Protein 9T99 (pdb70)

B-factor: mean 93.84, std 39.92, range [32.78, 335.36]

Radius of gyration: 28.78 Å; Cα contacts (8 Å, |Δi|>4): 1088; chains: 1; bounding box: 72×71×67 Å

Structure (mmCIF, N/CA/C/O backbone):
data_9T99
#
_entry.id   9T99
#
_cell.length_a   134.354
_cell.length_b   134.354
_cell.length_c   221.301
_cell.angle_alpha   90.000
_cell.angle_beta   90.000
_cell.angle_gamma   90.000
#
_symmetry.space_group_name_H-M   'I 41 2 2'
#
loop_
_entity.id
_entity.type
_entity.pdbx_description
1 polymer 'Dicer-related helicase'
2 polymer "RNA (5'-R(P*GP*GP*UP*AP*GP*UP*CP*UP*AP*CP*C)-3')"
3 polymer "RNA (5'-R(P*GP*GP*UP*AP*GP*CP*GP*CP*UP*AP*CP*C)-3')"
4 non-polymer 'ZINC ION'
5 non-polymer "ADENOSINE-5'-DIPHOSPHATE"
6 water water
#
loop_
_atom_site.group_PDB
_atom_site.id
_atom_site.type_symbol
_atom_site.label_atom_id
_atom_site.label_alt_id
_atom_site.label_comp_id
_atom_site.label_asym_id
_atom_site.label_entity_id
_atom_site.label_seq_id
_atom_site.pdbx_PDB_ins_code
_atom_site.Cartn_x
_atom_site.Cartn_y
_atom_site.Cartn_z
_atom_site.occupancy
_atom_site.B_iso_or_equiv
_atom_site.auth_seq_id
_atom_site.auth_comp_id
_atom_site.auth_asym_id
_atom_site.auth_atom_id
_atom_site.pdbx_PDB_model_num
ATOM 1 N N . GLY A 1 1 ? -24.83668 -28.36986 -65.25257 1.000 170.51091 290 GLY A N 1
ATOM 2 C CA . GLY A 1 1 ? -26.21730 -28.45701 -64.81370 1.000 153.74359 290 GLY A CA 1
ATOM 3 C C . GLY A 1 1 ? -26.34468 -28.51359 -63.30560 1.000 133.07446 290 GLY A C 1
ATOM 4 O O . GLY A 1 1 ? -25.70858 -29.34012 -62.65303 1.000 122.00701 290 GLY A O 1
ATOM 7 N N . LEU A 1 2 ? -27.18043 -27.63667 -62.75190 1.000 147.62281 291 LEU A N 1
ATOM 8 C CA . LEU A 1 2 ? -27.33238 -27.47940 -61.30817 1.000 145.58072 291 LEU A CA 1
ATOM 9 C C . LEU A 1 2 ? -28.77214 -27.79621 -60.92648 1.000 142.46360 291 LEU A C 1
ATOM 10 O O . LEU A 1 2 ? -29.69052 -27.04696 -61.27646 1.000 141.62373 291 LEU A O 1
ATOM 26 N N . CYS A 1 3 ? -28.96647 -28.90409 -60.21207 1.000 130.62427 292 CYS A N 1
ATOM 27 C CA . CYS A 1 3 ? -30.28378 -29.27709 -59.69533 1.000 131.04700 292 CYS A CA 1
ATOM 28 C C . CYS A 1 3 ? -30.32942 -28.99468 -58.19327 1.000 122.34326 292 CYS A C 1
ATOM 29 O O . CYS A 1 3 ? -30.35027 -29.88862 -57.34837 1.000 119.69597 292 CYS A O 1
ATOM 37 N N . LEU A 1 4 ? -30.35590 -27.70349 -57.87836 1.000 114.22053 293 LEU A N 1
ATOM 38 C CA . LEU A 1 4 ? -30.20047 -27.25315 -56.50140 1.000 109.90620 293 LEU A CA 1
ATOM 39 C C . LEU A 1 4 ? -31.42209 -27.61674 -55.66719 1.000 106.54169 293 LEU A C 1
ATOM 40 O O . LEU A 1 4 ? -32.56014 -27.33205 -56.04967 1.000 114.60044 293 LEU A O 1
ATOM 56 N N . ARG A 1 5 ? -31.18097 -28.24492 -54.51660 1.000 104.24731 294 ARG A N 1
ATOM 57 C CA . ARG A 1 5 ? -32.25091 -28.56867 -53.58260 1.000 96.17236 294 ARG A CA 1
ATOM 58 C C . ARG A 1 5 ? -32.87239 -27.29170 -53.03034 1.000 92.78224 294 ARG A C 1
ATOM 59 O O . ARG A 1 5 ? -32.39446 -26.18782 -53.31388 1.000 92.70102 294 ARG A O 1
ATOM 80 N N . ASN A 1 6 ? -33.92804 -27.43229 -52.22710 1.000 89.04661 295 ASN A N 1
ATOM 81 C CA . ASN A 1 6 ? -34.65228 -26.25976 -51.75019 1.000 90.59871 295 ASN A CA 1
ATOM 82 C C . ASN A 1 6 ? -33.99058 -25.64243 -50.52225 1.000 89.59817 295 ASN A C 1
ATOM 83 O O . ASN A 1 6 ? -33.88675 -24.41407 -50.42721 1.000 88.59827 295 ASN A O 1
ATOM 94 N N . TYR A 1 7 ? -33.53978 -26.46467 -49.57104 1.000 91.36959 296 TYR A N 1
ATOM 95 C CA . TYR A 1 7 ? -32.81281 -25.91697 -48.43026 1.000 89.09094 296 TYR A CA 1
ATOM 96 C C . TYR A 1 7 ? -31.45953 -25.35296 -48.84494 1.000 85.54529 296 TYR A C 1
ATOM 97 O O . TYR A 1 7 ? -30.92151 -24.48245 -48.15231 1.000 82.87793 296 TYR A O 1
ATOM 115 N N . GLN A 1 8 ? -30.90084 -25.82762 -49.95966 1.000 80.14424 297 GLN A N 1
ATOM 116 C CA . GLN A 1 8 ? -29.65955 -25.25477 -50.46535 1.000 80.23643 297 GLN A CA 1
ATOM 117 C C . GLN A 1 8 ? -29.89181 -23.86279 -51.03990 1.000 78.16885 297 GLN A C 1
ATOM 118 O O . GLN A 1 8 ? -29.10303 -22.94493 -50.78995 1.000 71.20279 297 GLN A O 1
ATOM 132 N N . GLU A 1 9 ? -30.96452 -23.68414 -51.81720 1.000 86.65297 298 GLU A N 1
ATOM 133 C CA . GLU A 1 9 ? -31.30345 -22.34678 -52.29327 1.000 83.66035 298 GLU A CA 1
ATOM 134 C C . GLU A 1 9 ? -31.51323 -21.39600 -51.12346 1.000 81.04750 298 GLU A C 1
ATOM 135 O O . GLU A 1 9 ? -31.09091 -20.23450 -51.17151 1.000 76.03718 298 GLU A O 1
ATOM 147 N N . GLU A 1 10 ? -32.16301 -21.87388 -50.05872 1.000 74.37914 299 GLU A N 1
ATOM 148 C CA . GLU A 1 10 ? -32.35219 -21.03916 -48.87773 1.000 77.78391 299 GLU A CA 1
ATOM 149 C C . GLU A 1 10 ? -31.01385 -20.57297 -48.31968 1.000 71.55541 299 GLU A C 1
ATOM 150 O O . GLU A 1 10 ? -30.88051 -19.42503 -47.88171 1.000 70.67970 299 GLU A O 1
ATOM 162 N N . LEU A 1 11 ? -30.00578 -21.44678 -48.33978 1.000 73.89168 300 LEU A N 1
ATOM 163 C CA . LEU A 1 11 ? -28.69589 -21.10875 -47.79625 1.000 74.65310 300 LEU A CA 1
ATOM 164 C C . LEU A 1 11 ? -27.91152 -20.14442 -48.67764 1.000 71.42753 300 LEU A C 1
ATOM 165 O O . LEU A 1 11 ? -26.87716 -19.63566 -48.23237 1.000 67.47134 300 LEU A O 1
ATOM 181 N N . CYS A 1 12 ? -28.37043 -19.88102 -49.90182 1.000 69.66731 301 CYS A N 1
ATOM 182 C CA . CYS A 1 12 ? -27.69131 -18.95571 -50.79571 1.000 66.18676 301 CYS A CA 1
ATOM 183 C C . CYS A 1 12 ? -28.20156 -17.52379 -50.68301 1.000 69.23470 301 CYS A C 1
ATOM 184 O O . CYS A 1 12 ? -27.53992 -16.60745 -51.18491 1.000 71.78496 301 CYS A O 1
ATOM 192 N N . GLN A 1 13 ? -29.34043 -17.30377 -50.02264 1.000 64.23787 302 GLN A N 1
ATOM 193 C CA . GLN A 1 13 ? -30.02709 -16.01925 -50.13046 1.000 63.59954 302 GLN A CA 1
ATOM 194 C C . GLN A 1 13 ? -29.15070 -14.86553 -49.65407 1.000 61.38089 302 GLN A C 1
ATOM 195 O O . GLN A 1 13 ? -28.95515 -13.88296 -50.37908 1.000 66.67351 302 GLN A O 1
ATOM 209 N N . VAL A 1 14 ? -28.62736 -14.95377 -48.43042 1.000 61.39539 303 VAL A N 1
ATOM 210 C CA . VAL A 1 14 ? -27.79960 -13.86832 -47.90845 1.000 60.75627 303 VAL A CA 1
ATOM 211 C C . VAL A 1 14 ? -26.61886 -13.61164 -48.83699 1.000 59.32356 303 VAL A C 1
ATOM 212 O O . VAL A 1 14 ? -26.36258 -12.47291 -49.24319 1.000 60.49402 303 VAL A O 1
ATOM 225 N N . ALA A 1 15 ? -25.88945 -14.67063 -49.19656 1.000 57.29761 304 ALA A N 1
ATOM 226 C CA . ALA A 1 15 ? -24.73169 -14.50635 -50.06967 1.000 53.82239 304 ALA A CA 1
ATOM 227 C C . ALA A 1 15 ? -25.12263 -13.85921 -51.39217 1.000 57.05849 304 ALA A C 1
ATOM 228 O O . ALA A 1 15 ? -24.40885 -12.98502 -51.89776 1.000 60.88670 304 ALA A O 1
ATOM 235 N N . LEU A 1 16 ? -26.25328 -14.27273 -51.96747 1.000 57.84652 305 LEU A N 1
ATOM 236 C CA . LEU A 1 16 ? -26.67541 -13.72570 -53.25115 1.000 63.75060 305 LEU A CA 1
ATOM 237 C C . LEU A 1 16 ? -27.03076 -12.24787 -53.15847 1.000 59.54749 305 LEU A C 1
ATOM 238 O O . LEU A 1 16 ? -27.10384 -11.57450 -54.19345 1.000 64.32689 305 LEU A O 1
ATOM 254 N N . GLN A 1 17 ? -27.26438 -11.73133 -51.95277 1.000 64.10500 306 GLN A N 1
ATOM 255 C CA . GLN A 1 17 ? -27.39768 -10.29382 -51.75821 1.000 62.46673 306 GLN A CA 1
ATOM 256 C C . GLN A 1 17 ? -26.05167 -9.58124 -51.75378 1.000 60.96671 306 GLN A C 1
ATOM 257 O O . GLN A 1 17 ? -26.01540 -8.36013 -51.57660 1.000 64.44594 306 GLN A O 1
ATOM 271 N N . GLY A 1 18 ? -24.95055 -10.30870 -51.93524 1.000 57.69245 307 GLY A N 1
ATOM 272 C CA . GLY A 1 18 ? -23.62903 -9.72548 -51.85770 1.000 54.45280 307 GLY A CA 1
ATOM 273 C C . GLY A 1 18 ? -23.10310 -9.52027 -50.45683 1.000 54.54714 307 GLY A C 1
ATOM 274 O O . GLY A 1 18 ? -22.00149 -8.97513 -50.29956 1.000 58.53513 307 GLY A O 1
ATOM 278 N N . LYS A 1 19 ? -23.84720 -9.93160 -49.43933 1.000 51.48361 308 LYS A N 1
ATOM 279 C CA . LYS A 1 19 ? -23.42732 -9.73502 -48.06402 1.000 49.90082 308 LYS A CA 1
ATOM 280 C C . LYS A 1 19 ? -22.48229 -10.84241 -47.61632 1.000 51.96377 308 LYS A C 1
ATOM 281 O O . LYS A 1 19 ? -22.52918 -11.97228 -48.11501 1.000 47.99504 308 LYS A O 1
ATOM 300 N N . ASN A 1 20 ? -21.60940 -10.50221 -46.66939 1.000 51.65220 309 ASN A N 1
ATOM 301 C CA . ASN A 1 20 ? -20.79007 -11.50861 -46.01552 1.000 47.76252 309 ASN A CA 1
ATOM 302 C C . ASN A 1 20 ? -21.67321 -12.37558 -45.12714 1.000 50.36915 309 ASN A C 1
ATOM 303 O O . ASN A 1 20 ? -22.64660 -11.90562 -44.53527 1.000 50.43973 309 ASN A O 1
ATOM 314 N N . THR A 1 21 ? -21.33431 -13.65834 -45.04338 1.000 49.69487 310 THR A N 1
ATOM 315 C CA . THR A 1 21 ? -22.15864 -14.57454 -44.26785 1.000 45.22144 310 THR A CA 1
ATOM 316 C C . THR A 1 21 ? -21.37965 -15.84319 -43.97978 1.000 47.49254 310 THR A C 1
ATOM 317 O O . THR A 1 21 ? -20.36094 -16.13282 -44.61226 1.000 53.17034 310 THR A O 1
ATOM 328 N N . ILE A 1 22 ? -21.86695 -16.58655 -42.99413 1.000 46.95498 311 ILE A N 1
ATOM 329 C CA . ILE A 1 22 ? -21.37983 -17.92385 -42.68528 1.000 46.01439 311 ILE A CA 1
ATOM 330 C C . ILE A 1 22 ? -22.51841 -18.89253 -42.96013 1.000 46.99571 311 ILE A C 1
ATOM 331 O O . ILE A 1 22 ? -23.64076 -18.69023 -42.48160 1.000 52.67619 311 ILE A O 1
ATOM 347 N N . VAL A 1 23 ? -22.23739 -19.92137 -43.75216 1.000 50.34730 312 VAL A N 1
ATOM 348 C CA . VAL A 1 23 ? -23.20233 -20.96221 -44.07063 1.000 51.90128 312 VAL A CA 1
ATOM 349 C C . VAL A 1 23 ? -22.97455 -22.12287 -43.11629 1.000 53.51918 312 VAL A C 1
ATOM 350 O O . VAL A 1 23 ? -21.90090 -22.74239 -43.13313 1.000 55.00624 312 VAL A O 1
ATOM 363 N N . THR A 1 24 ? -23.96154 -22.39685 -42.27145 1.000 56.01084 313 THR A N 1
ATOM 364 C CA . THR A 1 24 ? -23.91740 -23.51419 -41.33549 1.000 61.00134 313 THR A CA 1
ATOM 365 C C . THR A 1 24 ? -24.85631 -24.60173 -41.83922 1.000 65.90246 313 THR A C 1
ATOM 366 O O . THR A 1 24 ? -26.05608 -24.36005 -41.99770 1.000 66.22154 313 THR A O 1
ATOM 377 N N . ALA A 1 25 ? -24.31008 -25.78977 -42.09880 1.000 66.08524 314 ALA A N 1
ATOM 378 C CA . ALA A 1 25 ? -25.10673 -26.91961 -42.55975 1.000 66.30837 314 ALA A CA 1
ATOM 379 C C . ALA A 1 25 ? -24.31931 -28.19569 -42.32635 1.000 69.85254 314 ALA A C 1
ATOM 380 O O . ALA A 1 25 ? -23.08554 -28.17537 -42.39835 1.000 65.81908 314 ALA A O 1
ATOM 387 N N . PRO A 1 26 ? -24.99298 -29.31704 -42.05832 1.000 70.67314 315 PRO A N 1
ATOM 388 C CA . PRO A 1 26 ? -24.26979 -30.54947 -41.71545 1.000 74.80539 315 PRO A CA 1
ATOM 389 C C . PRO A 1 26 ? -23.32138 -31.00393 -42.81302 1.000 70.95146 315 PRO A C 1
ATOM 390 O O . PRO A 1 26 ? -23.45733 -30.64695 -43.98391 1.000 74.42498 315 PRO A O 1
ATOM 401 N N . THR A 1 27 ? -22.34759 -31.81754 -42.41128 1.000 76.94975 316 THR A N 1
ATOM 402 C CA . THR A 1 27 ? -21.41492 -32.40250 -43.36562 1.000 82.01893 316 THR A CA 1
ATOM 403 C C . THR A 1 27 ? -22.16010 -33.34566 -44.30087 1.000 78.80167 316 THR A C 1
ATOM 404 O O . THR A 1 27 ? -22.94314 -34.18783 -43.85405 1.000 79.18992 316 THR A O 1
ATOM 415 N N . GLY A 1 28 ? -21.91591 -33.20119 -45.60131 1.000 82.85292 317 GLY A N 1
ATOM 416 C CA . GLY A 1 28 ? -22.62979 -33.95820 -46.60411 1.000 83.91838 317 GLY A CA 1
ATOM 417 C C . GLY A 1 28 ? -23.85749 -33.27674 -47.16369 1.000 83.37364 317 GLY A C 1
ATOM 418 O O . GLY A 1 28 ? -24.52538 -33.85468 -48.03116 1.000 85.55133 317 GLY A O 1
ATOM 422 N N . SER A 1 29 ? -24.17633 -32.06834 -46.69890 1.000 86.09275 318 SER A N 1
ATOM 423 C CA . SER A 1 29 ? -25.33570 -31.34217 -47.19734 1.000 79.88581 318 SER A CA 1
ATOM 424 C C . SER A 1 29 ? -25.10736 -30.74077 -48.57635 1.000 79.84017 318 SER A C 1
ATOM 425 O O . SER A 1 29 ? -26.07760 -30.36007 -49.23748 1.000 83.01580 318 SER A O 1
ATOM 433 N N . GLY A 1 30 ? -23.85728 -30.63755 -49.01875 1.000 80.52699 319 GLY A N 1
ATOM 434 C CA . GLY A 1 30 ? -23.55969 -30.08619 -50.32575 1.000 81.18518 319 GLY A CA 1
ATOM 435 C C . GLY A 1 30 ? -23.15244 -28.62754 -50.28943 1.000 76.61811 319 GLY A C 1
ATOM 436 O O . GLY A 1 30 ? -23.61701 -27.82861 -51.11000 1.000 70.25709 319 GLY A O 1
ATOM 440 N N . LYS A 1 31 ? -22.27787 -28.26691 -49.34390 1.000 76.88870 320 LYS A N 1
ATOM 441 C CA . LYS A 1 31 ? -21.83630 -26.88003 -49.24283 1.000 72.80549 320 LYS A CA 1
ATOM 442 C C . LYS A 1 31 ? -21.06226 -26.44338 -50.48025 1.000 67.99515 320 LYS A C 1
ATOM 443 O O . LYS A 1 31 ? -21.13379 -25.27564 -50.87236 1.000 67.80545 320 LYS A O 1
ATOM 462 N N . THR A 1 32 ? -20.30514 -27.35384 -51.09910 1.000 70.29054 321 THR A N 1
ATOM 463 C CA . THR A 1 32 ? -19.57733 -26.99458 -52.31054 1.000 71.19975 321 THR A CA 1
ATOM 464 C C . THR A 1 32 ? -20.51398 -26.79247 -53.49421 1.000 69.60340 321 THR A C 1
ATOM 465 O O . THR A 1 32 ? -20.15796 -26.07516 -54.43482 1.000 69.25748 321 THR A O 1
ATOM 476 N N . VAL A 1 33 ? -21.69734 -27.41156 -53.47304 1.000 69.26208 322 VAL A N 1
ATOM 477 C CA . VAL A 1 33 ? -22.71439 -27.09180 -54.46923 1.000 68.27541 322 VAL A CA 1
ATOM 478 C C . VAL A 1 33 ? -23.28090 -25.70286 -54.20761 1.000 62.52827 322 VAL A C 1
ATOM 479 O O . VAL A 1 33 ? -23.51821 -24.92481 -55.14034 1.000 62.41727 322 VAL A O 1
ATOM 492 N N . ILE A 1 34 ? -23.51624 -25.37744 -52.93298 1.000 62.34457 323 ILE A N 1
ATOM 493 C CA . ILE A 1 34 ? -23.96025 -24.03714 -52.56723 1.000 64.43713 323 ILE A CA 1
ATOM 494 C C . ILE A 1 34 ? -22.93035 -23.00647 -53.00653 1.000 61.09010 323 ILE A C 1
ATOM 495 O O . ILE A 1 34 ? -23.26661 -21.98243 -53.61254 1.000 63.50436 323 ILE A O 1
ATOM 511 N N . ALA A 1 35 ? -21.65771 -23.26065 -52.70243 1.000 62.27097 324 ALA A N 1
ATOM 512 C CA . ALA A 1 35 ? -20.60281 -22.33847 -53.11255 1.000 61.39172 324 ALA A CA 1
ATOM 513 C C . ALA A 1 35 ? -20.56515 -22.19929 -54.62707 1.000 60.42440 324 ALA A C 1
ATOM 514 O O . ALA A 1 35 ? -20.47941 -21.08596 -55.16089 1.000 66.58972 324 ALA A O 1
ATOM 521 N N . ALA A 1 36 ? -20.63205 -23.32692 -55.33749 1.000 59.02651 325 ALA A N 1
ATOM 522 C CA . ALA A 1 36 ? -20.58979 -23.28751 -56.79436 1.000 61.75125 325 ALA A CA 1
ATOM 523 C C . ALA A 1 36 ? -21.72064 -22.43725 -57.35608 1.000 60.29768 325 ALA A C 1
ATOM 524 O O . ALA A 1 36 ? -21.52644 -21.70197 -58.32985 1.000 63.77157 325 ALA A O 1
ATOM 531 N N . ASN A 1 37 ? -22.91256 -22.52756 -56.75957 1.000 61.58300 326 ASN A N 1
ATOM 532 C CA . ASN A 1 37 ? -24.02112 -21.69901 -57.21769 1.000 63.13639 326 ASN A CA 1
ATOM 533 C C . ASN A 1 37 ? -23.74546 -20.22503 -56.95557 1.000 61.55756 326 ASN A C 1
ATOM 534 O O . ASN A 1 37 ? -24.04265 -19.37148 -57.80021 1.000 64.57250 326 ASN A O 1
ATOM 545 N N . ILE A 1 38 ? -23.18272 -19.90805 -55.78608 1.000 60.59677 327 ILE A N 1
ATOM 546 C CA . ILE A 1 38 ? -22.87334 -18.51876 -55.46247 1.000 57.37505 327 ILE A CA 1
ATOM 547 C C . ILE A 1 38 ? -21.81700 -17.97839 -56.41458 1.000 55.78155 327 ILE A C 1
ATOM 548 O O . ILE A 1 38 ? -21.91208 -16.84239 -56.89075 1.000 59.50037 327 ILE A O 1
ATOM 564 N N . ILE A 1 39 ? -20.79667 -18.78397 -56.71181 1.000 57.92206 328 ILE A N 1
ATOM 565 C CA . ILE A 1 39 ? -19.75968 -18.35094 -57.64603 1.000 57.40060 328 ILE A CA 1
ATOM 566 C C . ILE A 1 39 ? -20.35504 -18.12289 -59.03040 1.000 60.65368 328 ILE A C 1
ATOM 567 O O . ILE A 1 39 ? -19.95962 -17.19571 -59.74730 1.000 57.77110 328 ILE A O 1
ATOM 583 N N . LYS A 1 40 ? -21.31042 -18.96745 -59.42962 1.000 59.69210 329 LYS A N 1
ATOM 584 C CA . LYS A 1 40 ? -21.93994 -18.82316 -60.73891 1.000 58.94676 329 LYS A CA 1
ATOM 585 C C . LYS A 1 40 ? -22.67274 -17.49353 -60.84644 1.000 59.15700 329 LYS A C 1
ATOM 586 O O . LYS A 1 40 ? -22.47096 -16.73589 -61.80135 1.000 62.64886 329 LYS A O 1
ATOM 605 N N . GLU A 1 41 ? -23.54154 -17.19824 -59.87560 1.000 64.79145 330 GLU A N 1
ATOM 606 C CA . GLU A 1 41 ? -24.25749 -15.92612 -59.88195 1.000 63.09001 330 GLU A CA 1
ATOM 607 C C . GLU A 1 41 ? -23.28716 -14.75496 -59.80148 1.000 64.03518 330 GLU A C 1
ATOM 608 O O . GLU A 1 41 ? -23.45278 -13.74540 -60.49666 1.000 66.21449 330 GLU A O 1
ATOM 620 N N . HIS A 1 42 ? -22.26497 -14.87391 -58.95478 1.000 57.99691 331 HIS A N 1
ATOM 621 C CA . HIS A 1 42 ? -21.27395 -13.81069 -58.83034 1.000 57.52851 331 HIS A CA 1
ATOM 622 C C . HIS A 1 42 ? -20.56146 -13.57321 -60.15570 1.000 58.88561 331 HIS A C 1
ATOM 623 O O . HIS A 1 42 ? -20.38050 -12.42375 -60.57451 1.000 57.57469 331 HIS A O 1
ATOM 637 N N . PHE A 1 43 ? -20.16345 -14.65178 -60.83964 1.000 58.58640 332 PHE A N 1
ATOM 638 C CA . PHE A 1 43 ? -19.41792 -14.50183 -62.08530 1.000 58.07283 332 PHE A CA 1
ATOM 639 C C . PHE A 1 43 ? -20.29463 -13.92889 -63.19362 1.000 66.89261 332 PHE A C 1
ATOM 640 O O . PHE A 1 43 ? -19.83613 -13.10426 -63.99372 1.000 69.16642 332 PHE A O 1
ATOM 657 N N . GLU A 1 44 ? -21.55765 -14.35996 -63.26621 1.000 66.26972 333 GLU A N 1
ATOM 658 C CA . GLU A 1 44 ? -22.39842 -13.99188 -64.40028 1.000 65.07159 333 GLU A CA 1
ATOM 659 C C . GLU A 1 44 ? -22.93573 -12.57196 -64.26729 1.000 67.46952 333 GLU A C 1
ATOM 660 O O . GLU A 1 44 ? -22.90297 -11.79924 -65.23143 1.000 71.92800 333 GLU A O 1
ATOM 672 N N . SER A 1 45 ? -23.42728 -12.20353 -63.08027 1.000 59.80409 334 SER A N 1
ATOM 673 C CA . SER A 1 45 ? -23.95635 -10.85369 -62.90613 1.000 62.76377 334 SER A CA 1
ATOM 674 C C . SER A 1 45 ? -22.86547 -9.80571 -63.10391 1.000 65.08558 334 SER A C 1
ATOM 675 O O . SER A 1 45 ? -23.09485 -8.76747 -63.73504 1.000 68.90575 334 SER A O 1
ATOM 683 N N . ARG A 1 46 ? -21.66432 -10.06643 -62.58380 1.000 62.07003 335 ARG A N 1
ATOM 684 C CA . ARG A 1 46 ? -20.59866 -9.07465 -62.66584 1.000 64.07158 335 ARG A CA 1
ATOM 685 C C . ARG A 1 46 ? -20.00225 -9.00498 -64.06565 1.000 65.58603 335 ARG A C 1
ATOM 686 O O . ARG A 1 46 ? -19.62822 -7.92081 -64.53039 1.000 66.76194 335 ARG A O 1
ATOM 707 N N . SER A 1 47 ? -19.90858 -10.14178 -64.75543 1.000 70.26323 336 SER A N 1
ATOM 708 C CA . SER A 1 47 ? -19.41306 -10.11388 -66.12664 1.000 71.55398 336 SER A CA 1
ATOM 709 C C . SER A 1 47 ? -20.37250 -9.35943 -67.03784 1.000 70.40590 336 SER A C 1
ATOM 710 O O . SER A 1 47 ? -19.93964 -8.58074 -67.89677 1.000 72.39136 336 SER A O 1
ATOM 718 N N . SER A 1 48 ? -21.68158 -9.57102 -66.86206 1.000 71.78900 337 SER A N 1
ATOM 719 C CA . SER A 1 48 ? -22.65668 -8.87029 -67.69219 1.000 74.15412 337 SER A CA 1
ATOM 720 C C . SER A 1 48 ? -22.74671 -7.39457 -67.32763 1.000 71.45899 337 SER A C 1
ATOM 721 O O . SER A 1 48 ? -23.11795 -6.57237 -68.17298 1.000 74.16592 337 SER A O 1
ATOM 729 N N . GLU A 1 49 ? -22.41553 -7.04071 -66.08576 1.000 70.31284 338 GLU A N 1
ATOM 730 C CA . GLU A 1 49 ? -22.43297 -5.65346 -65.63855 1.000 71.45767 338 GLU A CA 1
ATOM 731 C C . GLU A 1 49 ? -21.09452 -4.95013 -65.82656 1.000 65.35326 338 GLU A C 1
ATOM 732 O O . GLU A 1 49 ? -20.96273 -3.78493 -65.43528 1.000 73.09685 338 GLU A O 1
ATOM 744 N N . GLY A 1 50 ? -20.10515 -5.61877 -66.41235 1.000 70.50906 339 GLY A N 1
ATOM 745 C CA . GLY A 1 50 ? -18.82532 -4.99281 -66.68036 1.000 77.51170 339 GLY A CA 1
ATOM 746 C C . GLY A 1 50 ? -17.91487 -4.81944 -65.48518 1.000 77.18908 339 GLY A C 1
ATOM 747 O O . GLY A 1 50 ? -16.92859 -4.08018 -65.58199 1.000 75.04830 339 GLY A O 1
ATOM 751 N N . LYS A 1 51 ? -18.20274 -5.47534 -64.36709 1.000 68.79827 340 LYS A N 1
ATOM 752 C CA . LYS A 1 51 ? -17.39971 -5.35424 -63.16047 1.000 62.71922 340 LYS A CA 1
ATOM 753 C C . LYS A 1 51 ? -16.43534 -6.53010 -63.04786 1.000 62.29167 340 LYS A C 1
ATOM 754 O O . LYS A 1 51 ? -16.71651 -7.63729 -63.50990 1.000 60.62016 340 LYS A O 1
ATOM 773 N N . ARG A 1 52 ? -15.28674 -6.27693 -62.43008 1.000 64.79674 341 ARG A N 1
ATOM 774 C CA . ARG A 1 52 ? -14.27950 -7.31682 -62.28964 1.000 65.18216 341 ARG A CA 1
ATOM 775 C C . ARG A 1 52 ? -14.75694 -8.38936 -61.31802 1.000 58.38230 341 ARG A C 1
ATOM 776 O O . ARG A 1 52 ? -15.54312 -8.12967 -60.40352 1.000 59.53864 341 ARG A O 1
ATOM 797 N N . PHE A 1 53 ? -14.27678 -9.61109 -61.53306 1.000 57.77320 342 PHE A N 1
ATOM 798 C CA . PHE A 1 53 ? -14.67504 -10.74422 -60.71279 1.000 54.10198 342 PHE A CA 1
ATOM 799 C C . PHE A 1 53 ? -13.50543 -11.70697 -60.61564 1.000 49.76282 342 PHE A C 1
ATOM 800 O O . PHE A 1 53 ? -12.78584 -11.92518 -61.59394 1.000 54.87799 342 PHE A O 1
ATOM 817 N N . LYS A 1 54 ? -13.31850 -12.27235 -59.42597 1.000 49.45762 343 LYS A N 1
ATOM 818 C CA . LYS A 1 54 ? -12.29802 -13.29548 -59.21601 1.000 43.18200 343 LYS A CA 1
ATOM 819 C C . LYS A 1 54 ? -12.61663 -13.98663 -57.90493 1.000 48.54665 343 LYS A C 1
ATOM 820 O O . LYS A 1 54 ? -12.72428 -13.31946 -56.86953 1.000 52.00994 343 LYS A O 1
ATOM 839 N N . ALA A 1 55 ? -12.77587 -15.30208 -57.94460 1.000 47.56020 344 ALA A N 1
ATOM 840 C CA . ALA A 1 55 ? -13.17045 -16.06683 -56.77707 1.000 44.95891 344 ALA A CA 1
ATOM 841 C C . ALA A 1 55 ? -11.97644 -16.80946 -56.19383 1.000 46.86440 344 ALA A C 1
ATOM 842 O O . ALA A 1 55 ? -11.06909 -17.23533 -56.91652 1.000 49.04123 344 ALA A O 1
ATOM 849 N N . LEU A 1 56 ? -11.98824 -16.95522 -54.87158 1.000 46.74269 345 LEU A N 1
ATOM 850 C CA . LEU A 1 56 ? -11.02060 -17.76037 -54.14073 1.000 41.52287 345 LEU A CA 1
ATOM 851 C C . LEU A 1 56 ? -11.79379 -18.73736 -53.27214 1.000 41.98936 345 LEU A C 1
ATOM 852 O O . LEU A 1 56 ? -12.72067 -18.33598 -52.56058 1.000 46.14128 345 LEU A O 1
ATOM 868 N N . PHE A 1 57 ? -11.43974 -20.01772 -53.35317 1.000 45.92407 346 PHE A N 1
ATOM 869 C CA . PHE A 1 57 ? -12.03389 -21.05201 -52.51481 1.000 41.81477 346 PHE A CA 1
ATOM 870 C C . PHE A 1 57 ? -10.91349 -21.74769 -51.75390 1.000 47.00192 346 PHE A C 1
ATOM 871 O O . PHE A 1 57 ? -10.03901 -22.36682 -52.37059 1.000 48.42980 346 PHE A O 1
ATOM 888 N N . MET A 1 58 ? -10.93219 -21.63510 -50.42635 1.000 44.95231 347 MET A N 1
ATOM 889 C CA . MET A 1 58 ? -9.89486 -22.21563 -49.59218 1.000 44.75501 347 MET A CA 1
ATOM 890 C C . MET A 1 58 ? -10.45446 -23.33549 -48.72656 1.000 43.51683 347 MET A C 1
ATOM 891 O O . MET A 1 58 ? -11.62332 -23.32021 -48.33201 1.000 44.28613 347 MET A O 1
ATOM 905 N N . THR A 1 59 ? -9.59791 -24.30629 -48.43455 1.000 46.41949 348 THR A N 1
ATOM 906 C CA . THR A 1 59 ? -9.90410 -25.40505 -47.53133 1.000 47.59204 348 THR A CA 1
ATOM 907 C C . THR A 1 59 ? -8.60239 -25.77496 -46.84338 1.000 45.94502 348 THR A C 1
ATOM 908 O O . THR A 1 59 ? -7.53406 -25.67550 -47.46113 1.000 45.71826 348 THR A O 1
ATOM 919 N N . PRO A 1 60 ? -8.64735 -26.18933 -45.57039 1.000 48.35285 349 PRO A N 1
ATOM 920 C CA . PRO A 1 60 ? -7.38023 -26.42656 -44.85865 1.000 46.03078 349 PRO A CA 1
ATOM 921 C C . PRO A 1 60 ? -6.60088 -27.61339 -45.39107 1.000 44.66496 349 PRO A C 1
ATOM 922 O O . PRO A 1 60 ? -5.36362 -27.56670 -45.43204 1.000 49.34477 349 PRO A O 1
ATOM 933 N N . ASN A 1 61 ? -7.28318 -28.68281 -45.78887 1.000 50.48515 350 ASN A N 1
ATOM 934 C CA . ASN A 1 61 ? -6.64168 -29.94060 -46.15759 1.000 47.12060 350 ASN A CA 1
ATOM 935 C C . ASN A 1 61 ? -6.48088 -30.01309 -47.66903 1.000 46.83977 350 ASN A C 1
ATOM 936 O O . ASN A 1 61 ? -7.46210 -29.87541 -48.40952 1.000 58.18600 350 ASN A O 1
ATOM 947 N N . SER A 1 62 ? -5.25147 -30.25273 -48.12157 1.000 50.97441 351 SER A N 1
ATOM 948 C CA . SER A 1 62 ? -4.94921 -30.24028 -49.54725 1.000 50.64206 351 SER A CA 1
ATOM 949 C C . SER A 1 62 ? -5.35820 -31.51763 -50.26641 1.000 55.58018 351 SER A C 1
ATOM 950 O O . SER A 1 62 ? -5.21596 -31.58741 -51.49409 1.000 56.31873 351 SER A O 1
ATOM 958 N N . MET A 1 63 ? -5.85283 -32.52759 -49.55133 1.000 63.18785 352 MET A N 1
ATOM 959 C CA . MET A 1 63 ? -6.21860 -33.78324 -50.19785 1.000 63.41788 352 MET A CA 1
ATOM 960 C C . MET A 1 63 ? -7.60031 -33.73257 -50.83397 1.000 65.21485 352 MET A C 1
ATOM 961 O O . MET A 1 63 ? -7.86140 -34.50016 -51.76478 1.000 73.61788 352 MET A O 1
ATOM 975 N N . ILE A 1 64 ? -8.48453 -32.85065 -50.36162 1.000 70.57164 353 ILE A N 1
ATOM 976 C CA . ILE A 1 64 ? -9.80411 -32.69380 -50.96102 1.000 75.22401 353 ILE A CA 1
ATOM 977 C C . ILE A 1 64 ? -9.79047 -31.46858 -51.86923 1.000 73.54999 353 ILE A C 1
ATOM 978 O O . ILE A 1 64 ? -10.81823 -30.80758 -52.06124 1.000 74.25715 353 ILE A O 1
ATOM 994 N N . LEU A 1 65 ? -8.62063 -31.15298 -52.42630 1.000 73.78246 354 LEU A N 1
ATOM 995 C CA . LEU A 1 65 ? -8.48571 -29.96340 -53.25996 1.000 68.78746 354 LEU A CA 1
ATOM 996 C C . LEU A 1 65 ? -8.95432 -30.23792 -54.68453 1.000 69.53854 354 LEU A C 1
ATOM 997 O O . LEU A 1 65 ? -9.82149 -29.52547 -55.20481 1.000 74.19185 354 LEU A O 1
ATOM 1013 N N . ASN A 1 66 ? -8.40131 -31.26935 -55.32559 1.000 75.42551 355 ASN A N 1
ATOM 1014 C CA . ASN A 1 66 ? -8.88127 -31.65473 -56.64738 1.000 72.95288 355 ASN A CA 1
ATOM 1015 C C . ASN A 1 66 ? -10.35960 -32.02216 -56.60407 1.000 73.21755 355 ASN A C 1
ATOM 1016 O O . ASN A 1 66 ? -11.11512 -31.71090 -57.53388 1.000 77.96362 355 ASN A O 1
ATOM 1027 N N . GLN A 1 67 ? -10.78823 -32.69269 -55.53291 1.000 70.43684 356 GLN A N 1
ATOM 1028 C CA . GLN A 1 67 ? -12.19064 -33.07616 -55.40200 1.000 73.06903 356 GLN A CA 1
ATOM 1029 C C . GLN A 1 67 ? -13.09586 -31.85010 -55.43573 1.000 72.36076 356 GLN A C 1
ATOM 1030 O O . GLN A 1 67 ? -14.06163 -31.79686 -56.20510 1.000 74.45035 356 GLN A O 1
ATOM 1044 N N . GLN A 1 68 ? -12.79666 -30.85016 -54.60579 1.000 67.20818 357 GLN A N 1
ATOM 1045 C CA . GLN A 1 68 ? -13.64756 -29.67115 -54.52974 1.000 61.80980 357 GLN A CA 1
ATOM 1046 C C . GLN A 1 68 ? -13.42001 -28.72455 -55.69870 1.000 62.54006 357 GLN A C 1
ATOM 1047 O O . GLN A 1 68 ? -14.32680 -27.96962 -56.05829 1.000 63.17526 357 GLN A O 1
ATOM 1061 N N . ALA A 1 69 ? -12.23274 -28.74768 -56.30405 1.000 64.87408 358 ALA A N 1
ATOM 1062 C CA . ALA A 1 69 ? -12.00191 -27.94700 -57.50207 1.000 60.08826 358 ALA A CA 1
ATOM 1063 C C . ALA A 1 69 ? -12.79119 -28.50151 -58.68024 1.000 69.59685 358 ALA A C 1
ATOM 1064 O O . ALA A 1 69 ? -13.49753 -27.75904 -59.37516 1.000 68.25419 358 ALA A O 1
ATOM 1071 N N . ALA A 1 70 ? -12.68280 -29.81214 -58.91957 1.000 67.18250 359 ALA A N 1
ATOM 1072 C CA . ALA A 1 70 ? -13.43401 -30.42983 -60.00457 1.000 74.91479 359 ALA A CA 1
ATOM 1073 C C . ALA A 1 70 ? -14.93274 -30.26298 -59.79777 1.000 68.31179 359 ALA A C 1
ATOM 1074 O O . ALA A 1 70 ? -15.67104 -29.98115 -60.74723 1.000 76.59601 359 ALA A O 1
ATOM 1081 N N . SER A 1 71 ? -15.40108 -30.43015 -58.56170 1.000 66.80456 360 SER A N 1
ATOM 1082 C CA . SER A 1 71 ? -16.82357 -30.27340 -58.28290 1.000 66.42960 360 SER A CA 1
ATOM 1083 C C . SER A 1 71 ? -17.30831 -28.88059 -58.66710 1.000 77.06450 360 SER A C 1
ATOM 1084 O O . SER A 1 71 ? -18.27299 -28.73385 -59.42867 1.000 85.71476 360 SER A O 1
ATOM 1092 N N . ILE A 1 72 ? -16.64134 -27.84068 -58.15895 1.000 72.90213 361 ILE A N 1
ATOM 1093 C CA . ILE A 1 72 ? -17.08324 -26.47423 -58.43109 1.000 77.60342 361 ILE A CA 1
ATOM 1094 C C . ILE A 1 72 ? -16.95011 -26.14695 -59.91376 1.000 70.14246 361 ILE A C 1
ATOM 1095 O O . ILE A 1 72 ? -17.84688 -25.54278 -60.51628 1.000 68.72677 361 ILE A O 1
ATOM 1111 N N . SER A 1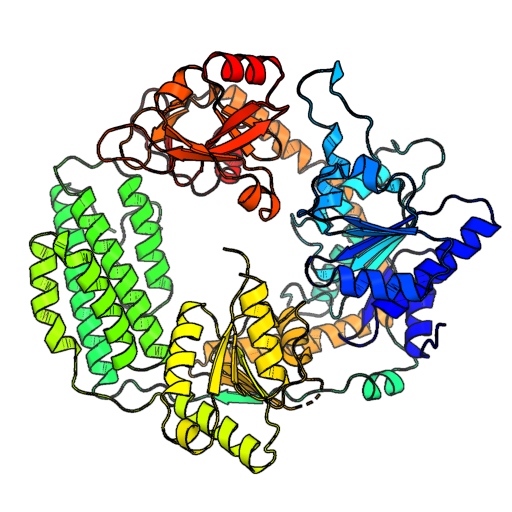 73 ? -15.82290 -26.51932 -60.52203 1.000 77.16411 362 SER A N 1
ATOM 1112 C CA . SER A 1 73 ? -15.60712 -26.18957 -61.92620 1.000 79.42233 362 SER A CA 1
ATOM 1113 C C . SER A 1 73 ? -16.66154 -26.82099 -62.82469 1.000 81.26855 362 SER A C 1
ATOM 1114 O O . SER A 1 73 ? -17.05991 -26.21398 -63.82827 1.000 76.97974 362 SER A O 1
ATOM 1122 N N . SER A 1 74 ? -17.13575 -28.01832 -62.47690 1.000 81.24528 363 SER A N 1
ATOM 1123 C CA . SER A 1 74 ? -18.08415 -28.71250 -63.33779 1.000 83.61810 363 SER A CA 1
ATOM 1124 C C . SER A 1 74 ? -19.39882 -27.95231 -63.45807 1.000 86.42324 363 SER A C 1
ATOM 1125 O O . SER A 1 74 ? -20.06189 -28.02324 -64.49897 1.000 95.62603 363 SER A O 1
ATOM 1133 N N . TYR A 1 75 ? -19.79195 -27.22332 -62.41502 1.000 77.31381 364 TYR A N 1
ATOM 1134 C CA . TYR A 1 75 ? -21.03522 -26.46605 -62.43447 1.000 76.77213 364 TYR A CA 1
ATOM 1135 C C . TYR A 1 75 ? -20.90352 -25.12457 -63.14144 1.000 76.75841 364 TYR A C 1
ATOM 1136 O O . TYR A 1 75 ? -21.91208 -24.42964 -63.30720 1.000 85.88072 364 TYR A O 1
ATOM 1154 N N . LEU A 1 76 ? -19.70222 -24.74702 -63.56643 1.000 80.98988 365 LEU A N 1
ATOM 1155 C CA . LEU A 1 76 ? -19.46485 -23.46271 -64.20557 1.000 83.06742 365 LEU A CA 1
ATOM 1156 C C . LEU A 1 76 ? -19.16626 -23.64988 -65.68745 1.000 78.64300 365 LEU A C 1
ATOM 1157 O O . LEU A 1 76 ? -18.66774 -24.69613 -66.11195 1.000 79.71961 365 LEU A O 1
ATOM 1173 N N . ASP A 1 77 ? -19.46886 -22.61484 -66.46605 1.000 76.98954 366 ASP A N 1
ATOM 1174 C CA . ASP A 1 77 ? -19.18489 -22.63373 -67.89099 1.000 79.14621 366 ASP A CA 1
ATOM 1175 C C . ASP A 1 77 ? -17.67998 -22.72040 -68.12641 1.000 78.60544 366 ASP A C 1
ATOM 1176 O O . ASP A 1 77 ? -16.86646 -22.33106 -67.28585 1.000 79.53032 366 ASP A O 1
ATOM 1185 N N . HIS A 1 78 ? -17.31285 -23.24349 -69.29692 1.000 82.83589 367 HIS A N 1
ATOM 1186 C CA . HIS A 1 78 ? -15.90665 -23.46404 -69.61075 1.000 84.03334 367 HIS A CA 1
ATOM 1187 C C . HIS A 1 78 ? -15.14143 -22.17378 -69.87557 1.000 81.65269 367 HIS A C 1
ATOM 1188 O O . HIS A 1 78 ? -13.90731 -22.21144 -69.92981 1.000 79.31473 367 HIS A O 1
ATOM 1202 N N . VAL A 1 79 ? -15.82835 -21.04138 -70.04493 1.000 80.84643 368 VAL A N 1
ATOM 1203 C CA . VAL A 1 79 ? -15.10613 -19.78696 -70.21933 1.000 81.84974 368 VAL A CA 1
ATOM 1204 C C . VAL A 1 79 ? -14.37861 -19.40764 -68.93587 1.000 77.95140 368 VAL A C 1
ATOM 1205 O O . VAL A 1 79 ? -13.35509 -18.71091 -68.97540 1.000 82.07246 368 VAL A O 1
ATOM 1218 N N . TYR A 1 80 ? -14.88938 -19.84393 -67.78568 1.000 74.58438 369 TYR A N 1
ATOM 1219 C CA . TYR A 1 80 ? -14.25402 -19.55855 -66.50500 1.000 73.77040 369 TYR A CA 1
ATOM 1220 C C . TYR A 1 80 ? -13.14300 -20.57204 -66.26377 1.000 73.23100 369 TYR A C 1
ATOM 1221 O O . TYR A 1 80 ? -13.39265 -21.78227 -66.24060 1.000 72.20728 369 TYR A O 1
ATOM 1239 N N . HIS A 1 81 ? -11.91916 -20.08053 -66.09239 1.000 69.29326 370 HIS A N 1
ATOM 1240 C CA . HIS A 1 81 ? -10.76396 -20.93941 -65.88056 1.000 64.71466 370 HIS A CA 1
ATOM 1241 C C . HIS A 1 81 ? -10.53973 -21.14419 -64.38693 1.000 62.75172 370 HIS A C 1
ATOM 1242 O O . HIS A 1 81 ? -10.50255 -20.17731 -63.61858 1.000 59.45784 370 HIS A O 1
ATOM 1256 N N . THR A 1 82 ? -10.39612 -22.40275 -63.98330 1.000 64.08172 371 THR A N 1
ATOM 1257 C CA . THR A 1 82 ? -10.12461 -22.76938 -62.60307 1.000 55.43512 371 THR A CA 1
ATOM 1258 C C . THR A 1 82 ? -8.68278 -23.24261 -62.47561 1.000 62.29320 371 THR A C 1
ATOM 1259 O O . THR A 1 82 ? -8.11358 -23.81480 -63.41023 1.000 65.41239 371 THR A O 1
ATOM 1270 N N . GLN A 1 83 ? -8.09746 -22.99990 -61.30425 1.000 57.76782 372 GLN A N 1
ATOM 1271 C CA . GLN A 1 83 ? -6.69393 -23.30558 -61.06680 1.000 56.14506 372 GLN A CA 1
ATOM 1272 C C . GLN A 1 83 ? -6.49598 -23.63670 -59.59646 1.000 55.62490 372 GLN A C 1
ATOM 1273 O O . GLN A 1 83 ? -6.92686 -22.87741 -58.72401 1.000 52.23318 372 GLN A O 1
ATOM 1287 N N . ILE A 1 84 ? -5.84510 -24.75539 -59.33121 1.000 54.04676 373 ILE A N 1
ATOM 1288 C CA . ILE A 1 84 ? -5.47741 -25.14236 -57.97558 1.000 54.04288 373 ILE A CA 1
ATOM 1289 C C . ILE A 1 84 ? -4.07023 -24.63598 -57.69253 1.000 55.24424 373 ILE A C 1
ATOM 1290 O O . ILE A 1 84 ? -3.19187 -24.68663 -58.56268 1.000 53.29236 373 ILE A O 1
ATOM 1306 N N . ILE A 1 85 ? -3.85004 -24.14512 -56.47263 1.000 49.47937 374 ILE A N 1
ATOM 1307 C CA . ILE A 1 85 ? -2.52013 -23.77926 -56.00187 1.000 49.53343 374 ILE A CA 1
ATOM 1308 C C . ILE A 1 85 ? -2.30517 -24.40845 -54.63111 1.000 48.83740 374 ILE A C 1
ATOM 1309 O O . ILE A 1 85 ? -3.19809 -24.37836 -53.77582 1.000 48.99689 374 ILE A O 1
ATOM 1325 N N . GLN A 1 86 ? -1.12523 -24.98481 -54.42465 1.000 55.61250 375 GLN A N 1
ATOM 1326 C CA . GLN A 1 86 ? -0.81613 -25.66875 -53.17453 1.000 57.46771 375 GLN A CA 1
ATOM 1327 C C . GLN A 1 86 ? 0.69766 -25.77006 -53.03453 1.000 52.18165 375 GLN A C 1
ATOM 1328 O O . GLN A 1 86 ? 1.45425 -25.35918 -53.91768 1.000 55.95233 375 GLN A O 1
ATOM 1342 N N . GLY A 1 87 ? 1.13387 -26.33503 -51.90856 1.000 53.85544 376 GLY A N 1
ATOM 1343 C CA . GLY A 1 87 ? 2.55236 -26.35524 -51.59750 1.000 51.02740 376 GLY A CA 1
ATOM 1344 C C . GLY A 1 87 ? 3.36790 -27.25089 -52.50216 1.000 56.06996 376 GLY A C 1
ATOM 1345 O O . GLY A 1 87 ? 4.56706 -27.01940 -52.68718 1.000 58.43454 376 GLY A O 1
ATOM 1349 N N . SER A 1 88 ? 2.74495 -28.28629 -53.06873 1.000 70.82536 377 SER A N 1
ATOM 1350 C CA . SER A 1 88 ? 3.46188 -29.14848 -54.00209 1.000 70.81593 377 SER A CA 1
ATOM 1351 C C . SER A 1 88 ? 3.87803 -28.40117 -55.26205 1.000 70.29090 377 SER A C 1
ATOM 1352 O O . SER A 1 88 ? 4.8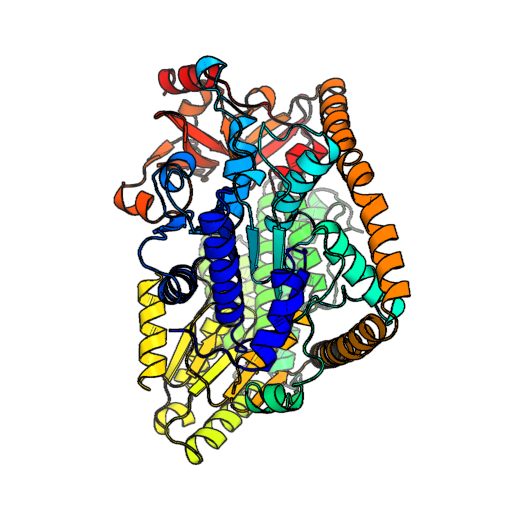1726 -28.82630 -55.94175 1.000 75.12480 377 SER A O 1
ATOM 1360 N N . ASP A 1 89 ? 3.20342 -27.30229 -55.58668 1.000 75.30564 378 ASP A N 1
ATOM 1361 C CA . ASP A 1 89 ? 3.55798 -26.53052 -56.76854 1.000 78.90780 378 ASP A CA 1
ATOM 1362 C C . ASP A 1 89 ? 4.99318 -26.02744 -56.67589 1.000 88.22994 378 ASP A C 1
ATOM 1363 O O . ASP A 1 89 ? 5.53460 -25.81086 -55.58827 1.000 96.14296 378 ASP A O 1
ATOM 1372 N N . ASN A 1 90 ? 5.60768 -25.83932 -57.84147 1.000 109.42161 379 ASN A N 1
ATOM 1373 C CA . ASN A 1 90 ? 6.95640 -25.30194 -57.94391 1.000 119.40292 379 ASN A CA 1
ATOM 1374 C C . ASN A 1 90 ? 6.99277 -23.88941 -58.50240 1.000 118.77756 379 ASN A C 1
ATOM 1375 O O . ASN A 1 90 ? 7.87410 -23.11247 -58.12919 1.000 119.39615 379 ASN A O 1
ATOM 1386 N N . VAL A 1 91 ? 6.05367 -23.54262 -59.37728 1.000 99.67710 380 VAL A N 1
ATOM 1387 C CA . VAL A 1 91 ? 5.97021 -22.21479 -59.98245 1.000 99.43806 380 VAL A CA 1
ATOM 1388 C C . VAL A 1 91 ? 5.43576 -21.23121 -58.94756 1.000 100.65079 380 VAL A C 1
ATOM 1389 O O . VAL A 1 91 ? 4.62760 -21.61737 -58.09105 1.000 95.77935 380 VAL A O 1
ATOM 1402 N N . PRO A 1 92 ? 5.85792 -19.96509 -58.97356 1.000 101.19625 381 PRO A N 1
ATOM 1403 C CA . PRO A 1 92 ? 5.30876 -18.99624 -58.01682 1.000 98.82087 381 PRO A CA 1
ATOM 1404 C C . PRO A 1 92 ? 3.80919 -18.81296 -58.19198 1.000 86.57288 381 PRO A C 1
ATOM 1405 O O . PRO A 1 92 ? 3.26988 -18.90847 -59.29633 1.000 81.84139 381 PRO A O 1
ATOM 1416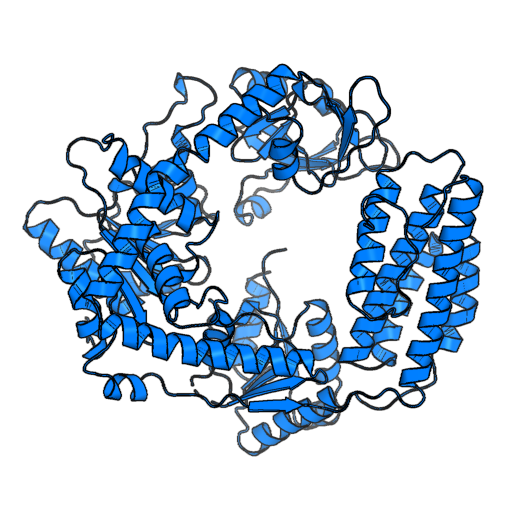 N N . THR A 1 93 ? 3.13847 -18.53383 -57.07145 1.000 85.25299 382 THR A N 1
ATOM 1417 C CA . THR A 1 93 ? 1.69342 -18.34155 -57.09285 1.000 82.18986 382 THR A CA 1
ATOM 1418 C C . THR A 1 93 ? 1.30914 -17.10993 -57.90033 1.000 72.50651 382 THR A C 1
ATOM 1419 O O . THR A 1 93 ? 0.29774 -17.11690 -58.61146 1.000 65.45812 382 THR A O 1
ATOM 1430 N N . ARG A 1 94 ? 2.10231 -16.04169 -57.79284 1.000 75.36836 383 ARG A N 1
ATOM 1431 C CA . ARG A 1 94 ? 1.76012 -14.77607 -58.43398 1.000 73.46153 383 ARG A CA 1
ATOM 1432 C C . ARG A 1 94 ? 1.45371 -14.95949 -59.91426 1.000 79.24170 383 ARG A C 1
ATOM 1433 O O . ARG A 1 94 ? 0.54149 -14.32161 -60.45316 1.000 76.00728 383 ARG A O 1
ATOM 1454 N N . ASN A 1 95 ? 2.20245 -15.83217 -60.58805 1.000 79.07988 384 ASN A N 1
ATOM 1455 C CA . ASN A 1 95 ? 2.00354 -16.03149 -62.01860 1.000 80.43757 384 ASN A CA 1
ATOM 1456 C C . ASN A 1 95 ? 0.82777 -16.95914 -62.29967 1.000 82.76086 384 ASN A C 1
ATOM 1457 O O . ASN A 1 95 ? 0.00273 -16.67465 -63.17518 1.000 82.81690 384 ASN A O 1
ATOM 1468 N N . VAL A 1 96 ? 0.73202 -18.06136 -61.55100 1.000 85.43742 385 VAL A N 1
ATOM 1469 C CA . VAL A 1 96 ? -0.24844 -19.10427 -61.84566 1.000 78.46027 385 VAL A CA 1
ATOM 1470 C C . VAL A 1 96 ? -1.66020 -18.53871 -61.90444 1.000 77.52658 385 VAL A C 1
ATOM 1471 O O . VAL A 1 96 ? -2.47755 -18.96008 -62.73234 1.000 79.53104 385 VAL A O 1
ATOM 1484 N N . ILE A 1 97 ? -1.96967 -17.57910 -61.03913 1.000 80.20712 386 ILE A N 1
ATOM 1485 C CA . ILE A 1 97 ? -3.32773 -17.07712 -60.89407 1.000 77.50977 386 ILE A CA 1
ATOM 1486 C C . ILE A 1 97 ? -3.54263 -15.78744 -61.68750 1.000 83.78014 386 ILE A C 1
ATOM 1487 O O . ILE A 1 97 ? -4.51482 -15.06663 -61.44793 1.000 79.72272 386 ILE A O 1
ATOM 1503 N N . GLN A 1 98 ? -2.65693 -15.48565 -62.63415 1.000 88.42169 387 GLN A N 1
ATOM 1504 C CA . GLN A 1 98 ? -2.71971 -14.19089 -63.30515 1.000 97.63068 387 GLN A CA 1
ATOM 1505 C C . GLN A 1 98 ? -3.99330 -14.05722 -64.13250 1.000 86.08449 387 GLN A C 1
ATOM 1506 O O . GLN A 1 98 ? -4.69651 -13.04257 -64.04804 1.000 83.87891 387 GLN A O 1
ATOM 1520 N N . SER A 1 99 ? -4.30470 -15.07014 -64.94043 1.000 74.42026 388 SER A N 1
ATOM 1521 C CA . SER A 1 99 ? -5.48643 -15.02402 -65.78761 1.000 84.21981 388 SER A CA 1
ATOM 1522 C C . SER A 1 99 ? -6.41338 -16.19125 -65.47925 1.000 74.05894 388 SER A C 1
ATOM 1523 O O . SER A 1 99 ? -6.87258 -16.88604 -66.38972 1.000 66.05992 388 SER A O 1
ATOM 1531 N N . LYS A 1 100 ? -6.68888 -16.41334 -64.19799 1.000 69.68460 389 LYS A N 1
ATOM 1532 C CA . LYS A 1 100 ? -7.63350 -17.42591 -63.75195 1.000 60.61260 389 LYS A CA 1
ATOM 1533 C C . LYS A 1 100 ? -8.77685 -16.74402 -63.01673 1.000 54.43067 389 LYS A C 1
ATOM 1534 O O . LYS A 1 100 ? -8.59190 -15.70566 -62.37662 1.000 56.05617 389 LYS A O 1
ATOM 1553 N N . ASP A 1 101 ? -9.96333 -17.33626 -63.11411 1.000 54.61033 390 ASP A N 1
ATOM 1554 C CA . ASP A 1 101 ? -11.16050 -16.76567 -62.50914 1.000 49.06173 390 ASP A CA 1
ATOM 1555 C C . ASP A 1 101 ? -11.51025 -17.39760 -61.17209 1.000 49.65587 390 ASP A C 1
ATOM 1556 O O . ASP A 1 101 ? -12.05320 -16.71273 -60.30015 1.000 50.92818 390 ASP A O 1
ATOM 1565 N N . LEU A 1 102 ? -11.22096 -18.68351 -60.99345 1.000 50.15103 391 LEU A N 1
ATOM 1566 C CA . LEU A 1 102 ? -11.46674 -19.38650 -59.74025 1.000 49.86515 391 LEU A CA 1
ATOM 1567 C C . LEU A 1 102 ? -10.15321 -19.98044 -59.26037 1.000 53.87055 391 LEU A C 1
ATOM 1568 O O . LEU A 1 102 ? -9.54634 -20.79459 -59.96488 1.000 50.70408 391 LEU A O 1
ATOM 1584 N N . ILE A 1 103 ? -9.71144 -19.56099 -58.07457 1.000 52.16166 392 ILE A N 1
ATOM 1585 C CA . ILE A 1 103 ? -8.51372 -20.09338 -57.43802 1.000 49.30231 392 ILE A CA 1
ATOM 1586 C C . ILE A 1 103 ? -8.95402 -20.99694 -56.29623 1.000 48.98537 392 ILE A C 1
ATOM 1587 O O . ILE A 1 103 ? -9.76463 -20.58965 -55.45434 1.000 51.41265 392 ILE A O 1
ATOM 1603 N N . VAL A 1 104 ? -8.43416 -22.22319 -56.27836 1.000 48.01973 393 VAL A N 1
ATOM 1604 C CA . VAL A 1 104 ? -8.69280 -23.19291 -55.22137 1.000 45.89862 393 VAL A CA 1
ATOM 1605 C C . VAL A 1 104 ? -7.36309 -23.46685 -54.53716 1.000 49.46363 393 VAL A C 1
ATOM 1606 O O . VAL A 1 104 ? -6.42313 -23.95930 -55.17272 1.000 52.34335 393 VAL A O 1
ATOM 1619 N N . ALA A 1 105 ? -7.28339 -23.15498 -53.24581 1.000 44.19003 394 ALA A N 1
ATOM 1620 C CA . ALA A 1 105 ? -5.99293 -23.03811 -52.59472 1.000 42.46392 394 ALA A CA 1
ATOM 1621 C C . ALA A 1 105 ? -6.08222 -23.46553 -51.14209 1.000 42.96418 394 ALA A C 1
ATOM 1622 O O . ALA A 1 105 ? -7.13780 -23.37282 -50.51488 1.000 48.45218 394 ALA A O 1
ATOM 1629 N N . THR A 1 106 ? -4.95044 -23.94264 -50.61081 1.000 41.32525 395 THR A N 1
ATOM 1630 C CA . THR A 1 106 ? -4.77012 -23.99655 -49.17162 1.000 40.30413 395 THR A CA 1
ATOM 1631 C C . THR A 1 106 ? -4.49964 -22.58144 -48.66281 1.000 41.58857 395 THR A C 1
ATOM 1632 O O . THR A 1 106 ? -3.86578 -21.77576 -49.34816 1.000 42.95838 395 THR A O 1
ATOM 1643 N N . PRO A 1 107 ? -4.97082 -22.24918 -47.45439 1.000 42.35721 396 PRO A N 1
ATOM 1644 C CA . PRO A 1 107 ? -4.91161 -20.83719 -47.02814 1.000 38.88386 396 PRO A CA 1
ATOM 1645 C C . PRO A 1 107 ? -3.50452 -20.28656 -46.87796 1.000 39.07014 396 PRO A C 1
ATOM 1646 O O . PRO A 1 107 ? -3.29923 -19.07382 -47.05044 1.000 37.81545 396 PRO A O 1
ATOM 1657 N N . GLN A 1 108 ? -2.51586 -21.12558 -46.55785 1.000 37.34274 397 GLN A N 1
ATOM 1658 C CA . GLN A 1 108 ? -1.16392 -20.60021 -46.40014 1.000 36.87719 397 GLN A CA 1
ATOM 1659 C C . GLN A 1 108 ? -0.61301 -20.06207 -47.71379 1.000 42.72668 397 GLN A C 1
ATOM 1660 O O . GLN A 1 108 ? 0.20724 -19.13545 -47.70675 1.000 45.56728 397 GLN A O 1
ATOM 1674 N N . MET A 1 109 ? -1.03495 -20.62211 -48.85348 1.000 41.50689 398 MET A N 1
ATOM 1675 C CA . MET A 1 109 ? -0.58734 -20.07236 -50.12967 1.000 39.12992 398 MET A CA 1
ATOM 1676 C C . MET A 1 109 ? -0.97553 -18.60560 -50.25181 1.000 37.54973 398 MET A C 1
ATOM 1677 O O . MET A 1 109 ? -0.21321 -17.79835 -50.80282 1.000 45.13227 398 MET A O 1
ATOM 1691 N N . ILE A 1 110 ? -2.15757 -18.24170 -49.74588 1.000 36.37012 399 ILE A N 1
ATOM 1692 C CA . ILE A 1 110 ? -2.61777 -16.85763 -49.84045 1.000 34.87944 399 ILE A CA 1
ATOM 1693 C C . ILE A 1 110 ? -1.97273 -15.99512 -48.76384 1.000 40.98638 399 ILE A C 1
ATOM 1694 O O . ILE A 1 110 ? -1.70592 -14.80492 -48.99533 1.000 43.18211 399 ILE A O 1
ATOM 1710 N N . VAL A 1 111 ? -1.70116 -16.55998 -47.58704 1.000 41.22728 400 VAL A N 1
ATOM 1711 C CA . VAL A 1 111 ? -0.98037 -15.81615 -46.56063 1.000 37.26923 400 VAL A CA 1
ATOM 1712 C C . VAL A 1 111 ? 0.37571 -15.38644 -47.08927 1.000 40.21171 400 VAL A C 1
ATOM 1713 O O . VAL A 1 111 ? 0.77357 -14.22343 -46.96956 1.000 40.29925 400 VAL A O 1
ATOM 1726 N N . ASN A 1 112 ? 1.10908 -16.32297 -47.68720 1.000 38.48234 401 ASN A N 1
ATOM 1727 C CA . ASN A 1 112 ? 2.42095 -15.99762 -48.23729 1.000 40.87642 401 ASN A CA 1
ATOM 1728 C C . ASN A 1 112 ? 2.30081 -15.05169 -49.41510 1.000 42.07328 401 ASN A C 1
ATOM 1729 O O . ASN A 1 112 ? 3.12115 -14.13927 -49.56667 1.000 40.15386 401 ASN A O 1
ATOM 1740 N N . LEU A 1 113 ? 1.27952 -15.23850 -50.25366 1.000 40.58914 402 LEU A N 1
ATOM 1741 C CA . LEU A 1 113 ? 1.07819 -14.33688 -51.38382 1.000 41.50183 402 LEU A CA 1
ATOM 1742 C C . LEU A 1 113 ? 0.89830 -12.89983 -50.90742 1.000 45.43499 402 LEU A C 1
ATOM 1743 O O . LEU A 1 113 ? 1.50171 -11.96872 -51.44945 1.000 45.98916 402 LEU A O 1
ATOM 1759 N N . CYS A 1 114 ? 0.07058 -12.69902 -49.87508 1.000 43.69594 403 CYS A N 1
ATOM 1760 C CA . CYS A 1 114 ? -0.21821 -11.35152 -49.39626 1.000 43.53514 403 CYS A CA 1
ATOM 1761 C C . CYS A 1 114 ? 0.91932 -10.73682 -48.59853 1.000 43.36588 403 CYS A C 1
ATOM 1762 O O . CYS A 1 114 ? 1.00783 -9.50545 -48.53172 1.000 47.05798 403 CYS A O 1
ATOM 1770 N N . ASN A 1 115 ? 1.78496 -11.55547 -47.99777 1.000 43.94275 404 ASN A N 1
ATOM 1771 C CA . ASN A 1 115 ? 2.91533 -11.07385 -47.21229 1.000 43.82146 404 ASN A CA 1
ATOM 1772 C C . ASN A 1 115 ? 4.22737 -11.12156 -47.97977 1.000 46.94043 404 ASN A C 1
ATOM 1773 O O . ASN A 1 115 ? 5.24147 -10.62258 -47.48359 1.000 50.96138 404 ASN A O 1
ATOM 1784 N N . GLU A 1 116 ? 4.21697 -11.68261 -49.18794 1.000 47.39926 405 GLU A N 1
ATOM 1785 C CA . GLU A 1 116 ? 5.44199 -11.89140 -49.95730 1.000 42.81379 405 GLU A CA 1
ATOM 1786 C C . GLU A 1 116 ? 6.19280 -10.59316 -50.20702 1.000 53.37701 405 GLU A C 1
ATOM 1787 O O . GLU A 1 116 ? 7.42654 -10.59510 -50.27497 1.000 49.85946 405 GLU A O 1
ATOM 1799 N N . HIS A 1 117 ? 5.47826 -9.47938 -50.33420 1.000 53.47709 406 HIS A N 1
ATOM 1800 C CA . HIS A 1 117 ? 6.09811 -8.21631 -50.71584 1.000 53.31228 406 HIS A CA 1
ATOM 1801 C C . HIS A 1 117 ? 6.81351 -7.52565 -49.56263 1.000 53.57316 406 HIS A C 1
ATOM 1802 O O . HIS A 1 117 ? 7.59335 -6.59789 -49.79928 1.000 53.01076 406 HIS A O 1
ATOM 1816 N N . ARG A 1 118 ? 6.56613 -7.94368 -48.32321 1.000 51.69400 407 ARG A N 1
ATOM 1817 C CA . ARG A 1 118 ? 7.06976 -7.19703 -47.17784 1.000 52.83574 407 ARG A CA 1
ATOM 1818 C C . ARG A 1 118 ? 8.56671 -7.38290 -46.95556 1.000 63.25290 407 ARG A C 1
ATOM 1819 O O . ARG A 1 118 ? 9.18585 -6.54838 -46.28280 1.000 62.40727 407 ARG A O 1
ATOM 1840 N N . ASN A 1 119 ? 9.16207 -8.44020 -47.50026 1.000 58.04714 408 ASN A N 1
ATOM 1841 C CA . ASN A 1 119 ? 10.57641 -8.72933 -47.30885 1.000 53.77462 408 ASN A CA 1
ATOM 1842 C C . ASN A 1 119 ? 11.23753 -8.94584 -48.65986 1.000 57.41746 408 ASN A C 1
ATOM 1843 O O . ASN A 1 119 ? 10.61606 -9.45016 -49.60019 1.000 59.66447 408 ASN A O 1
ATOM 1854 N N . SER A 1 120 ? 12.50706 -8.55370 -48.74954 1.000 60.83829 409 SER A N 1
ATOM 1855 C CA . SER A 1 120 ? 13.25217 -8.67694 -49.99364 1.000 62.56026 409 SER A CA 1
ATOM 1856 C C . SER A 1 120 ? 14.74073 -8.62539 -49.69143 1.000 66.75454 409 SER A C 1
ATOM 1857 O O . SER A 1 120 ? 15.16844 -8.09383 -48.66168 1.000 68.20325 409 SER A O 1
ATOM 1865 N N . LEU A 1 121 ? 15.52681 -9.18189 -50.61555 1.000 60.72115 410 LEU A N 1
ATOM 1866 C CA . LEU A 1 121 ? 16.97688 -9.16038 -50.46186 1.000 65.71998 410 LEU A CA 1
ATOM 1867 C C . LEU A 1 121 ? 17.54744 -7.76846 -50.70754 1.000 67.53832 410 LEU A C 1
ATOM 1868 O O . LEU A 1 121 ? 18.58328 -7.41118 -50.13281 1.000 67.80312 410 LEU A O 1
ATOM 1884 N N . ASP A 1 122 ? 16.90104 -6.98203 -51.56170 1.000 66.18582 411 ASP A N 1
ATOM 1885 C CA . ASP A 1 122 ? 17.33355 -5.62373 -51.85582 1.000 70.50599 411 ASP A CA 1
ATOM 1886 C C . ASP A 1 122 ? 16.17270 -4.89944 -52.52582 1.000 69.60074 411 ASP A C 1
ATOM 1887 O O . ASP A 1 122 ? 15.09774 -5.47087 -52.73812 1.000 70.56027 411 ASP A O 1
ATOM 1896 N N . ASP A 1 123 ? 16.39841 -3.62339 -52.85633 1.000 71.23078 412 ASP A N 1
ATOM 1897 C CA . ASP A 1 123 ? 15.32192 -2.80789 -53.41243 1.000 74.10914 412 ASP A CA 1
ATOM 1898 C C . ASP A 1 123 ? 14.97311 -3.22450 -54.83546 1.000 69.87151 412 ASP A C 1
ATOM 1899 O O . ASP A 1 123 ? 13.82085 -3.07571 -55.25664 1.000 63.72277 412 ASP A O 1
ATOM 1908 N N . GLU A 1 124 ? 15.94561 -3.74676 -55.58871 1.000 72.09399 413 GLU A N 1
ATOM 1909 C CA . GLU A 1 124 ? 15.67243 -4.17085 -56.95883 1.000 74.72493 413 GLU A CA 1
ATOM 1910 C C . GLU A 1 124 ? 14.89095 -5.47774 -57.00365 1.000 74.42898 413 GLU A C 1
ATOM 1911 O O . GLU A 1 124 ? 14.18393 -5.73609 -57.98521 1.000 67.38084 413 GLU A O 1
ATOM 1923 N N . SER A 1 125 ? 14.99870 -6.30281 -55.96336 1.000 74.80424 414 SER A N 1
ATOM 1924 C CA . SER A 1 125 ? 14.23945 -7.54354 -55.87421 1.000 69.32623 414 SER A CA 1
ATOM 1925 C C . SER A 1 125 ? 12.81701 -7.33131 -55.37416 1.000 69.73233 414 SER A C 1
ATOM 1926 O O . SER A 1 125 ? 12.04120 -8.29391 -55.33209 1.000 64.53849 414 SER A O 1
ATOM 1934 N N . ARG A 1 126 ? 12.46020 -6.10755 -54.99417 1.000 72.32392 415 ARG A N 1
ATOM 1935 C CA . ARG A 1 126 ? 11.14203 -5.85221 -54.43919 1.000 68.12505 415 ARG A CA 1
ATOM 1936 C C . ARG A 1 126 ? 10.04975 -6.30635 -55.39729 1.000 71.92517 415 ARG A C 1
ATOM 1937 O O . ARG A 1 126 ? 10.20750 -6.27913 -56.62115 1.000 77.74668 415 ARG A O 1
ATOM 1958 N N . LEU A 1 127 ? 8.92275 -6.71199 -54.82035 1.000 70.20340 416 LEU A N 1
ATOM 1959 C CA . LEU A 1 127 ? 7.74855 -7.12119 -55.56961 1.000 64.02439 416 LEU A CA 1
ATOM 1960 C C . LEU A 1 127 ? 6.60755 -6.15204 -55.29574 1.000 66.23707 416 LEU A C 1
ATOM 1961 O O . LEU A 1 127 ? 6.51674 -5.56007 -54.21497 1.000 61.74507 416 LEU A O 1
ATOM 1977 N N . ASP A 1 128 ? 5.74147 -5.98709 -56.29110 1.000 60.51624 417 ASP A N 1
ATOM 1978 C CA . ASP A 1 128 ? 4.50910 -5.24461 -56.08046 1.000 56.48536 417 ASP A CA 1
ATOM 1979 C C . ASP A 1 128 ? 3.63866 -5.97322 -55.06405 1.000 57.45127 417 ASP A C 1
ATOM 1980 O O . ASP A 1 128 ? 3.61713 -7.20814 -55.01409 1.000 57.35466 417 ASP A O 1
ATOM 1989 N N . GLN A 1 129 ? 2.92519 -5.20852 -54.24695 1.000 59.23503 418 GLN A N 1
ATOM 1990 C CA . GLN A 1 129 ? 2.05406 -5.80985 -53.24973 1.000 53.06298 418 GLN A CA 1
ATOM 1991 C C . GLN A 1 129 ? 0.86117 -6.46999 -53.92842 1.000 50.19838 418 GLN A C 1
ATOM 1992 O O . GLN A 1 129 ? 0.17612 -5.84643 -54.74480 1.000 52.07223 418 GLN A O 1
ATOM 2006 N N . PHE A 1 130 ? 0.61638 -7.73678 -53.59690 1.000 45.36233 419 PHE A N 1
ATOM 2007 C CA . PHE A 1 130 ? -0.59432 -8.42089 -54.03624 1.000 46.86675 419 PHE A CA 1
ATOM 2008 C C . PHE A 1 130 ? -1.66942 -8.15730 -52.98909 1.000 44.50530 419 PHE A C 1
ATOM 2009 O O . PHE A 1 130 ? -1.54831 -8.59699 -51.84036 1.000 47.61340 419 PHE A O 1
ATOM 2026 N N . PHE A 1 131 ? -2.71195 -7.43057 -53.38029 1.000 40.93564 420 PHE A N 1
ATOM 2027 C CA . PHE A 1 131 ? -3.78465 -7.06900 -52.47327 1.000 40.75626 420 PHE A CA 1
ATOM 2028 C C . PHE A 1 131 ? -4.81328 -8.18432 -52.42625 1.000 42.71545 420 PHE A C 1
ATOM 2029 O O . PHE A 1 131 ? -5.20073 -8.72903 -53.46680 1.000 46.61936 420 PHE A O 1
ATOM 2046 N N . LEU A 1 132 ? -5.24487 -8.53092 -51.21238 1.000 41.26706 421 LEU A N 1
ATOM 2047 C CA . LEU A 1 132 ? -6.26271 -9.56455 -51.06308 1.000 37.47405 421 LEU A CA 1
ATOM 2048 C C . LEU A 1 132 ? -7.52464 -9.20381 -51.82032 1.000 41.63010 421 LEU A C 1
ATOM 2049 O O . LEU A 1 132 ? -8.24629 -10.09311 -52.28618 1.000 40.15767 421 LEU A O 1
ATOM 2065 N N . SER A 1 133 ? -7.81492 -7.90753 -51.94201 1.000 42.52936 422 SER A N 1
ATOM 2066 C CA . SER A 1 133 ? -8.98761 -7.43535 -52.66645 1.000 40.33631 422 SER A CA 1
ATOM 2067 C C . SER A 1 133 ? -8.90585 -7.69386 -54.16176 1.000 45.83674 422 SER A C 1
ATOM 2068 O O . SER A 1 133 ? -9.84452 -7.32426 -54.88248 1.000 46.55277 422 SER A O 1
ATOM 2076 N N . THR A 1 134 ? -7.82020 -8.29766 -54.65538 1.000 45.51448 423 THR A N 1
ATOM 2077 C CA . THR A 1 134 ? -7.81111 -8.77020 -56.03917 1.000 43.86658 423 THR A CA 1
ATOM 2078 C C . THR A 1 134 ? -8.93721 -9.76768 -56.26520 1.000 46.60754 423 THR A C 1
ATOM 2079 O O . THR A 1 134 ? -9.53612 -9.80871 -57.34420 1.000 45.91644 423 THR A O 1
ATOM 2090 N N . PHE A 1 135 ? -9.23641 -10.58306 -55.25655 1.000 43.50718 424 PHE A N 1
ATOM 2091 C CA . PHE A 1 135 ? -10.40758 -11.44430 -55.29666 1.000 44.99024 424 PHE A CA 1
ATOM 2092 C C . PHE A 1 135 ? -11.62865 -10.63726 -54.87700 1.000 45.90907 424 PHE A C 1
ATOM 2093 O O . PHE A 1 135 ? -11.56314 -9.82718 -53.94745 1.000 47.76725 424 PHE A O 1
ATOM 2110 N N . THR A 1 136 ? -12.74579 -10.85660 -55.56541 1.000 45.86617 425 THR A N 1
ATOM 2111 C CA . THR A 1 136 ? -13.98977 -10.18488 -55.21402 1.000 43.31188 425 THR A CA 1
ATOM 2112 C C . THR A 1 136 ? -14.85913 -11.00933 -54.27233 1.000 42.64968 425 THR A C 1
ATOM 2113 O O . THR A 1 136 ? -15.75615 -10.44979 -53.63396 1.000 45.27712 425 THR A O 1
ATOM 2124 N N . ILE A 1 137 ? -14.61325 -12.31251 -54.16836 1.000 44.58488 426 ILE A N 1
ATOM 2125 C CA . ILE A 1 137 ? -15.35746 -13.17883 -53.26590 1.000 43.14888 426 ILE A CA 1
ATOM 2126 C C . ILE A 1 137 ? -14.41888 -14.28269 -52.79811 1.000 42.75240 426 ILE A C 1
ATOM 2127 O O . ILE A 1 137 ? -13.64925 -14.83581 -53.58758 1.000 42.79663 426 ILE A O 1
ATOM 2143 N N . ILE A 1 138 ? -14.47935 -14.59474 -51.50362 1.000 45.25869 427 ILE A N 1
ATOM 2144 C CA . ILE A 1 138 ? -13.54692 -15.51703 -50.86945 1.000 42.68851 427 ILE A CA 1
ATOM 2145 C C . ILE A 1 138 ? -14.33761 -16.48544 -50.00503 1.000 43.81013 427 ILE A C 1
ATOM 2146 O O . ILE A 1 138 ? -15.15847 -16.05941 -49.18421 1.000 42.09129 427 ILE A O 1
ATOM 2162 N N . PHE A 1 139 ? -14.08292 -17.78020 -50.17840 1.000 41.32442 428 PHE A N 1
ATOM 2163 C CA . PHE A 1 139 ? -14.76637 -18.82713 -49.43424 1.000 39.15304 428 PHE A CA 1
ATOM 2164 C C . PHE A 1 139 ? -13.81554 -19.44717 -48.42483 1.000 39.85995 428 PHE A C 1
ATOM 2165 O O . PHE A 1 139 ? -12.68937 -19.82249 -48.77334 1.000 40.69388 428 PHE A O 1
ATOM 2182 N N . PHE A 1 140 ? -14.26997 -19.55106 -47.17882 1.000 40.76080 429 PHE A N 1
ATOM 2183 C CA . PHE A 1 140 ? -13.53020 -20.19926 -46.09926 1.000 39.34232 429 PHE A CA 1
ATOM 2184 C C . PHE A 1 140 ? -14.22728 -21.52614 -45.80472 1.000 42.99899 429 PHE A C 1
ATOM 2185 O O . PHE A 1 140 ? -15.15036 -21.58660 -44.99035 1.000 46.42827 429 PHE A O 1
ATOM 2202 N N . ASP A 1 141 ? -13.79772 -22.58809 -46.47855 1.000 42.66248 430 ASP A N 1
ATOM 2203 C CA . ASP A 1 141 ? -14.30831 -23.90963 -46.15125 1.000 46.08252 430 ASP A CA 1
ATOM 2204 C C . ASP A 1 141 ? -13.78335 -24.33230 -44.78221 1.000 45.17003 430 ASP A C 1
ATOM 2205 O O . ASP A 1 141 ? -12.60405 -24.15142 -44.46370 1.000 45.98094 430 ASP A O 1
ATOM 2214 N N . GLN A 1 142 ? -14.67319 -24.88669 -43.95886 1.000 46.82200 431 GLN A N 1
ATOM 2215 C CA . GLN A 1 142 ? -14.34832 -25.23620 -42.57320 1.000 49.49250 431 GLN A CA 1
ATOM 2216 C C . GLN A 1 142 ? -13.91473 -23.98863 -41.80562 1.000 48.92795 431 GLN A C 1
ATOM 2217 O O . GLN A 1 142 ? -12.88619 -23.97075 -41.12084 1.000 43.84004 431 GLN A O 1
ATOM 2231 N N . CYS A 1 143 ? -14.72279 -22.93007 -41.92091 1.000 48.26113 432 CYS A N 1
ATOM 2232 C CA . CYS A 1 143 ? -14.33039 -21.62829 -41.39818 1.000 47.30627 432 CYS A CA 1
ATOM 2233 C C . CYS A 1 143 ? -14.27938 -21.57569 -39.87857 1.000 41.88789 432 CYS A C 1
ATOM 2234 O O . CYS A 1 143 ? -13.85664 -20.54918 -39.33196 1.000 47.21527 432 CYS A O 1
ATOM 2242 N N . HIS A 1 144 ? -14.71294 -22.62815 -39.18110 1.000 45.69746 433 HIS A N 1
ATOM 2243 C CA . HIS A 1 144 ? -14.53428 -22.65738 -37.73114 1.000 45.51856 433 HIS A CA 1
ATOM 2244 C C . HIS A 1 144 ? -13.06056 -22.70105 -37.33815 1.000 48.29150 433 HIS A C 1
ATOM 2245 O O . HIS A 1 144 ? -12.74512 -22.55302 -36.15279 1.000 51.29300 433 HIS A O 1
ATOM 2259 N N . ASN A 1 145 ? -12.15797 -22.89644 -38.30066 1.000 43.88406 434 ASN A N 1
ATOM 2260 C CA . ASN A 1 145 ? -10.72079 -22.85669 -38.06668 1.000 41.08238 434 ASN A CA 1
ATOM 2261 C C . ASN A 1 145 ? -10.16065 -21.44270 -38.08282 1.000 43.02405 434 ASN A C 1
ATOM 2262 O O . ASN A 1 145 ? -8.94209 -21.27017 -38.02133 1.000 44.27034 434 ASN A O 1
ATOM 2273 N N . THR A 1 146 ? -11.01559 -20.42909 -38.18343 1.000 45.82351 435 THR A N 1
ATOM 2274 C CA . THR A 1 146 ? -10.57859 -19.03489 -38.14733 1.000 40.62061 435 THR A CA 1
ATOM 2275 C C . THR A 1 146 ? -10.48809 -18.61801 -36.68461 1.000 36.33374 435 THR A C 1
ATOM 2276 O O . THR A 1 146 ? -11.36016 -17.93967 -36.14164 1.000 42.88348 435 THR A O 1
ATOM 2287 N N . VAL A 1 147 ? -9.39653 -19.04463 -36.03688 1.000 39.93533 436 VAL A N 1
ATOM 2288 C CA . VAL A 1 147 ? -9.16195 -18.74858 -34.63033 1.000 42.72071 436 VAL A CA 1
ATOM 2289 C C . VAL A 1 147 ? -7.68008 -18.48983 -34.39045 1.000 42.83117 436 VAL A C 1
ATOM 2290 O O . VAL A 1 147 ? -6.80818 -19.05910 -35.05585 1.000 42.25118 436 VAL A O 1
ATOM 2303 N N . LYS A 1 148 ? -7.40208 -17.61004 -33.43319 1.000 42.11476 437 LYS A N 1
ATOM 2304 C CA . LYS A 1 148 ? -6.06908 -17.39717 -32.87487 1.000 41.53345 437 LYS A CA 1
ATOM 2305 C C . LYS A 1 148 ? -5.09616 -17.01870 -33.98137 1.000 39.36318 437 LYS A C 1
ATOM 2306 O O . LYS A 1 148 ? -5.34728 -16.01928 -34.67095 1.000 45.07283 437 LYS A O 1
ATOM 2325 N N A ASN A 1 149 ? -3.99052 -17.73965 -34.17587 0.700 41.86232 438 ASN A N 1
ATOM 2326 N N B ASN A 1 149 ? -3.99152 -17.74282 -34.17173 0.300 41.32262 438 ASN A N 1
ATOM 2327 C CA A ASN A 1 149 ? -2.96318 -17.37908 -35.14295 0.700 41.75464 438 ASN A CA 1
ATOM 2328 C CA B ASN A 1 149 ? -2.96225 -17.39195 -35.13794 0.300 41.44277 438 ASN A CA 1
ATOM 2329 C C A ASN A 1 149 ? -3.01652 -18.25302 -36.39113 0.700 42.91209 438 ASN A C 1
ATOM 2330 C C B ASN A 1 149 ? -3.02003 -18.26056 -36.38751 0.300 44.82499 438 ASN A C 1
ATOM 2331 O O A ASN A 1 149 ? -2.00501 -18.41573 -37.08715 0.700 41.77899 438 ASN A O 1
ATOM 2332 O O B ASN A 1 149 ? -2.00232 -18.42792 -37.07245 0.300 43.11663 438 ASN A O 1
ATOM 2353 N N . SER A 1 150 ? -4.18940 -18.80794 -36.70484 1.000 43.89339 439 SER A N 1
ATOM 2354 C CA . SER A 1 150 ? -4.30515 -19.73496 -37.82103 1.000 43.37743 439 SER A CA 1
ATOM 2355 C C . SER A 1 150 ? -4.11490 -19.02221 -39.15896 1.000 40.05502 439 SER A C 1
ATOM 2356 O O . SER A 1 150 ? -4.14455 -17.79037 -39.23448 1.000 41.35096 439 SER A O 1
ATOM 2365 N N . PRO A 1 151 ? -3.89294 -19.78464 -40.23352 1.000 41.75604 440 PRO A N 1
ATOM 2366 C CA . PRO A 1 151 ? -3.83834 -19.15759 -41.56889 1.000 35.80366 440 PRO A CA 1
ATOM 2367 C C . PRO A 1 151 ? -5.06872 -18.34076 -41.88796 1.000 35.78690 440 PRO A C 1
ATOM 2368 O O . PRO A 1 151 ? -4.94756 -17.19387 -42.33527 1.000 42.48500 440 PRO A O 1
ATOM 2379 N N . TYR A 1 152 ? -6.26455 -18.89482 -41.66497 1.000 41.05761 441 TYR A N 1
ATOM 2380 C CA . TYR A 1 152 ? -7.48959 -18.14348 -41.91239 1.000 36.09778 441 TYR A CA 1
ATOM 2381 C C . TYR A 1 152 ? -7.50986 -16.84217 -41.11846 1.000 34.47965 441 TYR A C 1
ATOM 2382 O O . TYR A 1 152 ? -7.94605 -15.80345 -41.62703 1.000 36.00576 441 TYR A O 1
ATOM 2400 N N . SER A 1 153 ? -7.06392 -16.87727 -39.85281 1.000 35.37279 442 SER A N 1
ATOM 2401 C CA . SER A 1 153 ? -7.03373 -15.64857 -39.06362 1.000 41.17502 442 SER A CA 1
ATOM 2402 C C . SER A 1 153 ? -6.06571 -14.63914 -39.65907 1.000 35.28095 442 SER A C 1
ATOM 2403 O O . SER A 1 153 ? -6.31425 -13.42944 -39.60252 1.000 40.16533 442 SER A O 1
ATOM 2411 N N . ASN A 1 154 ? -4.95848 -15.11320 -40.23339 1.000 38.62733 443 ASN A N 1
ATOM 2412 C CA . ASN A 1 154 ? -3.98831 -14.20312 -40.84230 1.000 39.45237 443 ASN A CA 1
ATOM 2413 C C . ASN A 1 154 ? -4.48864 -13.65217 -42.16994 1.000 39.80730 443 ASN A C 1
ATOM 2414 O O . ASN A 1 154 ? -4.07612 -12.56259 -42.58194 1.000 40.39368 443 ASN A O 1
ATOM 2425 N N . ILE A 1 155 ? -5.36505 -14.38261 -42.85781 1.000 40.27168 444 ILE A N 1
ATOM 2426 C CA . ILE A 1 155 ? -5.97128 -13.84026 -44.06898 1.000 40.57563 444 ILE A CA 1
ATOM 2427 C C . ILE A 1 155 ? -6.95579 -12.73921 -43.71327 1.000 37.68483 444 ILE A C 1
ATOM 2428 O O . ILE A 1 155 ? -7.01026 -11.70034 -44.38211 1.000 44.08254 444 ILE A O 1
ATOM 2444 N N . MET A 1 156 ? -7.75428 -12.93906 -42.65777 1.000 38.34932 445 MET A N 1
ATOM 2445 C CA . MET A 1 156 ? -8.64029 -11.86718 -42.21246 1.000 40.15317 445 MET A CA 1
ATOM 2446 C C . MET A 1 156 ? -7.84295 -10.68691 -41.66406 1.000 40.01936 445 MET A C 1
ATOM 2447 O O . MET A 1 156 ? -8.30645 -9.53854 -41.71662 1.000 40.08750 445 MET A O 1
ATOM 2461 N N . ARG A 1 157 ? -6.64317 -10.93138 -41.14404 1.000 33.65318 446 ARG A N 1
ATOM 2462 C CA . ARG A 1 157 ? -5.82121 -9.81317 -40.68661 1.000 33.16587 446 ARG A CA 1
ATOM 2463 C C . ARG A 1 157 ? -5.45822 -8.90077 -41.84759 1.000 40.20977 446 ARG A C 1
ATOM 2464 O O . ARG A 1 157 ? -5.46550 -7.67010 -41.70943 1.000 39.51315 446 ARG A O 1
ATOM 2485 N N . GLU A 1 158 ? -5.12126 -9.48512 -43.00394 1.000 37.55912 447 GLU A N 1
ATOM 2486 C CA . GLU A 1 158 ? -4.88423 -8.68088 -44.19491 1.000 36.52066 447 GLU A CA 1
ATOM 2487 C C . GLU A 1 158 ? -6.13293 -7.91047 -44.57990 1.000 38.99322 447 GLU A C 1
ATOM 2488 O O . GLU A 1 158 ? -6.05607 -6.73655 -44.95905 1.000 39.42176 447 GLU A O 1
ATOM 2500 N N . TYR A 1 159 ? -7.29234 -8.56480 -44.51242 1.000 40.05499 448 TYR A N 1
ATOM 2501 C CA . TYR A 1 159 ? -8.56273 -7.89879 -44.79764 1.000 35.02865 448 TYR A CA 1
ATOM 2502 C C . TYR A 1 159 ? -8.74334 -6.66769 -43.92614 1.000 38.75881 448 TYR A C 1
ATOM 2503 O O . TYR A 1 159 ? -9.06848 -5.57932 -44.41894 1.000 38.83659 448 TYR A O 1
ATOM 2521 N N . HIS A 1 160 ? -8.51949 -6.81071 -42.62012 1.000 40.74920 449 HIS A N 1
ATOM 2522 C CA . HIS A 1 160 ? -8.75248 -5.68875 -41.71980 1.000 35.96436 449 HIS A CA 1
ATOM 2523 C C . HIS A 1 160 ? -7.71889 -4.58917 -41.91140 1.000 38.54331 449 HIS A C 1
ATOM 2524 O O . HIS A 1 160 ? -8.02481 -3.41485 -41.68611 1.000 39.08870 449 HIS A O 1
ATOM 2538 N N . TYR A 1 161 ? -6.50277 -4.93181 -42.33588 1.000 38.65663 450 TYR A N 1
ATOM 2539 C CA . TYR A 1 161 ? -5.54522 -3.89311 -42.70947 1.000 40.96653 450 TYR A CA 1
ATOM 2540 C C . TYR A 1 161 ? -6.09649 -3.04839 -43.85112 1.000 41.36544 450 TYR A C 1
ATOM 2541 O O . TYR A 1 161 ? -6.05480 -1.81343 -43.80125 1.000 41.97652 450 TYR A O 1
ATOM 2559 N N . LEU A 1 162 ? -6.63408 -3.70102 -44.88661 1.000 38.82531 451 LEU A N 1
ATOM 2560 C CA . LEU A 1 162 ? -7.18675 -2.96214 -46.02047 1.000 42.25733 451 LEU A CA 1
ATOM 2561 C C . LEU A 1 162 ? -8.42221 -2.17135 -45.61347 1.000 42.03415 451 LEU A C 1
ATOM 2562 O O . LEU A 1 162 ? -8.64701 -1.05993 -46.10516 1.000 46.98649 451 LEU A O 1
ATOM 2578 N N . LYS A 1 163 ? -9.24286 -2.73708 -44.72152 1.000 41.09789 452 LYS A N 1
ATOM 2579 C CA . LYS A 1 163 ? -10.47739 -2.07709 -44.31234 1.000 36.40418 452 LYS A CA 1
ATOM 2580 C C . LYS A 1 163 ? -10.21860 -0.80147 -43.52988 1.000 37.58181 452 LYS A C 1
ATOM 2581 O O . LYS A 1 163 ? -11.01239 0.13921 -43.61530 1.000 43.65939 452 LYS A O 1
ATOM 2600 N N . ASN A 1 164 ? -9.12140 -0.73591 -42.76874 1.000 42.81862 453 ASN A N 1
ATOM 2601 C CA . ASN A 1 164 ? -8.88916 0.38836 -41.86799 1.000 40.30029 453 ASN A CA 1
ATOM 2602 C C . ASN A 1 164 ? -7.79946 1.35217 -42.31880 1.000 45.83259 453 ASN A C 1
ATOM 2603 O O . ASN A 1 164 ? -7.76759 2.48731 -41.83535 1.000 43.34420 453 ASN A O 1
ATOM 2614 N N . MET A 1 165 ? -6.90360 0.94084 -43.20904 1.000 42.62575 454 MET A N 1
ATOM 2615 C CA . MET A 1 165 ? -5.82603 1.81511 -43.64665 1.000 47.58230 454 MET A CA 1
ATOM 2616 C C . MET A 1 165 ? -6.12742 2.51982 -44.96402 1.000 45.25543 454 MET A C 1
ATOM 2617 O O . MET A 1 165 ? -5.42596 3.47405 -45.31000 1.000 53.12188 454 MET A O 1
ATOM 2631 N N . GLY A 1 166 ? -7.14557 2.08589 -45.69301 1.000 43.97921 455 GLY A N 1
ATOM 2632 C CA . GLY A 1 166 ? -7.51692 2.76251 -46.92655 1.000 54.84696 455 GLY A CA 1
ATOM 2633 C C . GLY A 1 166 ? -6.44367 2.73708 -47.99177 1.000 53.10251 455 GLY A C 1
ATOM 2634 O O . GLY A 1 166 ? -6.29722 3.70622 -48.74304 1.000 51.98406 455 GLY A O 1
ATOM 2638 N N . ASN A 1 167 ? -5.69580 1.64007 -48.08211 1.000 50.14570 456 ASN A N 1
ATOM 2639 C CA . ASN A 1 167 ? -4.60652 1.50807 -49.04142 1.000 44.96831 456 ASN A CA 1
ATOM 2640 C C . ASN A 1 167 ? -4.96862 0.65329 -50.25157 1.000 46.50227 456 ASN A C 1
ATOM 2641 O O . ASN A 1 167 ? -4.10045 0.39758 -51.09078 1.000 46.17847 456 ASN A O 1
ATOM 2652 N N . MET A 1 168 ? -6.21330 0.20346 -50.36686 1.000 47.75200 457 MET A N 1
ATOM 2653 C CA . MET A 1 168 ? -6.59639 -0.59791 -51.51603 1.000 46.54467 457 MET A CA 1
ATOM 2654 C C . MET A 1 168 ? -6.37138 0.19732 -52.79887 1.000 43.81375 457 MET A C 1
ATOM 2655 O O . MET A 1 168 ? -6.59685 1.41698 -52.82800 1.000 41.61436 457 MET A O 1
ATOM 2669 N N . PRO A 1 169 ? -5.93030 -0.44718 -53.87243 1.000 45.78101 458 PRO A N 1
ATOM 2670 C CA . PRO A 1 169 ? -5.65642 0.28812 -55.11247 1.000 53.52506 458 PRO A CA 1
ATOM 2671 C C . PRO A 1 169 ? -6.93602 0.75982 -55.78658 1.000 53.61601 458 PRO A C 1
ATOM 2672 O O . PRO A 1 169 ? -8.05605 0.44603 -55.37853 1.000 46.34489 458 PRO A O 1
ATOM 2683 N N . GLU A 1 170 ? -6.74039 1.54476 -56.84615 1.000 58.24297 459 GLU A N 1
ATOM 2684 C CA . GLU A 1 170 ? -7.85496 2.10746 -57.59536 1.000 59.14243 459 GLU A CA 1
ATOM 2685 C C . GLU A 1 170 ? -8.73646 1.00663 -58.16996 1.000 52.96607 459 GLU A C 1
ATOM 2686 O O . GLU A 1 170 ? -8.24819 0.06144 -58.79162 1.000 50.17703 459 GLU A O 1
ATOM 2698 N N . GLY A 1 171 ? -10.04555 1.13764 -57.96540 1.000 49.69785 460 GLY A N 1
ATOM 2699 C CA . GLY A 1 171 ? -11.00446 0.19058 -58.47657 1.000 45.53909 460 GLY A CA 1
ATOM 2700 C C . GLY A 1 171 ? -11.32875 -0.96013 -57.55035 1.000 54.19563 460 GLY A C 1
ATOM 2701 O O . GLY A 1 171 ? -12.35274 -1.62591 -57.74739 1.000 56.74758 460 GLY A O 1
ATOM 2705 N N . HIS A 1 172 ? -10.49608 -1.21414 -56.54433 1.000 50.75305 461 HIS A N 1
ATOM 2706 C CA . HIS A 1 172 ? -10.72541 -2.35827 -55.67898 1.000 50.90179 461 HIS A CA 1
ATOM 2707 C C . HIS A 1 172 ? -11.74252 -2.03020 -54.58806 1.000 47.46859 461 HIS A C 1
ATOM 2708 O O . HIS A 1 172 ? -11.98305 -0.87367 -54.24025 1.000 48.31456 461 HIS A O 1
ATOM 2722 N N . SER A 1 173 ? -12.32902 -3.08554 -54.03370 1.000 54.60676 462 SER A N 1
ATOM 2723 C CA . SER A 1 173 ? -13.25757 -2.98868 -52.91949 1.000 51.66000 462 SER A CA 1
ATOM 2724 C C . SER A 1 173 ? -13.01424 -4.18918 -52.01655 1.000 46.87553 462 SER A C 1
ATOM 2725 O O . SER A 1 173 ? -12.36317 -5.15624 -52.41024 1.000 47.71185 462 SER A O 1
ATOM 2733 N N . LEU A 1 174 ? -13.51183 -4.11599 -50.78898 1.000 45.67016 463 LEU A N 1
ATOM 2734 C CA . LEU A 1 174 ? -13.33135 -5.23156 -49.86753 1.000 45.62383 463 LEU A CA 1
ATOM 2735 C C . LEU A 1 174 ? -14.03559 -6.45854 -50.43990 1.000 42.34644 463 LEU A C 1
ATOM 2736 O O . LEU A 1 174 ? -15.18747 -6.35613 -50.88368 1.000 43.57576 463 LEU A O 1
ATOM 2752 N N . PRO A 1 175 ? -13.39243 -7.61944 -50.45708 1.000 40.90110 464 PRO A N 1
ATOM 2753 C CA . PRO A 1 175 ? -14.04238 -8.80867 -51.01380 1.000 43.18949 464 PRO A CA 1
ATOM 2754 C C . PRO A 1 175 ? -15.21703 -9.25599 -50.16520 1.000 44.81132 464 PRO A C 1
ATOM 2755 O O . PRO A 1 175 ? -15.32081 -8.94684 -48.97540 1.000 45.01265 464 PRO A O 1
ATOM 2766 N N . GLN A 1 176 ? -16.11718 -9.99937 -50.80406 1.000 46.03918 465 GLN A N 1
ATOM 2767 C CA . GLN A 1 176 ? -17.19030 -10.66758 -50.08116 1.000 46.32570 465 GLN A CA 1
ATOM 2768 C C . GLN A 1 176 ? -16.63157 -11.92349 -49.42959 1.000 44.42021 465 GLN A C 1
ATOM 2769 O O . GLN A 1 176 ? -15.97830 -12.73563 -50.09305 1.000 44.87869 465 GLN A O 1
ATOM 2783 N N . ILE A 1 177 ? -16.86913 -12.07355 -48.12820 1.000 46.64401 466 ILE A N 1
ATOM 2784 C CA . ILE A 1 177 ? -16.38822 -13.21790 -47.36012 1.000 43.84336 466 ILE A CA 1
ATOM 2785 C C . ILE A 1 177 ? -17.54882 -14.17690 -47.12597 1.000 45.61363 466 ILE A C 1
ATOM 2786 O O . ILE A 1 177 ? -18.62997 -13.76607 -46.68448 1.000 48.52661 466 ILE A O 1
ATOM 2802 N N . ILE A 1 178 ? -17.33001 -15.45308 -47.43678 1.000 43.69390 467 ILE A N 1
ATOM 2803 C CA . ILE A 1 178 ? -18.31022 -16.50570 -47.21000 1.000 49.54180 467 ILE A CA 1
ATOM 2804 C C . ILE A 1 178 ? -17.62331 -17.62284 -46.43518 1.000 46.80799 467 ILE A C 1
ATOM 2805 O O . ILE A 1 178 ? -16.56348 -18.10725 -46.84766 1.000 48.70619 467 ILE A O 1
ATOM 2821 N N . GLY A 1 179 ? -18.22902 -18.03674 -45.32417 1.000 47.98742 468 GLY A N 1
ATOM 2822 C CA . GLY A 1 179 ? -17.73006 -19.13242 -44.53123 1.000 45.58837 468 GLY A CA 1
ATOM 2823 C C . GLY A 1 179 ? -18.64903 -20.32829 -44.64572 1.000 44.67896 468 GLY A C 1
ATOM 2824 O O . GLY A 1 179 ? -19.86341 -20.18774 -44.77418 1.000 47.91530 468 GLY A O 1
ATOM 2828 N N . LEU A 1 180 ? -18.05761 -21.52397 -4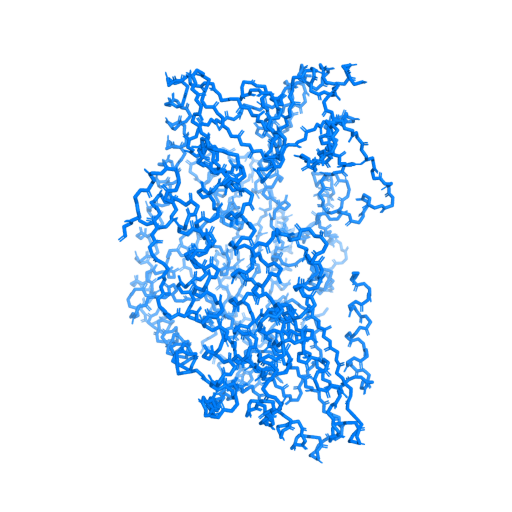4.60378 1.000 48.01591 469 LEU A N 1
ATOM 2829 C CA . LEU A 1 180 ? -18.78656 -22.78395 -44.68087 1.000 45.20502 469 LEU A CA 1
ATOM 2830 C C . LEU A 1 180 ? -18.34283 -23.64495 -43.51256 1.000 49.13043 469 LEU A C 1
ATOM 2831 O O . LEU A 1 180 ? -17.14042 -23.76302 -43.25344 1.000 54.88896 469 LEU A O 1
ATOM 2847 N N . THR A 1 181 ? -19.30016 -24.23981 -42.81141 1.000 48.15000 470 THR A N 1
ATOM 2848 C CA . THR A 1 181 ? -18.97019 -25.08081 -41.66810 1.000 50.11580 470 THR A CA 1
ATOM 2849 C C . THR A 1 181 ? -20.20474 -25.86169 -41.25186 1.000 51.25627 470 THR A C 1
ATOM 2850 O O . THR A 1 181 ? -21.33856 -25.46871 -41.54471 1.000 59.27614 470 THR A O 1
ATOM 2861 N N . ALA A 1 182 ? -19.95936 -26.97788 -40.55410 1.000 59.32675 471 ALA A N 1
ATOM 2862 C CA . ALA A 1 182 ? -21.04674 -27.72830 -39.93067 1.000 63.33620 471 ALA A CA 1
ATOM 2863 C C . ALA A 1 182 ? -21.39573 -27.16955 -38.55482 1.000 62.75522 471 ALA A C 1
ATOM 2864 O O . ALA A 1 182 ? -22.54993 -27.26435 -38.12811 1.000 73.65269 471 ALA A O 1
ATOM 2871 N N . SER A 1 183 ? -20.42181 -26.59515 -37.85005 1.000 61.84787 472 SER A N 1
ATOM 2872 C CA . SER A 1 183 ? -20.67161 -26.00565 -36.54286 1.000 65.32253 472 SER A CA 1
ATOM 2873 C C . SER A 1 183 ? -19.52987 -25.06236 -36.19551 1.000 62.57901 472 SER A C 1
ATOM 2874 O O . SER A 1 183 ? -18.36105 -25.38382 -36.41786 1.000 63.69201 472 SER A O 1
ATOM 2882 N N . LEU A 1 184 ? -19.87697 -23.90608 -35.63799 1.000 62.57695 473 LEU A N 1
ATOM 2883 C CA . LEU A 1 184 ? -18.87923 -22.92079 -35.24812 1.000 60.99303 473 LEU A CA 1
ATOM 2884 C C . LEU A 1 184 ? -18.24990 -23.21479 -33.89388 1.000 64.34752 473 LEU A C 1
ATOM 2885 O O . LEU A 1 184 ? -17.28466 -22.53666 -33.52215 1.000 68.08373 473 LEU A O 1
ATOM 2901 N N . GLY A 1 185 ? -18.76004 -24.19183 -33.15599 1.000 58.50168 474 GLY A N 1
ATOM 2902 C CA . GLY A 1 185 ? -18.22014 -24.52485 -31.85679 1.000 71.62890 474 GLY A CA 1
ATOM 2903 C C . GLY A 1 185 ? -18.67563 -23.56786 -30.76829 1.000 63.27974 474 GLY A C 1
ATOM 2904 O O . GLY A 1 185 ? -19.13584 -22.45676 -31.01864 1.000 63.04357 474 GLY A O 1
ATOM 2908 N N . THR A 1 186 ? -18.52751 -24.02365 -29.52357 1.000 61.51781 475 THR A N 1
ATOM 2909 C CA . THR A 1 186 ? -18.97196 -23.27042 -28.36345 1.000 58.67900 475 THR A CA 1
ATOM 2910 C C . THR A 1 186 ? -17.85619 -22.49100 -27.68267 1.000 57.60941 475 THR A C 1
ATOM 2911 O O . THR A 1 186 ? -18.13628 -21.73609 -26.74208 1.000 57.14899 475 THR A O 1
ATOM 2922 N N . GLY A 1 187 ? -16.61276 -22.64286 -28.12711 1.000 57.25543 476 GLY A N 1
ATOM 2923 C CA . GLY A 1 187 ? -15.51097 -22.07873 -27.37767 1.000 54.44941 476 GLY A CA 1
ATOM 2924 C C . GLY A 1 187 ? -15.44016 -22.58042 -25.95618 1.000 54.95679 476 GLY A C 1
ATOM 2925 O O . GLY A 1 187 ? -14.84883 -21.91962 -25.09766 1.000 59.39731 476 GLY A O 1
ATOM 2929 N N . ASP A 1 188 ? -16.04865 -23.73397 -25.68370 1.000 66.77721 477 ASP A N 1
ATOM 2930 C CA . ASP A 1 188 ? -16.09190 -24.31906 -24.34506 1.000 73.58591 477 ASP A CA 1
ATOM 2931 C C . ASP A 1 188 ? -16.63796 -23.32497 -23.32175 1.000 71.50594 477 ASP A C 1
ATOM 2932 O O . ASP A 1 188 ? -16.19255 -23.27023 -22.17239 1.000 73.17217 477 ASP A O 1
ATOM 2941 N N . LYS A 1 189 ? -17.61462 -22.52724 -23.74506 1.000 70.11037 478 LYS A N 1
ATOM 2942 C CA . LYS A 1 189 ? -18.37162 -21.68427 -22.83213 1.000 65.23284 478 LYS A CA 1
ATOM 2943 C C . LYS A 1 189 ? -19.56144 -22.47157 -22.28951 1.000 64.46438 478 LYS A C 1
ATOM 2944 O O . LYS A 1 189 ? -19.95343 -23.50738 -22.83600 1.000 67.49912 478 LYS A O 1
ATOM 2963 N N . ASN A 1 190 ? -20.14360 -21.96246 -21.20343 1.000 74.53250 479 ASN A N 1
ATOM 2964 C CA . ASN A 1 190 ? -21.05422 -22.75431 -20.39141 1.000 71.58365 479 ASN A CA 1
ATOM 2965 C C . ASN A 1 190 ? -22.52352 -22.38918 -20.53288 1.000 66.91945 479 ASN A C 1
ATOM 2966 O O . ASN A 1 190 ? -23.37485 -23.17828 -20.10286 1.000 70.04826 479 ASN A O 1
ATOM 2977 N N . ASP A 1 191 ? -22.85584 -21.24066 -21.11936 1.000 67.42576 480 ASP A N 1
ATOM 2978 C CA . ASP A 1 191 ? -24.25245 -20.85725 -21.28935 1.000 56.88264 480 ASP A CA 1
ATOM 2979 C C . ASP A 1 191 ? -24.44640 -20.16993 -22.63563 1.000 62.07890 480 ASP A C 1
ATOM 2980 O O . ASP A 1 191 ? -23.48606 -19.81274 -23.32474 1.000 64.70474 480 ASP A O 1
ATOM 2989 N N . CYS A 1 192 ? -25.71889 -19.97462 -22.99637 1.000 56.91603 481 CYS A N 1
ATOM 2990 C CA . CYS A 1 192 ? -26.05465 -19.45238 -24.31648 1.000 56.21074 481 CYS A CA 1
ATOM 2991 C C . CYS A 1 192 ? -25.49522 -18.05181 -24.53559 1.000 54.00478 481 CYS A C 1
ATOM 2992 O O . CYS A 1 192 ? -24.98121 -17.74493 -25.61731 1.000 53.00196 481 CYS A O 1
ATOM 3000 N N . LEU A 1 193 ? -25.61001 -17.17833 -23.53363 1.000 51.94139 482 LEU A N 1
ATOM 3001 C CA . LEU A 1 193 ? -25.14043 -15.80909 -23.70397 1.000 53.45779 482 LEU A CA 1
ATOM 3002 C C . LEU A 1 193 ? -23.65568 -15.77545 -24.04394 1.000 53.51133 482 LEU A C 1
ATOM 3003 O O . LEU A 1 193 ? -23.22961 -15.01709 -24.92455 1.000 53.53555 482 LEU A O 1
ATOM 3019 N N . GLN A 1 194 ? -22.85174 -16.59575 -23.36358 1.000 54.08219 483 GLN A N 1
ATOM 3020 C CA . GLN A 1 194 ? -21.41874 -16.62021 -23.64573 1.000 56.73811 483 GLN A CA 1
ATOM 3021 C C . GLN A 1 194 ? -21.13252 -17.23476 -25.00798 1.000 52.76829 483 GLN A C 1
ATOM 3022 O O . GLN A 1 194 ? -20.27809 -16.73540 -25.75181 1.000 53.00710 483 GLN A O 1
ATOM 3036 N N . VAL A 1 195 ? -21.82853 -18.32125 -25.35434 1.000 55.14556 484 VAL A N 1
ATOM 3037 C CA . VAL A 1 195 ? -21.62488 -18.93059 -26.66637 1.000 51.47987 484 VAL A CA 1
ATOM 3038 C C . VAL A 1 195 ? -22.01319 -17.95112 -27.76397 1.000 47.69354 484 VAL A C 1
ATOM 3039 O O . VAL A 1 195 ? -21.39356 -17.91890 -28.83166 1.000 47.82321 484 VAL A O 1
ATOM 3052 N N . ARG A 1 196 ? -23.05153 -17.14200 -27.52596 1.000 52.77898 485 ARG A N 1
ATOM 3053 C CA . ARG A 1 196 ? -23.43343 -16.13695 -28.51125 1.000 51.35343 485 ARG A CA 1
ATOM 3054 C C . ARG A 1 196 ? -22.32897 -15.10526 -28.69094 1.000 43.74077 485 ARG A C 1
ATOM 3055 O O . ARG A 1 196 ? -22.01410 -14.71268 -29.82175 1.000 44.45822 485 ARG A O 1
ATOM 3076 N N . ASN A 1 197 ? -21.72723 -14.64924 -27.58711 1.000 43.12504 486 ASN A N 1
ATOM 3077 C CA . ASN A 1 197 ? -20.59750 -13.72655 -27.69635 1.000 49.73926 486 ASN A CA 1
ATOM 3078 C C . ASN A 1 197 ? -19.43445 -14.36925 -28.44325 1.000 44.49148 486 ASN A C 1
ATOM 3079 O O . ASN A 1 197 ? -18.79948 -13.72748 -29.28900 1.000 50.56521 486 ASN A O 1
ATOM 3090 N N . TYR A 1 198 ? -19.14405 -15.64024 -28.15058 1.000 47.10267 487 TYR A N 1
ATOM 3091 C CA . TYR A 1 198 ? -18.07331 -16.33855 -28.85612 1.000 46.41774 487 TYR A CA 1
ATOM 3092 C C . TYR A 1 198 ? -18.34044 -16.37545 -30.35371 1.000 46.66505 487 TYR A C 1
ATOM 3093 O O . TYR A 1 198 ? -17.44032 -16.12743 -31.16392 1.000 47.41153 487 TYR A O 1
ATOM 3111 N N . ILE A 1 199 ? -19.57399 -16.70250 -30.74325 1.000 47.99267 488 ILE A N 1
ATOM 3112 C CA . ILE A 1 199 ? -19.91127 -16.74458 -32.16063 1.000 43.17877 488 ILE A CA 1
ATOM 3113 C C . ILE A 1 199 ? -19.85008 -15.34809 -32.75787 1.000 45.34250 488 ILE A C 1
ATOM 3114 O O . ILE A 1 199 ? -19.44768 -15.16892 -33.91225 1.000 47.49725 488 ILE A O 1
ATOM 3130 N N . ALA A 1 200 ? -20.26628 -14.33476 -31.99085 1.000 46.50794 489 ALA A N 1
ATOM 3131 C CA . ALA A 1 200 ? -20.16446 -12.96249 -32.47037 1.000 44.29899 489 ALA A CA 1
ATOM 3132 C C . ALA A 1 200 ? -18.71193 -12.58069 -32.72816 1.000 47.83689 489 ALA A C 1
ATOM 3133 O O . ALA A 1 200 ? -18.40909 -11.84855 -33.68046 1.000 47.56912 489 ALA A O 1
ATOM 3140 N N . GLY A 1 201 ? -17.79433 -13.07089 -31.89467 1.000 46.45622 490 GLY A N 1
ATOM 3141 C CA . GLY A 1 201 ? -16.38085 -12.79445 -32.12520 1.000 45.66351 490 GLY A CA 1
ATOM 3142 C C . GLY A 1 201 ? -15.88084 -13.40732 -33.41721 1.000 44.62090 490 GLY A C 1
ATOM 3143 O O . GLY A 1 201 ? -15.20745 -12.75316 -34.21419 1.000 44.12055 490 GLY A O 1
ATOM 3147 N N . LEU A 1 202 ? -16.21731 -14.67557 -33.64958 1.000 45.24757 491 LEU A N 1
ATOM 3148 C CA . LEU A 1 202 ? -15.82874 -15.32721 -34.89678 1.000 42.43821 491 LEU A CA 1
ATOM 3149 C C . LEU A 1 202 ? -16.39687 -14.58339 -36.09768 1.000 47.57135 491 LEU A C 1
ATOM 3150 O O . LEU A 1 202 ? -15.68970 -14.32861 -37.07672 1.000 46.63150 491 LEU A O 1
ATOM 3166 N N . CYS A 1 203 ? -17.68109 -14.22172 -36.03924 1.000 51.00143 492 CYS A N 1
ATOM 3167 C CA . CYS A 1 203 ? -18.27144 -13.41626 -37.10323 1.000 44.18108 492 CYS A CA 1
ATOM 3168 C C . CYS A 1 203 ? -17.52291 -12.09748 -37.26138 1.000 47.09087 492 CYS A C 1
ATOM 3169 O O . CYS A 1 203 ? -17.17599 -11.69005 -38.37924 1.000 47.08290 492 CYS A O 1
ATOM 3177 N N . ALA A 1 204 ? -17.26517 -11.41308 -36.14672 1.000 45.81661 493 ALA A N 1
ATOM 3178 C CA . ALA A 1 204 ? -16.56275 -10.13577 -36.20709 1.000 45.82135 493 ALA A CA 1
ATOM 3179 C C . ALA A 1 204 ? -15.23259 -10.27794 -36.93402 1.000 42.80354 493 ALA A C 1
ATOM 3180 O O . ALA A 1 204 ? -14.90012 -9.46893 -37.80764 1.000 45.34815 493 ALA A O 1
ATOM 3187 N N . SER A 1 205 ? -14.45595 -11.30548 -36.59347 1.000 44.71211 494 SER A N 1
ATOM 3188 C CA . SER A 1 205 ? -13.14343 -11.45234 -37.20361 1.000 43.65363 494 SER A CA 1
ATOM 3189 C C . SER A 1 205 ? -13.25617 -11.72796 -38.69537 1.000 44.05582 494 SER A C 1
ATOM 3190 O O . SER A 1 205 ? -12.35299 -11.36474 -39.46214 1.000 42.46527 494 SER A O 1
ATOM 3198 N N . MET A 1 206 ? -14.34814 -12.35764 -39.12837 1.000 44.48910 495 MET A N 1
ATOM 3199 C CA . MET A 1 206 ? -14.61799 -12.55086 -40.54701 1.000 42.24856 495 MET A CA 1
ATOM 3200 C C . MET A 1 206 ? -15.42989 -11.40624 -41.14432 1.000 41.75584 495 MET A C 1
ATOM 3201 O O . MET A 1 206 ? -15.74277 -11.43662 -42.34014 1.000 42.70835 495 MET A O 1
ATOM 3215 N N . ASP A 1 207 ? -15.76063 -10.38997 -40.35234 1.000 44.27411 496 ASP A N 1
ATOM 3216 C CA . ASP A 1 207 ? -16.53054 -9.24497 -40.83014 1.000 45.42994 496 ASP A CA 1
ATOM 3217 C C . ASP A 1 207 ? -17.89422 -9.69573 -41.34480 1.000 44.05365 496 ASP A C 1
ATOM 3218 O O . ASP A 1 207 ? -18.34952 -9.28700 -42.41854 1.000 45.43100 496 ASP A O 1
ATOM 3227 N N . VAL A 1 208 ? -18.54826 -10.55687 -40.56490 1.000 47.73545 497 VAL A N 1
ATOM 3228 C CA . VAL A 1 208 ? -19.84478 -11.12490 -40.91101 1.000 42.39427 497 VAL A CA 1
ATOM 3229 C C . VAL A 1 208 ? -20.86771 -10.63678 -39.89704 1.000 46.65309 497 VAL A C 1
ATOM 3230 O O . VAL A 1 208 ? -20.57957 -10.55233 -38.69709 1.000 52.25152 497 VAL A O 1
ATOM 3243 N N . LYS A 1 209 ? -22.05967 -10.30678 -40.38605 1.000 55.65248 498 LYS A N 1
ATOM 3244 C CA . LYS A 1 209 ? -23.16881 -9.90182 -39.53757 1.000 58.25654 498 LYS A CA 1
ATOM 3245 C C . LYS A 1 209 ? -24.33909 -10.87023 -39.57832 1.000 59.36584 498 LYS A C 1
ATOM 3246 O O . LYS A 1 209 ? -25.08455 -10.96087 -38.59900 1.000 63.87556 498 LYS A O 1
ATOM 3265 N N . ASP A 1 210 ? -24.50889 -11.60129 -40.67892 1.000 64.13751 499 ASP A N 1
ATOM 3266 C CA . ASP A 1 210 ? -25.69669 -12.40467 -40.92727 1.000 58.47517 499 ASP A CA 1
ATOM 3267 C C . ASP A 1 210 ? -25.30009 -13.85849 -41.11234 1.000 61.56298 499 ASP A C 1
ATOM 3268 O O . ASP A 1 210 ? -24.52307 -14.18227 -42.01709 1.000 59.31977 499 ASP A O 1
ATOM 3277 N N . LEU A 1 211 ? -25.83445 -14.72865 -40.25871 1.000 61.71406 500 LEU A N 1
ATOM 3278 C CA . LEU A 1 211 ? -25.65381 -16.16174 -40.41956 1.000 53.27549 500 LEU A CA 1
ATOM 3279 C C . LEU A 1 211 ? -26.68974 -16.71280 -41.39293 1.000 54.89052 500 LEU A C 1
ATOM 3280 O O . LEU A 1 211 ? -27.82905 -16.24362 -41.45277 1.000 67.10429 500 LEU A O 1
ATOM 3296 N N . SER A 1 212 ? -26.27998 -17.71278 -42.16656 1.000 52.66584 501 SER A N 1
ATOM 3297 C CA . SER A 1 212 ? -27.15673 -18.39429 -43.11128 1.000 54.54715 501 SER A CA 1
ATOM 3298 C C . SER A 1 212 ? -27.51623 -19.74954 -42.51432 1.000 58.64619 501 SER A C 1
ATOM 3299 O O . SER A 1 212 ? -26.66186 -20.63558 -42.41644 1.000 60.03333 501 SER A O 1
ATOM 3307 N N . ILE A 1 213 ? -28.77591 -19.90622 -42.11161 1.000 63.04852 502 ILE A N 1
ATOM 3308 C CA . ILE A 1 213 ? -29.23021 -21.07457 -41.36868 1.000 69.70324 502 ILE A CA 1
ATOM 3309 C C . ILE A 1 213 ? -30.53145 -21.56626 -41.98510 1.000 71.78308 502 ILE A C 1
ATOM 3310 O O . ILE A 1 213 ? -31.43516 -20.76726 -42.25866 1.000 77.54271 502 ILE A O 1
ATOM 3326 N N . VAL A 1 214 ? -30.62945 -22.87939 -42.19431 1.000 71.77207 503 VAL A N 1
ATOM 3327 C CA . VAL A 1 214 ? -31.86281 -23.46070 -42.71236 1.000 81.18052 503 VAL A CA 1
ATOM 3328 C C . VAL A 1 214 ? -32.96865 -23.26430 -41.68696 1.000 85.82702 503 VAL A C 1
ATOM 3329 O O . VAL A 1 214 ? -32.86929 -23.73737 -40.54859 1.000 77.30783 503 VAL A O 1
ATOM 3342 N N . LYS A 1 215 ? -34.02850 -22.56819 -42.08779 1.000 92.79077 504 LYS A N 1
ATOM 3343 C CA . LYS A 1 215 ? -35.15490 -22.27109 -41.21229 1.000 93.59177 504 LYS A CA 1
ATOM 3344 C C . LYS A 1 215 ? -36.46412 -22.87375 -41.69220 1.000 98.56875 504 LYS A C 1
ATOM 3345 O O . LYS A 1 215 ? -37.22768 -23.40257 -40.87931 1.000 102.81959 504 LYS A O 1
ATOM 3364 N N . ASP A 1 216 ? -36.74552 -22.81438 -42.99338 1.000 100.40645 505 ASP A N 1
ATOM 3365 C CA . ASP A 1 216 ? -38.00094 -23.32188 -43.52973 1.000 102.32383 505 ASP A CA 1
ATOM 3366 C C . ASP A 1 216 ? -37.93527 -24.81397 -43.83505 1.000 103.21049 505 ASP A C 1
ATOM 3367 O O . ASP A 1 216 ? -38.79010 -25.58281 -43.38142 1.000 104.89763 505 ASP A O 1
ATOM 3376 N N . ASN A 1 217 ? -36.93103 -25.23401 -44.59920 1.000 100.70709 506 ASN A N 1
ATOM 3377 C CA . ASN A 1 217 ? -36.84353 -26.60950 -45.08692 1.000 103.03156 506 ASN A CA 1
ATOM 3378 C C . ASN A 1 217 ? -36.10394 -27.51543 -44.11076 1.000 99.86230 506 ASN A C 1
ATOM 3379 O O . ASN A 1 217 ? -35.20317 -28.26513 -44.48617 1.000 100.20446 506 ASN A O 1
ATOM 3390 N N . LEU A 1 218 ? -36.49448 -27.46056 -42.83661 1.000 99.09086 507 LEU A N 1
ATOM 3391 C CA . LEU A 1 218 ? -35.83886 -28.29695 -41.83762 1.000 103.41554 507 LEU A CA 1
ATOM 3392 C C . LEU A 1 218 ? -36.15223 -29.77157 -42.05771 1.000 104.98135 507 LEU A C 1
ATOM 3393 O O . LEU A 1 218 ? -35.28581 -30.62922 -41.85269 1.000 101.24959 507 LEU A O 1
ATOM 3409 N N . GLU A 1 219 ? -37.38086 -30.08852 -42.47908 1.000 94.33468 508 GLU A N 1
ATOM 3410 C CA . GLU A 1 219 ? -37.74312 -31.48743 -42.67922 1.000 99.57730 508 GLU A CA 1
ATOM 3411 C C . GLU A 1 219 ? -37.02215 -32.07537 -43.88678 1.000 95.76746 508 GLU A C 1
ATOM 3412 O O . GLU A 1 219 ? -36.55549 -33.21994 -43.84181 1.000 90.95160 508 GLU A O 1
ATOM 3424 N N . GLU A 1 220 ? -36.92195 -31.31141 -44.97705 1.000 88.17461 509 GLU A N 1
ATOM 3425 C CA . GLU A 1 220 ? -36.14459 -31.77381 -46.12064 1.000 90.48170 509 GLU A CA 1
ATOM 3426 C C . GLU A 1 220 ? -34.69687 -32.04048 -45.72896 1.000 99.59872 509 GLU A C 1
ATOM 3427 O O . GLU A 1 220 ? -34.05581 -32.93736 -46.28749 1.000 99.53358 509 GLU A O 1
ATOM 3439 N N . LEU A 1 221 ? -34.16711 -31.27563 -44.77131 1.000 97.72512 510 LEU A N 1
ATOM 3440 C CA . LEU A 1 221 ? -32.78936 -31.47908 -44.33536 1.000 102.89706 510 LEU A CA 1
ATOM 3441 C C . LEU A 1 221 ? -32.64179 -32.78154 -43.55764 1.000 100.70035 510 LEU A C 1
ATOM 3442 O O . LEU A 1 221 ? -31.65327 -33.50435 -43.73098 1.000 95.33959 510 LEU A O 1
ATOM 3458 N N . ARG A 1 222 ? -33.61431 -33.09602 -42.69435 1.000 95.69826 511 ARG A N 1
ATOM 3459 C CA . ARG A 1 222 ? -33.55300 -34.33458 -41.92483 1.000 102.04486 511 ARG A CA 1
ATOM 3460 C C . ARG A 1 222 ? -33.39243 -35.54598 -42.83314 1.000 102.12596 511 ARG A C 1
ATOM 3461 O O . ARG A 1 222 ? -32.58127 -36.43946 -42.55413 1.000 102.32977 511 ARG A O 1
ATOM 3482 N N . GLY A 1 223 ? -34.15521 -35.59429 -43.92349 1.000 99.14522 512 GLY A N 1
ATOM 3483 C CA . GLY A 1 223 ? -34.08028 -36.73916 -44.81160 1.000 103.44799 512 GLY A CA 1
ATOM 3484 C C . GLY A 1 223 ? -32.73074 -36.87111 -45.48916 1.000 107.39747 512 GLY A C 1
ATOM 3485 O O . GLY A 1 223 ? -32.22570 -37.98120 -45.67852 1.000 110.94892 512 GLY A O 1
ATOM 3489 N N . TYR A 1 224 ? -32.12602 -35.74191 -45.86243 1.000 108.96810 513 TYR A N 1
ATOM 3490 C CA . TYR A 1 224 ? -30.85531 -35.77597 -46.57586 1.000 109.18430 513 TYR A CA 1
ATOM 3491 C C . TYR A 1 224 ? -29.65867 -35.96751 -45.65153 1.000 107.95473 513 TYR A C 1
ATOM 3492 O O . TYR A 1 224 ? -28.57044 -36.29585 -46.13519 1.000 104.89734 513 TYR A O 1
ATOM 3510 N N . SER A 1 225 ? -29.82923 -35.77303 -44.34467 1.000 104.48801 514 SER A N 1
ATOM 3511 C CA . SER A 1 225 ? -28.75518 -36.00707 -43.37729 1.000 109.53650 514 SER A CA 1
ATOM 3512 C C . SER A 1 225 ? -29.38345 -36.44417 -42.06429 1.000 113.72797 514 SER A C 1
ATOM 3513 O O . SER A 1 225 ? -29.74614 -35.61195 -41.22121 1.000 113.84513 514 SER A O 1
ATOM 3521 N N . PRO A 1 226 ? -29.52859 -37.76105 -41.84980 1.000 118.49501 515 PRO A N 1
ATOM 3522 C CA . PRO A 1 226 ? -30.24190 -38.23358 -40.65357 1.000 123.39114 515 PRO A CA 1
ATOM 3523 C C . PRO A 1 226 ? -29.52855 -37.93282 -39.34487 1.000 131.38289 515 PRO A C 1
ATOM 3524 O O . PRO A 1 226 ? -28.43872 -37.35267 -39.33158 1.000 137.07825 515 PRO A O 1
ATOM 3535 N N . ILE A 1 227 ? -30.14838 -38.33604 -38.23762 1.000 144.60880 516 ILE A N 1
ATOM 3536 C CA . ILE A 1 227 ? -29.58348 -38.18930 -36.90105 1.000 146.19790 516 ILE A CA 1
ATOM 3537 C C . ILE A 1 227 ? -29.08908 -39.55732 -36.45064 1.000 149.10992 516 ILE A C 1
ATOM 3538 O O . ILE A 1 227 ? -29.88453 -40.49204 -36.29339 1.000 148.99858 516 ILE A O 1
ATOM 3554 N N . VAL A 1 228 ? -27.78185 -39.67710 -36.23825 1.000 167.30954 517 VAL A N 1
ATOM 3555 C CA . VAL A 1 228 ? -27.17264 -40.94520 -35.84041 1.000 175.46269 517 VAL A CA 1
ATOM 3556 C C . VAL A 1 228 ? -27.16054 -41.04779 -34.32006 1.000 168.50574 517 VAL A C 1
ATOM 3557 O O . VAL A 1 228 ? -26.82057 -40.06991 -33.63900 1.000 160.95646 517 VAL A O 1
ATOM 3570 N N . PRO A 1 229 ? -27.52241 -42.19702 -33.74343 1.000 180.78674 518 PRO A N 1
ATOM 3571 C CA . PRO A 1 229 ? -27.41411 -42.35462 -32.28409 1.000 174.81584 518 PRO A CA 1
ATOM 3572 C C . PRO A 1 229 ? -25.98534 -42.68986 -31.87901 1.000 164.69729 518 PRO A C 1
ATOM 3573 O O . PRO A 1 229 ? -25.34367 -43.55669 -32.47720 1.000 165.46055 518 PRO A O 1
ATOM 3584 N N . ASP A 1 230 ? -25.49007 -41.99545 -30.85595 1.000 156.29849 519 ASP A N 1
ATOM 3585 C CA . ASP A 1 230 ? -24.13423 -42.18239 -30.34826 1.000 140.96217 519 ASP A CA 1
ATOM 3586 C C . ASP A 1 230 ? -24.21769 -42.82899 -28.97004 1.000 137.33544 519 ASP A C 1
ATOM 3587 O O . ASP A 1 230 ? -24.61319 -42.18007 -27.99513 1.000 127.99996 519 ASP A O 1
ATOM 3596 N N . LYS A 1 231 ? -23.84024 -44.10169 -28.89171 1.000 129.99579 520 LYS A N 1
ATOM 3597 C CA . LYS A 1 231 ? -23.91598 -44.87131 -27.65869 1.000 123.49294 520 LYS A CA 1
ATOM 3598 C C . LYS A 1 231 ? -22.53900 -44.97851 -27.01706 1.000 113.47086 520 LYS A C 1
ATOM 3599 O O . LYS A 1 231 ? -21.52354 -45.06869 -27.71308 1.000 112.54588 520 LYS A O 1
ATOM 3618 N N . VAL A 1 232 ? -22.51261 -44.96731 -25.68588 1.000 102.44388 521 VAL A N 1
ATOM 3619 C CA . VAL A 1 232 ? -21.28555 -45.10494 -24.90906 1.000 97.46704 521 VAL A CA 1
ATOM 3620 C C . VAL A 1 232 ? -21.35630 -46.41818 -24.14216 1.000 94.28581 521 VAL A C 1
ATOM 3621 O O . VAL A 1 232 ? -22.38198 -46.72958 -23.52334 1.000 96.35704 521 VAL A O 1
ATOM 3634 N N . LEU A 1 233 ? -20.26827 -47.18488 -24.18089 1.000 87.39039 522 LEU A N 1
ATOM 3635 C CA . LEU A 1 233 ? -20.21638 -48.51929 -23.58685 1.000 84.07332 522 LEU A CA 1
ATOM 3636 C C . LEU A 1 233 ? -19.00385 -48.59627 -22.66407 1.000 84.30046 522 LEU A C 1
ATOM 3637 O O . LEU A 1 233 ? -17.87094 -48.76858 -23.12542 1.000 82.43333 522 LEU A O 1
ATOM 3653 N N . LEU A 1 234 ? -19.24446 -48.47223 -21.36197 1.000 78.66027 523 LEU A N 1
ATOM 3654 C CA . LEU A 1 234 ? -18.17279 -48.53813 -20.37816 1.000 73.48390 523 LEU A CA 1
ATOM 3655 C C . LEU A 1 234 ? -17.80457 -49.98997 -20.10530 1.000 66.71100 523 LEU A C 1
ATOM 3656 O O . LEU A 1 234 ? -18.67527 -50.85213 -19.97352 1.000 80.38735 523 LEU A O 1
ATOM 3672 N N . CYS A 1 235 ? -16.50622 -50.25498 -20.02092 1.000 68.19463 524 CYS A N 1
ATOM 3673 C CA . CYS A 1 235 ? -15.98570 -51.59515 -19.81023 1.000 68.06279 524 CYS A CA 1
ATOM 3674 C C . CYS A 1 235 ? -15.18266 -51.65277 -18.51731 1.000 71.67646 524 CYS A C 1
ATOM 3675 O O . CYS A 1 235 ? -14.65119 -50.64566 -18.04124 1.000 71.99131 524 CYS A O 1
ATOM 3683 N N . GLU A 1 236 ? -15.09750 -52.85427 -17.95541 1.000 78.67390 525 GLU A N 1
ATOM 3684 C CA . GLU A 1 236 ? -14.35204 -53.05162 -16.72314 1.000 79.81795 525 GLU A CA 1
ATOM 3685 C C . GLU A 1 236 ? -12.86114 -52.89402 -16.97954 1.000 79.33969 525 GLU A C 1
ATOM 3686 O O . GLU A 1 236 ? -12.34890 -53.29948 -18.02539 1.000 78.35614 525 GLU A O 1
ATOM 3698 N N . ARG A 1 237 ? -12.16563 -52.28847 -16.02160 1.000 79.31554 526 ARG A N 1
ATOM 3699 C CA . ARG A 1 237 ? -10.71170 -52.21501 -16.03208 1.000 73.40256 526 ARG A CA 1
ATOM 3700 C C . ARG A 1 237 ? -10.18498 -53.16269 -14.96136 1.000 82.59183 526 ARG A C 1
ATOM 3701 O O . ARG A 1 237 ? -10.45175 -52.97024 -13.76895 1.000 71.99912 526 ARG A O 1
ATOM 3722 N N . SER A 1 238 ? -9.43982 -54.17681 -15.38638 1.000 89.23256 527 SER A N 1
ATOM 3723 C CA . SER A 1 238 ? -8.92964 -55.18333 -14.46811 1.000 85.51124 527 SER A CA 1
ATOM 3724 C C . SER A 1 238 ? -7.69514 -54.66451 -13.74234 1.000 83.16208 527 SER A C 1
ATOM 3725 O O . SER A 1 238 ? -6.75959 -54.15765 -14.36955 1.000 84.58294 527 SER A O 1
ATOM 3733 N N . THR A 1 239 ? -7.70516 -54.78051 -12.41297 1.000 85.28280 528 THR A N 1
ATOM 3734 C CA . THR A 1 239 ? -6.53102 -54.51119 -11.59231 1.000 86.55099 528 THR A CA 1
ATOM 3735 C C . THR A 1 239 ? -6.25566 -55.66659 -10.63451 1.000 86.45230 528 THR A C 1
ATOM 3736 O O . THR A 1 239 ? -5.48932 -55.50382 -9.68138 1.000 82.86780 528 THR A O 1
ATOM 3747 N N . ASP A 1 240 ? -6.86633 -56.82558 -10.87376 1.000 108.90954 529 ASP A N 1
ATOM 3748 C CA . ASP A 1 240 ? -6.72128 -57.99307 -10.02085 1.000 107.35234 529 ASP A CA 1
ATOM 3749 C C . ASP A 1 240 ? -5.63590 -58.92130 -10.55351 1.000 107.52664 529 ASP A C 1
ATOM 3750 O O . ASP A 1 240 ? -5.43130 -59.04221 -11.76405 1.000 106.97347 529 ASP A O 1
ATOM 3759 N N . GLY A 1 241 ? -4.94016 -59.57815 -9.63032 1.000 99.32904 530 GLY A N 1
ATOM 3760 C CA . GLY A 1 241 ? -4.03283 -60.64677 -9.97332 1.000 100.29905 530 GLY A CA 1
ATOM 3761 C C . GLY A 1 241 ? -2.89910 -60.22111 -10.87955 1.000 95.43470 530 GLY A C 1
ATOM 3762 O O . GLY A 1 241 ? -2.27818 -59.17252 -10.68233 1.000 89.77496 530 GLY A O 1
ATOM 3766 N N . PRO A 1 242 ? -2.60589 -61.03929 -11.90008 1.000 92.46054 531 PRO A N 1
ATOM 3767 C CA . PRO A 1 242 ? -1.42094 -60.76835 -12.73384 1.000 99.19217 531 PRO A CA 1
ATOM 3768 C C . PRO A 1 242 ? -1.31611 -59.33904 -13.23601 1.000 88.06403 531 PRO A C 1
ATOM 3769 O O . PRO A 1 242 ? -0.20929 -58.79145 -13.30722 1.000 79.59490 531 PRO A O 1
ATOM 3780 N N . ILE A 1 243 ? -2.43844 -58.71727 -13.58850 1.000 93.71499 532 ILE A N 1
ATOM 3781 C CA . ILE A 1 243 ? -2.39150 -57.37518 -14.16207 1.000 92.46396 532 ILE A CA 1
ATOM 3782 C C . ILE A 1 243 ? -1.93882 -56.36767 -13.11255 1.000 85.48713 532 ILE A C 1
ATOM 3783 O O . ILE A 1 243 ? -1.08156 -55.51479 -13.37426 1.000 85.23855 532 ILE A O 1
ATOM 3799 N N . GLY A 1 244 ? -2.50516 -56.45208 -11.90752 1.000 83.03718 533 GLY A N 1
ATOM 3800 C CA . GLY A 1 244 ? -2.06474 -55.58183 -10.83427 1.000 82.54367 533 GLY A CA 1
ATOM 3801 C C . GLY A 1 244 ? -0.64652 -55.86472 -10.38204 1.000 79.72170 533 GLY A C 1
ATOM 3802 O O . GLY A 1 244 ? 0.06940 -54.94768 -9.96724 1.000 76.12028 533 GLY A O 1
ATOM 3806 N N . MET A 1 245 ? -0.21845 -57.12847 -10.45258 1.000 76.15450 534 MET A N 1
ATOM 3807 C CA . MET A 1 245 ? 1.14970 -57.45888 -10.07087 1.000 79.90876 534 MET A CA 1
ATOM 3808 C C . MET A 1 245 ? 2.14980 -56.89049 -11.07444 1.000 75.69278 534 MET A C 1
ATOM 3809 O O . MET A 1 245 ? 3.19531 -56.35467 -10.68420 1.000 71.81660 534 MET A O 1
ATOM 3823 N N . PHE A 1 246 ? 1.85462 -57.00642 -12.37092 1.000 73.26409 535 PHE A N 1
ATOM 3824 C CA . PHE A 1 246 ? 2.69263 -56.35983 -13.37453 1.000 79.67388 535 PHE A CA 1
ATOM 3825 C C . PHE A 1 246 ? 2.80372 -54.86593 -13.09569 1.000 78.01996 535 PHE A C 1
ATOM 3826 O O . PHE A 1 246 ? 3.90057 -54.29298 -13.11828 1.000 79.29914 535 PHE A O 1
ATOM 3843 N N . THR A 1 247 ? 1.66881 -54.21850 -12.82797 1.000 69.82945 536 THR A N 1
ATOM 3844 C CA . THR A 1 247 ? 1.68526 -52.79604 -12.50633 1.000 77.39267 536 THR A CA 1
ATOM 3845 C C . THR A 1 247 ? 2.50368 -52.53172 -11.24841 1.000 72.88289 536 THR A C 1
ATOM 3846 O O . THR A 1 247 ? 3.36098 -51.64124 -11.22762 1.000 72.06676 536 THR A O 1
ATOM 3857 N N . ASN A 1 248 ? 2.25372 -53.30293 -10.18580 1.000 75.17617 537 ASN A N 1
ATOM 3858 C CA . ASN A 1 248 ? 2.94632 -53.06187 -8.92394 1.000 75.81092 537 ASN A CA 1
ATOM 3859 C C . ASN A 1 248 ? 4.44471 -53.30882 -9.05720 1.000 77.80991 537 ASN A C 1
ATOM 3860 O O . ASN A 1 248 ? 5.25753 -52.57471 -8.48338 1.000 77.83198 537 ASN A O 1
ATOM 3871 N N . ARG A 1 249 ? 4.83546 -54.33358 -9.81756 1.000 73.18043 538 ARG A N 1
ATOM 3872 C CA . ARG A 1 249 ? 6.25505 -54.65507 -9.93983 1.000 72.26462 538 ARG A CA 1
ATOM 3873 C C . ARG A 1 249 ? 6.97484 -53.67364 -10.85814 1.000 76.04533 538 ARG A C 1
ATOM 3874 O O . ARG A 1 249 ? 8.13853 -53.33522 -10.61672 1.000 74.76811 538 ARG A O 1
ATOM 3895 N N . LEU A 1 250 ? 6.30540 -53.20454 -11.91297 1.000 76.79674 539 LEU A N 1
ATOM 3896 C CA . LEU A 1 250 ? 6.89615 -52.15971 -12.74122 1.000 74.45976 539 LEU A CA 1
ATOM 3897 C C . LEU A 1 250 ? 6.98357 -50.83992 -11.98170 1.000 75.04379 539 LEU A C 1
ATOM 3898 O O . LEU A 1 250 ? 7.89235 -50.03650 -12.23330 1.000 70.14155 539 LEU A O 1
ATOM 3914 N N . THR A 1 251 ? 6.05750 -50.60109 -11.04868 1.000 72.85908 540 THR A N 1
ATOM 3915 C CA . THR A 1 251 ? 6.13640 -49.40349 -10.21790 1.000 73.12681 540 THR A CA 1
ATOM 3916 C C . THR A 1 251 ? 7.34710 -49.45554 -9.29403 1.000 72.14325 540 THR A C 1
ATOM 3917 O O . THR A 1 251 ? 7.98998 -48.42891 -9.04462 1.000 75.48576 540 THR A O 1
ATOM 3928 N N . LEU A 1 252 ? 7.67714 -50.64258 -8.78090 1.000 69.59417 541 LEU A N 1
ATOM 3929 C CA . LEU A 1 252 ? 8.85204 -50.77162 -7.92659 1.000 70.85391 541 LEU A CA 1
ATOM 3930 C C . LEU A 1 252 ? 10.13555 -50.60366 -8.73259 1.000 76.23880 541 LEU A C 1
ATOM 3931 O O . LEU A 1 252 ? 11.10247 -49.99755 -8.25469 1.000 70.17814 541 LEU A O 1
ATOM 3947 N N . MET A 1 253 ? 10.16284 -51.13297 -9.95818 1.000 78.79774 542 MET A N 1
ATOM 3948 C CA . MET A 1 253 ? 11.32564 -50.93815 -10.81535 1.000 84.54523 542 MET A CA 1
ATOM 3949 C C . MET A 1 253 ? 11.56381 -49.45644 -11.08575 1.000 78.43092 542 MET A C 1
ATOM 3950 O O . MET A 1 253 ? 12.71171 -48.99693 -11.10813 1.000 82.56866 542 MET A O 1
ATOM 3964 N N . MET A 1 254 ? 10.49213 -48.69398 -11.30121 1.000 70.17156 543 MET A N 1
ATOM 3965 C CA . MET A 1 254 ? 10.65101 -47.26744 -11.56721 1.000 73.68749 543 MET A CA 1
ATOM 3966 C C . MET A 1 254 ? 11.15996 -46.53252 -10.33519 1.000 73.43737 543 MET A C 1
ATOM 3967 O O . MET A 1 254 ? 11.97666 -45.61294 -10.45130 1.000 79.55590 543 MET A O 1
ATOM 3981 N N . GLN A 1 255 ? 10.69994 -46.92896 -9.14527 1.000 79.43475 544 GLN A N 1
ATOM 3982 C CA . GLN A 1 255 ? 11.20085 -46.31008 -7.92265 1.000 78.30197 544 GLN A CA 1
ATOM 3983 C C . GLN A 1 255 ? 12.70043 -46.52566 -7.76151 1.000 82.02674 544 GLN A C 1
ATOM 3984 O O . GLN A 1 255 ? 13.39999 -45.65280 -7.23237 1.000 81.74103 544 GLN A O 1
ATOM 3998 N N . GLU A 1 256 ? 13.21346 -47.67658 -8.20672 1.000 77.24311 545 GLU A N 1
ATOM 3999 C CA . GLU A 1 256 ? 14.65221 -47.90923 -8.14513 1.000 75.25133 545 GLU A CA 1
ATOM 4000 C C . GLU A 1 256 ? 15.39379 -47.02265 -9.13702 1.000 80.72628 545 GLU A C 1
ATOM 4001 O O . GLU A 1 256 ? 16.42293 -46.42775 -8.79706 1.000 89.57787 545 GLU A O 1
ATOM 4013 N N . VAL A 1 257 ? 14.88891 -46.92383 -10.37008 1.000 84.55769 546 VAL A N 1
ATOM 4014 C CA . VAL A 1 257 ? 15.49193 -46.01981 -11.34472 1.000 85.26473 546 VAL A CA 1
ATOM 4015 C C . VAL A 1 257 ? 15.42032 -44.58299 -10.84300 1.000 86.10229 546 VAL A C 1
ATOM 4016 O O . VAL A 1 257 ? 16.35734 -43.79576 -11.02863 1.000 86.25211 546 VAL A O 1
ATOM 4029 N N . GLU A 1 258 ? 14.31006 -44.21814 -10.19770 1.000 81.26382 547 GLU A N 1
ATOM 4030 C CA . GLU A 1 258 ? 14.21442 -42.90196 -9.57912 1.000 85.50944 547 GLU A CA 1
ATOM 4031 C C . GLU A 1 258 ? 15.26661 -42.71325 -8.49574 1.000 90.98456 547 GLU A C 1
ATOM 4032 O O . GLU A 1 258 ? 15.63771 -41.57041 -8.20135 1.000 89.57268 547 GLU A O 1
ATOM 4044 N N . GLY A 1 259 ? 15.75783 -43.80282 -7.90471 1.000 89.20430 548 GLY A N 1
ATOM 4045 C CA . GLY A 1 259 ? 16.82069 -43.72404 -6.92393 1.000 89.53889 548 GLY A CA 1
ATOM 4046 C C . GLY A 1 259 ? 18.17241 -43.47267 -7.55658 1.000 93.62300 548 GLY A C 1
ATOM 4047 O O . GLY A 1 259 ? 19.01177 -42.76884 -6.98706 1.000 99.66022 548 GLY A O 1
ATOM 4051 N N . LEU A 1 260 ? 18.39962 -44.05434 -8.73727 1.000 95.04006 549 LEU A N 1
ATOM 4052 C CA . LEU A 1 260 ? 19.61485 -43.75121 -9.48311 1.000 96.17498 549 LEU A CA 1
ATOM 4053 C C . LEU A 1 260 ? 19.74955 -42.24980 -9.71171 1.000 95.38622 549 LEU A C 1
ATOM 4054 O O . LEU A 1 260 ? 20.84494 -41.68761 -9.58921 1.000 100.92581 549 LEU A O 1
ATOM 4070 N N . ILE A 1 261 ? 18.64165 -41.58319 -10.04344 1.000 92.60620 550 ILE A N 1
ATOM 4071 C CA . ILE A 1 261 ? 18.67308 -40.13646 -10.22554 1.000 102.90380 550 ILE A CA 1
ATOM 4072 C C . ILE A 1 261 ? 19.00994 -39.44467 -8.91247 1.000 102.65591 550 ILE A C 1
ATOM 4073 O O . ILE A 1 261 ? 19.83031 -38.52032 -8.87258 1.000 109.55364 550 ILE A O 1
ATOM 4089 N N . ARG A 1 262 ? 18.39067 -39.88450 -7.81549 1.000 107.26345 551 ARG A N 1
ATOM 4090 C CA . ARG A 1 262 ? 18.57485 -39.19171 -6.54592 1.000 105.64177 551 ARG A CA 1
ATOM 4091 C C . ARG A 1 262 ? 19.98346 -39.39359 -6.00108 1.000 107.27221 551 ARG A C 1
ATOM 4092 O O . ARG A 1 262 ? 20.57047 -38.46630 -5.43244 1.000 108.03444 551 ARG A O 1
ATOM 4113 N N . THR A 1 263 ? 20.54067 -40.59844 -6.15389 1.000 108.07536 552 THR A N 1
ATOM 4114 C CA . THR A 1 263 ? 21.91983 -40.81960 -5.73328 1.000 107.49264 552 THR A CA 1
ATOM 4115 C C . THR A 1 263 ? 22.87963 -39.94673 -6.53147 1.000 109.94013 552 THR A C 1
ATOM 4116 O O . THR A 1 263 ? 23.89789 -39.49088 -5.99872 1.000 112.42979 552 THR A O 1
ATOM 4127 N N . ALA A 1 264 ? 22.56810 -39.70082 -7.80675 1.000 110.73156 553 ALA A N 1
ATOM 4128 C CA . ALA A 1 264 ? 23.41593 -38.84163 -8.62438 1.000 115.84377 553 ALA A CA 1
ATOM 4129 C C . ALA A 1 264 ? 23.28555 -37.38205 -8.20821 1.000 117.33928 553 ALA A C 1
ATOM 4130 O O . ALA A 1 264 ? 24.28632 -36.65945 -8.13597 1.000 119.00691 553 ALA A O 1
ATOM 4137 N N . LEU A 1 265 ? 22.06071 -36.92783 -7.93278 1.000 115.18355 554 LEU A N 1
ATOM 4138 C CA . LEU A 1 265 ? 21.86111 -35.54510 -7.51674 1.000 119.14677 554 LEU A CA 1
ATOM 4139 C C . LEU A 1 265 ? 22.43631 -35.27297 -6.13200 1.000 119.51290 554 LEU A C 1
ATOM 4140 O O . LEU A 1 265 ? 22.76238 -34.12059 -5.82792 1.000 124.30620 554 LEU A O 1
ATOM 4156 N N . ARG A 1 266 ? 22.56543 -36.30091 -5.28760 1.000 114.11286 555 ARG A N 1
ATOM 4157 C CA . ARG A 1 266 ? 23.20110 -36.10515 -3.98922 1.000 119.14429 555 ARG A CA 1
ATOM 4158 C C . ARG A 1 266 ? 24.68832 -35.81047 -4.14961 1.000 121.47104 555 ARG A C 1
ATOM 4159 O O . ARG A 1 266 ? 25.22902 -34.92627 -3.47510 1.000 124.23763 555 ARG A O 1
ATOM 4180 N N . ASN A 1 267 ? 25.36517 -36.54171 -5.04020 1.000 123.68665 556 ASN A N 1
ATOM 4181 C CA . ASN A 1 267 ? 26.79087 -36.31759 -5.25098 1.000 122.67065 556 ASN A CA 1
ATOM 4182 C C . ASN A 1 267 ? 27.06897 -34.90403 -5.74422 1.000 129.89028 556 ASN A C 1
ATOM 4183 O O . ASN A 1 267 ? 28.15096 -34.36101 -5.49187 1.000 133.11851 556 ASN A O 1
ATOM 4194 N N . GLU A 1 268 ? 26.11651 -34.29583 -6.44857 1.000 130.04694 557 GLU A N 1
ATOM 4195 C CA . GLU A 1 268 ? 26.23357 -32.90174 -6.85429 1.000 127.11713 557 GLU A CA 1
ATOM 4196 C C . GLU A 1 268 ? 25.79554 -31.93644 -5.75985 1.000 129.02476 557 GLU A C 1
ATOM 4197 O O . GLU A 1 268 ? 25.87504 -30.71954 -5.96198 1.000 129.22246 557 GLU A O 1
ATOM 4209 N N . HIS A 1 269 ? 25.33461 -32.44783 -4.61591 1.000 128.20795 558 HIS A N 1
ATOM 4210 C CA . HIS A 1 269 ? 24.84155 -31.61153 -3.52150 1.000 130.31553 558 HIS A CA 1
ATOM 4211 C C . HIS A 1 269 ? 23.71760 -30.69509 -4.00036 1.000 130.59218 558 HIS A C 1
ATOM 4212 O O . HIS A 1 269 ? 23.68011 -29.50374 -3.68466 1.000 128.49559 558 HIS A O 1
ATOM 4226 N N . ILE A 1 270 ? 22.79180 -31.26376 -4.76851 1.000 133.76648 559 ILE A N 1
ATOM 4227 C CA . ILE A 1 270 ? 21.63222 -30.55318 -5.29543 1.000 131.47697 559 ILE A CA 1
ATOM 4228 C C . ILE A 1 270 ? 20.41600 -31.00878 -4.50245 1.000 127.48652 559 ILE A C 1
ATOM 4229 O O . ILE A 1 270 ? 20.10705 -32.20604 -4.45982 1.000 135.27197 559 ILE A O 1
ATOM 4245 N N . GLY A 1 271 ? 19.72663 -30.05694 -3.87785 1.000 131.19876 560 GLY A N 1
ATOM 4246 C CA . GLY A 1 271 ? 18.61332 -30.37613 -3.00630 1.000 131.21352 560 GLY A CA 1
ATOM 4247 C C . GLY A 1 271 ? 17.27958 -30.47774 -3.71447 1.000 128.84366 560 GLY A C 1
ATOM 4248 O O . GLY A 1 271 ? 16.85460 -29.54001 -4.39538 1.000 126.86790 560 GLY A O 1
ATOM 4252 N N . ILE A 1 272 ? 16.60625 -31.61168 -3.55009 1.000 129.58776 561 ILE A N 1
ATOM 4253 C CA . ILE A 1 272 ? 15.30373 -31.85257 -4.15878 1.000 126.10661 561 ILE A CA 1
ATOM 4254 C C . ILE A 1 272 ? 14.21803 -31.34258 -3.22200 1.000 131.34574 561 ILE A C 1
ATOM 4255 O O . ILE A 1 272 ? 14.36039 -31.37185 -1.99471 1.000 130.26613 561 ILE A O 1
ATOM 4271 N N . GLU A 1 273 ? 13.12036 -30.86839 -3.80544 1.000 143.82596 562 GLU A N 1
ATOM 4272 C CA . GLU A 1 273 ? 11.98611 -30.38556 -3.02622 1.000 134.96180 562 GLU A CA 1
ATOM 4273 C C . GLU A 1 273 ? 10.81155 -31.35393 -3.12479 1.000 131.37911 562 GLU A C 1
ATOM 4274 O O . GLU A 1 273 ? 9.97299 -31.42016 -2.22686 1.000 135.07961 562 GLU A O 1
ATOM 4286 N N . ARG A 1 286 ? 7.90009 -25.87723 -9.91696 1.000 114.60943 575 ARG A N 1
ATOM 4287 C CA . ARG A 1 286 ? 7.47780 -26.61694 -11.10418 1.000 121.47274 575 ARG A CA 1
ATOM 4288 C C . ARG A 1 286 ? 8.63233 -27.46365 -11.63747 1.000 122.06756 575 ARG A C 1
ATOM 4289 O O . ARG A 1 286 ? 9.79681 -27.16787 -11.37217 1.000 119.19986 575 ARG A O 1
ATOM 4309 N N . PRO A 1 287 ? 8.30892 -28.52289 -12.38760 1.000 123.10778 576 PRO A N 1
ATOM 4310 C CA . PRO A 1 287 ? 9.34128 -29.50060 -12.76648 1.000 123.09319 576 PRO A CA 1
ATOM 4311 C C . PRO A 1 287 ? 10.25737 -29.05170 -13.89181 1.000 117.50672 576 PRO A C 1
ATOM 4312 O O . PRO A 1 287 ? 11.23165 -29.75895 -14.18361 1.000 112.57954 576 PRO A O 1
ATOM 4323 N N . ASP A 1 288 ? 9.98404 -27.91792 -14.53573 1.000 118.09761 577 ASP A N 1
ATOM 4324 C CA . ASP A 1 288 ? 10.88649 -27.38100 -15.54526 1.000 115.13109 577 ASP A CA 1
ATOM 4325 C C . ASP A 1 288 ? 11.90888 -26.41254 -14.96478 1.000 116.77822 577 ASP A C 1
ATOM 4326 O O . ASP A 1 288 ? 12.84233 -26.02495 -15.67436 1.000 117.12867 577 ASP A O 1
ATOM 4335 N N . SER A 1 289 ? 11.75921 -26.01854 -13.70009 1.000 114.86860 578 SER A N 1
ATOM 4336 C CA . SER A 1 289 ? 12.72344 -25.16134 -13.02335 1.000 118.60693 578 SER A CA 1
ATOM 4337 C C . SER A 1 289 ? 13.43707 -25.89839 -11.89688 1.000 120.11306 578 SER A C 1
ATOM 4338 O O . SER A 1 289 ? 14.66607 -26.01176 -11.90917 1.000 117.83522 578 SER A O 1
ATOM 4346 N N . SER A 1 290 ? 12.69298 -26.41489 -10.92362 1.000 118.65320 579 SER A N 1
ATOM 4347 C CA . SER A 1 290 ? 13.26519 -27.09423 -9.77249 1.000 115.80145 579 SER A CA 1
ATOM 4348 C C . SER A 1 290 ? 13.26655 -28.60459 -9.97638 1.000 106.55225 579 SER A C 1
ATOM 4349 O O . SER A 1 290 ? 12.42592 -29.15563 -10.69170 1.000 106.16438 579 SER A O 1
ATOM 4357 N N . PHE A 1 291 ? 14.22654 -29.27045 -9.33850 1.000 100.42950 580 PHE A N 1
ATOM 4358 C CA . PHE A 1 291 ? 14.17155 -30.72088 -9.21432 1.000 101.50397 580 PHE A CA 1
ATOM 4359 C C . PHE A 1 291 ? 13.11531 -31.09328 -8.17982 1.000 104.03352 580 PHE A C 1
ATOM 4360 O O . PHE A 1 291 ? 13.09123 -30.53858 -7.07621 1.000 110.49500 580 PHE A O 1
ATOM 4377 N N . LEU A 1 292 ? 12.24198 -32.03164 -8.53392 1.000 101.37976 581 LEU A N 1
ATOM 4378 C CA . LEU A 1 292 ? 11.10170 -32.37810 -7.70302 1.000 102.98094 581 LEU A CA 1
ATOM 4379 C C . LEU A 1 292 ? 11.03701 -33.88482 -7.49855 1.000 98.41165 581 LEU A C 1
ATOM 4380 O O . LEU A 1 292 ? 11.59451 -34.66639 -8.27335 1.000 95.12870 581 LEU A O 1
ATOM 4396 N N . ASP A 1 293 ? 10.35139 -34.28040 -6.42911 1.000 98.58210 582 ASP A N 1
ATOM 4397 C CA . ASP A 1 293 ? 10.07958 -35.69112 -6.19881 1.000 90.49707 582 ASP A CA 1
ATOM 4398 C C . ASP A 1 293 ? 9.06102 -36.19086 -7.21909 1.000 85.61443 582 ASP A C 1
ATOM 4399 O O . ASP A 1 293 ? 8.07711 -35.49666 -7.50537 1.000 84.76033 582 ASP A O 1
ATOM 4408 N N . PRO A 1 294 ? 9.25967 -37.37446 -7.78810 1.000 82.90417 583 PRO A N 1
ATOM 4409 C CA . PRO A 1 294 ? 8.30240 -37.88274 -8.76797 1.000 80.53021 583 PRO A CA 1
ATOM 4410 C C . PRO A 1 294 ? 6.95585 -38.12866 -8.12440 1.000 81.99560 583 PRO A C 1
ATOM 4411 O O . PRO A 1 294 ? 6.86779 -38.43337 -6.91694 1.000 84.06512 583 PRO A O 1
ATOM 4422 N N . PRO A 1 295 ? 5.86642 -38.00399 -8.88163 1.000 77.24549 584 PRO A N 1
ATOM 4423 C CA . PRO A 1 295 ? 4.55552 -38.37217 -8.33983 1.000 82.45882 584 PRO A CA 1
ATOM 4424 C C . PRO A 1 295 ? 4.49967 -39.85948 -8.02720 1.000 74.88393 584 PRO A C 1
ATOM 4425 O O . PRO A 1 295 ? 5.13139 -40.68251 -8.69525 1.000 70.76796 584 PRO A O 1
ATOM 4436 N N . ALA A 1 296 ? 3.72698 -40.20022 -6.99351 1.000 76.13667 585 ALA A N 1
ATOM 4437 C CA . ALA A 1 296 ? 3.62254 -41.59596 -6.58242 1.000 69.79041 585 ALA A CA 1
ATOM 4438 C C . ALA A 1 296 ? 2.82065 -42.41290 -7.58862 1.000 68.48031 585 ALA A C 1
ATOM 4439 O O . ALA A 1 296 ? 3.16031 -43.56895 -7.87059 1.000 66.36915 585 ALA A O 1
ATOM 4446 N N . ASP A 1 297 ? 1.75554 -41.83517 -8.13712 1.000 71.80501 586 ASP A N 1
ATOM 4447 C CA . ASP A 1 297 ? 0.94989 -42.51596 -9.14990 1.000 76.64796 586 ASP A CA 1
ATOM 4448 C C . ASP A 1 297 ? 1.71260 -42.51181 -10.47084 1.000 76.75803 586 ASP A C 1
ATOM 4449 O O . ASP A 1 297 ? 1.79666 -41.48039 -11.14670 1.000 79.65227 586 ASP A O 1
ATOM 4458 N N . LYS A 1 298 ? 2.26620 -43.66695 -10.84575 1.000 74.92880 587 LYS A N 1
ATOM 4459 C CA . LYS A 1 298 ? 3.17515 -43.71750 -11.98415 1.000 72.79040 587 LYS A CA 1
ATOM 4460 C C . LYS A 1 298 ? 2.44319 -43.65766 -13.31902 1.000 74.60945 587 LYS A C 1
ATOM 4461 O O . LYS A 1 298 ? 2.98061 -43.10634 -14.28650 1.000 79.46823 587 LYS A O 1
ATOM 4480 N N . GLU A 1 299 ? 1.23759 -44.21451 -13.40391 1.000 70.18045 588 GLU A N 1
ATOM 4481 C CA . GLU A 1 299 ? 0.49828 -44.22930 -14.65890 1.000 76.95370 588 GLU A CA 1
ATOM 4482 C C . GLU A 1 299 ? -0.35989 -42.98609 -14.86030 1.000 73.93304 588 GLU A C 1
ATOM 4483 O O . GLU A 1 299 ? -0.98811 -42.84861 -15.91442 1.000 67.46222 588 GLU A O 1
ATOM 4495 N N . HIS A 1 300 ? -0.39686 -42.07965 -13.89017 1.000 76.55128 589 HIS A N 1
ATOM 4496 C CA . HIS A 1 300 ? -1.08502 -40.81090 -14.08386 1.000 79.58637 589 HIS A CA 1
ATOM 4497 C C . HIS A 1 300 ? -0.33121 -39.95970 -15.10061 1.000 79.97792 589 HIS A C 1
ATOM 4498 O O . HIS A 1 300 ? 0.90324 -39.95327 -15.13831 1.000 74.48631 589 HIS A O 1
ATOM 4512 N N . ALA A 1 301 ? -1.08416 -39.23705 -15.93433 1.000 75.55179 590 ALA A N 1
ATOM 4513 C CA . ALA A 1 301 ? -0.45578 -38.39903 -16.94888 1.000 72.25391 590 ALA A CA 1
ATOM 4514 C C . ALA A 1 301 ? 0.46381 -37.35933 -16.32449 1.000 64.53784 590 ALA A C 1
ATOM 4515 O O . ALA A 1 301 ? 1.44729 -36.94467 -16.94854 1.000 62.49290 590 ALA A O 1
ATOM 4522 N N . GLY A 1 302 ? 0.16924 -36.92949 -15.09813 1.000 68.90240 591 GLY A N 1
ATOM 4523 C CA . GLY A 1 302 ? 1.04840 -36.00422 -14.40933 1.000 72.50037 591 GLY A CA 1
ATOM 4524 C C . GLY A 1 302 ? 2.44815 -36.53599 -14.20230 1.000 68.93312 591 GLY A C 1
ATOM 4525 O O . GLY A 1 302 ? 3.36460 -35.75605 -13.91602 1.000 69.71524 591 GLY A O 1
ATOM 4529 N N . TYR A 1 303 ? 2.63809 -37.84986 -14.33851 1.000 70.67830 592 TYR A N 1
ATOM 4530 C CA . TYR A 1 303 ? 3.97705 -38.41494 -14.20709 1.000 70.61664 592 TYR A CA 1
ATOM 4531 C C . TYR A 1 303 ? 4.83436 -38.07096 -15.41599 1.000 73.52721 592 TYR A C 1
ATOM 4532 O O . TYR A 1 303 ? 6.00680 -37.70602 -15.26979 1.000 75.20853 592 TYR A O 1
ATOM 4550 N N . GLN A 1 304 ? 4.26950 -38.18446 -16.62194 1.000 74.10646 593 GLN A N 1
ATOM 4551 C CA . GLN A 1 304 ? 5.01429 -37.80205 -17.81628 1.000 70.32705 593 GLN A CA 1
ATOM 4552 C C . GLN A 1 304 ? 5.36487 -36.32168 -17.79423 1.000 68.15091 593 GLN A C 1
ATOM 4553 O O . GLN A 1 304 ? 6.43134 -35.92818 -18.27867 1.000 67.23984 593 GLN A O 1
ATOM 4567 N N . ASN A 1 305 ? 4.48191 -35.48685 -17.23969 1.000 71.37712 594 ASN A N 1
ATOM 4568 C CA . ASN A 1 305 ? 4.82081 -34.08300 -17.04318 1.000 74.27526 594 ASN A CA 1
ATOM 4569 C C . ASN A 1 305 ? 6.09014 -33.94424 -16.21211 1.000 78.66866 594 ASN A C 1
ATOM 4570 O O . ASN A 1 305 ? 6.89334 -33.03083 -16.43569 1.000 79.94804 594 ASN A O 1
ATOM 4581 N N . TRP A 1 306 ? 6.29058 -34.84576 -15.24799 1.000 75.58026 595 TRP A N 1
ATOM 4582 C CA . TRP A 1 306 ? 7.47964 -34.78330 -14.40557 1.000 78.12789 595 TRP A CA 1
ATOM 4583 C C . TRP A 1 306 ? 8.71014 -35.28923 -15.14864 1.000 74.77281 595 TRP A C 1
ATOM 4584 O O . TRP A 1 306 ? 9.74565 -34.61552 -15.17703 1.000 77.32430 595 TRP A O 1
ATOM 4605 N N . VAL A 1 307 ? 8.61532 -36.47458 -15.75939 1.000 80.19849 596 VAL A N 1
ATOM 4606 C CA . VAL A 1 307 ? 9.78193 -37.05956 -16.41818 1.000 82.99196 596 VAL A CA 1
ATOM 4607 C C . VAL A 1 307 ? 10.29536 -36.12683 -17.51163 1.000 79.14847 596 VAL A C 1
ATOM 4608 O O . VAL A 1 307 ? 11.49790 -35.85945 -17.61583 1.000 81.63054 596 VAL A O 1
ATOM 4621 N N . CYS A 1 308 ? 9.38570 -35.61542 -18.34229 1.000 79.30747 597 CYS A N 1
ATOM 4622 C CA . CYS A 1 308 ? 9.79865 -34.87155 -19.52733 1.000 79.45597 597 CYS A CA 1
ATOM 4623 C C . CYS A 1 308 ? 10.34421 -33.49771 -19.16055 1.000 84.28598 597 CYS A C 1
ATOM 4624 O O . CYS A 1 308 ? 11.42353 -33.10715 -19.62044 1.000 92.75617 597 CYS A O 1
ATOM 4632 N N . ASN A 1 309 ? 9.61143 -32.74293 -18.33910 1.000 81.74394 598 ASN A N 1
ATOM 4633 C CA . ASN A 1 309 ? 10.11091 -31.43883 -17.91698 1.000 93.83971 598 ASN A CA 1
ATOM 4634 C C . ASN A 1 309 ? 11.41853 -31.56649 -17.14549 1.000 98.38696 598 ASN A C 1
ATOM 4635 O O . ASN A 1 309 ? 12.27396 -30.67815 -17.22713 1.000 103.00269 598 ASN A O 1
ATOM 4646 N N . GLN A 1 310 ? 11.59371 -32.65812 -16.39480 1.000 91.01114 599 GLN A N 1
ATOM 4647 C CA . GLN A 1 310 ? 12.84224 -32.85459 -15.66528 1.000 104.15234 599 GLN A CA 1
ATOM 4648 C C . GLN A 1 310 ? 14.00939 -33.08744 -16.61821 1.000 98.83266 599 GLN A C 1
ATOM 4649 O O . GLN A 1 310 ? 15.13138 -32.63525 -16.35670 1.000 89.14742 599 GLN A O 1
ATOM 4663 N N . MET A 1 311 ? 13.76705 -33.79358 -17.72624 1.000 86.63219 600 MET A N 1
ATOM 4664 C CA . MET A 1 311 ? 14.84579 -34.07926 -18.66539 1.000 99.97112 600 MET A CA 1
ATOM 4665 C C . MET A 1 311 ? 15.35247 -32.80898 -19.33780 1.000 99.79576 600 MET A C 1
ATOM 4666 O O . MET A 1 311 ? 16.51815 -32.75093 -19.74770 1.000 96.79311 600 MET A O 1
ATOM 4680 N N . ASN A 1 312 ? 14.50300 -31.78491 -19.45476 1.000 95.73853 601 ASN A N 1
ATOM 4681 C CA . ASN A 1 312 ? 14.96717 -30.50717 -19.98504 1.000 99.15050 601 ASN A CA 1
ATOM 4682 C C . ASN A 1 312 ? 15.96633 -29.85338 -19.03857 1.000 99.87001 601 ASN A C 1
ATOM 4683 O O . ASN A 1 312 ? 16.93028 -29.21850 -19.48501 1.000 104.89159 601 ASN A O 1
ATOM 4694 N N . LEU A 1 313 ? 15.75305 -29.99610 -17.72701 1.000 102.21975 602 LEU A N 1
ATOM 4695 C CA . LEU A 1 313 ? 16.69718 -29.44037 -16.76308 1.000 110.36530 602 LEU A CA 1
ATOM 4696 C C . LEU A 1 313 ? 18.04323 -30.15253 -16.81835 1.000 110.48481 602 LEU A C 1
ATOM 4697 O O . LEU A 1 313 ? 19.07909 -29.53993 -16.53657 1.000 114.01753 602 LEU A O 1
ATOM 4713 N N . VAL A 1 314 ? 18.05002 -31.43712 -17.17985 1.000 110.62932 603 VAL A N 1
ATOM 4714 C CA . VAL A 1 314 ? 19.28928 -32.20727 -17.15756 1.000 112.28632 603 VAL A CA 1
ATOM 4715 C C . VAL A 1 314 ? 20.24779 -31.71630 -18.23555 1.000 116.03868 603 VAL A C 1
ATOM 4716 O O . VAL A 1 314 ? 21.46758 -31.67670 -18.02894 1.000 119.58744 603 VAL A O 1
ATOM 4729 N N . SER A 1 315 ? 19.72171 -31.34037 -19.39967 1.000 112.45487 604 SER A N 1
ATOM 4730 C CA . SER A 1 315 ? 20.53897 -30.74382 -20.44691 1.000 115.84101 604 SER A CA 1
ATOM 4731 C C . SER A 1 315 ? 20.67440 -29.23381 -20.29613 1.000 120.60207 604 SER A C 1
ATOM 4732 O O . SER A 1 315 ? 21.51975 -28.63235 -20.96848 1.000 123.57079 604 SER A O 1
ATOM 4740 N N . GLY A 1 316 ? 19.86498 -28.61233 -19.44012 1.000 116.37882 605 GLY A N 1
ATOM 4741 C CA . GLY A 1 316 ? 19.94883 -27.19779 -19.16077 1.000 116.83715 605 GLY A CA 1
ATOM 4742 C C . GLY A 1 316 ? 20.62086 -26.84359 -17.85503 1.000 118.42237 605 GLY A C 1
ATOM 4743 O O . GLY A 1 316 ? 20.66489 -25.66212 -17.49527 1.000 113.05380 605 GLY A O 1
ATOM 4747 N N . THR A 1 317 ? 21.14284 -27.82921 -17.13057 1.000 122.91592 606 THR A N 1
ATOM 4748 C CA . THR A 1 317 ? 21.84510 -27.60839 -15.87559 1.000 126.75551 606 THR A CA 1
ATOM 4749 C C . THR A 1 317 ? 23.31701 -27.95343 -16.05201 1.000 134.18840 606 THR A C 1
ATOM 4750 O O . THR A 1 317 ? 23.65926 -28.92846 -16.72866 1.000 131.05829 606 THR A O 1
ATOM 4761 N N . SER A 1 318 ? 24.18315 -27.14897 -15.44291 1.000 133.61792 607 SER A N 1
ATOM 4762 C CA . SER A 1 318 ? 25.62048 -27.39454 -15.46346 1.000 144.10194 607 SER A CA 1
ATOM 4763 C C . SER A 1 318 ? 25.97464 -28.25638 -14.25641 1.000 148.02372 607 SER A C 1
ATOM 4764 O O . SER A 1 318 ? 25.84961 -27.81297 -13.11007 1.000 151.17136 607 SER A O 1
ATOM 4772 N N . PHE A 1 319 ? 26.40822 -29.48699 -14.51174 1.000 148.34998 608 PHE A N 1
ATOM 4773 C CA . PHE A 1 319 ? 26.80483 -30.39149 -13.44292 1.000 149.68098 608 PHE A CA 1
ATOM 4774 C C . PHE A 1 319 ? 28.23083 -30.05401 -13.00582 1.000 152.44376 608 PHE A C 1
ATOM 4775 O O . PHE A 1 319 ? 28.79437 -29.02166 -13.38047 1.000 152.12351 608 PHE A O 1
ATOM 4792 N N . ARG A 1 320 ? 28.83080 -30.93007 -12.19800 1.000 153.47715 609 ARG A N 1
ATOM 4793 C CA . ARG A 1 320 ? 30.18678 -30.71206 -11.69901 1.000 154.19862 609 ARG A CA 1
ATOM 4794 C C . ARG A 1 320 ? 31.03132 -31.96908 -11.62269 1.000 147.78250 609 ARG A C 1
ATOM 4795 O O . ARG A 1 320 ? 32.26164 -31.85534 -11.64137 1.000 153.17874 609 ARG A O 1
ATOM 4816 N N . GLU A 1 321 ? 30.44776 -33.15480 -11.51545 1.000 139.29835 610 GLU A N 1
ATOM 4817 C CA . GLU A 1 321 ? 31.20503 -34.39217 -11.46948 1.000 140.02058 610 GLU A CA 1
ATOM 4818 C C . GLU A 1 321 ? 31.18233 -35.03472 -12.85685 1.000 137.49121 610 GLU A C 1
ATOM 4819 O O . GLU A 1 321 ? 30.68794 -34.45267 -13.82921 1.000 132.96683 610 GLU A O 1
ATOM 4831 N N . THR A 1 322 ? 31.72687 -36.24345 -12.95895 1.000 140.91789 611 THR A N 1
ATOM 4832 C CA . THR A 1 322 ? 31.80094 -36.96300 -14.22251 1.000 138.92740 611 THR A CA 1
ATOM 4833 C C . THR A 1 322 ? 30.67609 -37.98544 -14.30045 1.000 130.50307 611 THR A C 1
ATOM 4834 O O . THR A 1 322 ? 30.51427 -38.80993 -13.39434 1.000 131.99610 611 THR A O 1
ATOM 4845 N N . GLY A 1 323 ? 29.90086 -37.92313 -15.38069 1.000 139.14179 612 GLY A N 1
ATOM 4846 C CA . GLY A 1 323 ? 28.88624 -38.91350 -15.65739 1.000 143.39771 612 GLY A CA 1
ATOM 4847 C C . GLY A 1 323 ? 27.53612 -38.66933 -15.02473 1.000 129.51726 612 GLY A C 1
ATOM 4848 O O . GLY A 1 323 ? 26.62226 -39.47903 -15.23069 1.000 126.17640 612 GLY A O 1
ATOM 4852 N N . THR A 1 324 ? 27.37380 -37.58833 -14.26035 1.000 149.13726 613 THR A N 1
ATOM 4853 C CA . THR A 1 324 ? 26.07453 -37.31458 -13.65683 1.000 130.07664 613 THR A CA 1
ATOM 4854 C C . THR A 1 324 ? 25.01524 -37.08370 -14.72765 1.000 136.42275 613 THR A C 1
ATOM 4855 O O . THR A 1 324 ? 23.89688 -37.60121 -14.62829 1.000 135.22557 613 THR A O 1
ATOM 4866 N N . ARG A 1 325 ? 25.34995 -36.30793 -15.76227 1.000 145.07788 614 ARG A N 1
ATOM 4867 C CA . ARG A 1 325 ? 24.39849 -36.06866 -16.84132 1.000 128.85256 614 ARG A CA 1
ATOM 4868 C C . ARG A 1 325 ? 24.09367 -37.34429 -17.61510 1.000 122.85555 614 ARG A C 1
ATOM 4869 O O . ARG A 1 325 ? 22.98493 -37.49792 -18.14158 1.000 115.88414 614 ARG A O 1
ATOM 4890 N N . THR A 1 326 ? 25.05727 -38.26741 -17.68935 1.000 121.45008 615 THR A N 1
ATOM 4891 C CA . THR A 1 326 ? 24.85360 -39.48373 -18.47089 1.000 117.65552 615 THR A CA 1
ATOM 4892 C C . THR A 1 326 ? 23.93231 -40.45978 -17.74858 1.000 115.27385 615 THR A C 1
ATOM 4893 O O . THR A 1 326 ? 23.07995 -41.09957 -18.37590 1.000 106.87374 615 THR A O 1
ATOM 4904 N N . ILE A 1 327 ? 24.09057 -40.59785 -16.43315 1.000 113.25168 616 ILE A N 1
ATOM 4905 C CA . ILE A 1 327 ? 23.28858 -41.56663 -15.69307 1.000 112.78924 616 ILE A CA 1
ATOM 4906 C C . ILE A 1 327 ? 21.85698 -41.06639 -15.51226 1.000 112.99105 616 ILE A C 1
ATOM 4907 O O . ILE A 1 327 ? 20.91845 -41.87111 -15.46596 1.000 103.88974 616 ILE A O 1
ATOM 4923 N N . ILE A 1 328 ? 21.66237 -39.75139 -15.41674 1.000 115.79944 617 ILE A N 1
ATOM 4924 C CA . ILE A 1 328 ? 20.31760 -39.21282 -15.24430 1.000 116.62686 617 ILE A CA 1
ATOM 4925 C C . ILE A 1 328 ? 19.53612 -39.30590 -16.55017 1.000 111.73076 617 ILE A C 1
ATOM 4926 O O . ILE A 1 328 ? 18.40477 -39.80333 -16.57791 1.000 104.28953 617 ILE A O 1
ATOM 4942 N N . ASN A 1 329 ? 20.12246 -38.82227 -17.65108 1.000 117.44970 618 ASN A N 1
ATOM 4943 C CA . ASN A 1 329 ? 19.45515 -38.93384 -18.94474 1.000 107.31055 618 ASN A CA 1
ATOM 4944 C C . ASN A 1 329 ? 19.18223 -40.38919 -19.30402 1.000 102.12416 618 ASN A C 1
ATOM 4945 O O . ASN A 1 329 ? 18.20976 -40.68318 -20.00913 1.000 104.00977 618 ASN A O 1
ATOM 4956 N N . GLU A 1 330 ? 20.02690 -41.31029 -18.83460 1.000 100.23857 619 GLU A N 1
ATOM 4957 C CA . GLU A 1 330 ? 19.75600 -42.72983 -19.02858 1.000 97.05010 619 GLU A CA 1
ATOM 4958 C C . GLU A 1 330 ? 18.56459 -43.17276 -18.19177 1.000 99.12574 619 GLU A C 1
ATOM 4959 O O . GLU A 1 330 ? 17.73437 -43.96655 -18.65160 1.000 95.26352 619 GLU A O 1
ATOM 4971 N N . ALA A 1 331 ? 18.46400 -42.66883 -16.95934 1.000 94.67168 620 ALA A N 1
ATOM 4972 C CA . ALA A 1 331 ? 17.35818 -43.05105 -16.08766 1.000 97.21954 620 ALA A CA 1
ATOM 4973 C C . ALA A 1 331 ? 16.04269 -42.46000 -16.57914 1.000 90.40207 620 ALA A C 1
ATOM 4974 O O . ALA A 1 331 ? 15.03946 -43.17352 -16.70689 1.000 86.34758 620 ALA A O 1
ATOM 4981 N N . LEU A 1 332 ? 16.02765 -41.15341 -16.85968 1.000 86.59391 621 LEU A N 1
ATOM 4982 C CA . LEU A 1 332 ? 14.79791 -40.51346 -17.31475 1.000 89.65660 621 LEU A CA 1
ATOM 4983 C C . LEU A 1 332 ? 14.28812 -41.15091 -18.60146 1.000 85.16196 621 LEU A C 1
ATOM 4984 O O . LEU A 1 332 ? 13.07319 -41.26485 -18.80803 1.000 88.94864 621 LEU A O 1
ATOM 5000 N N . ASP A 1 333 ? 15.19849 -41.57264 -19.47983 1.000 82.08366 622 ASP A N 1
ATOM 5001 C CA . ASP A 1 333 ? 14.77464 -42.18819 -20.73282 1.000 88.07973 622 ASP A CA 1
ATOM 5002 C C . ASP A 1 333 ? 14.09678 -43.52871 -20.48111 1.000 83.21483 622 ASP A C 1
ATOM 5003 O O . ASP A 1 333 ? 13.12487 -43.87758 -21.16283 1.000 87.48917 622 ASP A O 1
ATOM 5012 N N . VAL A 1 334 ? 14.59082 -44.29036 -19.50541 1.000 78.15382 623 VAL A N 1
ATOM 5013 C CA . VAL A 1 334 ? 13.95523 -45.55880 -19.16420 1.000 83.02302 623 VAL A CA 1
ATOM 5014 C C . VAL A 1 334 ? 12.58451 -45.31922 -18.54078 1.000 78.98607 623 VAL A C 1
ATOM 5015 O O . VAL A 1 334 ? 11.62360 -46.04787 -18.81857 1.000 75.80470 623 VAL A O 1
ATOM 5028 N N . LEU A 1 335 ? 12.46868 -44.29946 -17.68610 1.000 74.57397 624 LEU A N 1
ATOM 5029 C CA . LEU A 1 335 ? 11.18870 -44.03022 -17.03830 1.000 79.24616 624 LEU A CA 1
ATOM 5030 C C . LEU A 1 335 ? 10.12979 -43.63331 -18.05935 1.000 78.90448 624 LEU A C 1
ATOM 5031 O O . LEU A 1 335 ? 8.95476 -43.99181 -17.91252 1.000 72.90231 624 LEU A O 1
ATOM 5047 N N . LYS A 1 336 ? 10.52614 -42.89513 -19.10284 1.000 77.91734 625 LYS A N 1
ATOM 5048 C CA . LYS A 1 336 ? 9.60103 -42.60231 -20.19190 1.000 72.19541 625 LYS A CA 1
ATOM 5049 C C . LYS A 1 336 ? 9.05086 -43.88882 -20.79534 1.000 76.96026 625 LYS A C 1
ATOM 5050 O O . LYS A 1 336 ? 7.83628 -44.03263 -20.98727 1.000 76.87237 625 LYS A O 1
ATOM 5069 N N . GLU A 1 337 ? 9.93826 -44.84003 -21.10628 1.000 74.53201 626 GLU A N 1
ATOM 5070 C CA . GLU A 1 337 ? 9.49416 -46.10552 -21.67866 1.000 75.65487 626 GLU A CA 1
ATOM 5071 C C . GLU A 1 337 ? 8.64201 -46.89536 -20.69623 1.000 77.73569 626 GLU A C 1
ATOM 5072 O O . GLU A 1 337 ? 7.73068 -47.62223 -21.10876 1.000 78.55966 626 GLU A O 1
ATOM 5084 N N . CYS A 1 338 ? 8.91770 -46.77407 -19.39428 1.000 72.33882 627 CYS A N 1
ATOM 5085 C CA . CYS A 1 338 ? 8.07732 -47.44548 -18.40720 1.000 72.37751 627 CYS A CA 1
ATOM 5086 C C . CYS A 1 338 ? 6.69208 -46.81207 -18.34481 1.000 71.89953 627 CYS A C 1
ATOM 5087 O O . CYS A 1 338 ? 5.68207 -47.51978 -18.25343 1.000 69.98545 627 CYS A O 1
ATOM 5095 N N . PHE A 1 339 ? 6.62320 -45.47932 -18.39531 1.000 69.79848 628 PHE A N 1
ATOM 5096 C CA . PHE A 1 339 ? 5.32800 -44.80951 -18.41386 1.000 73.24191 628 PHE A CA 1
ATOM 5097 C C . PHE A 1 339 ? 4.51370 -45.24047 -19.62834 1.000 66.38361 628 PHE A C 1
ATOM 5098 O O . PHE A 1 339 ? 3.33629 -45.59730 -19.50772 1.000 66.14633 628 PHE A O 1
ATOM 5115 N N . CYS A 1 340 ? 5.12544 -45.20844 -20.81490 1.000 70.47741 629 CYS A N 1
ATOM 5116 C CA . CYS A 1 340 ? 4.43136 -45.69209 -22.00307 1.000 72.42680 629 CYS A CA 1
ATOM 5117 C C . CYS A 1 340 ? 4.05148 -47.15966 -21.85945 1.000 73.85284 629 CYS A C 1
ATOM 5118 O O . CYS A 1 340 ? 2.99783 -47.57935 -22.34897 1.000 75.97467 629 CYS A O 1
ATOM 5126 N N . THR A 1 341 ? 4.89060 -47.95203 -21.19141 1.000 71.85902 630 THR A N 1
ATOM 5127 C CA . THR A 1 341 ? 4.56162 -49.35406 -20.95839 1.000 75.38607 630 THR A CA 1
ATOM 5128 C C . THR A 1 341 ? 3.30602 -49.48017 -20.10384 1.000 71.42480 630 THR A C 1
ATOM 5129 O O . THR A 1 341 ? 2.40930 -50.27709 -20.40578 1.000 66.56112 630 THR A O 1
ATOM 5140 N N . LEU A 1 342 ? 3.22903 -48.70187 -19.02149 1.000 67.01462 631 LEU A N 1
ATOM 5141 C CA . LEU A 1 342 ? 2.00795 -48.66900 -18.22385 1.000 70.68995 631 LEU A CA 1
ATOM 5142 C C . LEU A 1 342 ? 0.81965 -48.20276 -19.05928 1.000 67.38681 631 LEU A C 1
ATOM 5143 O O . LEU A 1 342 ? -0.29189 -48.73094 -18.92800 1.000 67.43217 631 LEU A O 1
ATOM 5159 N N . SER A 1 343 ? 1.03673 -47.21696 -19.93088 1.000 72.09999 632 SER A N 1
ATOM 5160 C CA . SER A 1 343 ? -0.04848 -46.72757 -20.77684 1.000 77.95221 632 SER A CA 1
ATOM 5161 C C . SER A 1 343 ? -0.56623 -47.82125 -21.70394 1.000 76.06260 632 SER A C 1
ATOM 5162 O O . SER A 1 343 ? -1.77748 -47.93609 -21.92436 1.000 74.10558 632 SER A O 1
ATOM 5170 N N . TYR A 1 344 ? 0.33557 -48.63566 -22.25723 1.000 76.23925 633 TYR A N 1
ATOM 5171 C CA . TYR A 1 344 ? -0.08050 -49.71345 -23.14773 1.000 82.82379 633 TYR A CA 1
ATOM 5172 C C . TYR A 1 344 ? -0.74864 -50.85602 -22.39363 1.000 85.46830 633 TYR A C 1
ATOM 5173 O O . TYR A 1 344 ? -1.48422 -51.63904 -23.00571 1.000 87.17104 633 TYR A O 1
ATOM 5191 N N . ASN A 1 345 ? -0.51591 -50.96548 -21.08360 1.000 75.34686 634 ASN A N 1
ATOM 5192 C CA . ASN A 1 345 ? -1.20660 -51.97597 -20.29249 1.000 82.85206 634 ASN A CA 1
ATOM 5193 C C . ASN A 1 345 ? -2.66219 -51.59764 -20.04922 1.000 80.93211 634 ASN A C 1
ATOM 5194 O O . ASN A 1 345 ? -3.52151 -52.48086 -19.93397 1.000 81.50805 634 ASN A O 1
ATOM 5205 N N . ILE A 1 346 ? -2.95821 -50.29785 -19.97157 1.000 81.10003 635 ILE A N 1
ATOM 5206 C CA . ILE A 1 346 ? -4.33759 -49.85986 -19.77602 1.000 85.01742 635 ILE A CA 1
ATOM 5207 C C . ILE A 1 346 ? -5.19837 -50.25504 -20.96848 1.000 83.90247 635 ILE A C 1
ATOM 5208 O O . ILE A 1 346 ? -6.32154 -50.74925 -20.80786 1.000 88.43704 635 ILE A O 1
ATOM 5224 N N . ASN A 1 347 ? -4.69027 -50.04046 -22.18071 1.000 83.76784 636 ASN A N 1
ATOM 5225 C CA . ASN A 1 347 ? -5.46940 -50.29960 -23.38220 1.000 86.18128 636 ASN A CA 1
ATOM 5226 C C . ASN A 1 347 ? -5.42492 -51.75693 -23.81365 1.000 87.45028 636 ASN A C 1
ATOM 5227 O O . ASN A 1 347 ? -6.31943 -52.20109 -24.54197 1.000 81.64054 636 ASN A O 1
ATOM 5238 N N . PHE A 1 348 ? -4.41332 -52.50874 -23.38662 1.000 91.38621 637 PHE A N 1
ATOM 5239 C CA . PHE A 1 348 ? -4.27653 -53.90735 -23.78313 1.000 95.35414 637 PHE A CA 1
ATOM 5240 C C . PHE A 1 348 ? -4.04028 -54.77153 -22.54977 1.000 99.72080 637 PHE A C 1
ATOM 5241 O O . PHE A 1 348 ? -4.88458 -54.79866 -21.64937 1.000 101.61066 637 PHE A O 1
ATOM 5258 N N . HIS A 1 349 ? -2.92180 -55.48078 -22.48602 1.000 105.77372 638 HIS A N 1
ATOM 5259 C CA . HIS A 1 349 ? -2.66454 -56.38217 -21.37074 1.000 107.99669 638 HIS A CA 1
ATOM 5260 C C . HIS A 1 349 ? -1.16179 -56.51240 -21.18634 1.000 106.15485 638 HIS A C 1
ATOM 5261 O O . HIS A 1 349 ? -0.39253 -56.21331 -22.10669 1.000 107.49333 638 HIS A O 1
ATOM 5275 N N . PRO A 1 350 ? -0.70962 -56.94712 -20.00541 1.000 100.96799 639 PRO A N 1
ATOM 5276 C CA . PRO A 1 350 ? 0.73308 -56.88485 -19.70680 1.000 100.91858 639 PRO A CA 1
ATOM 5277 C C . PRO A 1 350 ? 1.62067 -57.60674 -20.70719 1.000 98.00399 639 PRO A C 1
ATOM 5278 O O . PRO A 1 350 ? 2.80818 -57.27420 -20.79688 1.000 86.61719 639 PRO A O 1
ATOM 5289 N N . GLU A 1 351 ? 1.10275 -58.58103 -21.45655 1.000 104.55310 640 GLU A N 1
ATOM 5290 C CA . GLU A 1 351 ? 1.93014 -59.24174 -22.46126 1.000 109.20292 640 GLU A CA 1
ATOM 5291 C C . GLU A 1 351 ? 2.38245 -58.24671 -23.52345 1.000 104.40884 640 GLU A C 1
ATOM 5292 O O . GLU A 1 351 ? 3.57982 -58.11424 -23.80433 1.000 90.05371 640 GLU A O 1
ATOM 5304 N N . VAL A 1 352 ? 1.42924 -57.53070 -24.12126 1.000 102.16239 641 VAL A N 1
ATOM 5305 C CA . VAL A 1 352 ? 1.76575 -56.53871 -25.13558 1.000 100.68401 641 VAL A CA 1
ATOM 5306 C C . VAL A 1 352 ? 2.65333 -55.45265 -24.53983 1.000 95.62022 641 VAL A C 1
ATOM 5307 O O . VAL A 1 352 ? 3.65867 -55.04886 -25.13634 1.000 96.90753 641 VAL A O 1
ATOM 5320 N N . ALA A 1 353 ? 2.29389 -54.96254 -23.35174 1.000 96.34148 642 ALA A N 1
ATOM 5321 C CA . ALA A 1 353 ? 3.05565 -53.87751 -22.74301 1.000 90.54075 642 ALA A CA 1
ATOM 5322 C C . ALA A 1 353 ? 4.48945 -54.30458 -22.45457 1.000 86.15104 642 ALA A C 1
ATOM 5323 O O . ALA A 1 353 ? 5.42686 -53.51963 -22.63925 1.000 80.62197 642 ALA A O 1
ATOM 5330 N N . LEU A 1 354 ? 4.68200 -55.54645 -22.00199 1.000 90.38721 643 LEU A N 1
ATOM 5331 C CA . LEU A 1 354 ? 6.03408 -56.03103 -21.73397 1.000 87.94464 643 LEU A CA 1
ATOM 5332 C C . LEU A 1 354 ? 6.79349 -56.28585 -23.03105 1.000 93.19264 643 LEU A C 1
ATOM 5333 O O . LEU A 1 354 ? 8.00537 -56.04693 -23.10381 1.000 92.04070 643 LEU A O 1
ATOM 5349 N N . ASN A 1 355 ? 6.10128 -56.77491 -24.06438 1.000 90.08240 644 ASN A N 1
ATOM 5350 C CA . ASN A 1 355 ? 6.74039 -56.94720 -25.36377 1.000 91.69626 644 ASN A CA 1
ATOM 5351 C C . ASN A 1 355 ? 7.37093 -55.64028 -25.82870 1.000 96.29305 644 ASN A C 1
ATOM 5352 O O . ASN A 1 355 ? 8.51995 -55.61463 -26.28546 1.000 91.09602 644 ASN A O 1
ATOM 5363 N N . TYR A 1 356 ? 6.62765 -54.53850 -25.71208 1.000 87.16273 645 TYR A N 1
ATOM 5364 C CA . TYR A 1 356 ? 7.18662 -53.23271 -26.03767 1.000 94.38858 645 TYR A CA 1
ATOM 5365 C C . TYR A 1 356 ? 8.37582 -52.91091 -25.13954 1.000 85.54701 645 TYR A C 1
ATOM 5366 O O . TYR A 1 356 ? 9.42368 -52.45465 -25.61168 1.000 87.37067 645 TYR A O 1
ATOM 5384 N N . LEU A 1 357 ? 8.22914 -53.14067 -23.83442 1.000 93.16204 646 LEU A N 1
ATOM 5385 C CA . LEU A 1 357 ? 9.27844 -52.75495 -22.89696 1.000 92.83969 646 LEU A CA 1
ATOM 5386 C C . LEU A 1 357 ? 10.53254 -53.60062 -23.08616 1.000 96.95928 646 LEU A C 1
ATOM 5387 O O . LEU A 1 357 ? 11.65197 -53.08712 -22.97801 1.000 93.80120 646 LEU A O 1
ATOM 5403 N N . LYS A 1 358 ? 10.37299 -54.89678 -23.36768 1.000 93.23336 647 LYS A N 1
ATOM 5404 C CA . LYS A 1 358 ? 11.54470 -55.74199 -23.58345 1.000 94.63978 647 LYS A CA 1
ATOM 5405 C C . LYS A 1 358 ? 12.32110 -55.29772 -24.81769 1.000 100.43829 647 LYS A C 1
ATOM 5406 O O . LYS A 1 358 ? 13.55361 -55.20109 -24.78278 1.000 98.16586 647 LYS A O 1
ATOM 5425 N N . ASP A 1 359 ? 11.61710 -55.01441 -25.91646 1.000 90.07890 648 ASP A N 1
ATOM 5426 C CA . ASP A 1 359 ? 12.28722 -54.53710 -27.11960 1.000 93.61225 648 ASP A CA 1
ATOM 5427 C C . ASP A 1 359 ? 13.03166 -53.23522 -26.84658 1.000 94.68540 648 ASP A C 1
ATOM 5428 O O . ASP A 1 359 ? 14.19178 -53.07283 -27.24276 1.000 105.31053 648 ASP A O 1
ATOM 5437 N N . GLU A 1 360 ? 12.37824 -52.29203 -26.16455 1.000 97.80577 649 GLU A N 1
ATOM 5438 C CA . GLU A 1 360 ? 13.01891 -51.01058 -25.88551 1.000 93.80470 649 GLU A CA 1
ATOM 5439 C C . GLU A 1 360 ? 14.21617 -51.18181 -24.95666 1.000 97.08314 649 GLU A C 1
ATOM 5440 O O . GLU A 1 360 ? 15.23981 -50.50896 -25.12502 1.000 98.95762 649 GLU A O 1
ATOM 5452 N N . MET A 1 361 ? 14.10893 -52.07167 -23.96778 1.000 94.29007 650 MET A N 1
ATOM 5453 C CA . MET A 1 361 ? 15.20440 -52.27353 -23.02909 1.000 97.10646 650 MET A CA 1
ATOM 5454 C C . MET A 1 361 ? 16.35131 -53.06267 -23.64818 1.000 103.74295 650 MET A C 1
ATOM 5455 O O . MET A 1 361 ? 17.51491 -52.82237 -23.30668 1.000 102.42207 650 MET A O 1
ATOM 5469 N N . GLU A 1 362 ? 16.04761 -53.99711 -24.55215 1.000 101.18758 651 GLU A N 1
ATOM 5470 C CA . GLU A 1 362 ? 17.10451 -54.75094 -25.21540 1.000 102.80889 651 GLU A CA 1
ATOM 5471 C C . GLU A 1 362 ? 17.87133 -53.88365 -26.20527 1.000 107.18588 651 GLU A C 1
ATOM 5472 O O . GLU A 1 362 ? 19.07954 -54.07419 -26.39115 1.000 108.99316 651 GLU A O 1
ATOM 5484 N N . TYR A 1 363 ? 17.19017 -52.93033 -26.84383 1.000 111.33008 652 TYR A N 1
ATOM 5485 C CA . TYR A 1 363 ? 17.86040 -52.03551 -27.78117 1.000 109.74148 652 TYR A CA 1
ATOM 5486 C C . TYR A 1 363 ? 18.97639 -51.25505 -27.09975 1.000 112.83072 652 TYR A C 1
ATOM 5487 O O . TYR A 1 363 ? 20.06769 -51.09802 -27.66135 1.000 117.45435 652 TYR A O 1
ATOM 5505 N N . ARG A 1 364 ? 18.72584 -50.76727 -25.88771 1.000 120.16502 653 ARG A N 1
ATOM 5506 C CA . ARG A 1 364 ? 19.67799 -49.93737 -25.16612 1.000 131.84679 653 ARG A CA 1
ATOM 5507 C C . ARG A 1 364 ? 20.68199 -50.74137 -24.34802 1.000 128.47418 653 ARG A C 1
ATOM 5508 O O . ARG A 1 364 ? 21.58153 -50.14662 -23.74527 1.000 133.25772 653 ARG A O 1
ATOM 5529 N N . THR A 1 365 ? 20.55406 -52.06584 -24.30434 1.000 126.27236 654 THR A N 1
ATOM 5530 C CA . THR A 1 365 ? 21.42555 -52.85061 -23.43644 1.000 131.81777 654 THR A CA 1
ATOM 5531 C C . THR A 1 365 ? 22.90431 -52.67092 -23.75655 1.000 129.86774 654 THR A C 1
ATOM 5532 O O . THR A 1 365 ? 23.70121 -52.55775 -22.80858 1.000 126.15454 654 THR A O 1
ATOM 5543 N N . PRO A 1 366 ? 23.33959 -52.64247 -25.01908 1.000 127.19882 655 PRO A N 1
ATOM 5544 C CA . PRO A 1 366 ? 24.77529 -52.44310 -25.28070 1.000 124.30961 655 PRO A CA 1
ATOM 5545 C C . PRO A 1 366 ? 25.33697 -51.16834 -24.67551 1.000 134.10013 655 PRO A C 1
ATOM 5546 O O . PRO A 1 366 ? 26.53341 -51.12098 -24.36180 1.000 128.39320 655 PRO A O 1
ATOM 5557 N N . ASN A 1 367 ? 24.51442 -50.13378 -24.49560 1.000 134.12539 656 ASN A N 1
ATOM 5558 C CA . ASN A 1 367 ? 24.99011 -48.84889 -24.00432 1.000 132.68170 656 ASN A CA 1
ATOM 5559 C C . ASN A 1 367 ? 24.67297 -48.59622 -22.53456 1.000 137.32754 656 ASN A C 1
ATOM 5560 O O . ASN A 1 367 ? 25.19150 -47.62775 -21.96860 1.000 134.36392 656 ASN A O 1
ATOM 5571 N N . PHE A 1 368 ? 23.84520 -49.42812 -21.90496 1.000 133.10669 657 PHE A N 1
ATOM 5572 C CA . PHE A 1 368 ? 23.43741 -49.16988 -20.52873 1.000 131.04446 657 PHE A CA 1
ATOM 5573 C C . PHE A 1 368 ? 24.65078 -49.13950 -19.59997 1.000 128.14943 657 PHE A C 1
ATOM 5574 O O . PHE A 1 368 ? 25.67534 -49.78452 -19.84923 1.000 132.85719 657 PHE A O 1
ATOM 5591 N N . THR A 1 369 ? 24.51733 -48.38641 -18.50976 1.000 121.80611 658 THR A N 1
ATOM 5592 C CA . THR A 1 369 ? 25.56059 -48.29589 -17.50277 1.000 122.16447 658 THR A CA 1
ATOM 5593 C C . THR A 1 369 ? 25.57808 -49.55976 -16.64169 1.000 120.54697 658 THR A C 1
ATOM 5594 O O . THR A 1 369 ? 24.83606 -50.51849 -16.87564 1.000 119.41183 658 THR A O 1
ATOM 5605 N N . VAL A 1 370 ? 26.43861 -49.55408 -15.61929 1.000 119.51617 659 VAL A N 1
ATOM 5606 C CA . VAL A 1 370 ? 26.53671 -50.70239 -14.72635 1.000 115.67742 659 VAL A CA 1
ATOM 5607 C C . VAL A 1 370 ? 25.25449 -50.86303 -13.92127 1.000 116.77722 659 VAL A C 1
ATOM 5608 O O . VAL A 1 370 ? 24.62910 -51.93132 -13.92361 1.000 118.16113 659 VAL A O 1
ATOM 5621 N N . ASN A 1 371 ? 24.84182 -49.80343 -13.22340 1.000 114.65552 660 ASN A N 1
ATOM 5622 C CA . ASN A 1 371 ? 23.68118 -49.89737 -12.34616 1.000 121.48290 660 ASN A CA 1
ATOM 5623 C C . ASN A 1 371 ? 22.42609 -50.29627 -13.11415 1.000 115.70356 660 ASN A C 1
ATOM 5624 O O . ASN A 1 371 ? 21.57871 -51.03039 -12.59257 1.000 115.70252 660 ASN A O 1
ATOM 5635 N N . MET A 1 372 ? 22.28686 -49.82676 -14.35451 1.000 112.25841 661 MET A N 1
ATOM 5636 C CA . MET A 1 372 ? 21.04365 -50.05162 -15.08518 1.000 110.14256 661 MET A CA 1
ATOM 5637 C C . MET A 1 372 ? 20.94295 -51.48192 -15.60770 1.000 120.47240 661 MET A C 1
ATOM 5638 O O . MET A 1 372 ? 19.84509 -52.04968 -15.64731 1.000 113.54147 661 MET A O 1
ATOM 5652 N N . ILE A 1 373 ? 22.06518 -52.08227 -16.01545 1.000 117.48928 662 ILE A N 1
ATOM 5653 C CA . ILE A 1 373 ? 22.01433 -53.46499 -16.47961 1.000 118.72636 662 ILE A CA 1
ATOM 5654 C C . ILE A 1 373 ? 21.65543 -54.39905 -15.33059 1.000 118.36627 662 ILE A C 1
ATOM 5655 O O . ILE A 1 373 ? 21.01125 -55.43549 -15.53911 1.000 120.35471 662 ILE A O 1
ATOM 5671 N N . ARG A 1 374 ? 22.05974 -54.05524 -14.10601 1.000 116.96392 663 ARG A N 1
ATOM 5672 C CA . ARG A 1 374 ? 21.73904 -54.89915 -12.95980 1.000 124.26526 663 ARG A CA 1
ATOM 5673 C C . ARG A 1 374 ? 20.24635 -54.87444 -12.65382 1.000 129.39841 663 ARG A C 1
ATOM 5674 O O . ARG A 1 374 ? 19.65960 -55.90736 -12.30854 1.000 125.20916 663 ARG A O 1
ATOM 5695 N N . ILE A 1 375 ? 19.61431 -53.70636 -12.78043 1.000 122.51898 664 ILE A N 1
ATOM 5696 C CA . ILE A 1 375 ? 18.20098 -53.59022 -12.43613 1.000 121.10809 664 ILE A CA 1
ATOM 5697 C C . ILE A 1 375 ? 17.33770 -54.37178 -13.42063 1.000 117.42578 664 ILE A C 1
ATOM 5698 O O . ILE A 1 375 ? 16.35351 -55.01156 -13.02962 1.000 108.66283 664 ILE A O 1
ATOM 5714 N N . TRP A 1 376 ? 17.68779 -54.33858 -14.70896 1.000 117.69512 665 TRP A N 1
ATOM 5715 C CA . TRP A 1 376 ? 16.82442 -54.95057 -15.71383 1.000 119.31791 665 TRP A CA 1
ATOM 5716 C C . TRP A 1 376 ? 16.81306 -56.46938 -15.59431 1.000 117.87352 665 TRP A C 1
ATOM 5717 O O . TRP A 1 376 ? 15.76221 -57.10035 -15.76210 1.000 116.41528 665 TRP A O 1
ATOM 5738 N N . GLU A 1 377 ? 17.96838 -57.07833 -15.31409 1.000 115.68922 666 GLU A N 1
ATOM 5739 C CA . GLU A 1 377 ? 18.00104 -58.52776 -15.15483 1.000 117.83666 666 GLU A CA 1
ATOM 5740 C C . GLU A 1 377 ? 17.18266 -58.97540 -13.94962 1.000 113.30633 666 GLU A C 1
ATOM 5741 O O . GLU A 1 377 ? 16.62101 -60.07628 -13.95435 1.000 113.54824 666 GLU A O 1
ATOM 5753 N N . ARG A 1 378 ? 17.09808 -58.14416 -12.91561 1.000 112.00124 667 ARG A N 1
ATOM 5754 C CA . ARG A 1 378 ? 16.34720 -58.48422 -11.71548 1.000 115.53746 667 ARG A CA 1
ATOM 5755 C C . ARG A 1 378 ? 14.84117 -58.38841 -11.90821 1.000 118.22367 667 ARG A C 1
ATOM 5756 O O . ARG A 1 378 ? 14.09439 -58.91054 -11.07182 1.000 119.83724 667 ARG A O 1
ATOM 5777 N N . TYR A 1 379 ? 14.37852 -57.75904 -12.99362 1.000 116.49057 668 TYR A N 1
ATOM 5778 C CA . TYR A 1 379 ? 12.95473 -57.60624 -13.24796 1.000 112.45772 668 TYR A CA 1
ATOM 5779 C C . TYR A 1 379 ? 12.46940 -58.24578 -14.54271 1.000 121.46046 668 TYR A C 1
ATOM 5780 O O . TYR A 1 379 ? 11.25997 -58.45408 -14.68050 1.000 124.64237 668 TYR A O 1
ATOM 5798 N N . HIS A 1 380 ? 13.35967 -58.57212 -15.48505 1.000 120.05757 669 HIS A N 1
ATOM 5799 C CA . HIS A 1 380 ? 12.89935 -59.01090 -16.80097 1.000 124.52357 669 HIS A CA 1
ATOM 5800 C C . HIS A 1 380 ? 12.06530 -60.28456 -16.70172 1.000 125.81347 669 HIS A C 1
ATOM 5801 O O . HIS A 1 380 ? 11.03464 -60.41032 -17.37349 1.000 124.47724 669 HIS A O 1
ATOM 5815 N N . ASN A 1 381 ? 12.48498 -61.23611 -15.86161 1.000 127.36348 670 ASN A N 1
ATOM 5816 C CA . ASN A 1 381 ? 11.69470 -62.44599 -15.66583 1.000 128.04952 670 ASN A CA 1
ATOM 5817 C C . ASN A 1 381 ? 10.59883 -62.23474 -14.62852 1.000 134.28198 670 ASN A C 1
ATOM 5818 O O . ASN A 1 381 ? 9.54677 -62.87875 -14.70264 1.000 138.96025 670 ASN A O 1
ATOM 5829 N N . GLN A 1 382 ? 10.82396 -61.33956 -13.66335 1.000 132.56954 671 GLN A N 1
ATOM 5830 C CA . GLN A 1 382 ? 9.80606 -61.06501 -12.65518 1.000 131.02331 671 GLN A CA 1
ATOM 5831 C C . GLN A 1 382 ? 8.57751 -60.41078 -13.27674 1.000 133.59805 671 GLN A C 1
ATOM 5832 O O . GLN A 1 382 ? 7.44256 -60.83459 -13.02626 1.000 133.33250 671 GLN A O 1
ATOM 5846 N N . LEU A 1 383 ? 8.78422 -59.37276 -14.09208 1.000 139.24187 672 LEU A N 1
ATOM 5847 C CA . LEU A 1 383 ? 7.66046 -58.66721 -14.69734 1.000 143.52669 672 LEU A CA 1
ATOM 5848 C C . LEU A 1 383 ? 6.82422 -59.57013 -15.59374 1.000 145.47263 672 LEU A C 1
ATOM 5849 O O . LEU A 1 383 ? 5.65086 -59.26555 -15.83574 1.000 129.81254 672 LEU A O 1
ATOM 5865 N N . VAL A 1 384 ? 7.40124 -60.66679 -16.08961 1.000 152.53141 673 VAL A N 1
ATOM 5866 C CA . VAL A 1 384 ? 6.70236 -61.60941 -16.95732 1.000 155.46337 673 VAL A CA 1
ATOM 5867 C C . VAL A 1 384 ? 5.30615 -61.87093 -16.41092 1.000 163.65059 673 VAL A C 1
ATOM 5868 O O . VAL A 1 384 ? 4.30481 -61.60902 -17.08581 1.000 170.50704 673 VAL A O 1
ATOM 5881 N N . GLY A 1 385 ? 5.23075 -62.37824 -15.18600 1.000 169.49830 674 GLY A N 1
ATOM 5882 C CA . GLY A 1 385 ? 3.93729 -62.64029 -14.57127 1.000 179.52488 674 GLY A CA 1
ATOM 5883 C C . GLY A 1 385 ? 3.07367 -63.59995 -15.35835 1.000 248.18830 674 GLY A C 1
ATOM 5884 O O . GLY A 1 385 ? 1.86820 -63.36406 -15.51025 1.000 285.42109 674 GLY A O 1
ATOM 5888 N N . THR A 1 386 ? 3.66764 -64.68473 -15.86166 1.000 196.54656 675 THR A N 1
ATOM 5889 C CA . THR A 1 386 ? 2.95023 -65.68740 -16.64206 1.000 211.02321 675 THR A CA 1
ATOM 5890 C C . THR A 1 386 ? 2.09132 -65.03089 -17.71846 1.000 201.96985 675 THR A C 1
ATOM 5891 O O . THR A 1 386 ? 2.62402 -64.43107 -18.65759 1.000 212.73139 675 THR A O 1
ATOM 5902 N N . GLY A 1 387 ? 0.77666 -65.13678 -17.59715 1.000 229.78824 676 GLY A N 1
ATOM 5903 C CA . GLY A 1 387 ? -0.12032 -64.56620 -18.58892 1.000 279.12326 676 GLY A CA 1
ATOM 5904 C C . GLY A 1 387 ? -1.45215 -64.21714 -17.97093 1.000 179.93978 676 GLY A C 1
ATOM 5905 O O . GLY A 1 387 ? -1.91744 -64.88169 -17.04033 1.000 180.05922 676 GLY A O 1
ATOM 5909 N N . SER A 1 388 ? -2.06652 -63.15980 -18.49053 1.000 167.37648 677 SER A N 1
ATOM 5910 C CA . SER A 1 388 ? -3.35777 -62.67961 -18.02640 1.000 147.61186 677 SER A CA 1
ATOM 5911 C C . SER A 1 388 ? -4.39939 -62.85066 -19.12910 1.000 155.76230 677 SER A C 1
ATOM 5912 O O . SER A 1 388 ? -4.09670 -63.28521 -20.24432 1.000 147.49786 677 SER A O 1
ATOM 5920 N N . ALA A 1 389 ? -5.63965 -62.49226 -18.80475 1.000 158.15384 678 ALA A N 1
ATOM 5921 C CA . ALA A 1 389 ? -6.74716 -62.64741 -19.73198 1.000 147.18623 678 ALA A CA 1
ATOM 5922 C C . ALA A 1 389 ? -6.76122 -61.51165 -20.75420 1.000 134.63162 678 ALA A C 1
ATOM 5923 O O . ALA A 1 389 ? -6.04592 -60.51329 -20.63537 1.000 131.19521 678 ALA A O 1
ATOM 5930 N N . GLU A 1 390 ? -7.59250 -61.68382 -21.77640 1.000 110.20087 679 GLU A N 1
ATOM 5931 C CA . GLU A 1 390 ? -7.74897 -60.67292 -22.81148 1.000 106.01011 679 GLU A CA 1
ATOM 5932 C C . GLU A 1 390 ? -8.40820 -59.42293 -22.23561 1.000 95.21961 679 GLU A C 1
ATOM 5933 O O . GLU A 1 390 ? -9.24744 -59.49569 -21.33554 1.000 97.78650 679 GLU A O 1
ATOM 5945 N N . ASN A 1 391 ? -8.02115 -58.26705 -22.76255 1.000 97.93858 680 ASN A N 1
ATOM 5946 C CA . ASN A 1 391 ? -8.56445 -57.01173 -22.26120 1.000 94.09530 680 ASN A CA 1
ATOM 5947 C C . ASN A 1 391 ? -10.06528 -56.94890 -22.53487 1.000 86.07832 680 ASN A C 1
ATOM 5948 O O . ASN A 1 391 ? -10.50689 -57.27982 -23.64018 1.000 85.26278 680 ASN A O 1
ATOM 5959 N N . PRO A 1 392 ? -10.87810 -56.52893 -21.55875 1.000 76.80111 681 PRO A N 1
ATOM 5960 C CA . PRO A 1 392 ? -12.33189 -56.49192 -21.79793 1.000 80.02290 681 PRO A CA 1
ATOM 5961 C C . PRO A 1 392 ? -12.73872 -55.63953 -22.98868 1.000 76.61024 681 PRO A C 1
ATOM 5962 O O . PRO A 1 392 ? -13.76625 -55.92300 -23.61607 1.000 72.83398 681 PRO A O 1
ATOM 5973 N N . MET A 1 393 ? -11.97243 -54.59658 -23.31870 1.000 84.03018 682 MET A N 1
ATOM 5974 C CA . MET A 1 393 ? -12.33056 -53.75785 -24.45894 1.000 89.30101 682 MET A CA 1
ATOM 5975 C C . MET A 1 393 ? -12.08146 -54.48066 -25.77712 1.000 84.39599 682 MET A C 1
ATOM 5976 O O . MET A 1 393 ? -12.83952 -54.30693 -26.73973 1.000 74.38146 682 MET A O 1
ATOM 5990 N N . ILE A 1 394 ? -11.02043 -55.28740 -25.84274 1.000 85.24928 683 ILE A N 1
ATOM 5991 C CA . ILE A 1 394 ? -10.76873 -56.09066 -27.03671 1.000 86.72875 683 ILE A CA 1
ATOM 5992 C C . ILE A 1 394 ? -11.91871 -57.06471 -27.26231 1.000 86.28305 683 ILE A C 1
ATOM 5993 O O . ILE A 1 394 ? -12.55676 -57.07132 -28.32176 1.000 92.09308 683 ILE A O 1
ATOM 6009 N N . SER A 1 395 ? -12.19762 -57.90399 -26.26110 1.000 89.72041 684 SER A N 1
ATOM 6010 C CA . SER A 1 395 ? -13.26442 -58.89046 -26.39840 1.000 95.57380 684 SER A CA 1
ATOM 6011 C C . SER A 1 395 ? -14.59266 -58.22507 -26.73734 1.000 90.55471 684 SER A C 1
ATOM 6012 O O . SER A 1 395 ? -15.36118 -58.73911 -27.55781 1.000 94.27280 684 SER A O 1
ATOM 6020 N N . LYS A 1 396 ? -14.88259 -57.08142 -26.11456 1.000 84.19479 685 LYS A N 1
ATOM 6021 C CA . LYS A 1 396 ? -16.11244 -56.36505 -26.43269 1.000 91.07226 685 LYS A CA 1
ATOM 6022 C C . LYS A 1 396 ? -16.06953 -55.81873 -27.85471 1.000 98.61744 685 LYS A C 1
ATOM 6023 O O . LYS A 1 396 ? -17.09614 -55.77841 -28.54211 1.000 97.83400 685 LYS A O 1
ATOM 6042 N N . THR A 1 397 ? -14.88876 -55.39477 -28.31322 1.000 94.14620 686 THR A N 1
ATOM 6043 C CA . THR A 1 397 ? -14.74970 -54.92106 -29.68581 1.000 90.99912 686 THR A CA 1
ATOM 6044 C C . THR A 1 397 ? -14.95635 -56.05990 -30.67744 1.000 95.14161 686 THR A C 1
ATOM 6045 O O . THR A 1 397 ? -15.67882 -55.90934 -31.67030 1.000 103.60346 686 THR A O 1
ATOM 6056 N N . VAL A 1 398 ? -14.32284 -57.20922 -30.42738 1.000 98.86948 687 VAL A N 1
ATOM 6057 C CA . VAL A 1 398 ? -14.53903 -58.37559 -31.27965 1.000 102.44041 687 VAL A CA 1
ATOM 6058 C C . VAL A 1 398 ? -16.02074 -58.72492 -31.32834 1.000 105.14975 687 VAL A C 1
ATOM 6059 O O . VAL A 1 398 ? -16.57222 -59.01326 -32.39673 1.000 107.04713 687 VAL A O 1
ATOM 6072 N N . GLN A 1 399 ? -16.68742 -58.70457 -30.17082 1.000 104.81975 688 GLN A N 1
ATOM 6073 C CA . GLN A 1 399 ? -18.10833 -59.03429 -30.12402 1.000 110.26601 688 GLN A CA 1
ATOM 6074 C C . GLN A 1 399 ? -18.90931 -58.15941 -31.07882 1.000 117.66202 688 GLN A C 1
ATOM 6075 O O . GLN A 1 399 ? -19.78200 -58.65427 -31.80159 1.000 120.87412 688 GLN A O 1
ATOM 6089 N N . TYR A 1 400 ? -18.62648 -56.85568 -31.09828 1.000 118.45466 689 TYR A N 1
ATOM 6090 C CA . TYR A 1 400 ? -19.34276 -55.96130 -31.99961 1.000 131.76016 689 TYR A CA 1
ATOM 6091 C C . TYR A 1 400 ? -19.06604 -56.29485 -33.45915 1.000 136.59363 689 TYR A C 1
ATOM 6092 O O . TYR A 1 400 ? -19.94446 -56.12303 -34.31273 1.000 154.94248 689 TYR A O 1
ATOM 6110 N N . ILE A 1 401 ? -17.85836 -56.76960 -33.76629 1.000 116.56917 690 ILE A N 1
ATOM 6111 C CA . ILE A 1 401 ? -17.52804 -57.12180 -35.14356 1.000 130.04821 690 ILE A CA 1
ATOM 6112 C C . ILE A 1 401 ? -18.30271 -58.36193 -35.57436 1.000 132.48596 690 ILE A C 1
ATOM 6113 O O . ILE A 1 401 ? -18.88363 -58.40362 -36.66533 1.000 141.84736 690 ILE A O 1
ATOM 6129 N N . VAL A 1 402 ? -18.32236 -59.39131 -34.72373 1.000 142.05463 691 VAL A N 1
ATOM 6130 C CA . VAL A 1 402 ? -19.01578 -60.62550 -35.07045 1.000 136.84660 691 VAL A CA 1
ATOM 6131 C C . VAL A 1 402 ? -20.51421 -60.38148 -35.19251 1.000 135.97445 691 VAL A C 1
ATOM 6132 O O . VAL A 1 402 ? -21.18581 -60.97828 -36.04180 1.000 152.95215 691 VAL A O 1
ATOM 6145 N N . GLU A 1 403 ? -21.06321 -59.50254 -34.35275 1.000 148.24389 692 GLU A N 1
ATOM 6146 C CA . GLU A 1 403 ? -22.49710 -59.24041 -34.39425 1.000 164.71827 692 GLU A CA 1
ATOM 6147 C C . GLU A 1 403 ? -22.90502 -58.55874 -35.69353 1.000 151.64586 692 GLU A C 1
ATOM 6148 O O . GLU A 1 403 ? -24.03187 -58.74998 -36.16370 1.000 155.50903 692 GLU A O 1
ATOM 6160 N N . GLN A 1 404 ? -22.00952 -57.76754 -36.28760 1.000 181.64895 693 GLN A N 1
ATOM 6161 C CA . GLN A 1 404 ? -22.30771 -57.13149 -37.56478 1.000 187.68247 693 GLN A CA 1
ATOM 6162 C C . GLN A 1 404 ? -22.01485 -58.05439 -38.74177 1.000 192.06902 693 GLN A C 1
ATOM 6163 O O . GLN A 1 404 ? -22.69489 -57.97564 -39.77079 1.000 193.28840 693 GLN A O 1
ATOM 6177 N N . ASN A 1 405 ? -21.01488 -58.92985 -38.61210 1.000 166.91094 694 ASN A N 1
ATOM 6178 C CA . ASN A 1 405 ? -20.65443 -59.80757 -39.71991 1.000 160.42737 694 ASN A CA 1
ATOM 6179 C C . ASN A 1 405 ? -21.70896 -60.88151 -39.95141 1.000 162.00433 694 ASN A C 1
ATOM 6180 O O . ASN A 1 405 ? -21.91511 -61.30741 -41.09336 1.000 158.53038 694 ASN A O 1
ATOM 6191 N N . LEU A 1 406 ? -22.38225 -61.33160 -38.89012 1.000 166.82757 695 LEU A N 1
ATOM 6192 C CA . LEU A 1 406 ? -23.46971 -62.28859 -39.06226 1.000 172.36210 695 LEU A CA 1
ATOM 6193 C C . LEU A 1 406 ? -24.65666 -61.64544 -39.76870 1.000 174.98342 695 LEU A C 1
ATOM 6194 O O . LEU A 1 406 ? -25.27790 -62.26350 -40.64167 1.000 183.86010 695 LEU A O 1
ATOM 6210 N N . GLN A 1 407 ? -24.98599 -60.40352 -39.40457 1.000 157.35230 696 GLN A N 1
ATOM 6211 C CA . GLN A 1 407 ? -26.09024 -59.71092 -40.05657 1.000 157.64924 696 GLN A CA 1
ATOM 6212 C C . GLN A 1 407 ? -25.75741 -59.35924 -41.49947 1.000 163.03290 696 GLN A C 1
ATOM 6213 O O . GLN A 1 407 ? -26.64519 -59.37378 -42.35927 1.000 162.85871 696 GLN A O 1
ATOM 6227 N N . ARG A 1 408 ? -24.49538 -59.04563 -41.78435 1.000 164.58784 697 ARG A N 1
ATOM 6228 C CA . ARG A 1 408 ? -24.09152 -58.61868 -43.11938 1.000 159.84296 697 ARG A CA 1
ATOM 6229 C C . ARG A 1 408 ? -22.68414 -59.11721 -43.40026 1.000 161.30093 697 ARG A C 1
ATOM 6230 O O . ARG A 1 408 ? -21.75460 -58.80809 -42.64894 1.000 161.26689 697 ARG A O 1
ATOM 6251 N N . ALA A 1 409 ? -22.52958 -59.88685 -44.47924 1.000 155.69507 698 ALA A N 1
ATOM 6252 C CA . ALA A 1 409 ? -21.19890 -60.27807 -44.92308 1.000 162.88878 698 ALA A CA 1
ATOM 6253 C C . ALA A 1 409 ? -20.43410 -59.10214 -45.51619 1.000 156.73096 698 ALA A C 1
ATOM 6254 O O . ALA A 1 409 ? -19.20124 -59.15165 -45.58491 1.000 178.38157 698 ALA A O 1
ATOM 6261 N N . ASP A 1 410 ? -21.13610 -58.05151 -45.94666 1.000 155.29279 699 ASP A N 1
ATOM 6262 C CA . ASP A 1 410 ? -20.49479 -56.82392 -46.42221 1.000 154.53715 699 ASP A CA 1
ATOM 6263 C C . ASP A 1 410 ? -20.39409 -55.83667 -45.25700 1.000 162.12398 699 ASP A C 1
ATOM 6264 O O . ASP A 1 410 ? -21.10116 -54.82981 -45.17297 1.000 156.60973 699 ASP A O 1
ATOM 6273 N N . SER A 1 411 ? -19.48583 -56.15686 -44.33853 1.000 169.02226 700 SER A N 1
ATOM 6274 C CA . SER A 1 411 ? -19.30901 -55.41156 -43.09871 1.000 165.36644 700 SER A CA 1
ATOM 6275 C C . SER A 1 411 ? -18.02787 -54.59374 -43.18083 1.000 155.85095 700 SER A C 1
ATOM 6276 O O . SER A 1 411 ? -16.94401 -55.14887 -43.39191 1.000 156.40239 700 SER A O 1
ATOM 6284 N N . ARG A 1 412 ? -18.15701 -53.28069 -43.01278 1.000 142.05596 701 ARG A N 1
ATOM 6285 C CA . ARG A 1 412 ? -17.02762 -52.35886 -43.00977 1.000 137.80778 701 ARG A CA 1
ATOM 6286 C C . ARG A 1 412 ? -16.87066 -51.78947 -41.60626 1.000 128.39133 701 ARG A C 1
ATOM 6287 O O . ARG A 1 412 ? -17.76190 -51.08702 -41.11515 1.000 126.49178 701 ARG A O 1
ATOM 6308 N N . THR A 1 413 ? -15.74337 -52.09190 -40.96711 1.000 144.75603 702 THR A N 1
ATOM 6309 C CA . THR A 1 413 ? -15.46630 -51.65476 -39.60731 1.000 143.17571 702 THR A CA 1
ATOM 6310 C C . THR A 1 413 ? -14.26313 -50.72247 -39.60282 1.000 128.83383 702 THR A C 1
ATOM 6311 O O . THR A 1 413 ? -13.25006 -50.99506 -40.25432 1.000 125.02556 702 THR A O 1
ATOM 6322 N N . ILE A 1 414 ? -14.38173 -49.62135 -38.86689 1.000 114.31870 703 ILE A N 1
ATOM 6323 C CA . ILE A 1 414 ? -13.30049 -48.65730 -38.69815 1.000 107.20273 703 ILE A CA 1
ATOM 6324 C C . ILE A 1 414 ? -13.19108 -48.32671 -37.21578 1.000 102.93210 703 ILE A C 1
ATOM 6325 O O . ILE A 1 414 ? -14.19604 -48.00226 -36.57194 1.000 106.32944 703 ILE A O 1
ATOM 6341 N N . ILE A 1 415 ? -11.97749 -48.41078 -36.67717 1.000 95.84015 704 ILE A N 1
ATOM 6342 C CA . ILE A 1 415 ? -11.72731 -48.21214 -35.25459 1.000 93.86839 704 ILE A CA 1
ATOM 6343 C C . ILE A 1 415 ? -10.77345 -47.03466 -35.10084 1.000 82.34991 704 ILE A C 1
ATOM 6344 O O . ILE A 1 415 ? -9.65049 -47.06357 -35.62191 1.000 73.72736 704 ILE A O 1
ATOM 6360 N N . PHE A 1 416 ? -11.21915 -46.00353 -34.38687 1.000 81.53852 705 PHE A N 1
ATOM 6361 C CA . PHE A 1 416 ? -10.38913 -44.84465 -34.09165 1.000 81.64632 705 PHE A CA 1
ATOM 6362 C C . PHE A 1 416 ? -9.61605 -45.07750 -32.79847 1.000 77.82470 705 PHE A C 1
ATOM 6363 O O . PHE A 1 416 ? -10.19354 -45.48983 -31.78743 1.000 75.45536 705 PHE A O 1
ATOM 6380 N N . VAL A 1 417 ? -8.31166 -44.81289 -32.83479 1.000 79.19311 706 VAL A N 1
ATOM 6381 C CA . VAL A 1 417 ? -7.46837 -44.89303 -31.64662 1.000 72.94059 706 VAL A CA 1
ATOM 6382 C C . VAL A 1 417 ? -6.77133 -43.55194 -31.45800 1.000 71.99013 706 VAL A C 1
ATOM 6383 O O . VAL A 1 417 ? -6.91907 -42.64303 -32.28483 1.000 75.95460 706 VAL A O 1
ATOM 6396 N N . ARG A 1 418 ? -6.00230 -43.41887 -30.37728 1.000 70.56788 707 ARG A N 1
ATOM 6397 C CA . ARG A 1 418 ? -5.37336 -42.14566 -30.05091 1.000 69.43804 707 ARG A CA 1
ATOM 6398 C C . ARG A 1 418 ? -3.98983 -42.00220 -30.68030 1.000 65.04919 707 ARG A C 1
ATOM 6399 O O . ARG A 1 418 ? -3.70476 -40.98993 -31.32994 1.000 59.36062 707 ARG A O 1
ATOM 6420 N N . THR A 1 419 ? -3.12195 -42.99637 -30.50287 1.000 61.39998 708 THR A N 1
ATOM 6421 C CA . THR A 1 419 ? -1.73776 -42.90219 -30.94038 1.000 60.77604 708 THR A CA 1
ATOM 6422 C C . THR A 1 419 ? -1.48390 -43.79260 -32.15210 1.000 63.75875 708 THR A C 1
ATOM 6423 O O . THR A 1 419 ? -2.21117 -44.75632 -32.41559 1.000 61.28920 708 THR A O 1
ATOM 6434 N N . ARG A 1 420 ? -0.42770 -43.44663 -32.89270 1.000 64.47227 709 ARG A N 1
ATOM 6435 C CA . ARG A 1 420 ? -0.01452 -44.26579 -34.02613 1.000 69.43975 709 ARG A CA 1
ATOM 6436 C C . ARG A 1 420 ? 0.39214 -45.66346 -33.57163 1.000 70.93306 709 ARG A C 1
ATOM 6437 O O . ARG A 1 420 ? -0.03107 -46.66778 -34.15539 1.000 71.79468 709 ARG A O 1
ATOM 6458 N N . TYR A 1 421 ? 1.22413 -45.74601 -32.52948 1.000 67.57551 710 TYR A N 1
ATOM 6459 C CA . TYR A 1 421 ? 1.67833 -47.04729 -32.05483 1.000 75.24555 710 TYR A CA 1
ATOM 6460 C C . TYR A 1 421 ? 0.51627 -47.89804 -31.56225 1.000 70.77954 710 TYR A C 1
ATOM 6461 O O . TYR A 1 421 ? 0.54917 -49.12461 -31.69556 1.000 79.40327 710 TYR A O 1
ATOM 6479 N N . GLU A 1 422 ? -0.51623 -47.27441 -30.99129 1.000 73.68739 711 GLU A N 1
ATOM 6480 C CA . GLU A 1 422 ? -1.67585 -48.04146 -30.54639 1.000 74.00995 711 GLU A CA 1
ATOM 6481 C C . GLU A 1 422 ? -2.42154 -48.65496 -31.72266 1.000 70.12101 711 GLU A C 1
ATOM 6482 O O . GLU A 1 422 ? -2.98495 -49.74581 -31.59459 1.000 78.48710 711 GLU A O 1
ATOM 6494 N N . ALA A 1 423 ? -2.43585 -47.97988 -32.87216 1.000 72.59574 712 ALA A N 1
ATOM 6495 C CA . ALA A 1 423 ? -3.00319 -48.59080 -34.06959 1.000 77.28255 712 ALA A CA 1
ATOM 6496 C C . ALA A 1 423 ? -2.16397 -49.78104 -34.51941 1.000 76.56394 712 ALA A C 1
ATOM 6497 O O . ALA A 1 423 ? -2.70640 -50.80355 -34.95009 1.000 78.39929 712 ALA A O 1
ATOM 6504 N N . THR A 1 424 ? -0.83746 -49.66485 -34.42292 1.000 83.57067 713 THR A N 1
ATOM 6505 C CA . THR A 1 424 ? 0.03670 -50.79243 -34.72915 1.000 77.92156 713 THR A CA 1
ATOM 6506 C C . THR A 1 424 ? -0.30968 -51.99551 -33.86176 1.000 83.65491 713 THR A C 1
ATOM 6507 O O . THR A 1 424 ? -0.43914 -53.12049 -34.35807 1.000 92.17469 713 THR A O 1
ATOM 6518 N N . ILE A 1 425 ? -0.46864 -51.77152 -32.55679 1.000 83.92115 714 ILE A N 1
ATOM 6519 C CA . ILE A 1 425 ? -0.76778 -52.86256 -31.63679 1.000 84.51826 714 ILE A CA 1
ATOM 6520 C C . ILE A 1 425 ? -2.14168 -53.44997 -31.93828 1.000 92.44502 714 ILE A C 1
ATOM 6521 O O . ILE A 1 425 ? -2.27769 -54.64736 -32.21370 1.000 99.32385 714 ILE A O 1
ATOM 6537 N N . LEU A 1 426 ? -3.18356 -52.61561 -31.87858 1.000 80.34343 715 LEU A N 1
ATOM 6538 C CA . LEU A 1 426 ? -4.54115 -53.11989 -32.05864 1.000 91.81554 715 LEU A CA 1
ATOM 6539 C C . LEU A 1 426 ? -4.69185 -53.86997 -33.37381 1.000 97.55542 715 LEU A C 1
ATOM 6540 O O . LEU A 1 426 ? -5.44512 -54.84677 -33.44596 1.000 97.75007 715 LEU A O 1
ATOM 6556 N N . ASN A 1 427 ? -3.99448 -53.42950 -34.42264 1.000 101.40017 716 ASN A N 1
ATOM 6557 C CA . ASN A 1 427 ? -4.06296 -54.12804 -35.70180 1.000 104.96116 716 ASN A CA 1
ATOM 6558 C C . ASN A 1 427 ? -3.46879 -55.52630 -35.58759 1.000 101.33042 716 ASN A C 1
ATOM 6559 O O . ASN A 1 427 ? -4.08464 -56.51250 -36.00873 1.000 98.68844 716 ASN A O 1
ATOM 6570 N N . LYS A 1 428 ? -2.26723 -55.62951 -35.01345 1.000 94.52538 717 LYS A N 1
ATOM 6571 C CA . LYS A 1 428 ? -1.64006 -56.93295 -34.82399 1.000 97.18089 717 LYS A CA 1
ATOM 6572 C C . LYS A 1 428 ? -2.49660 -57.84161 -33.95753 1.000 100.19370 717 LYS A C 1
ATOM 6573 O O . LYS A 1 428 ? -2.53471 -59.05806 -34.18680 1.000 103.41508 717 LYS A O 1
ATOM 6592 N N . VAL A 1 429 ? -3.19771 -57.27410 -32.97836 1.000 105.30173 718 VAL A N 1
ATOM 6593 C CA . VAL A 1 429 ? -4.05232 -58.07548 -32.11181 1.000 101.68912 718 VAL A CA 1
ATOM 6594 C C . VAL A 1 429 ? -5.24687 -58.61313 -32.89001 1.000 105.08107 718 VAL A C 1
ATOM 6595 O O . VAL A 1 429 ? -5.55551 -59.80890 -32.83631 1.000 103.50612 718 VAL A O 1
ATOM 6608 N N . LEU A 1 430 ? -5.93828 -57.73850 -33.62376 1.000 98.60394 719 LEU A N 1
ATOM 6609 C CA . LEU A 1 430 ? -7.14856 -58.15567 -34.32183 1.000 104.00710 719 LEU A CA 1
ATOM 6610 C C . LEU A 1 430 ? -6.85180 -59.16963 -35.41994 1.000 111.56010 719 LEU A C 1
ATOM 6611 O O . LEU A 1 430 ? -7.68194 -60.04528 -35.69155 1.000 116.63469 719 LEU A O 1
ATOM 6627 N N . ASN A 1 431 ? -5.68465 -59.07506 -36.05989 1.000 107.71012 720 ASN A N 1
ATOM 6628 C CA . ASN A 1 431 ? -5.34419 -60.03797 -37.10182 1.000 106.36292 720 ASN A CA 1
ATOM 6629 C C . ASN A 1 431 ? -5.01146 -61.40114 -36.50712 1.000 112.46751 720 ASN A C 1
ATOM 6630 O O . ASN A 1 431 ? -5.36948 -62.43698 -37.08062 1.000 110.76642 720 ASN A O 1
ATOM 6641 N N . SER A 1 432 ? -4.33697 -61.42280 -35.35784 1.000 116.21857 721 SER A N 1
ATOM 6642 C CA . SER A 1 432 ? -4.00786 -62.66784 -34.67586 1.000 115.12594 721 SER A CA 1
ATOM 6643 C C . SER A 1 432 ? -5.15802 -63.20170 -33.82859 1.000 115.60537 721 SER A C 1
ATOM 6644 O O . SER A 1 432 ? -4.95943 -64.15854 -33.06932 1.000 115.43144 721 SER A O 1
ATOM 6652 N N . ASN A 1 433 ? -6.34596 -62.61171 -33.93553 1.000 119.69369 722 ASN A N 1
ATOM 6653 C CA . ASN A 1 433 ? -7.51978 -63.09356 -33.21283 1.000 124.84868 722 ASN A CA 1
ATOM 6654 C C . ASN A 1 433 ? -8.03797 -64.36248 -33.88244 1.000 124.77606 722 ASN A C 1
ATOM 6655 O O . ASN A 1 433 ? -8.33292 -64.35913 -35.08471 1.000 122.73512 722 ASN A O 1
ATOM 6666 N N . GLU A 1 434 ? -8.16338 -65.43834 -33.10403 1.000 125.27571 723 GLU A N 1
ATOM 6667 C CA . GLU A 1 434 ? -8.59853 -66.71353 -33.66200 1.000 127.18472 723 GLU A CA 1
ATOM 6668 C C . GLU A 1 434 ? -9.98553 -66.60214 -34.28364 1.000 127.87662 723 GLU A C 1
ATOM 6669 O O . GLU A 1 434 ? -10.22224 -67.09081 -35.39450 1.000 127.86257 723 GLU A O 1
ATOM 6681 N N . GLU A 1 435 ? -10.92051 -65.96307 -33.57769 1.000 127.89262 724 GLU A N 1
ATOM 6682 C CA . GLU A 1 435 ? -12.29164 -65.89716 -34.07080 1.000 123.91613 724 GLU A CA 1
ATOM 6683 C C . GLU A 1 435 ? -12.39456 -65.08124 -35.35273 1.000 124.31498 724 GLU A C 1
ATOM 6684 O O . GLU A 1 435 ? -13.27780 -65.33917 -36.17888 1.000 122.62263 724 GLU A O 1
ATOM 6696 N N . LEU A 1 436 ? -11.51269 -64.09743 -35.53708 1.000 130.60323 725 LEU A N 1
ATOM 6697 C CA . LEU A 1 436 ? -11.52390 -63.32032 -36.77137 1.000 134.72099 725 LEU A CA 1
ATOM 6698 C C . LEU A 1 436 ? -10.81370 -64.06159 -37.89840 1.000 131.33171 725 LEU A C 1
ATOM 6699 O O . LEU A 1 436 ? -11.22541 -63.96986 -39.05981 1.000 133.86014 725 LEU A O 1
ATOM 6715 N N . LEU A 1 437 ? -9.74886 -64.79864 -37.57548 1.000 124.65375 726 LEU A N 1
ATOM 6716 C CA . LEU A 1 437 ? -9.07675 -65.61744 -38.57865 1.000 135.55540 726 LEU A CA 1
ATOM 6717 C C . LEU A 1 437 ? -10.05436 -66.59252 -39.22564 1.000 136.71337 726 LEU A C 1
ATOM 6718 O O . LEU A 1 437 ? -10.20268 -66.62603 -40.45321 1.000 140.66814 726 LEU A O 1
ATOM 6734 N N . MET A 1 438 ? -10.73405 -67.39885 -38.40663 1.000 134.42638 727 MET A N 1
ATOM 6735 C CA . MET A 1 438 ? -11.73843 -68.31499 -38.93529 1.000 137.82280 727 MET A CA 1
ATOM 6736 C C . MET A 1 438 ? -12.81125 -67.56073 -39.71050 1.000 136.13581 727 MET A C 1
ATOM 6737 O O . MET A 1 438 ? -13.13185 -67.90823 -40.85288 1.000 136.77160 727 MET A O 1
ATOM 6751 N N . LEU A 1 439 ? -13.37581 -66.51756 -39.10217 1.000 141.26102 728 LEU A N 1
ATOM 6752 C CA . LEU A 1 439 ? -14.48800 -65.78128 -39.69432 1.000 145.15470 728 LEU A CA 1
ATOM 6753 C C . LEU A 1 439 ? -14.09284 -65.00286 -40.94093 1.000 136.77989 728 LEU A C 1
ATOM 6754 O O . LEU A 1 439 ? -14.96147 -64.36132 -41.54149 1.000 141.31690 728 LEU A O 1
ATOM 6770 N N . GLY A 1 440 ? -12.82705 -65.04702 -41.34850 1.000 141.09295 729 GLY A N 1
ATOM 6771 C CA . GLY A 1 440 ? -12.39707 -64.38744 -42.56504 1.000 133.29210 729 GLY A CA 1
ATOM 6772 C C . GLY A 1 440 ? -12.48256 -62.87860 -42.48875 1.000 151.76431 729 GLY A C 1
ATOM 6773 O O . GLY A 1 440 ? -13.24623 -62.25422 -43.23267 1.000 139.03958 729 GLY A O 1
ATOM 6777 N N . ILE A 1 441 ? -11.70134 -62.27980 -41.59025 1.000 157.77207 730 ILE A N 1
ATOM 6778 C CA . ILE A 1 441 ? -11.72664 -60.83983 -41.35596 1.000 153.09176 730 ILE A CA 1
ATOM 6779 C C . ILE A 1 441 ? -10.29297 -60.38217 -41.12291 1.000 131.45162 730 ILE A C 1
ATOM 6780 O O . ILE A 1 441 ? -9.68931 -60.72303 -40.09943 1.000 159.77987 730 ILE A O 1
ATOM 6796 N N . LYS A 1 442 ? -9.75075 -59.61352 -42.06113 1.000 141.10416 731 LYS A N 1
ATOM 6797 C CA . LYS A 1 442 ? -8.42950 -59.02026 -41.92876 1.000 134.02827 731 LYS A CA 1
ATOM 6798 C C . LYS A 1 442 ? -8.55063 -57.55131 -41.53665 1.000 129.77469 731 LYS A C 1
ATOM 6799 O O . LYS A 1 442 ? -9.56323 -56.89341 -41.79292 1.000 130.61272 731 LYS A O 1
ATOM 6818 N N . SER A 1 443 ? -7.49326 -57.04228 -40.90901 1.000 123.97413 732 SER A N 1
ATOM 6819 C CA . SER A 1 443 ? -7.45390 -55.67259 -40.42221 1.000 126.36722 732 SER A CA 1
ATOM 6820 C C . SER A 1 443 ? -6.17624 -54.99376 -40.89253 1.000 122.62761 732 SER A C 1
ATOM 6821 O O . SER A 1 443 ? -5.12823 -55.63030 -41.02885 1.000 122.84546 732 SER A O 1
ATOM 6829 N N . GLU A 1 444 ? -6.27746 -53.68931 -41.14253 1.000 115.71207 733 GLU A N 1
ATOM 6830 C CA . GLU A 1 444 ? -5.13694 -52.86448 -41.51415 1.000 115.83568 733 GLU A CA 1
ATOM 6831 C C . GLU A 1 444 ? -5.15073 -51.58415 -40.69115 1.000 106.40725 733 GLU A C 1
ATOM 6832 O O . GLU A 1 444 ? -6.20741 -51.11909 -40.25332 1.000 101.08315 733 GLU A O 1
ATOM 6844 N N . TRP A 1 445 ? -3.96586 -51.01614 -40.48565 1.000 100.73953 734 TRP A N 1
ATOM 6845 C CA . TRP A 1 445 ? -3.80527 -49.80141 -39.69946 1.000 94.91958 734 TRP A CA 1
ATOM 6846 C C . TRP A 1 445 ? -3.44130 -48.63596 -40.60865 1.000 94.76689 734 TRP A C 1
ATOM 6847 O O . TRP A 1 445 ? -2.71881 -48.80325 -41.59624 1.000 96.71156 734 TRP A O 1
ATOM 6868 N N . MET A 1 446 ? -3.94721 -47.45467 -40.26342 1.000 90.41979 735 MET A N 1
ATOM 6869 C CA . MET A 1 446 ? -3.77614 -46.24988 -41.06267 1.000 95.62239 735 MET A CA 1
ATOM 6870 C C . MET A 1 446 ? -3.52308 -45.07682 -40.12910 1.000 94.70497 735 MET A C 1
ATOM 6871 O O . MET A 1 446 ? -4.13358 -44.98831 -39.05823 1.000 91.99173 735 MET A O 1
ATOM 6885 N N . SER A 1 447 ? -2.61886 -44.18702 -40.53212 1.000 86.09598 736 SER A N 1
ATOM 6886 C CA . SER A 1 447 ? -2.26269 -43.03729 -39.70600 1.000 88.01448 736 SER A CA 1
ATOM 6887 C C . SER A 1 447 ? -2.04399 -41.82675 -40.61304 1.000 84.05738 736 SER A C 1
ATOM 6888 O O . SER A 1 447 ? -2.25598 -41.88179 -41.82776 1.000 87.71174 736 SER A O 1
ATOM 6896 N N . GLY A 1 448 ? -1.59653 -40.72797 -40.01076 1.000 65.93889 737 GLY A N 1
ATOM 6897 C CA . GLY A 1 448 ? -1.42132 -39.50192 -40.75596 1.000 69.98637 737 GLY A CA 1
ATOM 6898 C C . GLY A 1 448 ? -0.24892 -39.57175 -41.71437 1.000 77.89874 737 GLY A C 1
ATOM 6899 O O . GLY A 1 448 ? 0.72292 -40.29575 -41.50217 1.000 74.89697 737 GLY A O 1
ATOM 6903 N N . LEU A 1 449 ? -0.34941 -38.78807 -42.79068 1.000 85.31432 738 LEU A N 1
ATOM 6904 C CA . LEU A 1 449 ? 0.70584 -38.75408 -43.79548 1.000 84.28343 738 LEU A CA 1
ATOM 6905 C C . LEU A 1 449 ? 1.87016 -37.86444 -43.38203 1.000 76.32418 738 LEU A C 1
ATOM 6906 O O . LEU A 1 449 ? 3.02094 -38.15698 -43.72829 1.000 80.15586 738 LEU A O 1
ATOM 6922 N N . ASN A 1 450 ? 1.60084 -36.78461 -42.65401 1.000 77.32334 739 ASN A N 1
ATOM 6923 C CA . ASN A 1 450 ? 2.66716 -35.89181 -42.22399 1.000 78.85275 739 ASN A CA 1
ATOM 6924 C C . ASN A 1 450 ? 3.48904 -36.53120 -41.11160 1.000 81.00155 739 ASN A C 1
ATOM 6925 O O . ASN A 1 450 ? 2.97247 -37.26836 -40.26787 1.000 93.87710 739 ASN A O 1
ATOM 6936 N N . LYS A 1 451 ? 4.78469 -36.23960 -41.11956 1.000 102.28702 740 LYS A N 1
ATOM 6937 C CA . LYS A 1 451 ? 5.71797 -36.83969 -40.17427 1.000 115.58784 740 LYS A CA 1
ATOM 6938 C C . LYS A 1 451 ? 5.86307 -35.98713 -38.92015 1.000 106.38895 740 LYS A C 1
ATOM 6939 O O . LYS A 1 451 ? 6.34952 -34.85899 -38.97698 1.000 107.51705 740 LYS A O 1
ATOM 6958 N N . SER A 1 462 ? 4.24939 -43.28926 -47.47690 1.000 172.75685 751 SER A N 1
ATOM 6959 C CA . SER A 1 462 ? 3.85050 -43.16132 -48.87236 1.000 136.85137 751 SER A CA 1
ATOM 6960 C C . SER A 1 462 ? 2.34208 -42.98291 -48.99245 1.000 135.77720 751 SER A C 1
ATOM 6961 O O . SER A 1 462 ? 1.56857 -43.75462 -48.42700 1.000 132.41881 751 SER A O 1
ATOM 6968 N N . LYS A 1 463 ? 1.93106 -41.95444 -49.73612 1.000 138.89890 752 LYS A N 1
ATOM 6969 C CA . LYS A 1 463 ? 0.50720 -41.72086 -49.95083 1.000 138.47511 752 LYS A CA 1
ATOM 6970 C C . LYS A 1 463 ? -0.10437 -42.78735 -50.85102 1.000 136.42539 752 LYS A C 1
ATOM 6971 O O . LYS A 1 463 ? -1.29794 -43.08834 -50.73135 1.000 135.16576 752 LYS A O 1
ATOM 6990 N N . GLN A 1 464 ? 0.68992 -43.36765 -51.75353 1.000 140.88889 753 GLN A N 1
ATOM 6991 C CA . GLN A 1 464 ? 0.17310 -44.42473 -52.61629 1.000 143.93420 753 G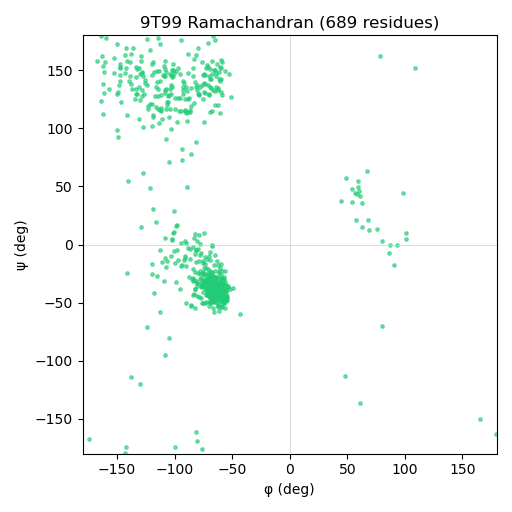LN A CA 1
ATOM 6992 C C . GLN A 1 464 ? -0.04533 -45.71404 -51.83571 1.000 146.87989 753 GLN A C 1
ATOM 6993 O O . GLN A 1 464 ? -1.01811 -46.43716 -52.08128 1.000 156.11963 753 GLN A O 1
ATOM 7007 N N . LYS A 1 465 ? 0.84716 -46.02088 -50.89110 1.000 140.93957 754 LYS A N 1
ATOM 7008 C CA . LYS A 1 465 ? 0.64260 -47.19251 -50.04724 1.000 137.55534 754 LYS A CA 1
ATOM 7009 C C . LYS A 1 465 ? -0.59423 -47.03432 -49.17332 1.000 136.68160 754 LYS A C 1
ATOM 7010 O O . LYS A 1 465 ? -1.22673 -48.03095 -48.80526 1.000 139.03722 754 LYS A O 1
ATOM 7029 N N . GLN A 1 466 ? -0.95606 -45.79496 -48.83488 1.000 139.60759 755 GLN A N 1
ATOM 7030 C CA . GLN A 1 466 ? -2.17220 -45.55693 -48.06628 1.000 146.67375 755 GLN A CA 1
ATOM 7031 C C . GLN A 1 466 ? -3.40991 -45.67633 -48.94781 1.000 151.04660 755 GLN A C 1
ATOM 7032 O O . GLN A 1 466 ? -4.39465 -46.31910 -48.56500 1.000 153.75380 755 GLN A O 1
ATOM 7046 N N . MET A 1 467 ? -3.37721 -45.05913 -50.13277 1.000 140.78960 756 MET A N 1
ATOM 7047 C CA . MET A 1 467 ? -4.47134 -45.22352 -51.08445 1.000 143.86084 756 MET A CA 1
ATOM 7048 C C . MET A 1 467 ? -4.74754 -46.69812 -51.34887 1.000 139.97910 756 MET A C 1
ATOM 7049 O O . MET A 1 467 ? -5.90324 -47.10481 -51.51671 1.000 139.06175 756 MET A O 1
ATOM 7063 N N . GLU A 1 468 ? -3.69206 -47.51473 -51.39194 1.000 144.28375 757 GLU A N 1
ATOM 7064 C CA . GLU A 1 468 ? -3.87057 -48.94484 -51.61357 1.000 140.99447 757 GLU A CA 1
ATOM 7065 C C . GLU A 1 468 ? -4.73709 -49.56373 -50.52580 1.000 133.07032 757 GLU A C 1
ATOM 7066 O O . GLU A 1 468 ? -5.54429 -50.45954 -50.79855 1.000 136.50507 757 GLU A O 1
ATOM 7078 N N . LYS A 1 469 ? -4.58883 -49.09502 -49.28509 1.000 142.36607 758 LYS A N 1
ATOM 7079 C CA . LYS A 1 469 ? -5.37474 -49.65026 -48.19011 1.000 152.41581 758 LYS A CA 1
ATOM 7080 C C . LYS A 1 469 ? -6.83343 -49.21966 -48.27031 1.000 151.85963 758 LYS A C 1
ATOM 7081 O O . LYS A 1 469 ? -7.72401 -49.98424 -47.88256 1.000 154.05133 758 LYS A O 1
ATOM 7100 N N . LEU A 1 470 ? -7.10064 -48.01206 -48.77190 1.000 135.57389 759 LEU A N 1
ATOM 7101 C CA . LEU A 1 470 ? -8.48272 -47.56254 -48.90093 1.000 134.51853 759 LEU A CA 1
ATOM 7102 C C . LEU A 1 470 ? -9.23200 -48.37503 -49.95054 1.000 147.29956 759 LEU A C 1
ATOM 7103 O O . LEU A 1 470 ? -10.42428 -48.65940 -49.78665 1.000 146.79949 759 LEU A O 1
ATOM 7119 N N . LYS A 1 471 ? -8.55432 -48.75955 -51.03468 1.000 145.76113 760 LYS A N 1
ATOM 7120 C CA . LYS A 1 471 ? -9.19699 -49.60269 -52.03715 1.000 137.84085 760 LYS A CA 1
ATOM 7121 C C . LYS A 1 471 ? -9.46386 -50.99622 -51.48077 1.000 140.01247 760 LYS A C 1
ATOM 7122 O O . LYS A 1 471 ? -10.58408 -51.51107 -51.57872 1.000 142.52407 760 LYS A O 1
ATOM 7141 N N . MET A 1 472 ? -8.43953 -51.62577 -50.89645 1.000 134.61071 761 MET A N 1
ATOM 7142 C CA . MET A 1 472 ? -8.63067 -52.93297 -50.27662 1.000 137.80044 761 MET A CA 1
ATOM 7143 C C . MET A 1 472 ? -9.76573 -52.89301 -49.26266 1.000 135.94952 761 MET A C 1
ATOM 7144 O O . MET A 1 472 ? -10.51888 -53.86340 -49.11652 1.000 135.82250 761 MET A O 1
ATOM 7158 N N . PHE A 1 473 ? -9.90305 -51.77199 -48.55263 1.000 139.31695 762 PHE A N 1
ATOM 7159 C CA . PHE A 1 473 ? -11.00594 -51.61728 -47.61177 1.000 135.43221 762 PHE A CA 1
ATOM 7160 C C . PHE A 1 473 ? -12.33822 -51.47415 -48.33559 1.000 155.84020 762 PHE A C 1
ATOM 7161 O O . PHE A 1 473 ? -13.38135 -51.85681 -47.79195 1.000 152.58735 762 PHE A O 1
ATOM 7178 N N . ALA A 1 474 ? -12.32368 -50.93843 -49.55796 1.000 174.83127 763 ALA A N 1
ATOM 7179 C CA . ALA A 1 474 ? -13.55565 -50.79503 -50.32406 1.000 198.79260 763 ALA A CA 1
ATOM 7180 C C . ALA A 1 474 ? -13.92543 -52.09013 -51.03760 1.000 189.41339 763 ALA A C 1
ATOM 7181 O O . ALA A 1 474 ? -15.10823 -52.43780 -51.12383 1.000 199.66936 763 ALA A O 1
ATOM 7188 N N . ASP A 1 475 ? -12.93070 -52.81606 -51.55383 1.000 146.72492 764 ASP A N 1
ATOM 7189 C CA . ASP A 1 475 ? -13.21558 -54.06441 -52.25155 1.000 145.04013 764 ASP A CA 1
ATOM 7190 C C . ASP A 1 475 ? -13.74454 -55.13304 -51.30435 1.000 143.27302 764 ASP A C 1
ATOM 7191 O O . ASP A 1 475 ? -14.48340 -56.02849 -51.73159 1.000 147.05347 764 ASP A O 1
ATOM 7200 N N . GLY A 1 476 ? -13.38118 -55.05890 -50.02840 1.000 167.21211 765 GLY A N 1
ATOM 7201 C CA . GLY A 1 476 ? -13.71830 -56.08927 -49.07436 1.000 161.12656 765 GLY A CA 1
ATOM 7202 C C . GLY A 1 476 ? -12.59901 -57.05106 -48.75421 1.000 161.25629 765 GLY A C 1
ATOM 7203 O O . GLY A 1 476 ? -12.83306 -58.02670 -48.03203 1.000 157.24485 765 GLY A O 1
ATOM 7207 N N . GLU A 1 477 ? -11.39463 -56.81662 -49.27811 1.000 146.33756 766 GLU A N 1
ATOM 7208 C CA . GLU A 1 477 ? -10.25582 -57.66062 -48.93056 1.000 139.17467 766 GLU A CA 1
ATOM 7209 C C . GLU A 1 477 ? -9.91998 -57.52481 -47.45074 1.000 141.86793 766 GLU A C 1
ATOM 7210 O O . GLU A 1 477 ? -9.75707 -58.52325 -46.74147 1.000 139.72535 766 GLU A O 1
ATOM 7222 N N . ILE A 1 478 ? -9.80502 -56.28808 -46.96950 1.000 153.97286 767 ILE A N 1
ATOM 7223 C CA . ILE A 1 478 ? -9.68537 -55.98349 -45.54744 1.000 138.44026 767 ILE A CA 1
ATOM 7224 C C . ILE A 1 478 ? -11.00757 -55.37839 -45.09657 1.000 135.28218 767 ILE A C 1
ATOM 7225 O O . ILE A 1 478 ? -11.55644 -54.49837 -45.77260 1.000 133.55552 767 ILE A O 1
ATOM 7241 N N . ARG A 1 479 ? -11.51754 -55.84795 -43.95772 1.000 139.69205 768 ARG A N 1
ATOM 7242 C CA . ARG A 1 479 ? -12.81296 -55.41654 -43.45631 1.000 127.80140 768 ARG A CA 1
ATOM 7243 C C . ARG A 1 479 ? -12.73531 -54.61059 -42.16902 1.000 130.40491 768 ARG A C 1
ATOM 7244 O O . ARG A 1 479 ? -13.76899 -54.10954 -41.71322 1.000 114.83654 768 ARG A O 1
ATOM 7265 N N . ILE A 1 480 ? -11.55296 -54.46448 -41.57859 1.000 132.01205 769 ILE A N 1
ATOM 7266 C CA . ILE A 1 480 ? -11.36173 -53.65592 -40.38158 1.000 139.55053 769 ILE A CA 1
ATOM 7267 C C . ILE A 1 480 ? -10.26737 -52.63710 -40.65987 1.000 128.23293 769 ILE A C 1
ATOM 7268 O O . ILE A 1 480 ? -9.25442 -52.95678 -41.29176 1.000 123.96962 769 ILE A O 1
ATOM 7284 N N . LEU A 1 481 ? -10.47116 -51.40985 -40.18590 1.000 123.95992 770 LEU A N 1
ATOM 7285 C CA . LEU A 1 481 ? -9.52199 -50.31791 -40.38688 1.000 121.59778 770 LEU A CA 1
ATOM 7286 C C . LEU A 1 481 ? -9.26378 -49.64323 -39.04561 1.000 105.34435 770 LEU A C 1
ATOM 7287 O O . LEU A 1 481 ? -10.13641 -48.94534 -38.51809 1.000 96.93948 770 LEU A O 1
ATOM 7303 N N . VAL A 1 482 ? -8.07302 -49.85693 -38.49563 1.000 103.84837 771 VAL A N 1
ATOM 7304 C CA . VAL A 1 482 ? -7.64943 -49.20973 -37.25790 1.000 96.21843 771 VAL A CA 1
ATOM 7305 C C . VAL A 1 482 ? -6.94131 -47.91539 -37.64490 1.000 95.65923 771 VAL A C 1
ATOM 7306 O O . VAL A 1 482 ? -5.87731 -47.94219 -38.27087 1.000 91.49580 771 VAL A O 1
ATOM 7319 N N . SER A 1 483 ? -7.52501 -46.77925 -37.27076 1.000 90.78004 772 SER A N 1
ATOM 7320 C CA . SER A 1 483 ? -7.06213 -45.48462 -37.74740 1.000 94.10528 772 SER A CA 1
ATOM 7321 C C . SER A 1 483 ? -6.92054 -44.49764 -36.59973 1.000 83.30979 772 SER A C 1
ATOM 7322 O O . SER A 1 483 ? -7.62018 -44.58886 -35.59187 1.000 72.56316 772 SER A O 1
ATOM 7330 N N . THR A 1 484 ? -5.99403 -43.55256 -36.76705 1.000 82.18368 773 THR A N 1
ATOM 7331 C CA . THR A 1 484 ? -5.90579 -42.39643 -35.88184 1.000 82.12350 773 THR A CA 1
ATOM 7332 C C . THR A 1 484 ? -6.93245 -41.36572 -36.34265 1.000 81.16101 773 THR A C 1
ATOM 7333 O O . THR A 1 484 ? -7.86127 -41.70335 -37.08189 1.000 87.36819 773 THR A O 1
ATOM 7344 N N . SER A 1 485 ? -6.77303 -40.11088 -35.93510 1.000 80.70464 774 SER A N 1
ATOM 7345 C CA . SER A 1 485 ? -7.75582 -39.08030 -36.24344 1.000 90.02312 774 SER A CA 1
ATOM 7346 C C . SER A 1 485 ? -7.64392 -38.54928 -37.66898 1.000 87.17706 774 SER A C 1
ATOM 7347 O O . SER A 1 485 ? -8.32035 -37.57005 -37.99955 1.000 84.43310 774 SER A O 1
ATOM 7355 N N . VAL A 1 486 ? -6.82012 -39.16449 -38.51831 1.000 89.93417 775 VAL A N 1
ATOM 7356 C CA . VAL A 1 486 ? -6.70801 -38.69459 -39.89593 1.000 99.77186 775 VAL A CA 1
ATOM 7357 C C . VAL A 1 486 ? -8.02565 -38.89435 -40.63682 1.000 112.70787 775 VAL A C 1
ATOM 7358 O O . VAL A 1 486 ? -8.47558 -38.01428 -41.38028 1.000 120.65975 775 VAL A O 1
ATOM 7371 N N . ALA A 1 487 ? -8.67123 -40.04139 -40.43721 1.000 102.53832 776 ALA A N 1
ATOM 7372 C CA . ALA A 1 487 ? -9.92237 -40.35898 -41.11823 1.000 117.21968 776 ALA A CA 1
ATOM 7373 C C . ALA A 1 487 ? -11.11458 -39.59270 -40.57092 1.000 127.22295 776 ALA A C 1
ATOM 7374 O O . ALA A 1 487 ? -12.24561 -39.92522 -40.94453 1.000 149.08864 776 ALA A O 1
ATOM 7381 N N . GLU A 1 488 ? -10.92063 -38.58976 -39.71253 1.000 125.17762 777 GLU A N 1
ATOM 7382 C CA . GLU A 1 488 ? -12.04961 -37.81863 -39.20662 1.000 135.59572 777 GLU A CA 1
ATOM 7383 C C . GLU A 1 488 ? -12.46783 -36.71635 -40.17257 1.000 130.89628 777 GLU A C 1
ATOM 7384 O O . GLU A 1 488 ? -13.64958 -36.35595 -40.21850 1.000 151.69856 777 GLU A O 1
ATOM 7396 N N . GLU A 1 489 ? -11.52658 -36.17430 -40.94387 1.000 150.01870 778 GLU A N 1
ATOM 7397 C CA . GLU A 1 489 ? -11.82187 -35.12419 -41.90589 1.000 156.07511 778 GLU A CA 1
ATOM 7398 C C . GLU A 1 489 ? -11.05659 -35.38572 -43.19510 1.000 162.08503 778 GLU A C 1
ATOM 7399 O O . GLU A 1 489 ? -10.04001 -36.08438 -43.21049 1.000 150.77304 778 GLU A O 1
ATOM 7411 N N . GLY A 1 490 ? -11.56686 -34.81708 -44.28428 1.000 160.65860 779 GLY A N 1
ATOM 7412 C CA . GLY A 1 490 ? -10.87722 -34.85597 -45.55698 1.000 157.43582 779 GLY A CA 1
ATOM 7413 C C . GLY A 1 490 ? -11.02353 -36.14998 -46.32882 1.000 155.15562 779 GLY A C 1
ATOM 7414 O O . GLY A 1 490 ? -11.69144 -36.18588 -47.36664 1.000 151.01385 779 GLY A O 1
ATOM 7418 N N . LEU A 1 491 ? -10.40439 -37.21841 -45.82938 1.000 157.31884 780 LEU A N 1
ATOM 7419 C CA . LEU A 1 491 ? -10.29766 -38.45511 -46.59134 1.000 174.90499 780 LEU A CA 1
ATOM 7420 C C . LEU A 1 491 ? -11.66196 -38.92673 -47.07980 1.000 179.60388 780 LEU A C 1
ATOM 7421 O O . LEU A 1 491 ? -12.68861 -38.73164 -46.42225 1.000 169.78743 780 LEU A O 1
ATOM 7437 N N . ASP A 1 492 ? -11.65871 -39.55770 -48.25599 1.000 174.82789 781 ASP A N 1
ATOM 7438 C CA . ASP A 1 492 ? -12.85807 -40.16765 -48.82814 1.000 171.53115 781 ASP A CA 1
ATOM 7439 C C . ASP A 1 492 ? -12.87694 -41.63922 -48.41988 1.000 175.39091 781 ASP A C 1
ATOM 7440 O O . ASP A 1 492 ? -12.47060 -42.53578 -49.16213 1.000 178.65573 781 ASP A O 1
ATOM 7449 N N . VAL A 1 493 ? -13.35302 -41.88387 -47.20373 1.000 171.71058 782 VAL A N 1
ATOM 7450 C CA . VAL A 1 493 ? -13.42341 -43.23478 -46.64908 1.000 179.00249 782 VAL A CA 1
ATOM 7451 C C . VAL A 1 493 ? -14.80133 -43.80338 -46.96535 1.000 166.44013 782 VAL A C 1
ATOM 7452 O O . VAL A 1 493 ? -15.81207 -43.11506 -46.76390 1.000 172.07531 782 VAL A O 1
ATOM 7465 N N . PRO A 1 494 ? -14.89845 -45.03697 -47.45925 1.000 158.15954 783 PRO A N 1
ATOM 7466 C CA . PRO A 1 494 ? -16.21595 -45.57298 -47.82234 1.000 170.39531 783 PRO A CA 1
ATOM 7467 C C . PRO A 1 494 ? -17.10788 -45.73862 -46.60400 1.000 154.18698 783 PRO A C 1
ATOM 7468 O O . PRO A 1 494 ? -16.63970 -45.97721 -45.48887 1.000 151.82012 783 PRO A O 1
ATOM 7479 N N . GLU A 1 495 ? -18.41301 -45.60017 -46.83257 1.000 145.97673 784 GLU A N 1
ATOM 7480 C CA . GLU A 1 495 ? -19.38634 -45.74031 -45.75740 1.000 145.09970 784 GLU A CA 1
ATOM 7481 C C . GLU A 1 495 ? -19.14904 -47.03395 -44.98999 1.000 141.71333 784 GLU A C 1
ATOM 7482 O O . GLU A 1 495 ? -19.07971 -48.11744 -45.57709 1.000 141.57026 784 GLU A O 1
ATOM 7494 N N . CYS A 1 496 ? -19.02187 -46.91214 -43.67284 1.000 138.89183 785 CYS A N 1
ATOM 7495 C CA . CYS A 1 496 ? -18.72487 -48.04144 -42.80682 1.000 139.65595 785 CYS A CA 1
ATOM 7496 C C . CYS A 1 496 ? -19.98378 -48.52951 -42.10232 1.000 135.67349 785 CYS A C 1
ATOM 7497 O O . CYS A 1 496 ? -20.90667 -47.75820 -41.82677 1.000 129.24557 785 CYS A O 1
ATOM 7505 N N . SER A 1 497 ? -20.00618 -49.83089 -41.80915 1.000 134.06475 786 SER A N 1
ATOM 7506 C CA . SER A 1 497 ? -21.12567 -50.41256 -41.08069 1.000 131.63825 786 SER A CA 1
ATOM 7507 C C . SER A 1 497 ? -21.05988 -50.10091 -39.59110 1.000 135.26991 786 SER A C 1
ATOM 7508 O O . SER A 1 497 ? -22.10237 -50.02358 -38.93060 1.000 131.49202 786 SER A O 1
ATOM 7516 N N . LEU A 1 498 ? -19.85743 -49.91324 -39.05096 1.000 145.62168 787 LEU A N 1
ATOM 7517 C CA . LEU A 1 498 ? -19.67363 -49.74555 -37.61608 1.000 139.62748 787 LEU A CA 1
ATOM 7518 C C . LEU A 1 498 ? -18.47117 -48.85219 -37.36714 1.000 131.14936 787 LEU A C 1
ATOM 7519 O O . LEU A 1 498 ? -17.40239 -49.07330 -37.94268 1.000 129.47871 787 LEU A O 1
ATOM 7535 N N . VAL A 1 499 ? -18.65274 -47.85048 -36.51149 1.000 122.00855 788 VAL A N 1
ATOM 7536 C CA . VAL A 1 499 ? -17.58585 -46.94167 -36.10531 1.000 115.57865 788 VAL A CA 1
ATOM 7537 C C . VAL A 1 499 ? -17.33287 -47.15610 -34.61907 1.000 105.28930 788 VAL A C 1
ATOM 7538 O O . VAL A 1 499 ? -18.22060 -46.91690 -33.79007 1.000 106.88261 788 VAL A O 1
ATOM 7551 N N . ILE A 1 500 ? -16.12786 -47.60748 -34.28059 1.000 99.38925 789 ILE A N 1
ATOM 7552 C CA . ILE A 1 500 ? -15.73308 -47.85043 -32.89800 1.000 93.47570 789 ILE A CA 1
ATOM 7553 C C . ILE A 1 500 ? -14.67792 -46.82541 -32.50843 1.000 83.90576 789 ILE A C 1
ATOM 7554 O O . ILE A 1 500 ? -13.68030 -46.64917 -33.21798 1.000 86.73873 789 ILE A O 1
ATOM 7570 N N . LYS A 1 501 ? -14.90139 -46.14868 -31.38661 1.000 85.55877 790 LYS A N 1
ATOM 7571 C CA . LYS A 1 501 ? -13.92771 -45.22835 -30.80503 1.000 80.87770 790 LYS A CA 1
ATOM 7572 C C . LYS A 1 501 ? -13.29273 -45.96318 -29.62830 1.000 71.68567 790 LYS A C 1
ATOM 7573 O O . LYS A 1 501 ? -13.87138 -46.03858 -28.54314 1.000 68.32461 790 LYS A O 1
ATOM 7592 N N . TYR A 1 502 ? -12.10964 -46.52550 -29.85349 1.000 78.47300 791 TYR A N 1
ATOM 7593 C CA . TYR A 1 502 ? -11.44419 -47.36175 -28.85868 1.000 77.81540 791 TYR A CA 1
ATOM 7594 C C . TYR A 1 502 ? -10.74056 -46.46128 -27.85307 1.000 68.53366 791 TYR A C 1
ATOM 7595 O O . TYR A 1 502 ? -9.57151 -46.11062 -28.00679 1.000 66.59951 791 TYR A O 1
ATOM 7613 N N . ASN A 1 503 ? -11.47315 -46.06982 -26.81073 1.000 73.49067 792 ASN A N 1
ATOM 7614 C CA . ASN A 1 503 ? -10.89798 -45.33868 -25.68327 1.000 70.53519 792 ASN A CA 1
ATOM 7615 C C . ASN A 1 503 ? -10.26059 -44.03294 -26.15441 1.000 71.37470 792 ASN A C 1
ATOM 7616 O O . ASN A 1 503 ? -9.09215 -43.75475 -25.88921 1.000 73.13691 792 ASN A O 1
ATOM 7627 N N . TYR A 1 504 ? -11.04804 -43.21631 -26.85549 1.000 75.52110 793 TYR A N 1
ATOM 7628 C CA . TYR A 1 504 ? -10.51145 -42.02947 -27.51172 1.000 71.59254 793 TYR A CA 1
ATOM 7629 C C . TYR A 1 504 ? -11.62123 -41.01518 -27.73601 1.000 75.22313 793 TYR A C 1
ATOM 7630 O O . TYR A 1 504 ? -12.70180 -41.37090 -28.20756 1.000 71.09062 793 TYR A O 1
ATOM 7648 N N . ALA A 1 505 ? -11.34339 -39.75563 -27.40320 1.000 89.05648 794 ALA A N 1
ATOM 7649 C CA . ALA A 1 505 ? -12.29192 -38.66507 -27.58509 1.000 103.29357 794 ALA A CA 1
ATOM 7650 C C . ALA A 1 505 ? -11.52701 -37.34981 -27.53639 1.000 112.60138 794 ALA A C 1
ATOM 7651 O O . ALA A 1 505 ? -10.46443 -37.26333 -26.91402 1.000 112.36211 794 ALA A O 1
ATOM 7658 N N . THR A 1 506 ? -12.07577 -36.32661 -28.19761 1.000 128.48023 795 THR A N 1
ATOM 7659 C CA . THR A 1 506 ? -11.43126 -35.01607 -28.20779 1.000 125.67704 795 THR A CA 1
ATOM 7660 C C . THR A 1 506 ? -12.43836 -33.88205 -28.02579 1.000 129.17946 795 THR A C 1
ATOM 7661 O O . THR A 1 506 ? -13.04243 -33.75469 -26.95615 1.000 120.79411 795 THR A O 1
ATOM 7672 N N . ASN A 1 507 ? -12.62280 -33.05133 -29.05141 1.000 123.90108 796 ASN A N 1
ATOM 7673 C CA . ASN A 1 507 ? -13.39677 -31.82454 -28.91649 1.000 120.39602 796 ASN A CA 1
ATOM 7674 C C . ASN A 1 507 ? -14.85022 -32.04491 -29.33929 1.000 124.64434 796 ASN A C 1
ATOM 7675 O O . ASN A 1 507 ? -15.23443 -33.12180 -29.80368 1.000 128.39732 796 ASN A O 1
ATOM 7686 N N . GLU A 1 508 ? -15.67648 -31.00491 -29.17682 1.000 111.07597 797 GLU A N 1
ATOM 7687 C CA . GLU A 1 508 ? -17.07525 -31.10181 -29.57824 1.000 117.29415 797 GLU A CA 1
ATOM 7688 C C . GLU A 1 508 ? -17.26208 -30.90741 -31.07966 1.000 117.48671 797 GLU A C 1
ATOM 7689 O O . GLU A 1 508 ? -18.26050 -31.38178 -31.63221 1.000 124.00780 797 GLU A O 1
ATOM 7701 N N . ILE A 1 509 ? -16.33349 -30.21784 -31.74773 1.000 144.01678 798 ILE A N 1
ATOM 7702 C CA . ILE A 1 509 ? -16.44363 -30.04420 -33.19197 1.000 155.51497 798 ILE A CA 1
ATOM 7703 C C . ILE A 1 509 ? -16.18829 -31.36662 -33.90410 1.000 154.89080 798 ILE A C 1
ATOM 7704 O O . ILE A 1 509 ? -16.87825 -31.70819 -34.87168 1.000 163.14778 798 ILE A O 1
ATOM 7720 N N . ALA A 1 510 ? -15.19672 -32.13297 -33.44171 1.000 147.31533 799 ALA A N 1
ATOM 7721 C CA . ALA A 1 510 ? -14.97590 -33.45673 -34.01244 1.000 147.09778 799 ALA A CA 1
ATOM 7722 C C . ALA A 1 510 ? -16.06613 -34.43052 -33.58312 1.000 149.64934 799 ALA A C 1
ATOM 7723 O O . ALA A 1 510 ? -16.37327 -35.37535 -34.31603 1.000 157.39816 799 ALA A O 1
ATOM 7730 N N . HIS A 1 511 ? -16.65728 -34.22283 -32.40326 1.000 124.23806 800 HIS A N 1
ATOM 7731 C CA . HIS A 1 511 ? -17.79890 -35.03760 -32.00039 1.000 121.30763 800 HIS A CA 1
ATOM 7732 C C . HIS A 1 511 ? -18.93272 -34.92186 -33.01230 1.000 128.91975 800 HIS A C 1
ATOM 7733 O O . HIS A 1 511 ? -19.63928 -35.90074 -33.28191 1.000 135.30100 800 HIS A O 1
ATOM 7747 N N . VAL A 1 512 ? -19.11856 -33.73025 -33.58581 1.000 169.80409 801 VAL A N 1
ATOM 7748 C CA . VAL A 1 512 ? -20.13375 -33.54536 -34.61537 1.000 161.22290 801 VAL A CA 1
ATOM 7749 C C . VAL A 1 512 ? -19.67409 -34.07094 -35.96847 1.000 166.66078 801 VAL A C 1
ATOM 7750 O O . VAL A 1 512 ? -20.51444 -34.38083 -36.82165 1.000 181.31444 801 VAL A O 1
ATOM 7763 N N . GLN A 1 513 ? -18.36364 -34.18214 -36.18922 1.000 146.87105 802 GLN A N 1
ATOM 7764 C CA . GLN A 1 513 ? -17.82643 -34.68714 -37.44385 1.000 147.35628 802 GLN A CA 1
ATOM 7765 C C . GLN A 1 513 ? -17.21863 -36.07781 -37.32239 1.000 150.56108 802 GLN A C 1
ATOM 7766 O O . GLN A 1 513 ? -16.91826 -36.69317 -38.35174 1.000 146.64668 802 GLN A O 1
ATOM 7780 N N . ARG A 1 514 ? -17.02400 -36.58637 -36.10148 1.000 151.15320 803 ARG A N 1
ATOM 7781 C CA . ARG A 1 514 ? -16.61111 -37.97660 -35.92926 1.000 145.63272 803 ARG A CA 1
ATOM 7782 C C . ARG A 1 514 ? -17.81506 -38.90762 -36.00546 1.000 146.49134 803 ARG A C 1
ATOM 7783 O O . ARG A 1 514 ? -17.72412 -40.00496 -36.56708 1.000 151.42189 803 ARG A O 1
ATOM 7804 N N . ARG A 1 515 ? -18.94732 -38.48259 -35.43916 1.000 144.09728 804 ARG A N 1
ATOM 7805 C CA . ARG A 1 515 ? -20.21470 -39.16834 -35.64938 1.000 147.00219 804 ARG A CA 1
ATOM 7806 C C . ARG A 1 515 ? -20.79036 -38.88838 -37.03164 1.000 161.35944 804 ARG A C 1
ATOM 7807 O O . ARG A 1 515 ? -21.58187 -39.69304 -37.53544 1.000 166.27758 804 ARG A O 1
ATOM 7828 N N . GLY A 1 516 ? -20.40763 -37.77171 -37.65266 1.000 155.78205 805 GLY A N 1
ATOM 7829 C CA . GLY A 1 516 ? -20.89630 -37.42437 -38.97281 1.000 160.18226 805 GLY A CA 1
ATOM 7830 C C . GLY A 1 516 ? -20.39230 -38.31298 -40.08796 1.000 169.17727 805 GLY A C 1
ATOM 7831 O O . GLY A 1 516 ? -20.93139 -38.24625 -41.19824 1.000 192.16091 805 GLY A O 1
ATOM 7835 N N . ARG A 1 517 ? -19.37139 -39.13137 -39.82768 1.000 162.59129 806 ARG A N 1
ATOM 7836 C CA . ARG A 1 517 ? -18.90781 -40.08187 -40.83193 1.000 166.41689 806 ARG A CA 1
ATOM 7837 C C . ARG A 1 517 ? -19.87175 -41.24950 -40.99860 1.000 160.54716 806 ARG A C 1
ATOM 7838 O O . ARG A 1 517 ? -19.78798 -41.96854 -42.00003 1.000 162.64243 806 ARG A O 1
ATOM 7859 N N . GLY A 1 518 ? -20.77706 -41.45315 -40.04398 1.000 160.83865 807 GLY A N 1
ATOM 7860 C CA . GLY A 1 518 ? -21.81053 -42.45749 -40.18103 1.000 158.37950 807 GLY A CA 1
ATOM 7861 C C . GLY A 1 518 ? -23.04655 -41.89532 -40.85004 1.000 160.36906 807 GLY A C 1
ATOM 7862 O O . GLY A 1 518 ? -23.79096 -41.12106 -40.24218 1.000 156.50826 807 GLY A O 1
ATOM 7866 N N . ARG A 1 519 ? -23.26925 -42.26831 -42.10581 1.000 153.24427 808 ARG A N 1
ATOM 7867 C CA . ARG A 1 519 ? -24.40433 -41.76361 -42.86735 1.000 157.66617 808 ARG A CA 1
ATOM 7868 C C . ARG A 1 519 ? -25.01578 -42.86779 -43.72309 1.000 155.85135 808 ARG A C 1
ATOM 7869 O O . ARG A 1 519 ? -25.86902 -42.60748 -44.57093 1.000 154.89563 808 ARG A O 1
ATOM 7890 N N . SER A 1 523 ? -26.04555 -46.84070 -39.67675 1.000 137.19354 812 SER A N 1
ATOM 7891 C CA . SER A 1 523 ? -24.75656 -47.14947 -39.06488 1.000 123.60101 812 SER A CA 1
ATOM 7892 C C . SER A 1 523 ? -24.69689 -46.58159 -37.64805 1.000 135.70337 812 SER A C 1
ATOM 7893 O O . SER A 1 523 ? -25.35354 -45.58455 -37.34289 1.000 133.63672 812 SER A O 1
ATOM 7900 N N . GLU A 1 524 ? -23.90616 -47.21871 -36.78759 1.000 121.21443 813 GLU A N 1
ATOM 7901 C CA . GLU A 1 524 ? -23.80738 -46.84834 -35.38328 1.000 128.77062 813 GLU A CA 1
ATOM 7902 C C . GLU A 1 524 ? -22.36071 -46.55418 -35.01299 1.000 127.21473 813 GLU A C 1
ATOM 7903 O O . GLU A 1 524 ? -21.44532 -47.27941 -35.41673 1.000 110.23201 813 GLU A O 1
ATOM 7915 N N . CYS A 1 525 ? -22.16189 -45.48301 -34.24815 1.000 136.63074 814 CYS A N 1
ATOM 7916 C CA . CYS A 1 525 ? -20.86904 -45.15357 -33.65951 1.000 132.78940 814 CYS A CA 1
ATOM 7917 C C . CYS A 1 525 ? -20.95232 -45.40256 -32.15921 1.000 127.61597 814 CYS A C 1
ATOM 7918 O O . CYS A 1 525 ? -21.91934 -44.98691 -31.50993 1.000 128.14683 814 CYS A O 1
ATOM 7926 N N . VAL A 1 526 ? -19.94757 -46.08152 -31.61300 1.000 117.05155 815 VAL A N 1
ATOM 7927 C CA . VAL A 1 526 ? -19.95975 -46.49485 -30.21470 1.000 112.01021 815 VAL A CA 1
ATOM 7928 C C . VAL A 1 526 ? -18.58991 -46.23488 -29.60614 1.000 97.50500 815 VAL A C 1
ATOM 7929 O O . VAL A 1 526 ? -17.56135 -46.56525 -30.20506 1.000 84.35668 815 VAL A O 1
ATOM 7942 N N . LEU A 1 527 ? -18.57996 -45.64500 -28.41432 1.000 96.54964 816 LEU A N 1
ATOM 7943 C CA . LEU A 1 527 ? -17.35320 -45.39671 -27.66492 1.000 90.90599 816 LEU A CA 1
ATOM 7944 C C . LEU A 1 527 ? -17.14024 -46.55114 -26.69221 1.000 78.79863 816 LEU A C 1
ATOM 7945 O O . LEU A 1 527 ? -17.93740 -46.75123 -25.77168 1.000 75.61797 816 LEU A O 1
ATOM 7961 N N . ILE A 1 528 ? -16.07592 -47.31607 -26.90553 1.000 75.09007 817 ILE A N 1
ATOM 7962 C CA . ILE A 1 528 ? -15.67359 -48.38926 -26.00384 1.000 79.14102 817 ILE A CA 1
ATOM 7963 C C . ILE A 1 528 ? -14.54364 -47.85451 -25.13648 1.000 74.37196 817 ILE A C 1
ATOM 7964 O O . ILE A 1 528 ? -13.47196 -47.50941 -25.64746 1.000 72.91363 817 ILE A O 1
ATOM 7980 N N . THR A 1 529 ? -14.78120 -47.77824 -23.82817 1.000 66.26414 818 THR A N 1
ATOM 7981 C CA . THR A 1 529 ? -13.82074 -47.17370 -22.92058 1.000 68.00400 818 THR A CA 1
ATOM 7982 C C . THR A 1 529 ? -13.87638 -47.87513 -21.57126 1.000 64.97915 818 THR A C 1
ATOM 7983 O O . THR A 1 529 ? -14.89203 -48.46420 -21.19368 1.000 63.07079 818 THR A O 1
ATOM 7994 N N . ASN A 1 530 ? -12.75851 -47.80319 -20.84800 1.000 65.25313 819 ASN A N 1
ATOM 7995 C CA . ASN A 1 530 ? -12.66811 -48.25461 -19.46689 1.000 65.25005 819 ASN A CA 1
ATOM 7996 C C . ASN A 1 530 ? -12.31090 -47.09459 -18.54031 1.000 62.12975 819 ASN A C 1
ATOM 7997 O O . ASN A 1 530 ? -11.64872 -47.28519 -17.51754 1.000 61.46885 819 ASN A O 1
ATOM 8008 N N . SER A 1 531 ? -12.73513 -45.88352 -18.89364 1.000 61.59494 820 SER A N 1
ATOM 8009 C CA . SER A 1 531 ? -12.40378 -44.67670 -18.15651 1.000 59.30929 820 SER A CA 1
ATOM 8010 C C . SER A 1 531 ? -13.65531 -43.83379 -17.96873 1.000 67.82355 820 SER A C 1
ATOM 8011 O O . SER A 1 531 ? -14.33370 -43.49896 -18.94550 1.000 69.60955 820 SER A O 1
ATOM 8019 N N . ILE A 1 532 ? -13.96325 -43.49601 -16.71255 1.000 72.33896 821 ILE A N 1
ATOM 8020 C CA . ILE A 1 532 ? -15.11166 -42.63501 -16.44933 1.000 76.45278 821 ILE A CA 1
ATOM 8021 C C . ILE A 1 532 ? -14.81982 -41.21016 -16.90299 1.000 74.93000 821 ILE A C 1
ATOM 8022 O O . ILE A 1 532 ? -15.71353 -40.50106 -17.38032 1.000 75.95132 821 ILE A O 1
ATOM 8038 N N . ALA A 1 533 ? -13.56661 -40.76682 -16.76183 1.000 68.08224 822 ALA A N 1
ATOM 8039 C CA . ALA A 1 533 ? -13.20338 -39.43273 -17.22588 1.000 65.58855 822 ALA A CA 1
ATOM 8040 C C . ALA A 1 533 ? -13.36807 -39.30907 -18.73415 1.000 70.91817 822 ALA A C 1
ATOM 8041 O O . ALA A 1 533 ? -13.61633 -38.21091 -19.24507 1.000 74.01447 822 ALA A O 1
ATOM 8048 N N . LEU A 1 534 ? -13.23368 -40.42025 -19.46086 1.000 70.39431 823 LEU A N 1
ATOM 8049 C CA . LEU A 1 534 ? -13.43831 -40.40422 -20.90411 1.000 70.09410 823 LEU A CA 1
ATOM 8050 C C . LEU A 1 534 ? -14.91509 -40.48658 -21.26050 1.000 74.45436 823 LEU A C 1
ATOM 8051 O O . LEU A 1 534 ? -15.33358 -39.93670 -22.28577 1.000 75.71074 823 LEU A O 1
ATOM 8067 N N . ARG A 1 535 ? -15.71403 -41.16743 -20.43601 1.000 75.10062 824 ARG A N 1
ATOM 8068 C CA . ARG A 1 535 ? -17.16129 -41.14879 -20.62601 1.000 77.97098 824 ARG A CA 1
ATOM 8069 C C . ARG A 1 535 ? -17.73010 -39.76555 -20.32901 1.000 78.19686 824 ARG A C 1
ATOM 8070 O O . ARG A 1 535 ? -18.58296 -39.26496 -21.07042 1.000 77.36026 824 ARG A O 1
ATOM 8091 N N . ASP A 1 536 ? -17.26988 -39.13394 -19.24690 1.000 67.62792 825 ASP A N 1
ATOM 8092 C CA . ASP A 1 536 ? -17.72270 -37.78401 -18.93575 1.000 75.22242 825 ASP A CA 1
ATOM 8093 C C . ASP A 1 536 ? -17.35269 -36.81553 -20.05030 1.000 83.11979 825 ASP A C 1
ATOM 8094 O O . ASP A 1 536 ? -18.16167 -35.96339 -20.43818 1.000 84.86293 825 ASP A O 1
ATOM 8103 N N . GLN A 1 537 ? -16.13227 -36.93503 -20.58106 1.000 80.06854 826 GLN A N 1
ATOM 8104 C CA . GLN A 1 537 ? -15.71043 -36.06693 -21.67554 1.000 77.15154 826 GLN A CA 1
ATOM 8105 C C . GLN A 1 537 ? -16.64358 -36.19902 -22.87338 1.000 80.82705 826 GLN A C 1
ATOM 8106 O O . GLN A 1 537 ? -16.90756 -35.21596 -23.57525 1.000 84.89487 826 GLN A O 1
ATOM 8120 N N . GLU A 1 538 ? -17.15944 -37.40517 -23.11972 1.000 77.84493 827 GLU A N 1
ATOM 8121 C CA . GLU A 1 538 ? -18.08085 -37.59635 -24.23478 1.000 83.32475 827 GLU A CA 1
ATOM 8122 C C . GLU A 1 538 ? -19.43616 -36.96569 -23.94065 1.000 84.73291 827 GLU A C 1
ATOM 8123 O O . GLU A 1 538 ? -20.02118 -36.30602 -24.80717 1.000 86.26459 827 GLU A O 1
ATOM 8135 N N . SER A 1 539 ? -19.95487 -37.15799 -22.72460 1.000 83.27836 828 SER A N 1
ATOM 8136 C CA . SER A 1 539 ? -21.25644 -36.59153 -22.38696 1.000 89.74012 828 SER A CA 1
ATOM 8137 C C . SER A 1 539 ? -21.20766 -35.06914 -22.34634 1.000 80.92964 828 SER A C 1
ATOM 8138 O O . SER A 1 539 ? -22.19196 -34.41189 -22.70138 1.000 80.15369 828 SER A O 1
ATOM 8146 N N . ASN A 1 540 ? -20.08136 -34.49158 -21.91716 1.000 81.78870 829 ASN A N 1
ATOM 8147 C CA . ASN A 1 540 ? -19.93128 -33.04165 -21.99104 1.000 86.29236 829 ASN A CA 1
ATOM 8148 C C . ASN A 1 540 ? -20.03092 -32.55691 -23.43295 1.000 93.75317 829 ASN A C 1
ATOM 8149 O O . ASN A 1 540 ? -20.64638 -31.52044 -23.70659 1.000 92.67186 829 ASN A O 1
ATOM 8160 N N . ASN A 1 541 ? -19.43137 -33.29684 -24.37126 1.000 87.58049 830 ASN A N 1
ATOM 8161 C CA . ASN A 1 541 ? -19.46700 -32.89404 -25.77124 1.000 94.82303 830 ASN A CA 1
ATOM 8162 C C . ASN A 1 541 ? -20.85904 -33.02177 -26.37538 1.000 88.21112 830 ASN A C 1
ATOM 8163 O O . ASN A 1 541 ? -21.14756 -32.35335 -27.37386 1.000 90.82889 830 ASN A O 1
ATOM 8174 N N . ARG A 1 542 ? -21.72494 -33.85975 -25.80288 1.000 86.60846 831 ARG A N 1
ATOM 8175 C CA . ARG A 1 542 ? -23.11790 -33.87465 -26.23144 1.000 91.02978 831 ARG A CA 1
ATOM 8176 C C . ARG A 1 542 ? -23.88981 -32.69553 -25.65460 1.000 80.36326 831 ARG A C 1
ATOM 8177 O O . ARG A 1 542 ? -24.78729 -32.16153 -26.31494 1.000 70.74498 831 ARG A O 1
ATOM 8198 N N . ASP A 1 543 ? -23.55983 -32.28138 -24.42872 1.000 86.03244 832 ASP A N 1
ATOM 8199 C CA . ASP A 1 543 ? -24.16327 -31.07831 -23.86769 1.000 83.03956 832 ASP A CA 1
ATOM 8200 C C . ASP A 1 543 ? -23.80329 -29.85465 -24.69741 1.000 79.57297 832 ASP A C 1
ATOM 8201 O O . ASP A 1 543 ? -24.64655 -28.97876 -24.92267 1.000 71.83672 832 ASP A O 1
ATOM 8210 N N . LYS A 1 544 ? -22.55315 -29.77942 -25.16324 1.000 76.07056 833 LYS A N 1
ATOM 8211 C CA . LYS A 1 544 ? -22.14573 -28.67037 -26.01740 1.000 73.08256 833 LYS A CA 1
ATOM 8212 C C . LYS A 1 544 ? -22.90191 -28.67933 -27.33951 1.000 67.48519 833 LYS A C 1
ATOM 8213 O O . LYS A 1 544 ? -23.19308 -27.61498 -27.89521 1.000 67.47203 833 LYS A O 1
ATOM 8232 N N . GLU A 1 545 ? -23.22950 -29.86370 -27.85713 1.000 75.88202 834 GLU A N 1
ATOM 8233 C CA . GLU A 1 545 ? -23.97202 -29.94299 -29.11089 1.000 75.84323 834 GLU A CA 1
ATOM 8234 C C . GLU A 1 545 ? -25.37825 -29.37531 -28.95356 1.000 75.73488 834 GLU A C 1
ATOM 8235 O O . GLU A 1 545 ? -25.86581 -28.65544 -29.83359 1.000 73.33762 834 GLU A O 1
ATOM 8247 N N . SER A 1 546 ? -26.04655 -29.68377 -27.83880 1.000 71.93356 835 SER A N 1
ATOM 8248 C CA . SER A 1 546 ? -27.36136 -29.10578 -27.58871 1.000 70.26232 835 SER A CA 1
ATOM 8249 C C . SER A 1 546 ? -27.25542 -27.63868 -27.19419 1.000 66.01886 835 SER A C 1
ATOM 8250 O O . SER A 1 546 ? -28.16465 -26.85160 -27.48280 1.000 60.52235 835 SER A O 1
ATOM 8258 N N . LEU A 1 547 ? -26.15680 -27.25282 -26.53994 1.000 67.86314 836 LEU A N 1
ATOM 8259 C CA . LEU A 1 547 ? -25.94798 -25.84525 -26.20981 1.000 63.85176 836 LEU A CA 1
ATOM 8260 C C . LEU A 1 547 ? -25.79556 -24.99901 -27.46871 1.000 61.05570 836 LEU A C 1
ATOM 8261 O O . LEU A 1 547 ? -26.21667 -23.83463 -27.48950 1.000 58.22048 836 LEU A O 1
ATOM 8277 N N . MET A 1 548 ? -25.20684 -25.56259 -28.52812 1.000 54.66913 837 MET A N 1
ATOM 8278 C CA . MET A 1 548 ? -25.16222 -24.85517 -29.80505 1.000 58.38371 837 MET A CA 1
ATOM 8279 C C . MET A 1 548 ? -26.56340 -24.65994 -30.37114 1.000 56.87611 837 MET A C 1
ATOM 8280 O O . MET A 1 548 ? -26.90178 -23.56786 -30.84375 1.000 61.76268 837 MET A O 1
ATOM 8294 N N . SER A 1 549 ? -27.39286 -25.70783 -30.33246 1.000 61.39712 838 SER A N 1
ATOM 8295 C CA . SER A 1 549 ? -28.75366 -25.59130 -30.84468 1.000 53.68964 838 SER A CA 1
ATOM 8296 C C . SER A 1 549 ? -29.51363 -24.49100 -30.12120 1.000 53.51052 838 SER A C 1
ATOM 8297 O O . SER A 1 549 ? -30.16304 -23.65103 -30.75248 1.000 62.64809 838 SER A O 1
ATOM 8305 N N . GLU A 1 550 ? -29.44663 -24.48306 -28.78681 1.000 56.54717 839 GLU A N 1
ATOM 8306 C CA . GLU A 1 550 ? -30.12370 -23.44157 -28.02128 1.000 55.20727 839 GLU A CA 1
ATOM 8307 C C . GLU A 1 550 ? -29.61847 -22.05846 -28.41673 1.000 57.40395 839 GLU A C 1
ATOM 8308 O O . GLU A 1 550 ? -30.40675 -21.11713 -28.56556 1.000 58.85672 839 GLU A O 1
ATOM 8320 N N . THR A 1 551 ? -28.30501 -21.92223 -28.60829 1.000 55.89346 840 THR A N 1
ATOM 8321 C CA . THR A 1 551 ? -27.73380 -20.61864 -28.92463 1.000 52.24318 840 THR A CA 1
ATOM 8322 C C . THR A 1 551 ? -28.11616 -20.16962 -30.32882 1.000 51.25360 840 THR A C 1
ATOM 8323 O O . THR A 1 551 ? -28.48041 -19.00628 -30.53681 1.000 54.26734 840 THR A O 1
ATOM 8334 N N . ILE A 1 552 ? -28.04098 -21.07104 -31.30770 1.000 50.27335 841 ILE A N 1
ATOM 8335 C CA . ILE A 1 552 ? -28.43412 -20.70665 -32.66593 1.000 51.51709 841 ILE A CA 1
ATOM 8336 C C . ILE A 1 552 ? -29.88734 -20.25764 -32.69016 1.000 53.65553 841 ILE A C 1
ATOM 8337 O O . ILE A 1 552 ? -30.25048 -19.31675 -33.40754 1.000 54.99799 841 ILE A O 1
ATOM 8353 N N . SER A 1 553 ? -30.74035 -20.91320 -31.90010 1.000 52.04929 842 SER A N 1
ATOM 8354 C CA . SER A 1 553 ? -32.13108 -20.48884 -31.79785 1.000 51.72601 842 SER A CA 1
ATOM 8355 C C . SER A 1 553 ? -32.23158 -19.07782 -31.23162 1.000 50.67194 842 SER A C 1
ATOM 8356 O O . SER A 1 553 ? -32.98405 -18.24040 -31.74391 1.000 57.31714 842 SER A O 1
ATOM 8364 N N . LEU A 1 554 ? -31.48254 -18.79806 -30.16115 1.000 50.40817 843 LEU A N 1
ATOM 8365 C CA . LEU A 1 554 ? -31.47057 -17.45353 -29.59505 1.000 52.82182 843 LEU A CA 1
ATOM 8366 C C . LEU A 1 554 ? -30.99356 -16.43114 -30.61952 1.000 47.12983 843 LEU A C 1
ATOM 8367 O O . LEU A 1 554 ? -31.50035 -15.30416 -30.67063 1.000 50.77324 843 LEU A O 1
ATOM 8383 N N . ILE A 1 555 ? -30.01773 -16.80355 -31.44239 1.000 54.20159 844 ILE A N 1
ATOM 8384 C CA . ILE A 1 555 ? -29.50740 -15.88514 -32.45383 1.000 46.16761 844 ILE A CA 1
ATOM 8385 C C . ILE A 1 555 ? -30.56862 -15.61505 -33.50856 1.000 48.83547 844 ILE A C 1
ATOM 8386 O O . ILE A 1 555 ? -30.79736 -14.46548 -33.90224 1.000 51.45072 844 ILE A O 1
ATOM 8402 N N . GLN A 1 556 ? -31.24308 -16.66681 -33.97337 1.000 52.25503 845 GLN A N 1
ATOM 8403 C CA . GLN A 1 556 ? -32.25530 -16.49129 -35.00641 1.000 50.76371 845 GLN A CA 1
ATOM 8404 C C . GLN A 1 556 ? -33.43877 -15.68812 -34.49514 1.000 51.65099 845 GLN A C 1
ATOM 8405 O O . GLN A 1 556 ? -33.98559 -14.84903 -35.22266 1.000 55.63577 845 GLN A O 1
ATOM 8419 N N . ASN A 1 557 ? -33.86085 -15.93897 -33.25534 1.000 51.15175 846 ASN A N 1
ATOM 8420 C CA . ASN A 1 557 ? -35.09123 -15.36100 -32.73215 1.000 55.71572 846 ASN A CA 1
ATOM 8421 C C . ASN A 1 557 ? -34.89694 -14.02641 -32.02802 1.000 53.21432 846 ASN A C 1
ATOM 8422 O O . ASN A 1 557 ? -35.89511 -13.35942 -31.73049 1.000 55.81572 846 ASN A O 1
ATOM 8433 N N . SER A 1 558 ? -33.65797 -13.62801 -31.74292 1.000 56.03386 847 SER A N 1
ATOM 8434 C CA . SER A 1 558 ? -33.34458 -12.27745 -31.26757 1.000 52.81040 847 SER A CA 1
ATOM 8435 C C . SER A 1 558 ? -32.25593 -11.68274 -32.15442 1.000 49.31660 847 SER A C 1
ATOM 8436 O O . SER A 1 558 ? -31.15533 -11.36301 -31.69181 1.000 48.62522 847 SER A O 1
ATOM 8444 N N . PRO A 1 559 ? -32.53302 -11.52121 -33.44888 1.000 49.20443 848 PRO A N 1
ATOM 8445 C CA . PRO A 1 559 ? -31.47668 -11.05623 -34.36484 1.000 48.95334 848 PRO A CA 1
ATOM 8446 C C . PRO A 1 559 ? -30.90677 -9.69981 -33.99891 1.000 51.02050 848 PRO A C 1
ATOM 8447 O O . PRO A 1 559 ? -29.73159 -9.44222 -34.27964 1.000 57.17828 848 PRO A O 1
ATOM 8458 N N . ALA A 1 560 ? -31.69923 -8.81581 -33.39039 1.000 52.36468 849 ALA A N 1
ATOM 8459 C CA . ALA A 1 560 ? -31.18713 -7.48808 -33.06396 1.000 56.80570 849 ALA A CA 1
ATOM 8460 C C . ALA A 1 560 ? -30.14462 -7.55569 -31.95425 1.000 53.13722 849 ALA A C 1
ATOM 8461 O O . ALA A 1 560 ? -29.09360 -6.90628 -32.03906 1.000 55.43857 849 ALA A O 1
ATOM 8468 N N . GLU A 1 561 ? -30.41018 -8.33968 -30.90631 1.000 53.40865 850 GLU A N 1
ATOM 8469 C CA . GLU A 1 561 ? -29.42526 -8.49213 -29.84014 1.000 51.63791 850 GLU A CA 1
ATOM 8470 C C . GLU A 1 561 ? -28.12751 -9.08343 -30.37098 1.000 46.09551 850 GLU A C 1
ATOM 8471 O O . GLU A 1 561 ? -27.03222 -8.67110 -29.96041 1.000 50.19007 850 GLU A O 1
ATOM 84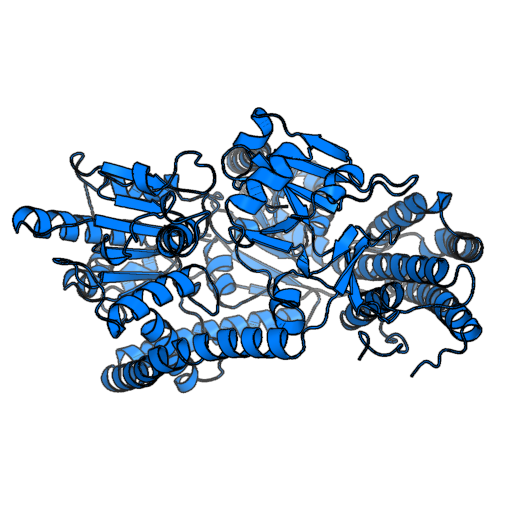83 N N . PHE A 1 562 ? -28.22489 -10.05173 -31.28940 1.000 42.50549 851 PHE A N 1
ATOM 8484 C CA . PHE A 1 562 ? -27.01478 -10.63590 -31.86507 1.000 49.63760 851 PHE A CA 1
ATOM 8485 C C . PHE A 1 562 ? -26.22482 -9.60170 -32.65028 1.000 47.55160 851 PHE A C 1
ATOM 8486 O O . PHE A 1 562 ? -24.99405 -9.53610 -32.53630 1.000 51.31417 851 PHE A O 1
ATOM 8503 N N . ARG A 1 563 ? -26.90942 -8.79420 -33.46012 1.000 49.44383 852 ARG A N 1
ATOM 8504 C CA . ARG A 1 563 ? -26.22915 -7.73585 -34.19934 1.000 49.81490 852 ARG A CA 1
ATOM 8505 C C . ARG A 1 563 ? -25.44475 -6.83565 -33.25685 1.000 48.42627 852 ARG A C 1
ATOM 8506 O O . ARG A 1 563 ? -24.32834 -6.41600 -33.57437 1.000 52.45397 852 ARG A O 1
ATOM 8527 N N . LYS A 1 564 ? -26.01316 -6.53230 -32.08372 1.000 50.70864 853 LYS A N 1
ATOM 8528 C CA . LYS A 1 564 ? -25.30597 -5.70263 -31.11505 1.000 48.19180 853 LYS A CA 1
ATOM 8529 C C . LYS A 1 564 ? -24.07595 -6.41373 -30.56040 1.000 50.36455 853 LYS A C 1
ATOM 8530 O O . LYS A 1 564 ? -23.07374 -5.76110 -30.24168 1.000 52.23277 853 LYS A O 1
ATOM 8549 N N . CYS A 1 565 ? -24.12369 -7.74152 -30.44339 1.000 45.16449 854 CYS A N 1
ATOM 8550 C CA . CYS A 1 565 ? -22.94280 -8.48658 -30.02036 1.000 44.35334 854 CYS A CA 1
ATOM 8551 C C . CYS A 1 565 ? -21.86209 -8.45067 -31.08936 1.000 45.76393 854 CYS A C 1
ATOM 8552 O O . CYS A 1 565 ? -20.67425 -8.31313 -30.77788 1.000 49.15415 854 CYS A O 1
ATOM 8560 N N . VAL A 1 566 ? -22.24940 -8.57976 -32.35845 1.000 47.68242 855 VAL A N 1
ATOM 8561 C CA . VAL A 1 566 ? -21.27010 -8.50050 -33.43886 1.000 43.81219 855 VAL A CA 1
ATOM 8562 C C . VAL A 1 566 ? -20.64034 -7.11650 -33.47788 1.000 44.98822 855 VAL A C 1
ATOM 8563 O O . VAL A 1 566 ? -19.41976 -6.98054 -33.61994 1.000 45.45647 855 VAL A O 1
ATOM 8576 N N . ASP A 1 567 ? -21.45855 -6.06552 -33.34957 1.000 46.88384 856 ASP A N 1
ATOM 8577 C CA . ASP A 1 567 ? -20.92395 -4.70930 -33.35082 1.000 46.43078 856 ASP A CA 1
ATOM 8578 C C . ASP A 1 567 ? -19.96877 -4.48755 -32.18642 1.000 45.41170 856 ASP A C 1
ATOM 8579 O O . ASP A 1 567 ? -18.94076 -3.81998 -32.33766 1.000 53.84486 856 ASP A O 1
ATOM 8588 N N . GLU A 1 568 ? -20.29417 -5.02853 -31.01142 1.000 51.11592 857 GLU A N 1
ATOM 8589 C CA . GLU A 1 568 ? -19.39816 -4.90282 -29.86341 1.000 44.51229 857 GLU A CA 1
ATOM 8590 C C . GLU A 1 568 ? -18.05127 -5.55335 -30.14528 1.000 47.19121 857 GLU A C 1
ATOM 8591 O O . GLU A 1 568 ? -17.00264 -5.00403 -29.79118 1.000 51.81986 857 GLU A O 1
ATOM 8603 N N . GLU A 1 569 ? -18.05868 -6.72998 -30.77620 1.000 40.58715 858 GLU A N 1
ATOM 8604 C CA . GLU A 1 569 ? -16.81245 -7.43767 -31.03987 1.000 46.65740 858 GLU A CA 1
ATOM 8605 C C . GLU A 1 569 ? -16.06049 -6.83145 -32.21887 1.000 45.88983 858 GLU A C 1
ATOM 8606 O O . GLU A 1 569 ? -14.82916 -6.78534 -32.20707 1.000 49.64515 858 GLU A O 1
ATOM 8618 N N . SER A 1 570 ? -16.77650 -6.36724 -33.24569 1.000 40.37417 859 SER A N 1
ATOM 8619 C CA . SER A 1 570 ? -16.10610 -5.71549 -34.36519 1.000 47.26171 859 SER A CA 1
ATOM 8620 C C . SER A 1 570 ? -15.37018 -4.46211 -33.91631 1.000 46.77845 859 SER A C 1
ATOM 8621 O O . SER A 1 570 ? -14.30562 -4.14265 -34.45722 1.000 45.89548 859 SER A O 1
ATOM 8629 N N . ASN A 1 571 ? -15.91648 -3.74404 -32.92987 1.000 47.88777 860 ASN A N 1
ATOM 8630 C CA . ASN A 1 571 ? -15.27489 -2.54247 -32.40422 1.000 44.18215 860 ASN A CA 1
ATOM 8631 C C . ASN A 1 571 ? -13.92904 -2.82973 -31.75066 1.000 47.81950 860 ASN A C 1
ATOM 8632 O O . ASN A 1 571 ? -13.15607 -1.88882 -31.53152 1.000 51.69154 860 ASN A O 1
ATOM 8643 N N . LYS A 1 572 ? -13.62313 -4.09726 -31.45703 1.000 48.23591 861 LYS A N 1
ATOM 8644 C CA . LYS A 1 572 ? -12.39214 -4.45112 -30.76528 1.000 43.42540 861 LYS A CA 1
ATOM 8645 C C . LYS A 1 572 ? -11.25866 -4.83490 -31.70028 1.000 46.04957 861 LYS A C 1
ATOM 8646 O O . LYS A 1 572 ? -10.09537 -4.81727 -31.28048 1.000 43.39487 861 LYS A O 1
ATOM 8665 N N . ILE A 1 573 ? -11.56417 -5.17506 -32.95326 1.000 39.89648 862 ILE A N 1
ATOM 8666 C CA . ILE A 1 573 ? -10.58899 -5.86063 -33.79548 1.000 39.22257 862 ILE A CA 1
ATOM 8667 C C . ILE A 1 573 ? -9.44574 -4.93163 -34.18390 1.000 37.88216 862 ILE A C 1
ATOM 8668 O O . ILE A 1 573 ? -8.27043 -5.26426 -33.99914 1.000 43.58996 862 ILE A O 1
ATOM 8684 N N . TRP A 1 574 ? -9.75722 -3.76429 -34.74068 1.000 36.33068 863 TRP A N 1
ATOM 8685 C CA . TRP A 1 574 ? -8.68232 -2.90059 -35.22739 1.000 39.06364 863 TRP A CA 1
ATOM 8686 C C . TRP A 1 574 ? -7.75454 -2.45243 -34.10438 1.000 39.58790 863 TRP A C 1
ATOM 8687 O O . TRP A 1 574 ? -6.53378 -2.64934 -34.23455 1.000 37.43706 863 TRP A O 1
ATOM 8708 N N . PRO A 1 575 ? -8.22897 -1.88277 -32.99616 1.000 39.56669 864 PRO A N 1
ATOM 8709 C CA . PRO A 1 575 ? -7.29885 -1.55277 -31.89822 1.000 39.11383 864 PRO A CA 1
ATOM 8710 C C . PRO A 1 575 ? -6.52945 -2.75244 -31.38081 1.000 41.21584 864 PRO A C 1
ATOM 8711 O O . PRO A 1 575 ? -5.36066 -2.61382 -31.00993 1.000 39.85280 864 PRO A O 1
ATOM 8722 N N . ARG A 1 576 ? -7.13390 -3.94113 -31.36136 1.000 40.82462 865 ARG A N 1
ATOM 8723 C CA . ARG A 1 576 ? -6.39672 -5.13186 -30.94606 1.000 36.38532 865 ARG A CA 1
ATOM 8724 C C . ARG A 1 576 ? -5.26053 -5.43566 -31.91319 1.000 43.45290 865 ARG A C 1
ATOM 8725 O O . ARG A 1 576 ? -4.13989 -5.76225 -31.50067 1.000 43.40012 865 ARG A O 1
ATOM 8746 N N . ILE A 1 577 ? -5.53600 -5.36925 -33.21716 1.000 40.71484 866 ILE A N 1
ATOM 8747 C CA . ILE A 1 577 ? -4.48826 -5.61748 -34.20438 1.000 36.65315 866 ILE A CA 1
ATOM 8748 C C . ILE A 1 577 ? -3.32938 -4.64829 -34.00393 1.000 37.21780 866 ILE A C 1
ATOM 8749 O O . ILE A 1 577 ? -2.15950 -5.04624 -33.98634 1.000 38.89321 866 ILE A O 1
ATOM 8765 N N . LEU A 1 578 ? -3.63502 -3.36023 -33.84422 1.000 38.58107 867 LEU A N 1
ATOM 8766 C CA . LEU A 1 578 ? -2.58020 -2.37494 -33.63775 1.000 37.45755 867 LEU A CA 1
ATOM 8767 C C . LEU A 1 578 ? -1.84747 -2.61794 -32.32555 1.000 41.49945 867 LEU A C 1
ATOM 8768 O O . LEU A 1 578 ? -0.61659 -2.48434 -32.26318 1.000 44.32618 867 LEU A O 1
ATOM 8784 N N A ARG A 1 579 ? -2.57473 -2.96827 -31.25774 0.500 41.96146 868 ARG A N 1
ATOM 8785 N N B ARG A 1 579 ? -2.58569 -2.96309 -31.26398 0.500 41.41711 868 ARG A N 1
ATOM 8786 C CA A ARG A 1 579 ? -1.89470 -3.26632 -30.00147 0.500 44.02843 868 ARG A CA 1
ATOM 8787 C CA B ARG A 1 579 ? -1.95645 -3.29487 -29.98855 0.500 40.73139 868 ARG A CA 1
ATOM 8788 C C A ARG A 1 579 ? -0.93694 -4.43859 -30.17542 0.500 42.95110 868 ARG A C 1
ATOM 8789 C C B ARG A 1 579 ? -0.97276 -4.44487 -30.14962 0.500 42.11048 868 ARG A C 1
ATOM 8790 O O A ARG A 1 579 ? 0.19969 -4.40292 -29.68695 0.500 45.25690 868 ARG A O 1
ATOM 8791 O O B ARG A 1 579 ? 0.14683 -4.39596 -29.62556 0.500 46.51568 868 ARG A O 1
ATOM 8832 N N . GLU A 1 580 ? -1.36890 -5.48901 -30.87979 1.000 40.57801 869 GLU A N 1
ATOM 8833 C CA . GLU A 1 580 ? -0.47188 -6.61402 -31.11978 1.000 40.62218 869 GLU A CA 1
ATOM 8834 C C . GLU A 1 580 ? 0.76269 -6.17354 -31.89864 1.000 39.21546 869 GLU A C 1
ATOM 8835 O O . GLU A 1 580 ? 1.89219 -6.53856 -31.54993 1.000 42.37988 869 GLU A O 1
ATOM 8848 N N . ASP A 1 581 ? 0.57153 -5.39671 -32.97317 1.000 40.26664 870 ASP A N 1
ATOM 8849 C CA . ASP A 1 581 ? 1.72288 -4.92578 -33.74178 1.000 39.07308 870 ASP A CA 1
ATOM 8850 C C . ASP A 1 581 ? 2.62602 -4.03758 -32.88572 1.000 42.41559 870 ASP A C 1
ATOM 8851 O O . ASP A 1 581 ? 3.85528 -4.10649 -32.98182 1.000 38.52990 870 ASP A O 1
ATOM 8860 N N . THR A 1 582 ? 2.03406 -3.18494 -32.04462 1.000 40.83200 871 THR A N 1
ATOM 8861 C CA . THR A 1 582 ? 2.84377 -2.34175 -31.17226 1.000 40.77153 871 THR A CA 1
ATOM 8862 C C . THR A 1 582 ? 3.65523 -3.18069 -30.18954 1.000 43.43983 871 THR A C 1
ATOM 8863 O O . THR A 1 582 ? 4.82203 -2.87041 -29.91394 1.000 42.33398 871 THR A O 1
ATOM 8874 N N . ASP A 1 583 ? 3.06129 -4.24933 -29.65239 1.000 42.08260 872 ASP A N 1
ATOM 8875 C CA . ASP A 1 583 ? 3.78861 -5.10048 -28.71323 1.000 44.31663 872 ASP A CA 1
ATOM 8876 C C . ASP A 1 583 ? 4.97715 -5.77188 -29.38145 1.000 42.24187 872 ASP A C 1
ATOM 8877 O O . ASP A 1 583 ? 6.06266 -5.87677 -28.78840 1.000 45.20610 872 ASP A O 1
ATOM 8886 N N . LYS A 1 584 ? 4.79986 -6.24477 -30.61678 1.000 40.97342 873 LYS A N 1
ATOM 8887 C CA . LYS A 1 584 ? 5.91433 -6.88704 -31.31797 1.000 42.66023 873 LYS A CA 1
ATOM 8888 C C . LYS A 1 584 ? 7.05575 -5.90788 -31.54194 1.000 40.89792 873 LYS A C 1
ATOM 8889 O O . LYS A 1 584 ? 8.22713 -6.26647 -31.39458 1.000 39.51973 873 LYS A O 1
ATOM 8908 N N . ALA A 1 585 ? 6.73335 -4.65702 -31.88639 1.000 37.03031 874 ALA A N 1
ATOM 8909 C CA . ALA A 1 585 ? 7.77835 -3.67985 -32.17753 1.000 40.58536 874 ALA A CA 1
ATOM 8910 C C . ALA A 1 585 ? 8.48216 -3.22078 -30.90968 1.000 40.02506 874 ALA A C 1
ATOM 8911 O O . ALA A 1 585 ? 9.69671 -2.98434 -30.91873 1.000 44.54526 874 ALA A O 1
ATOM 8918 N N . GLN A 1 586 ? 7.73408 -3.05694 -29.81388 1.000 41.48257 875 GLN A N 1
ATOM 8919 C CA . GLN A 1 586 ? 8.35714 -2.70233 -28.54109 1.000 42.84282 875 GLN A CA 1
ATOM 8920 C C . GLN A 1 586 ? 9.16936 -3.85664 -27.97338 1.000 41.97406 875 GLN A C 1
ATOM 8921 O O . GLN A 1 586 ? 10.12844 -3.63310 -27.22813 1.000 47.96243 875 GLN A O 1
ATOM 8935 N N . LYS A 1 587 ? 8.81209 -5.09197 -28.31632 1.000 39.94725 876 LYS A N 1
ATOM 8936 C CA . LYS A 1 587 ? 9.61338 -6.23250 -27.88136 1.000 39.93618 876 LYS A CA 1
ATOM 8937 C C . LYS A 1 587 ? 10.95931 -6.25089 -28.58864 1.000 43.29836 876 LYS A C 1
ATOM 8938 O O . LYS A 1 587 ? 11.99289 -6.46979 -27.95663 1.000 43.65087 876 LYS A O 1
ATOM 8957 N N . ILE A 1 588 ? 10.96976 -6.02118 -29.90272 1.000 41.11453 877 ILE A N 1
ATOM 8958 C CA . ILE A 1 588 ? 12.23465 -5.91159 -30.62179 1.000 42.92654 877 ILE A CA 1
ATOM 8959 C C . ILE A 1 588 ? 13.02337 -4.71518 -30.11481 1.000 43.83182 877 ILE A C 1
ATOM 8960 O O . ILE A 1 588 ? 14.24077 -4.78881 -29.93133 1.000 45.45154 877 ILE A O 1
ATOM 8976 N N . GLU A 1 589 ? 12.33927 -3.59109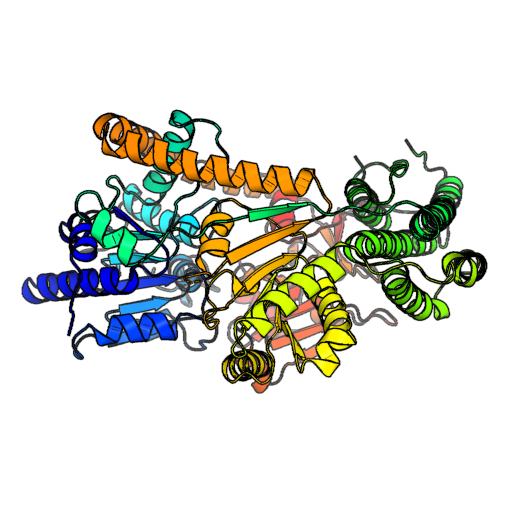 -29.88381 1.000 46.02382 878 GLU A N 1
ATOM 8977 C CA . GLU A 1 589 ? 13.00924 -2.40471 -29.36398 1.000 39.96543 878 GLU A CA 1
ATOM 8978 C C . GLU A 1 589 ? 13.72190 -2.69883 -28.05257 1.000 46.60412 878 GLU A C 1
ATOM 8979 O O . GLU A 1 589 ? 14.86782 -2.27333 -27.85609 1.000 50.36345 878 GLU A O 1
ATOM 8991 N N . GLU A 1 590 ? 13.06383 -3.42178 -27.14385 1.000 47.45700 879 GLU A N 1
ATOM 8992 C CA . GLU A 1 590 ? 13.66746 -3.70820 -25.84888 1.000 43.07787 879 GLU A CA 1
ATOM 8993 C C . GLU A 1 590 ? 14.81451 -4.69833 -25.98606 1.000 48.65893 879 GLU A C 1
ATOM 8994 O O . GLU A 1 590 ? 15.85804 -4.53449 -25.34823 1.000 53.14417 879 GLU A O 1
ATOM 9006 N N . GLN A 1 591 ? 14.63995 -5.73617 -26.80973 1.000 46.52952 880 GLN A N 1
ATOM 9007 C CA . GLN A 1 591 ? 15.73320 -6.67789 -27.03932 1.000 49.43332 880 GLN A CA 1
ATOM 9008 C C . GLN A 1 591 ? 16.97638 -5.95658 -27.53916 1.000 52.30298 880 GLN A C 1
ATOM 9009 O O . GLN A 1 591 ? 18.10284 -6.30185 -27.15685 1.000 52.65586 880 GLN A O 1
ATOM 9023 N N . ILE A 1 592 ? 16.79081 -4.94414 -28.39172 1.000 51.07499 881 ILE A N 1
ATOM 9024 C CA . ILE A 1 592 ? 17.92922 -4.19183 -28.91008 1.000 51.20204 881 ILE A CA 1
ATOM 9025 C C . ILE A 1 592 ? 18.55233 -3.32659 -27.82100 1.000 51.16155 881 ILE A C 1
ATOM 9026 O O . ILE A 1 592 ? 19.76952 -3.10569 -27.81397 1.000 55.90328 881 ILE A O 1
ATOM 9042 N N . ASN A 1 593 ? 17.74049 -2.81954 -26.89183 1.000 54.85401 882 ASN A N 1
ATOM 9043 C CA . ASN A 1 593 ? 18.28755 -2.03175 -25.79390 1.000 53.94845 882 ASN A CA 1
ATOM 9044 C C . ASN A 1 593 ? 19.07838 -2.90527 -24.82752 1.000 53.31001 882 ASN A C 1
ATOM 9045 O O . ASN A 1 593 ? 20.10638 -2.47486 -24.29578 1.000 59.43511 882 ASN A O 1
ATOM 9056 N N . ARG A 1 594 ? 18.61819 -4.13324 -24.58377 1.000 58.13020 883 ARG A N 1
ATOM 9057 C CA . ARG A 1 594 ? 19.39217 -5.04479 -23.74416 1.000 57.38291 883 ARG A CA 1
ATOM 9058 C C . ARG A 1 594 ? 20.70991 -5.41320 -24.41643 1.000 56.98439 883 ARG A C 1
ATOM 9059 O O . ARG A 1 594 ? 21.74380 -5.52278 -23.74970 1.000 64.31064 883 ARG A O 1
ATOM 9080 N N . ASN A 1 595 ? 20.69261 -5.60592 -25.73394 1.000 58.80061 884 ASN A N 1
ATOM 9081 C CA . ASN A 1 595 ? 21.90530 -5.82730 -26.51305 1.000 59.02693 884 ASN A CA 1
ATOM 9082 C C . ASN A 1 595 ? 22.71868 -6.98758 -25.94722 1.000 60.54329 884 ASN A C 1
ATOM 9083 O O . ASN A 1 595 ? 23.93192 -6.89641 -25.75302 1.000 66.17222 884 ASN A O 1
ATOM 9094 N N . ILE A 1 596 ? 22.03787 -8.08729 -25.67759 1.000 61.67394 885 ILE A N 1
ATOM 9095 C CA . ILE A 1 596 ? 22.68285 -9.30133 -25.19500 1.000 58.98603 885 ILE A CA 1
ATOM 9096 C C . ILE A 1 596 ? 23.01088 -10.18254 -26.38906 1.000 60.13257 885 ILE A C 1
ATOM 9097 O O . ILE A 1 596 ? 22.18703 -10.36262 -27.29243 1.000 63.98830 885 ILE A O 1
ATOM 9113 N N . VAL A 1 597 ? 24.21955 -10.73163 -26.39719 1.000 63.58078 886 VAL A N 1
ATOM 9114 C CA . VAL A 1 597 ? 24.66522 -11.64827 -27.44060 1.000 65.81759 886 VAL A CA 1
ATOM 9115 C C . VAL A 1 597 ? 24.61679 -13.06521 -26.88907 1.000 60.95118 886 VAL A C 1
ATOM 9116 O O . VAL A 1 597 ? 25.00976 -13.31291 -25.74200 1.000 62.33067 886 VAL A O 1
ATOM 9129 N N . TYR A 1 598 ? 24.12425 -13.99618 -27.69900 1.000 60.05141 887 TYR A N 1
ATOM 9130 C CA . TYR A 1 598 ? 23.96121 -15.38451 -27.29816 1.000 58.90575 887 TYR A CA 1
ATOM 9131 C C . TYR A 1 598 ? 24.84993 -16.26009 -28.16910 1.000 63.65521 887 TYR A C 1
ATOM 9132 O O . TYR A 1 598 ? 24.80324 -16.17050 -29.39993 1.000 63.15317 887 TYR A O 1
ATOM 9150 N N . LYS A 1 599 ? 25.66635 -17.08984 -27.52982 1.000 64.91218 888 LYS A N 1
ATOM 9151 C CA . LYS A 1 599 ? 26.41768 -18.11186 -28.24333 1.000 70.53777 888 LYS A CA 1
ATOM 9152 C C . LYS A 1 599 ? 25.47762 -19.25764 -28.59488 1.000 67.33350 888 LYS A C 1
ATOM 9153 O O . LYS A 1 599 ? 24.64388 -19.66187 -27.78088 1.000 67.19132 888 LYS A O 1
ATOM 9172 N N . ILE A 1 600 ? 25.60328 -19.76985 -29.81429 1.000 59.52311 889 ILE A N 1
ATOM 9173 C CA . ILE A 1 600 ? 24.76981 -20.86301 -30.30246 1.000 59.01443 889 ILE A CA 1
ATOM 9174 C C . ILE A 1 600 ? 25.67138 -22.07832 -30.46559 1.000 59.01426 889 ILE A C 1
ATOM 9175 O O . ILE A 1 600 ? 26.58013 -22.07949 -31.30562 1.000 63.89610 889 ILE A O 1
ATOM 9191 N N . ILE A 1 601 ? 25.41868 -23.11600 -29.66372 1.000 62.04986 890 ILE A N 1
ATOM 9192 C CA . ILE A 1 601 ? 26.28542 -24.28253 -29.59498 1.000 63.08058 890 ILE A CA 1
ATOM 9193 C C . ILE A 1 601 ? 25.50187 -25.52053 -30.00916 1.000 64.57174 890 ILE A C 1
ATOM 9194 O O . ILE A 1 601 ? 24.27300 -25.57345 -29.91891 1.000 57.86455 890 ILE A O 1
ATOM 9210 N N . CYS A 1 602 ? 26.24115 -26.53311 -30.45562 1.000 69.27834 891 CYS A N 1
ATOM 9211 C CA . CYS A 1 602 ? 25.64687 -27.83023 -30.74644 1.000 63.02193 891 CYS A CA 1
ATOM 9212 C C . CYS A 1 602 ? 25.15719 -28.47485 -29.45604 1.000 61.93425 891 CYS A C 1
ATOM 9213 O O . CYS A 1 602 ? 25.87148 -28.49702 -28.45299 1.000 68.17102 891 CYS A O 1
ATOM 9220 N N . LYS A 1 603 ? 23.93070 -28.99779 -29.47785 1.000 66.42053 892 LYS A N 1
ATOM 9221 C CA . LYS A 1 603 ? 23.35507 -29.55327 -28.25974 1.000 58.38674 892 LYS A CA 1
ATOM 9222 C C . LYS A 1 603 ? 24.10576 -30.79128 -27.79404 1.000 67.27750 892 LYS A C 1
ATOM 9223 O O . LYS A 1 603 ? 24.18215 -31.05027 -26.58533 1.000 68.65721 892 LYS A O 1
ATOM 9242 N N . LYS A 1 604 ? 24.66208 -31.56483 -28.72527 1.000 67.84995 893 LYS A N 1
ATOM 9243 C CA . LYS A 1 604 ? 25.31514 -32.82462 -28.38478 1.000 69.41346 893 LYS A CA 1
ATOM 9244 C C . LYS A 1 604 ? 26.76980 -32.62588 -27.97623 1.000 73.83734 893 LYS A C 1
ATOM 9245 O O . LYS A 1 604 ? 27.18414 -33.09975 -26.91370 1.000 77.32773 893 LYS A O 1
ATOM 9264 N N . CYS A 1 605 ? 27.55583 -31.93179 -28.80192 1.000 72.01869 894 CYS A N 1
ATOM 9265 C CA . CYS A 1 605 ? 28.97803 -31.75088 -28.53456 1.000 71.91012 894 CYS A CA 1
ATOM 9266 C C . CYS A 1 605 ? 29.31439 -30.39591 -27.92805 1.000 73.82892 894 CYS A C 1
ATOM 9267 O O . CYS A 1 605 ? 30.41729 -30.23070 -27.40112 1.000 78.52883 894 CYS A O 1
ATOM 9274 N N . GLU A 1 606 ? 28.40633 -29.42741 -28.00516 1.000 68.12551 895 GLU A N 1
ATOM 9275 C CA . GLU A 1 606 ? 28.57655 -28.09498 -27.43514 1.000 70.08713 895 GLU A CA 1
ATOM 9276 C C . GLU A 1 606 ? 29.65719 -27.27801 -28.13287 1.000 66.45474 895 GLU A C 1
ATOM 9277 O O . GLU A 1 606 ? 30.16543 -26.30624 -27.56340 1.000 64.97776 895 GLU A O 1
ATOM 9289 N N . ALA A 1 607 ? 30.00656 -27.63145 -29.36549 1.000 68.55926 896 ALA A N 1
ATOM 9290 C CA . ALA A 1 607 ? 30.88725 -26.78928 -30.16245 1.000 66.51804 896 ALA A CA 1
ATOM 9291 C C . ALA A 1 607 ? 30.16497 -25.49882 -30.53311 1.000 68.19067 896 ALA A C 1
ATOM 9292 O O . ALA A 1 607 ? 29.00015 -25.52226 -30.94063 1.000 67.73689 896 ALA A O 1
ATOM 9299 N N . ILE A 1 608 ? 30.85437 -24.37013 -30.38922 1.000 71.17304 897 ILE A N 1
ATOM 9300 C CA . ILE A 1 608 ? 30.24837 -23.07094 -30.66745 1.000 65.59942 897 ILE A CA 1
ATOM 9301 C C . ILE A 1 608 ? 30.02913 -22.95959 -32.17300 1.000 66.43027 897 ILE A C 1
ATOM 9302 O O . ILE A 1 608 ? 30.98728 -22.90501 -32.94754 1.000 67.36106 897 ILE A O 1
ATOM 9318 N N . LEU A 1 609 ? 28.75920 -22.91505 -32.58702 1.000 68.69941 898 LEU A N 1
ATOM 9319 C CA . LEU A 1 609 ? 28.42756 -22.83759 -34.00273 1.000 61.52920 898 LEU A CA 1
ATOM 9320 C C . LEU A 1 609 ? 28.46593 -21.40378 -34.50859 1.000 62.53988 898 LEU A C 1
ATOM 9321 O O . LEU A 1 609 ? 28.98646 -21.14935 -35.60488 1.000 67.38146 898 LEU A O 1
ATOM 9337 N N . CYS A 1 610 ? 27.92306 -20.46266 -33.74694 1.000 58.96394 899 CYS A N 1
ATOM 9338 C CA . CYS A 1 610 ? 27.91406 -19.04458 -34.14345 1.000 55.20981 899 CYS A CA 1
ATOM 9339 C C . CYS A 1 610 ? 27.34039 -18.23375 -32.97943 1.000 58.45225 899 CYS A C 1
ATOM 9340 O O . CYS A 1 610 ? 27.19034 -18.72438 -31.85462 1.000 61.10926 899 CYS A O 1
ATOM 9348 N N . THR A 1 611 ? 27.01310 -16.96780 -33.26447 1.000 55.92818 900 THR A N 1
ATOM 9349 C CA . THR A 1 611 ? 26.34204 -16.10229 -32.29821 1.000 57.50831 900 THR A CA 1
ATOM 9350 C C . THR A 1 611 ? 25.01234 -15.62246 -32.86981 1.000 53.71975 900 THR A C 1
ATOM 9351 O O . THR A 1 611 ? 24.73173 -15.75657 -34.06479 1.000 55.42519 900 THR A O 1
ATOM 9362 N N . SER A 1 612 ? 24.18568 -15.05054 -31.99610 1.000 59.90577 901 SER A N 1
ATOM 9363 C CA . SER A 1 612 ? 22.89764 -14.52449 -32.43452 1.000 51.02013 901 SER A CA 1
ATOM 9364 C C . SER A 1 612 ? 23.06772 -13.43301 -33.48005 1.000 57.95232 901 SER A C 1
ATOM 9365 O O . SER A 1 612 ? 22.22029 -13.28822 -34.36961 1.000 56.79015 901 SER A O 1
ATOM 9373 N N . LYS A 1 613 ? 24.15811 -12.66393 -33.39997 1.000 61.72165 902 LYS A N 1
ATOM 9374 C CA . LYS A 1 613 ? 24.39370 -11.60467 -34.37233 1.000 57.84122 902 LYS A CA 1
ATOM 9375 C C . LYS A 1 613 ? 24.50373 -12.13244 -35.79738 1.000 57.34403 902 LYS A C 1
ATOM 9376 O O . LYS A 1 613 ? 24.32420 -11.36161 -36.74527 1.000 58.42615 902 LYS A O 1
ATOM 9395 N N . ASP A 1 614 ? 24.78317 -13.42258 -35.97038 1.000 62.91132 903 ASP A N 1
ATOM 9396 C CA . ASP A 1 614 ? 25.01118 -14.00138 -37.28839 1.000 56.42305 903 ASP A CA 1
ATOM 9397 C C . ASP A 1 614 ? 23.76216 -14.62277 -37.90011 1.000 54.01398 903 ASP A C 1
ATOM 9398 O O . ASP A 1 614 ? 23.84097 -15.15712 -39.01384 1.000 60.86628 903 ASP A O 1
ATOM 9407 N N . ILE A 1 615 ? 22.62434 -14.56345 -37.21979 1.000 55.49782 904 ILE A N 1
ATOM 9408 C CA . ILE A 1 615 ? 21.39849 -15.19530 -37.69269 1.000 50.58101 904 ILE A CA 1
ATOM 9409 C C . ILE A 1 615 ? 20.60095 -14.19723 -38.52036 1.000 52.55931 904 ILE A C 1
ATOM 9410 O O . ILE A 1 615 ? 20.50123 -13.01551 -38.17134 1.000 52.18163 904 ILE A O 1
ATOM 9426 N N . ARG A 1 616 ? 20.02379 -14.67662 -39.62145 1.000 52.40820 905 ARG A N 1
ATOM 9427 C CA . ARG A 1 616 ? 19.09618 -13.90319 -40.43261 1.000 50.40657 905 ARG A CA 1
ATOM 9428 C C . ARG A 1 616 ? 17.86062 -14.75220 -40.69872 1.000 54.38697 905 ARG A C 1
ATOM 9429 O O . ARG A 1 616 ? 17.93121 -15.98294 -40.72361 1.000 53.15113 905 ARG A O 1
ATOM 9450 N N . SER A 1 617 ? 16.72644 -14.08890 -40.89541 1.000 50.73281 906 SER A N 1
ATOM 9451 C CA . SER A 1 617 ? 15.45199 -14.75895 -41.09068 1.000 46.02683 906 SER A CA 1
ATOM 9452 C C . SER A 1 617 ? 15.00155 -14.63555 -42.54031 1.000 45.56168 906 SER A C 1
ATOM 9453 O O . SER A 1 617 ? 15.33734 -13.67335 -43.23350 1.000 50.76664 906 SER A O 1
ATOM 9461 N N . ARG A 1 618 ? 14.24392 -15.63154 -42.99320 1.000 48.23760 907 ARG A N 1
ATOM 9462 C CA . ARG A 1 618 ? 13.75560 -15.65948 -44.37016 1.000 50.73132 907 ARG A CA 1
ATOM 9463 C C . ARG A 1 618 ? 12.60189 -16.65101 -44.41783 1.000 53.88925 907 ARG A C 1
ATOM 9464 O O . ARG A 1 618 ? 12.82034 -17.85132 -44.24372 1.000 50.27889 907 ARG A O 1
ATOM 9485 N N . ASN A 1 619 ? 11.39067 -16.15209 -44.64911 1.000 54.39255 908 ASN A N 1
ATOM 9486 C CA . ASN A 1 619 ? 10.18679 -16.97675 -44.69377 1.000 52.38403 908 ASN A CA 1
ATOM 9487 C C . ASN A 1 619 ? 10.13705 -17.89926 -43.47251 1.000 53.70915 908 ASN A C 1
ATOM 9488 O O . ASN A 1 619 ? 10.06672 -19.12744 -43.57470 1.000 48.98142 908 ASN A O 1
ATOM 9499 N N . THR A 1 620 ? 10.17924 -17.26035 -42.30128 1.000 52.64826 909 THR A N 1
ATOM 9500 C CA . THR A 1 620 ? 10.17187 -17.92718 -41.00053 1.000 59.31799 909 THR A CA 1
ATOM 9501 C C . THR A 1 620 ? 11.12200 -19.12511 -40.99188 1.000 55.72630 909 THR A C 1
ATOM 9502 O O . THR A 1 620 ? 10.84809 -20.15912 -40.37600 1.000 49.71940 909 THR A O 1
ATOM 9513 N N . GLN A 1 621 ? 12.25893 -18.97729 -41.66367 1.000 57.26896 910 GLN A N 1
ATOM 9514 C CA . GLN A 1 621 ? 13.40264 -19.87066 -41.54111 1.000 53.21966 910 GLN A CA 1
ATOM 9515 C C . GLN A 1 621 ? 14.58318 -19.04073 -41.05487 1.000 46.93807 910 GLN A C 1
ATOM 9516 O O . GLN A 1 621 ? 14.71706 -17.86387 -41.39891 1.000 55.51417 910 GLN A O 1
ATOM 9530 N N . TYR A 1 622 ? 15.43850 -19.64992 -40.23879 1.000 47.72814 911 TYR A N 1
ATOM 9531 C CA . TYR A 1 622 ? 16.48677 -18.92195 -39.52538 1.000 44.20645 911 TYR A CA 1
ATOM 9532 C C . TYR A 1 622 ? 17.85018 -19.44529 -39.95392 1.000 49.84382 911 TYR A C 1
ATOM 9533 O O . TYR A 1 622 ? 18.23759 -20.56294 -39.60225 1.000 50.51722 911 TYR A O 1
ATOM 9551 N N . LEU A 1 623 ? 18.57373 -18.61003 -40.69746 1.000 54.30584 912 LEU A N 1
ATOM 9552 C CA . LEU A 1 623 ? 19.75185 -19.00791 -41.45661 1.000 52.74680 912 LEU A CA 1
ATOM 9553 C C . LEU A 1 623 ? 21.02014 -18.46968 -40.81481 1.000 52.08234 912 LEU A C 1
ATOM 9554 O O . LEU A 1 623 ? 21.02519 -17.35418 -40.27592 1.000 53.26613 912 LEU A O 1
ATOM 9570 N N . VAL A 1 624 ? 22.08807 -19.24894 -40.89200 1.000 53.85266 913 VAL A N 1
ATOM 9571 C CA . VAL A 1 624 ? 23.39370 -18.82897 -40.40815 1.000 49.17934 913 VAL A CA 1
ATOM 9572 C C . VAL A 1 624 ? 24.10105 -18.08107 -41.52745 1.000 54.45001 913 VAL A C 1
ATOM 9573 O O . VAL A 1 624 ? 24.24962 -18.60079 -42.64115 1.000 61.02146 913 VAL A O 1
ATOM 9586 N N . CYS A 1 625 ? 24.54285 -16.85932 -41.23340 1.000 59.89289 914 CYS A N 1
ATOM 9587 C CA . CYS A 1 625 ? 25.21138 -16.01370 -42.21520 1.000 63.71904 914 CYS A CA 1
ATOM 9588 C C . CYS A 1 625 ? 26.65367 -15.71420 -41.82889 1.000 62.79347 914 CYS A C 1
ATOM 9589 O O . CYS A 1 625 ? 27.24120 -14.74735 -42.33090 1.000 60.99195 914 CYS A O 1
ATOM 9597 N N . ASP A 1 626 ? 27.23445 -16.52366 -40.94506 1.000 63.95494 915 ASP A N 1
ATOM 9598 C CA . ASP A 1 626 ? 28.65979 -16.44297 -40.64159 1.000 62.48582 915 ASP A CA 1
ATOM 9599 C C . ASP A 1 626 ? 29.41859 -17.30249 -41.63904 1.000 65.46766 915 ASP A C 1
ATOM 9600 O O . ASP A 1 626 ? 29.24125 -18.53057 -41.63761 1.000 61.63622 915 ASP A O 1
ATOM 9609 N N . PRO A 1 627 ? 30.26983 -16.72180 -42.49161 1.000 67.18827 916 PRO A N 1
ATOM 9610 C CA . PRO A 1 627 ? 30.91792 -17.54148 -43.53044 1.000 63.62701 916 PRO A CA 1
ATOM 9611 C C . PRO A 1 627 ? 31.74607 -18.68246 -42.96980 1.000 65.84711 916 PRO A C 1
ATOM 9612 O O . PRO A 1 627 ? 31.92121 -19.69991 -43.65230 1.000 74.04492 916 PRO A O 1
ATOM 9623 N N . GLY A 1 628 ? 32.25583 -18.55285 -41.74588 1.000 65.56484 917 GLY A N 1
ATOM 9624 C CA . GLY A 1 628 ? 33.01005 -19.63743 -41.14327 1.000 69.24047 917 GLY A CA 1
ATOM 9625 C C . GLY A 1 628 ? 32.17845 -20.84307 -40.76260 1.000 75.29478 917 GLY A C 1
ATOM 9626 O O . GLY A 1 628 ? 32.75092 -21.88800 -40.43072 1.000 82.13624 917 GLY A O 1
ATOM 9630 N N . PHE A 1 629 ? 30.85134 -20.72939 -40.81293 1.000 64.39406 918 PHE A N 1
ATOM 9631 C CA . PHE A 1 629 ? 29.99519 -21.82677 -40.37440 1.000 69.53748 918 PHE A CA 1
ATOM 9632 C C . PHE A 1 629 ? 30.07090 -23.01803 -41.32116 1.000 72.33325 918 PHE A C 1
ATOM 9633 O O . PHE A 1 629 ? 29.90877 -24.16439 -40.88357 1.000 70.22603 918 PHE A O 1
ATOM 9650 N N . TRP A 1 630 ? 30.31171 -22.77274 -42.61423 1.000 71.46214 919 TRP A N 1
ATOM 9651 C CA . TRP A 1 630 ? 30.37194 -23.87358 -43.57080 1.000 70.15934 919 TRP A CA 1
ATOM 9652 C C . TRP A 1 630 ? 31.40003 -24.92000 -43.15841 1.000 77.09151 919 TRP A C 1
ATOM 9653 O O . TRP A 1 630 ? 31.21957 -26.11095 -43.43871 1.000 79.65874 919 TRP A O 1
ATOM 9674 N N . SER A 1 631 ? 32.48325 -24.49898 -42.50853 1.000 76.54553 920 SER A N 1
ATOM 9675 C CA . SER A 1 631 ? 33.56258 -25.40782 -42.14710 1.000 88.67546 920 SER A CA 1
ATOM 9676 C C . SER A 1 631 ? 33.27274 -26.20724 -40.88362 1.000 90.38079 920 SER A C 1
ATOM 9677 O O . SER A 1 631 ? 34.14192 -26.96828 -40.44264 1.000 91.03845 920 SER A O 1
ATOM 9685 N N . LEU A 1 632 ? 32.08608 -26.05825 -40.29680 1.000 80.32688 921 LEU A N 1
ATOM 9686 C CA . LEU A 1 632 ? 31.70386 -26.79172 -39.09884 1.000 82.24064 921 LEU A CA 1
ATOM 9687 C C . LEU A 1 632 ? 30.65688 -27.86086 -39.38200 1.000 82.46245 921 LEU A C 1
ATOM 9688 O O . LEU A 1 632 ? 30.16911 -28.50063 -38.44467 1.000 79.77532 921 LEU A O 1
ATOM 9704 N N . VAL A 1 633 ? 30.30457 -28.07582 -40.65077 1.000 80.65517 922 VAL A N 1
ATOM 9705 C CA . VAL A 1 633 ? 29.15985 -28.89806 -41.01380 1.000 87.12613 922 VAL A CA 1
ATOM 9706 C C . VAL A 1 633 ? 29.48523 -29.73221 -42.24192 1.000 82.11052 922 VAL A C 1
ATOM 9707 O O . VAL A 1 633 ? 30.38056 -29.40970 -43.02324 1.000 87.46025 922 VAL A O 1
ATOM 9720 N N . ARG A 1 634 ? 28.73509 -30.81960 -42.40005 1.000 88.47717 923 ARG A N 1
ATOM 9721 C CA . ARG A 1 634 ? 28.77736 -31.64805 -43.59691 1.000 92.15332 923 ARG A CA 1
ATOM 9722 C C . ARG A 1 634 ? 27.45131 -31.49946 -44.33243 1.000 87.12754 923 ARG A C 1
ATOM 9723 O O . ARG A 1 634 ? 26.39447 -31.85028 -43.79258 1.000 86.42028 923 ARG A O 1
ATOM 9744 N N . LYS A 1 635 ? 27.50563 -30.98569 -45.55593 1.000 85.08910 924 LYS A N 1
ATOM 9745 C CA . LYS A 1 635 ? 26.30566 -30.90128 -46.37631 1.000 88.13350 924 LYS A CA 1
ATOM 9746 C C . LYS A 1 635 ? 25.89776 -32.29219 -46.85070 1.000 89.09656 924 LYS A C 1
ATOM 9747 O O . LYS A 1 635 ? 26.71961 -33.20643 -46.95133 1.000 95.94463 924 LYS A O 1
ATOM 9766 N N . THR A 1 636 ? 24.60530 -32.44926 -47.13336 1.000 88.38665 925 THR A N 1
ATOM 9767 C CA . THR A 1 636 ? 24.07149 -33.72563 -47.60860 1.000 87.86074 925 THR A CA 1
ATOM 9768 C C . THR A 1 636 ? 22.87701 -33.39298 -48.49886 1.000 87.45906 925 THR A C 1
ATOM 9769 O O . THR A 1 636 ? 21.77589 -33.14884 -47.99618 1.000 89.97740 925 THR A O 1
ATOM 9780 N N . ARG A 1 637 ? 23.10193 -33.37906 -49.80778 1.000 86.93735 926 ARG A N 1
ATOM 9781 C CA . ARG A 1 637 ? 22.09021 -32.90642 -50.73686 1.000 92.87708 926 ARG A CA 1
ATOM 9782 C C . ARG A 1 637 ? 20.98340 -33.93922 -50.92657 1.000 94.78996 926 ARG A C 1
ATOM 9783 O O . ARG A 1 637 ? 21.16458 -35.13991 -50.70595 1.000 93.57871 926 ARG A O 1
ATOM 9804 N N . LEU A 1 638 ? 19.82027 -33.44459 -51.33989 1.000 97.80051 927 LEU A N 1
ATOM 9805 C CA . LEU A 1 638 ? 18.69175 -34.27366 -51.73044 1.000 103.72158 927 LEU A CA 1
ATOM 9806 C C . LEU A 1 638 ? 18.58757 -34.30639 -53.25134 1.000 110.21336 927 LEU A C 1
ATOM 9807 O O . LEU A 1 638 ? 18.89429 -33.32501 -53.93447 1.000 105.36495 927 LEU A O 1
ATOM 9823 N N . THR A 1 639 ? 18.15304 -35.44757 -53.77715 1.000 119.06611 928 THR A N 1
ATOM 9824 C CA . THR A 1 639 ? 17.96086 -35.57391 -55.21355 1.000 124.32885 928 THR A CA 1
ATOM 9825 C C . THR A 1 639 ? 16.72641 -34.79403 -55.65096 1.000 129.41709 928 THR A C 1
ATOM 9826 O O . THR A 1 639 ? 15.78177 -34.59680 -54.88197 1.000 136.47452 928 T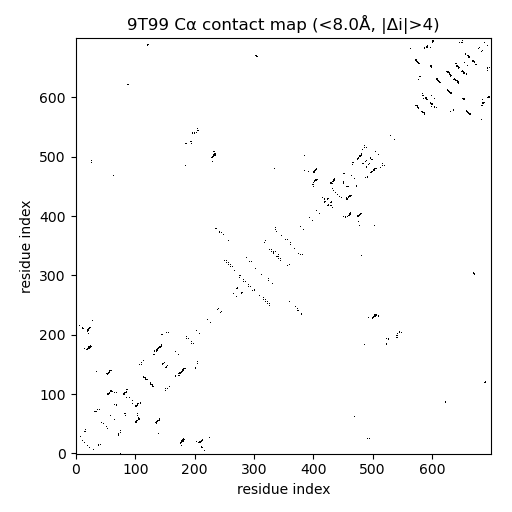HR A O 1
ATOM 9837 N N . ASP A 1 640 ? 16.74280 -34.34419 -56.90711 1.000 134.25302 929 ASP A N 1
ATOM 9838 C CA . ASP A 1 640 ? 15.59418 -33.62781 -57.45013 1.000 139.22579 929 ASP A CA 1
ATOM 9839 C C . ASP A 1 640 ? 14.34341 -34.49450 -57.47306 1.000 144.79365 929 ASP A C 1
ATOM 9840 O O . ASP A 1 640 ? 13.23472 -33.96106 -57.59320 1.000 135.55285 929 ASP A O 1
ATOM 9849 N N . GLU A 1 641 ? 14.49485 -35.81625 -57.36159 1.000 161.51192 930 GLU A N 1
ATOM 9850 C CA . GLU A 1 641 ? 13.33312 -36.68144 -57.19254 1.000 157.22078 930 GLU A CA 1
ATOM 9851 C C . GLU A 1 641 ? 12.66834 -36.43361 -55.84380 1.000 150.18724 930 GLU A C 1
ATOM 9852 O O . GLU A 1 641 ? 11.44705 -36.25577 -55.76217 1.000 149.31555 930 GLU A O 1
ATOM 9864 N N . GLN A 1 642 ? 13.46421 -36.41644 -54.77072 1.000 135.50404 931 GLN A N 1
ATOM 9865 C CA . GLN A 1 642 ? 12.91315 -36.19882 -53.43897 1.000 133.45774 931 GLN A CA 1
ATOM 9866 C C . GLN A 1 642 ? 12.42105 -34.76895 -53.25729 1.000 123.99093 931 GLN A C 1
ATOM 9867 O O . GLN A 1 642 ? 11.43996 -34.54041 -52.54170 1.000 130.08556 931 GLN A O 1
ATOM 9881 N N . GLN A 1 643 ? 13.08505 -33.79783 -53.88838 1.000 147.11303 932 GLN A N 1
ATOM 9882 C CA . GLN A 1 643 ? 12.69226 -32.40448 -53.71193 1.000 153.64005 932 GLN A CA 1
ATOM 9883 C C . GLN A 1 643 ? 11.28892 -32.15169 -54.24904 1.000 153.12069 932 GLN A C 1
ATOM 9884 O O . GLN A 1 643 ? 10.52514 -31.37214 -53.66733 1.000 156.23261 932 GLN A O 1
ATOM 9898 N N . ALA A 1 644 ? 10.92858 -32.80126 -55.35902 1.000 150.69073 933 ALA A N 1
ATOM 9899 C CA . ALA A 1 644 ? 9.60799 -32.58401 -55.94048 1.000 143.65157 933 ALA A CA 1
ATOM 9900 C C . ALA A 1 644 ? 8.49942 -33.08744 -55.02373 1.000 129.01593 933 ALA A C 1
ATOM 9901 O O . ALA A 1 644 ? 7.39143 -32.54096 -55.03466 1.000 110.66050 933 ALA A O 1
ATOM 9908 N N . LEU A 1 645 ? 8.77607 -34.12098 -54.22592 1.000 125.64322 934 LEU A N 1
ATOM 9909 C CA . LEU A 1 645 ? 7.76614 -34.64128 -53.31273 1.000 114.59997 934 LEU A CA 1
ATOM 9910 C C . LEU A 1 645 ? 7.56995 -33.72509 -52.11038 1.000 113.75208 934 LEU A C 1
ATOM 9911 O O . LEU A 1 645 ? 6.45509 -33.61966 -51.58662 1.000 103.81716 934 LEU A O 1
ATOM 9927 N N . ILE A 1 646 ? 8.63377 -33.05765 -51.66174 1.000 110.14853 935 ILE A N 1
ATOM 9928 C CA . ILE A 1 646 ? 8.54814 -32.19502 -50.48964 1.000 105.78876 935 ILE A CA 1
ATOM 9929 C C . ILE A 1 646 ? 7.81373 -30.91128 -50.85133 1.000 100.46523 935 ILE A C 1
ATOM 9930 O O . ILE A 1 646 ? 8.02123 -30.33306 -51.92715 1.000 99.47908 935 ILE A O 1
ATOM 9946 N N . LYS A 1 647 ? 6.94806 -30.45559 -49.94438 1.000 86.26591 936 LYS A N 1
ATOM 9947 C CA . LYS A 1 647 ? 6.03604 -29.35047 -50.20668 1.000 78.58343 936 LYS A CA 1
ATOM 9948 C C . LYS A 1 647 ? 6.54345 -28.01967 -49.66112 1.000 69.70207 936 LYS A C 1
ATOM 9949 O O . LYS A 1 647 ? 5.76745 -27.06305 -49.55194 1.000 63.11865 936 LYS A O 1
ATOM 9968 N N . TYR A 1 648 ? 7.82880 -27.93397 -49.32894 1.000 72.35651 937 TYR A N 1
ATOM 9969 C CA . TYR A 1 648 ? 8.44679 -26.68921 -48.89591 1.000 70.84975 937 TYR A CA 1
ATOM 9970 C C . TYR A 1 648 ? 9.85974 -26.64260 -49.46164 1.000 70.30968 937 TYR A C 1
ATOM 9971 O O . TYR A 1 648 ? 10.30019 -27.56120 -50.16180 1.000 81.22291 937 TYR A O 1
ATOM 9989 N N . ASN A 1 649 ? 10.58082 -25.56605 -49.15397 1.000 61.01663 938 ASN A N 1
ATOM 9990 C CA . ASN A 1 649 ? 11.90728 -25.33752 -49.72147 1.000 68.99245 938 ASN A CA 1
ATOM 9991 C C . ASN A 1 649 ? 12.95572 -26.03915 -48.86210 1.000 74.71529 938 ASN A C 1
ATOM 9992 O O . ASN A 1 649 ? 13.17403 -25.66551 -47.70512 1.000 70.94207 938 ASN A O 1
ATOM 10003 N N . ALA A 1 650 ? 13.60899 -27.05070 -49.43372 1.000 75.19171 939 ALA A N 1
ATOM 10004 C CA . ALA A 1 650 ? 14.71441 -27.73180 -48.77087 1.000 80.45850 939 ALA A CA 1
ATOM 10005 C C . ALA A 1 650 ? 15.52319 -28.47908 -49.82026 1.000 80.66337 939 ALA A C 1
ATOM 10006 O O . ALA A 1 650 ? 14.95308 -29.21490 -50.63102 1.000 85.48222 939 ALA A O 1
ATOM 10013 N N . THR A 1 651 ? 16.84457 -28.29299 -49.79948 1.000 76.78866 940 THR A N 1
ATOM 10014 C CA . THR A 1 651 ? 17.73683 -28.94383 -50.74448 1.000 83.22317 940 THR A CA 1
ATOM 10015 C C . THR A 1 651 ? 18.62584 -30.00490 -50.11047 1.000 87.22401 940 THR A C 1
ATOM 10016 O O . THR A 1 651 ? 19.22031 -30.80619 -50.84305 1.000 85.86848 940 THR A O 1
ATOM 10027 N N . GLY A 1 652 ? 18.74520 -30.03425 -48.79060 1.000 78.69182 941 GLY A N 1
ATOM 10028 C CA . GLY A 1 652 ? 19.59772 -31.01485 -48.15355 1.000 81.32253 941 GLY A CA 1
ATOM 10029 C C . GLY A 1 652 ? 19.60413 -30.85011 -46.65224 1.000 74.23523 941 GLY A C 1
ATOM 10030 O O . GLY A 1 652 ? 18.72698 -30.20387 -46.07820 1.000 69.18634 941 GLY A O 1
ATOM 10034 N N . SER A 1 653 ? 20.61068 -31.44926 -46.02018 1.000 74.51895 942 SER A N 1
ATOM 10035 C CA . SER A 1 653 ? 20.77669 -31.39963 -44.57709 1.000 69.79808 942 SER A CA 1
ATOM 10036 C C . SER A 1 653 ? 22.19785 -30.97378 -44.24209 1.000 66.76937 942 SER A C 1
ATOM 10037 O O . SER A 1 653 ? 23.10150 -31.03381 -45.08080 1.000 73.81786 942 SER A O 1
ATOM 10045 N N . ILE A 1 654 ? 22.38738 -30.53008 -43.00204 1.000 66.07117 943 ILE A N 1
ATOM 10046 C CA . ILE A 1 654 ? 23.71314 -30.24443 -42.46529 1.000 69.49383 943 ILE A CA 1
ATOM 10047 C C . ILE A 1 654 ? 23.87357 -30.98528 -41.14331 1.000 68.85757 943 ILE A C 1
ATOM 10048 O O . ILE A 1 654 ? 22.90553 -31.12237 -40.38230 1.000 66.60616 943 ILE A O 1
ATOM 10064 N N . ASN A 1 655 ? 25.08584 -31.45488 -40.87466 1.000 77.12190 944 ASN A N 1
ATOM 10065 C CA . ASN A 1 655 ? 25.38592 -32.24176 -39.69017 1.000 69.98784 944 ASN A CA 1
ATOM 10066 C C . ASN A 1 655 ? 26.64968 -31.71172 -39.03269 1.000 74.95684 944 ASN A C 1
ATOM 10067 O O . ASN A 1 655 ? 27.58142 -31.28012 -39.71772 1.000 80.09669 944 ASN A O 1
ATOM 10078 N N . CYS A 1 656 ? 26.67469 -31.73901 -37.70139 1.000 73.62916 945 CYS A N 1
ATOM 10079 C CA . CYS A 1 656 ? 27.86971 -31.32715 -36.97712 1.000 76.79127 945 CYS A CA 1
ATOM 10080 C C . CYS A 1 656 ? 29.05752 -32.14561 -37.46682 1.000 86.62074 945 CYS A C 1
ATOM 10081 O O . CYS A 1 656 ? 28.96988 -33.36619 -37.62066 1.000 84.42240 945 CYS A O 1
ATOM 10088 N N A ARG A 1 657 ? 30.17397 -31.46707 -37.72639 0.500 87.59275 946 ARG A N 1
ATOM 10089 N N B ARG A 1 657 ? 30.17693 -31.46134 -37.70849 0.500 87.59370 946 ARG A N 1
ATOM 10090 C CA A ARG A 1 657 ? 31.33178 -32.14784 -38.28537 0.500 92.92963 946 ARG A CA 1
ATOM 10091 C CA B ARG A 1 657 ? 31.36271 -32.08494 -38.28766 0.500 92.93398 946 ARG A CA 1
ATOM 10092 C C A ARG A 1 657 ? 32.25850 -32.73129 -37.23026 0.500 92.06380 946 ARG A C 1
ATOM 10093 C C B ARG A 1 657 ? 32.28652 -32.68700 -37.23861 0.500 92.06636 946 ARG A C 1
ATOM 10094 O O A ARG A 1 657 ? 33.11467 -33.55690 -37.56935 0.500 95.14441 946 ARG A O 1
ATOM 10095 O O B ARG A 1 657 ? 33.15956 -33.48684 -37.59226 0.500 95.15765 946 ARG A O 1
ATOM 10136 N N . ARG A 1 658 ? 32.11399 -32.33116 -35.96779 1.000 87.52066 947 ARG A N 1
ATOM 10137 C CA . ARG A 1 658 ? 32.96907 -32.85990 -34.91645 1.000 92.28256 947 ARG A CA 1
ATOM 10138 C C . ARG A 1 658 ? 32.91762 -34.38271 -34.88266 1.000 95.26761 947 ARG A C 1
ATOM 10139 O O . ARG A 1 658 ? 31.95652 -35.00081 -35.35121 1.000 88.03102 947 ARG A O 1
ATOM 10161 N N . GLU A 1 659 ? 33.96284 -34.98647 -34.31946 1.000 101.01939 948 GLU A N 1
ATOM 10162 C CA . GLU A 1 659 ? 34.07880 -36.43466 -34.28091 1.000 99.54143 948 GLU A CA 1
ATOM 10163 C C . GLU A 1 659 ? 33.19297 -37.01111 -33.18721 1.000 96.28726 948 GLU A C 1
ATOM 10164 O O . GLU A 1 659 ? 33.14452 -36.50052 -32.06713 1.000 95.59982 948 GLU A O 1
ATOM 10176 N N . ASN A 1 660 ? 32.47600 -38.08348 -33.53056 1.000 90.74937 949 ASN A N 1
ATOM 10177 C CA . ASN A 1 660 ? 31.54980 -38.78435 -32.64557 1.000 89.49477 949 ASN A CA 1
ATOM 10178 C C . ASN A 1 660 ? 30.30891 -37.96249 -32.32694 1.000 79.64036 949 ASN A C 1
ATOM 10179 O O . ASN A 1 660 ? 29.55671 -38.31660 -31.40727 1.000 79.24534 949 ASN A O 1
ATOM 10190 N N . CYS A 1 661 ? 30.07291 -36.87265 -33.05539 1.000 82.66049 950 CYS A N 1
ATOM 10191 C CA . CYS A 1 661 ? 28.84748 -36.10195 -32.90153 1.000 77.59626 950 CYS A CA 1
ATOM 10192 C C . CYS A 1 661 ? 27.91856 -36.37450 -34.07947 1.000 67.34679 950 CYS A C 1
ATOM 10193 O O . CYS A 1 661 ? 26.98559 -37.17416 -33.96874 1.000 69.93134 950 CYS A O 1
ATOM 10200 N N . GLY A 1 662 ? 28.16138 -35.72345 -35.21078 1.000 73.51035 951 GLY A N 1
ATOM 10201 C CA . GLY A 1 662 ? 27.35904 -35.93701 -36.39411 1.000 70.13910 951 GLY A CA 1
ATOM 10202 C C . GLY A 1 662 ? 25.89828 -35.54442 -36.23385 1.000 69.76649 951 GLY A C 1
ATOM 10203 O O . GLY A 1 662 ? 25.05986 -35.92184 -37.05491 1.000 75.83961 951 GLY A O 1
ATOM 10207 N N . LEU A 1 663 ? 25.59018 -34.78241 -35.18517 1.000 72.30965 952 LEU A N 1
ATOM 10208 C CA . LEU A 1 663 ? 24.20570 -34.37860 -34.94234 1.000 68.79930 952 LEU A CA 1
ATOM 10209 C C . LEU A 1 663 ? 23.68412 -33.53438 -36.09570 1.000 62.30011 952 LEU A C 1
ATOM 10210 O O . LEU A 1 663 ? 24.36905 -32.62597 -36.57412 1.000 65.98307 952 LEU A O 1
ATOM 10226 N N . LYS A 1 664 ? 22.46941 -33.83213 -36.54268 1.000 65.03893 953 LYS A N 1
ATOM 10227 C CA . LYS A 1 664 ? 21.82721 -33.02003 -37.57511 1.000 62.11261 953 LYS A CA 1
ATOM 10228 C C . LYS A 1 664 ? 21.51680 -31.64926 -36.98753 1.000 56.04948 953 LYS A C 1
ATOM 10229 O O . LYS A 1 664 ? 20.69140 -31.52494 -36.07640 1.000 58.60311 953 LYS A O 1
ATOM 10248 N N . LEU A 1 665 ? 22.16812 -30.61353 -37.50685 1.000 57.06496 954 LEU A N 1
ATOM 10249 C CA . LEU A 1 665 ? 21.96136 -29.25966 -37.01235 1.000 60.82892 954 LEU A CA 1
ATOM 10250 C C . LEU A 1 665 ? 20.84572 -28.52257 -37.74045 1.000 57.67817 954 LEU A C 1
ATOM 10251 O O . LEU A 1 665 ? 20.32784 -27.53115 -37.21006 1.000 50.15839 954 LEU A O 1
ATOM 10267 N N . GLY A 1 666 ? 20.45398 -28.98314 -38.92385 1.000 61.07118 955 GLY A N 1
ATOM 10268 C CA . GLY A 1 666 ? 19.38963 -28.31577 -39.65763 1.000 59.10709 955 GLY A CA 1
ATOM 10269 C C . GLY A 1 666 ? 19.34463 -28.77073 -41.09906 1.000 62.39197 955 GLY A C 1
ATOM 10270 O O . GLY A 1 666 ? 19.71644 -29.90330 -41.42158 1.000 64.44396 955 GLY A O 1
ATOM 10274 N N . GLN A 1 667 ? 18.89422 -27.86507 -41.96436 1.000 57.58373 956 GLN A N 1
ATOM 10275 C CA . GLN A 1 667 ? 18.67652 -28.19191 -43.36311 1.000 68.39514 956 GLN A CA 1
ATOM 10276 C C . GLN A 1 667 ? 19.21727 -27.08152 -44.24684 1.000 64.33227 956 GLN A C 1
ATOM 10277 O O . GLN A 1 667 ? 19.57846 -26.00107 -43.77917 1.000 63.79226 956 GLN A O 1
ATOM 10291 N N . LEU A 1 668 ? 19.28523 -27.37518 -45.54092 1.000 67.35161 957 LEU A N 1
ATOM 10292 C CA . LEU A 1 668 ? 19.68180 -26.41267 -46.55857 1.000 64.51726 957 LEU A CA 1
ATOM 10293 C C . LEU A 1 668 ? 18.43533 -25.94528 -47.29622 1.000 64.32826 957 LEU A C 1
ATOM 10294 O O . LEU A 1 668 ? 17.58941 -26.76260 -47.67197 1.000 67.81956 957 LEU A O 1
ATOM 10310 N N . ILE A 1 669 ? 18.31516 -24.63556 -47.49078 1.000 65.18036 958 ILE A N 1
ATOM 10311 C CA . ILE A 1 669 ? 17.22283 -24.06217 -48.26568 1.000 75.31158 958 ILE A CA 1
ATOM 10312 C C . ILE A 1 669 ? 17.82000 -23.18123 -49.35385 1.000 75.01656 958 ILE A C 1
ATOM 10313 O O . ILE A 1 669 ? 18.81851 -22.48655 -49.12725 1.000 72.77151 958 ILE A O 1
ATOM 10329 N N . GLU A 1 670 ? 17.21021 -23.21390 -50.53593 1.000 72.44857 959 GLU A N 1
ATOM 10330 C CA . GLU A 1 670 ? 17.70411 -22.46892 -51.68746 1.000 77.95271 959 GLU A CA 1
ATOM 10331 C C . GLU A 1 670 ? 17.14892 -21.04980 -51.64119 1.000 77.41375 959 GLU A C 1
ATOM 10332 O O . GLU A 1 670 ? 15.92861 -20.85209 -51.67828 1.000 75.31484 959 GLU A O 1
ATOM 10344 N N . VAL A 1 671 ? 18.04295 -20.06868 -51.55727 1.000 72.06419 960 VAL A N 1
ATOM 10345 C CA . VAL A 1 671 ? 17.67622 -18.65705 -51.52226 1.000 76.57459 960 VAL A CA 1
ATOM 10346 C C . VAL A 1 671 ? 18.33507 -18.00189 -52.72782 1.000 81.27197 960 VAL A C 1
ATOM 10347 O O . VAL A 1 671 ? 19.54009 -17.71998 -52.71336 1.000 78.07454 960 VAL A O 1
ATOM 10360 N N . ASN A 1 672 ? 17.55207 -17.75998 -53.77780 1.000 86.27911 961 ASN A N 1
ATOM 10361 C CA . ASN A 1 672 ? 18.05267 -17.09897 -54.98177 1.000 84.28296 961 ASN A CA 1
ATOM 10362 C C . ASN A 1 672 ? 19.16574 -17.91972 -55.63012 1.000 78.78948 961 ASN A C 1
ATOM 10363 O O . ASN A 1 672 ? 20.18121 -17.38158 -56.07604 1.000 73.97509 961 ASN A O 1
ATOM 10374 N N . THR A 1 673 ? 18.97383 -19.23950 -55.67108 1.000 80.58293 962 THR A N 1
ATOM 10375 C CA . THR A 1 673 ? 19.82891 -20.23985 -56.30527 1.000 82.51864 962 THR A CA 1
ATOM 10376 C C . THR A 1 673 ? 20.94476 -20.71434 -55.37782 1.000 82.55677 962 THR A C 1
ATOM 10377 O O . THR A 1 673 ? 21.65274 -21.65869 -55.72609 1.000 84.38936 962 THR A O 1
ATOM 10388 N N . VAL A 1 674 ? 21.11806 -20.10135 -54.20935 1.000 74.02459 963 VAL A N 1
ATOM 10389 C CA . VAL A 1 674 ? 22.22054 -20.41066 -53.30369 1.000 79.16966 963 VAL A CA 1
ATOM 10390 C C . VAL A 1 674 ? 21.67897 -21.22407 -52.13685 1.000 72.76229 963 VAL A C 1
ATOM 10391 O O . VAL A 1 674 ? 20.69267 -20.83302 -51.50256 1.000 75.52098 963 VAL A O 1
ATOM 10404 N N . ASP A 1 675 ? 22.32261 -22.35262 -51.85548 1.000 76.71979 964 ASP A N 1
ATOM 10405 C CA . ASP A 1 675 ? 21.98450 -23.13550 -50.67652 1.000 72.29583 964 ASP A CA 1
ATOM 10406 C C . ASP A 1 675 ? 22.50488 -22.42859 -49.42948 1.000 73.96153 964 ASP A C 1
ATOM 10407 O O . ASP A 1 675 ? 23.67182 -22.02879 -49.37312 1.000 67.67481 964 ASP A O 1
ATOM 10416 N N . LEU A 1 676 ? 21.63792 -22.26646 -48.43423 1.000 72.37185 965 LEU A N 1
ATOM 10417 C CA . LEU A 1 676 ? 21.99673 -21.62380 -47.18024 1.000 67.01799 965 LEU A CA 1
ATOM 10418 C C . LEU A 1 676 ? 21.60107 -22.51067 -46.01034 1.000 64.38122 965 LEU A C 1
ATOM 10419 O O . LEU A 1 676 ? 20.60801 -23.24453 -46.08614 1.000 64.19813 965 LEU A O 1
ATOM 10435 N N . PRO A 1 677 ? 22.36138 -22.46259 -44.90905 1.000 58.62503 966 PRO A N 1
ATOM 10436 C CA . PRO A 1 677 ? 22.08087 -23.36846 -43.78905 1.000 60.22985 966 PRO A CA 1
ATOM 10437 C C . PRO A 1 677 ? 21.13193 -22.77630 -42.76111 1.000 59.24500 966 PRO A C 1
ATOM 10438 O O . PRO A 1 677 ? 21.38187 -21.69068 -42.23311 1.000 60.49140 966 PRO A O 1
ATOM 10449 N N . CYS A 1 678 ? 20.04376 -23.48049 -42.46853 1.000 59.40529 967 CYS A N 1
ATOM 10450 C CA . CYS A 1 678 ? 19.12861 -23.10139 -41.40450 1.000 55.76975 967 CYS A CA 1
ATOM 10451 C C . CYS A 1 678 ? 19.37714 -23.98629 -40.19019 1.000 60.29848 967 CYS A C 1
ATOM 10452 O O . CYS A 1 678 ? 19.79204 -25.14182 -40.31838 1.000 61.57738 967 CYS A O 1
ATOM 10460 N N . LEU A 1 679 ? 19.12277 -23.43426 -39.00954 1.000 55.16717 968 LEU A N 1
ATOM 10461 C CA . LEU A 1 679 ? 19.35819 -24.14044 -37.75966 1.000 54.91583 968 LEU A CA 1
ATOM 10462 C C . LEU A 1 679 ? 18.04975 -24.67317 -37.18744 1.000 54.60779 968 LEU A C 1
ATOM 10463 O O . LEU A 1 679 ? 17.03791 -23.96951 -37.15988 1.000 55.19976 968 LEU A O 1
ATOM 10479 N N . SER A 1 680 ? 18.08012 -25.92288 -36.73448 1.000 51.47875 969 SER A N 1
ATOM 10480 C CA . SER A 1 680 ? 16.96051 -26.49635 -36.00730 1.000 49.20466 969 SER A CA 1
ATOM 10481 C C . SER A 1 680 ? 17.01839 -26.06690 -34.54626 1.000 50.07721 969 SER A C 1
ATOM 10482 O O . SER A 1 680 ? 18.07940 -26.08837 -33.92023 1.000 55.77643 969 SER A O 1
ATOM 10490 N N . ALA A 1 681 ? 15.86771 -25.67280 -34.00547 1.000 48.06450 970 ALA A N 1
ATOM 10491 C CA . ALA A 1 681 ? 15.83074 -25.19943 -32.63063 1.000 45.64271 970 ALA A CA 1
ATOM 10492 C C . ALA A 1 681 ? 16.17213 -26.30594 -31.64367 1.000 51.38764 970 ALA A C 1
ATOM 10493 O O . ALA A 1 681 ? 16.76933 -26.03764 -30.59675 1.000 53.55920 970 ALA A O 1
ATOM 10500 N N . LEU A 1 682 ? 15.79784 -27.54687 -31.95119 1.000 55.32780 971 LEU A N 1
ATOM 10501 C CA . LEU A 1 682 ? 16.04612 -28.65924 -31.04560 1.000 57.64299 971 LEU A CA 1
ATOM 10502 C C . LEU A 1 682 ? 17.48929 -29.14213 -31.07776 1.000 57.62833 971 LEU A C 1
ATOM 10503 O O . LEU A 1 682 ? 17.87057 -29.94845 -30.22159 1.000 64.72815 971 LEU A O 1
ATOM 10519 N N . SER A 1 683 ? 18.29997 -28.66262 -32.02137 1.000 54.46954 972 SER A N 1
ATOM 10520 C CA . SER A 1 683 ? 19.67775 -29.10719 -32.16274 1.000 53.75920 972 SER A CA 1
ATOM 10521 C C . SER A 1 683 ? 20.68418 -28.12030 -31.58673 1.000 54.49786 972 SER A C 1
ATOM 10522 O O . SER A 1 683 ? 21.88895 -28.29102 -31.80025 1.000 64.65893 972 SER A O 1
ATOM 10530 N N . ILE A 1 684 ? 20.23005 -27.09747 -30.85611 1.000 56.21108 973 ILE A N 1
ATOM 10531 C CA . ILE A 1 684 ? 21.11421 -26.03411 -30.39925 1.000 53.03326 973 ILE A CA 1
ATOM 10532 C C . ILE A 1 684 ? 20.79298 -25.65474 -28.96103 1.000 57.27849 973 ILE A C 1
ATOM 10533 O O . ILE A 1 684 ? 19.73163 -25.97836 -28.42455 1.000 54.61197 973 ILE A O 1
ATOM 10549 N N . VAL A 1 685 ? 21.73851 -24.94596 -28.34601 1.000 53.16065 974 VAL A N 1
ATOM 10550 C CA . VAL A 1 685 ? 21.60556 -24.41089 -26.99683 1.000 57.96703 974 VAL A CA 1
ATOM 10551 C C . VAL A 1 685 ? 22.19735 -23.00796 -27.00714 1.000 55.34190 974 VAL A C 1
ATOM 10552 O O . VAL A 1 685 ? 23.17640 -22.74325 -27.71355 1.000 60.58687 974 VAL A O 1
ATOM 10565 N N . LEU A 1 686 ? 21.60455 -22.10681 -26.23127 1.000 59.93161 975 LEU A N 1
ATOM 10566 C CA . LEU A 1 686 ? 22.07628 -20.73174 -26.15046 1.000 58.93234 975 LEU A CA 1
ATOM 10567 C C . LEU A 1 686 ? 22.87577 -20.51773 -24.87169 1.000 67.45477 975 LEU A C 1
ATOM 10568 O O . LEU A 1 686 ? 22.55808 -21.08895 -23.82354 1.000 72.11021 975 LEU A O 1
ATOM 10584 N N . LEU A 1 687 ? 23.91689 -19.69302 -24.96855 1.000 62.58524 976 LEU A N 1
ATOM 10585 C CA . LEU A 1 687 ? 24.70098 -19.26442 -23.81837 1.000 68.04861 976 LEU A CA 1
ATOM 10586 C C . LEU A 1 687 ? 24.82134 -17.75031 -23.87737 1.000 64.96673 976 LEU A C 1
ATOM 10587 O O . LEU A 1 687 ? 25.28449 -17.20553 -24.88512 1.000 67.98980 976 LEU A O 1
ATOM 10603 N N . VAL A 1 688 ? 24.40383 -17.07040 -22.80810 1.000 65.41440 977 VAL A N 1
ATOM 10604 C CA . VAL A 1 688 ? 24.64105 -15.63662 -22.71770 1.000 76.30022 977 VAL A CA 1
ATOM 10605 C C . VAL A 1 688 ? 26.13922 -15.38701 -22.78859 1.000 84.41045 977 VAL A C 1
ATOM 10606 O O . VAL A 1 688 ? 26.92292 -15.99978 -22.05313 1.000 92.57246 977 VAL A O 1
ATOM 10619 N N . GLU A 1 689 ? 26.54769 -14.49511 -23.68496 1.000 87.03724 978 GLU A N 1
ATOM 10620 C CA . GLU A 1 689 ? 27.96584 -14.19312 -23.84532 1.000 90.09490 978 GLU A CA 1
ATOM 10621 C C . GLU A 1 689 ? 28.52038 -13.61351 -22.55013 1.000 90.90063 978 GLU A C 1
ATOM 10622 O O . GLU A 1 689 ? 28.05345 -12.57371 -22.07226 1.000 93.83063 978 GLU A O 1
ATOM 10634 N N . GLY A 1 690 ? 29.51200 -14.29309 -21.98236 1.000 91.96852 979 GLY A N 1
ATOM 10635 C CA . GLY A 1 690 ? 30.07556 -13.90779 -20.70936 1.000 94.87045 979 GLY A CA 1
ATOM 10636 C C . GLY A 1 690 ? 29.59166 -14.70963 -19.52508 1.000 97.17527 979 GLY A C 1
ATOM 10637 O O . GLY A 1 690 ? 29.86473 -14.31981 -18.38293 1.000 101.73252 979 GLY A O 1
ATOM 10641 N N . THR A 1 691 ? 28.87715 -15.80784 -19.75704 1.000 113.63237 980 THR A N 1
ATOM 10642 C CA . THR A 1 691 ? 28.40423 -16.66192 -18.68089 1.000 124.53217 980 THR A CA 1
ATOM 10643 C C . THR A 1 691 ? 28.30742 -18.09116 -19.19632 1.000 118.45655 980 THR A C 1
ATOM 10644 O O . THR A 1 691 ? 28.47946 -18.36046 -20.38792 1.000 111.69426 980 THR A O 1
ATOM 10655 N N . ASP A 1 692 ? 28.03051 -19.01033 -18.27473 1.000 119.24421 981 ASP A N 1
ATOM 10656 C CA . ASP A 1 692 ? 27.77112 -20.40402 -18.60170 1.000 113.36553 981 ASP A CA 1
ATOM 10657 C C . ASP A 1 692 ? 26.28304 -20.72471 -18.60220 1.000 113.53421 981 ASP A C 1
ATOM 10658 O O . ASP A 1 692 ? 25.91228 -21.90103 -18.66236 1.000 112.55607 981 ASP A O 1
ATOM 10667 N N . LYS A 1 693 ? 25.42633 -19.70506 -18.53175 1.000 125.85841 982 LYS A N 1
ATOM 10668 C CA . LYS A 1 693 ? 23.98283 -19.90258 -18.46778 1.000 117.54941 982 LYS A CA 1
ATOM 10669 C C . LYS A 1 693 ? 23.48382 -20.63602 -19.70408 1.000 105.62536 982 LYS A C 1
ATOM 10670 O O . LYS A 1 693 ? 23.53015 -20.09831 -20.81480 1.000 101.53192 982 LYS A O 1
ATOM 10689 N N . ARG A 1 694 ? 22.99654 -21.85907 -19.51685 1.000 96.19816 983 ARG A N 1
ATOM 10690 C CA . ARG A 1 694 ? 22.59951 -22.73086 -20.61618 1.000 94.84407 983 ARG A CA 1
ATOM 10691 C C . ARG A 1 694 ? 21.08979 -22.62640 -20.80194 1.000 85.24676 983 ARG A C 1
ATOM 10692 O O . ARG A 1 694 ? 20.31797 -23.16815 -20.00262 1.000 87.60559 983 ARG A O 1
ATOM 10713 N N . ILE A 1 695 ? 20.67281 -21.93002 -21.85884 1.000 79.19367 984 ILE A N 1
ATOM 10714 C CA . ILE A 1 695 ? 19.26444 -21.74765 -22.18327 1.000 68.94531 984 ILE A CA 1
ATOM 10715 C C . ILE A 1 695 ? 18.85990 -22.80633 -23.19894 1.000 63.12676 984 ILE A C 1
ATOM 10716 O O . ILE A 1 695 ? 19.48613 -22.93239 -24.25852 1.000 62.24499 984 ILE A O 1
ATOM 10732 N N . ILE A 1 696 ? 17.80848 -23.55474 -22.88679 1.000 71.85761 985 ILE A N 1
ATOM 10733 C CA . ILE A 1 696 ? 17.25904 -24.56100 -23.78782 1.000 75.31609 985 ILE A CA 1
ATOM 10734 C C . ILE A 1 696 ? 16.03462 -23.98023 -24.47492 1.000 70.04712 985 ILE A C 1
ATOM 10735 O O . ILE A 1 696 ? 15.30088 -23.16024 -23.90788 1.000 73.86713 985 ILE A O 1
ATOM 10751 N N . VAL A 1 697 ? 15.81047 -24.40785 -25.71289 1.000 66.07127 986 VAL A N 1
ATOM 10752 C CA . VAL A 1 697 ? 14.76804 -23.84159 -26.55916 1.000 68.52295 986 VAL A CA 1
ATOM 10753 C C . VAL A 1 697 ? 14.05493 -24.96630 -27.29433 1.000 67.16089 986 VAL A C 1
ATOM 10754 O O . VAL A 1 697 ? 14.68933 -25.90895 -27.77980 1.000 71.99642 986 VAL A O 1
ATOM 10767 N N . LYS A 1 698 ? 12.72978 -24.86830 -27.36854 1.000 68.65699 987 LYS A N 1
ATOM 10768 C CA . LYS A 1 698 ? 11.91287 -25.82004 -28.10758 1.000 67.26295 987 LYS A CA 1
ATOM 10769 C C . LYS A 1 698 ? 11.60123 -25.34702 -29.52211 1.000 66.38888 987 LYS A C 1
ATOM 10770 O O . LYS A 1 698 ? 11.58892 -26.15990 -30.45327 1.000 66.08245 987 LYS A O 1
ATOM 10789 N N . LYS A 1 699 ? 11.35184 -24.04965 -29.70541 1.000 58.45246 988 LYS A N 1
ATOM 10790 C CA . LYS A 1 699 ? 10.94989 -23.51186 -30.99508 1.000 50.15301 988 LYS A CA 1
ATOM 10791 C C . LYS A 1 699 ? 11.59200 -22.15288 -31.20663 1.000 46.43951 988 LYS A C 1
ATOM 10792 O O . LYS A 1 699 ? 11.87118 -21.42390 -30.25434 1.000 47.76434 988 LYS A O 1
ATOM 10811 N N . TRP A 1 700 ? 11.81387 -21.81526 -32.47608 1.000 50.91791 989 TRP A N 1
ATOM 10812 C CA . TRP A 1 700 ? 12.37312 -20.50928 -32.79671 1.000 45.92516 989 TRP A CA 1
ATOM 10813 C C . TRP A 1 700 ? 11.43994 -19.37857 -32.38794 1.000 47.14015 989 TRP A C 1
ATOM 10814 O O . TRP A 1 700 ? 11.90593 -18.29005 -32.02377 1.000 47.47093 989 TRP A O 1
ATOM 10835 N N . LYS A 1 701 ? 10.11922 -19.60115 -32.43344 1.000 45.68811 990 LYS A N 1
ATOM 10836 C CA . LYS A 1 701 ? 9.21243 -18.52875 -32.04187 1.000 46.27370 990 LYS A CA 1
ATOM 10837 C C . LYS A 1 701 ? 9.36975 -18.19238 -30.56318 1.000 41.54520 990 LYS A C 1
ATOM 10838 O O . LYS A 1 701 ? 9.11960 -17.05133 -30.15879 1.000 43.60139 990 LYS A O 1
ATOM 10857 N N . ASN A 1 702 ? 9.77997 -19.16298 -29.74242 1.000 43.75272 991 ASN A N 1
ATOM 10858 C CA . ASN A 1 702 ? 10.11535 -18.85532 -28.35587 1.000 43.90912 991 ASN A CA 1
ATOM 10859 C C . ASN A 1 702 ? 11.38363 -18.01046 -28.27057 1.000 47.73799 991 ASN A C 1
ATOM 10860 O O . ASN A 1 702 ? 11.50843 -17.16281 -27.37605 1.000 48.76609 991 ASN A O 1
ATOM 10871 N N . ILE A 1 703 ? 12.33815 -18.23068 -29.18067 1.000 48.28389 992 ILE A N 1
ATOM 10872 C CA . ILE A 1 703 ? 13.55001 -17.41547 -29.19248 1.000 51.76198 992 ILE A CA 1
ATOM 10873 C C . ILE A 1 703 ? 13.21374 -15.97657 -29.56630 1.000 50.58421 992 ILE A C 1
ATOM 10874 O O . ILE A 1 703 ? 13.65887 -15.02884 -28.90897 1.000 57.14977 992 ILE A O 1
ATOM 10890 N N . LEU A 1 704 ? 12.42399 -15.78630 -30.63001 1.000 45.48392 993 LEU A N 1
ATOM 10891 C CA . LEU A 1 704 ? 12.04226 -14.43274 -31.00426 1.000 44.61968 993 LEU A CA 1
ATOM 10892 C C . LEU A 1 704 ? 11.28414 -13.75139 -29.87703 1.000 46.02360 993 LEU A C 1
ATOM 10893 O O . LEU A 1 704 ? 11.36493 -12.52771 -29.71878 1.000 48.73387 993 LEU A O 1
ATOM 10909 N N . ASP A 1 705 ? 10.54059 -14.52490 -29.08652 1.000 44.36398 994 ASP A N 1
ATOM 10910 C CA . ASP A 1 705 ? 9.68822 -13.95011 -28.05291 1.000 45.34699 994 ASP A CA 1
ATOM 10911 C C . ASP A 1 705 ? 10.46841 -13.53135 -26.81575 1.000 47.52400 994 ASP A C 1
ATOM 10912 O O . ASP A 1 705 ? 10.07370 -12.57464 -26.13772 1.000 54.18255 994 ASP A O 1
ATOM 10921 N N . LYS A 1 706 ? 11.57570 -14.20748 -26.51678 1.000 45.87946 995 LYS A N 1
ATOM 10922 C CA . LYS A 1 706 ? 12.24945 -14.03979 -25.23494 1.000 47.55211 995 LYS A CA 1
ATOM 10923 C C . LYS A 1 706 ? 13.67920 -13.53519 -25.32370 1.000 50.00941 995 LYS A C 1
ATOM 10924 O O . LYS A 1 706 ? 14.14700 -12.91085 -24.36778 1.000 52.21137 995 LYS A O 1
ATOM 10943 N N . TYR A 1 707 ? 14.38261 -13.76201 -26.43543 1.000 49.01052 996 TYR A N 1
ATOM 10944 C CA . TYR A 1 707 ? 15.82327 -13.52744 -26.47882 1.000 48.09101 996 TYR A CA 1
ATOM 10945 C C . TYR A 1 707 ? 16.22671 -12.56723 -27.58676 1.000 51.04337 996 TYR A C 1
ATOM 10946 O O . TYR A 1 707 ? 16.63079 -11.44179 -27.28085 1.000 53.56747 996 TYR A O 1
ATOM 10964 N N . PHE A 1 708 ? 16.15735 -12.96608 -28.85713 1.000 46.48762 997 PHE A N 1
ATOM 10965 C CA . PHE A 1 708 ? 16.58029 -12.06689 -29.92034 1.000 44.12457 997 PHE A CA 1
ATOM 10966 C C . PHE A 1 708 ? 15.74386 -12.31486 -31.16449 1.000 44.18168 997 PHE A C 1
ATOM 10967 O O . PHE A 1 708 ? 15.24459 -13.42227 -31.39391 1.000 45.66088 997 PHE A O 1
ATOM 10984 N N . THR A 1 709 ? 15.58654 -11.26326 -31.96347 1.000 45.20218 998 THR A N 1
ATOM 10985 C CA . THR A 1 709 ? 14.80725 -11.32747 -33.19161 1.000 38.47945 998 THR A CA 1
ATOM 10986 C C . THR A 1 709 ? 15.74237 -11.13955 -34.37550 1.000 45.97521 998 THR A C 1
ATOM 10987 O O . THR A 1 709 ? 16.20301 -10.01649 -34.62982 1.000 50.13194 998 THR A O 1
ATOM 10998 N N . PRO A 1 710 ? 16.07164 -12.19811 -35.11382 1.000 43.96610 999 PRO A N 1
ATOM 10999 C CA . PRO A 1 710 ? 16.94524 -12.02987 -36.27874 1.000 46.61490 999 PRO A CA 1
ATOM 11000 C C . PRO A 1 710 ? 16.32281 -11.09294 -37.29995 1.000 52.04348 999 PRO A C 1
ATOM 11001 O O . PRO A 1 710 ? 15.11348 -11.11612 -37.53876 1.000 53.37237 999 PRO A O 1
ATOM 11012 N N . THR A 1 711 ? 17.16881 -10.25889 -37.89926 1.000 50.91071 1000 THR A N 1
ATOM 11013 C CA . THR A 1 711 ? 16.73068 -9.35982 -38.95266 1.000 46.10894 1000 THR A CA 1
ATOM 11014 C C . THR A 1 711 ? 16.66802 -10.10013 -40.28831 1.000 50.47405 1000 THR A C 1
ATOM 11015 O O . THR A 1 711 ? 17.23904 -11.18140 -40.46279 1.000 48.29939 1000 THR A O 1
ATOM 11026 N N . GLU A 1 712 ? 15.95536 -9.49837 -41.23402 1.000 51.14391 1001 GLU A N 1
ATOM 11027 C CA . GLU A 1 712 ? 15.76564 -10.10517 -42.54749 1.000 56.14770 1001 GLU A CA 1
ATOM 11028 C C . GLU A 1 712 ? 17.10157 -10.28724 -43.25715 1.000 51.67298 1001 GLU A C 1
ATOM 11029 O O . GLU A 1 712 ? 18.00146 -9.44835 -43.15423 1.000 60.75256 1001 GLU A O 1
ATOM 11041 N N . ILE A 1 713 ? 17.22627 -11.40193 -43.98235 1.000 52.00816 1002 ILE A N 1
ATOM 11042 C CA . ILE A 1 713 ? 18.43752 -11.67331 -44.74424 1.000 50.12664 1002 ILE A CA 1
ATOM 11043 C C . ILE A 1 713 ? 18.47301 -10.77418 -45.96943 1.000 51.10547 1002 ILE A C 1
ATOM 11044 O O . ILE A 1 713 ? 17.44847 -10.55750 -46.62964 1.000 59.05817 1002 ILE A O 1
ATOM 11060 N N . ARG A 1 714 ? 19.65291 -10.23651 -46.27237 1.000 51.70787 1003 ARG A N 1
ATOM 11061 C CA . ARG A 1 714 ? 19.84504 -9.32953 -47.39248 1.000 60.47812 1003 ARG A CA 1
ATOM 11062 C C . ARG A 1 714 ? 20.71305 -9.98527 -48.46102 1.000 63.67716 1003 ARG A C 1
ATOM 11063 O O . ARG A 1 714 ? 21.29011 -11.05935 -48.26216 1.000 62.90547 1003 ARG A O 1
ATOM 11084 N N . GLN A 1 715 ? 20.81795 -9.30098 -49.60512 1.000 63.28351 1004 GLN A N 1
ATOM 11085 C CA . GLN A 1 715 ? 21.61842 -9.82130 -50.70831 1.000 62.61354 1004 GLN A CA 1
ATOM 11086 C C . GLN A 1 715 ? 23.07542 -9.98948 -50.29905 1.000 63.42736 1004 GLN A C 1
ATOM 11087 O O . GLN A 1 715 ? 23.73780 -10.95012 -50.70945 1.000 67.72009 1004 GLN A O 1
ATOM 11101 N N . LEU A 1 716 ? 23.59570 -9.06029 -49.49551 1.000 62.50893 1005 LEU A N 1
ATOM 11102 C CA . LEU A 1 716 ? 24.98288 -9.16250 -49.05297 1.000 64.73078 1005 LEU A CA 1
ATOM 11103 C C . LEU A 1 716 ? 25.22985 -10.46560 -48.30452 1.000 68.82904 1005 LEU A C 1
ATOM 11104 O O . LEU A 1 716 ? 26.29624 -11.07859 -48.44377 1.000 68.21825 1005 LEU A O 1
ATOM 11120 N N . ASP A 1 717 ? 24.25588 -10.90207 -47.50188 1.000 67.64779 1006 ASP A N 1
ATOM 11121 C CA . ASP A 1 717 ? 24.41681 -12.13559 -46.74070 1.000 68.89947 1006 ASP A CA 1
ATOM 11122 C C . ASP A 1 717 ? 24.40237 -13.35606 -47.65225 1.000 67.33198 1006 ASP A C 1
ATOM 11123 O O . ASP A 1 717 ? 25.13599 -14.32395 -47.41425 1.000 62.99542 1006 ASP A O 1
ATOM 11132 N N . VAL A 1 718 ? 23.57455 -13.33024 -48.69882 1.000 67.69011 1007 VAL A N 1
ATOM 11133 C CA . VAL A 1 718 ? 23.50219 -14.46303 -49.61686 1.000 68.66356 1007 VAL A CA 1
ATOM 11134 C C . VAL A 1 718 ? 24.82847 -14.63764 -50.34817 1.000 71.92833 1007 VAL A C 1
ATOM 11135 O O . VAL A 1 718 ? 25.35562 -15.75157 -50.46019 1.000 74.09725 1007 VAL A O 1
ATOM 11148 N N . GLN A 1 719 ? 25.38570 -13.53805 -50.85974 1.000 73.29472 1008 GLN A N 1
ATOM 11149 C CA . GLN A 1 719 ? 26.65706 -13.61544 -51.56999 1.000 76.72174 1008 GLN A CA 1
ATOM 11150 C C . GLN A 1 719 ? 27.77553 -14.07470 -50.64714 1.000 72.90495 1008 GLN A C 1
ATOM 11151 O O . GLN A 1 719 ? 28.62899 -14.87731 -51.04312 1.000 77.34359 1008 GLN A O 1
ATOM 11165 N N . THR A 1 720 ? 27.78602 -13.57484 -49.40919 1.000 72.59246 1009 THR A N 1
ATOM 11166 C CA . THR A 1 720 ? 28.86254 -13.90453 -48.48130 1.000 69.42903 1009 THR A CA 1
ATOM 11167 C C . THR A 1 720 ? 28.91111 -15.39583 -48.17636 1.000 71.78271 1009 THR A C 1
ATOM 11168 O O . THR A 1 720 ? 29.99362 -15.94809 -47.94730 1.000 76.88882 1009 THR A O 1
ATOM 11179 N N . MET A 1 721 ? 27.76193 -16.06182 -48.15884 1.000 69.47661 1010 MET A N 1
ATOM 11180 C CA . MET A 1 721 ? 27.72391 -17.49617 -47.90800 1.000 72.09023 1010 MET A CA 1
ATOM 11181 C C . MET A 1 721 ? 27.88119 -18.30916 -49.18316 1.000 72.13159 1010 MET A C 1
ATOM 11182 O O . MET A 1 721 ? 28.36276 -19.44753 -49.12883 1.000 74.46993 1010 MET A O 1
ATOM 11196 N N . ARG A 1 722 ? 27.47510 -17.75310 -50.32673 1.000 70.77875 1011 ARG A N 1
ATOM 11197 C CA . ARG A 1 722 ? 27.72284 -18.41735 -51.60167 1.000 78.08442 1011 ARG A CA 1
ATOM 11198 C C . ARG A 1 722 ? 29.21652 -18.53762 -51.86838 1.000 79.24399 1011 ARG A C 1
ATOM 11199 O O . ARG A 1 722 ? 29.68349 -19.55786 -52.38834 1.000 75.53904 1011 ARG A O 1
ATOM 11220 N N . ASP A 1 723 ? 29.98437 -17.50610 -51.51604 1.000 78.54922 1012 ASP A N 1
ATOM 11221 C CA . ASP A 1 723 ? 31.41983 -17.52452 -51.76057 1.000 81.26321 1012 ASP A CA 1
ATOM 11222 C C . ASP A 1 723 ? 32.13934 -18.43606 -50.77314 1.000 85.35174 1012 ASP A C 1
ATOM 11223 O O . ASP A 1 723 ? 32.93109 -19.29576 -51.17383 1.000 90.80248 1012 ASP A O 1
ATOM 11232 N N . ALA A 1 724 ? 31.86521 -18.26614 -49.47920 1.000 83.25780 1013 ALA A N 1
ATOM 11233 C CA . ALA A 1 724 ? 32.56679 -19.03992 -48.46316 1.000 84.15327 1013 ALA A CA 1
ATOM 11234 C C . ALA A 1 724 ? 32.38900 -20.53964 -48.64402 1.000 81.94028 1013 ALA A C 1
ATOM 11235 O O . ALA A 1 724 ? 33.22695 -21.31223 -48.16437 1.000 91.13332 1013 ALA A O 1
ATOM 11242 N N . ASP A 1 725 ? 31.32924 -20.96988 -49.32049 1.000 83.99240 1014 ASP A N 1
ATOM 11243 C CA . ASP A 1 725 ? 31.05267 -22.39630 -49.48320 1.000 81.36992 1014 ASP A CA 1
ATOM 11244 C C . ASP A 1 725 ? 32.01640 -23.02510 -50.48170 1.000 83.44260 1014 ASP A C 1
ATOM 11245 O O . ASP A 1 725 ? 32.68084 -24.01487 -50.17585 1.000 100.18087 1014 ASP A O 1
#

Secondary structure (DSSP, 8-state):
-----HHHHHHHHHHHTT--EEEE--TTS-HHHHHHHHHHHHHHHHHHTT----EEEE-S-GGGHHHHHHHHHHTS-TTS-EEEE-TT--S-HHHHTTT-SEEEE-HHHHHHHHHGGG--SSSTT------GGGSSEEEEETGGG--TT-HHHHHHHHHHHHHHH--PPTT--PPEEEEEES----TT-SSHHHHHHHHHHHHHHHT--EEEE--S-HHHHHHHS----EEEEE-----STHHHHHHHHHHHHHHHHHHHHHHHHHHTT-----TTTS--PPPS-TTSHHHHHHHHHHHHHHHHS---SSSHHHHHHHHHHHHHHHHHHHHHHHHS-HHHHHHHHHHHHHHTGGG--HHHHHHHHHHHTTTT-S--PPPHHHHHHHHHHHHHHHH-SS--EEEE-SSHHHHHHHHHHHHT-HHHHHHT--EEEE--S---HHHHHHHHHHHHHTS--EEEE-GGGGTTS-PPPPSEEEEES----HHHHHHHSTT---EEEEEES-HHHHHHHHHHHHHHHHHHHHHHHHHH-HHHHHHHHHHHHHHHHHHHHHHHHHHHHHHHHHHHHT--EEEEETTT--EEEEGGGEEEETTEEEE--GGGGGGEEEEEPPHHHHHH-SS---EEEEE-STTT--EEEEEEEETTEEEEEEPGGGEEEEETTS--EE--S-HHHHHHHT--PEEP-HHHHHHHHHH-

Sequence (700 aa):
GLCLRNYQEELCQVALQGKNTIVTAPTGSGKTVIAANIIKEHFESRSSEGKRFKALFMTPNSMILNQQAASISSYLDHVYHTQIIQGSDNVPTRNVIQSKDLIVATPQMIVNLCNEHRNSLDDESRLDQFFLSTFTIIFFDQCHNTVKNNSPYSNIMREYHYLKNMGNMPEGHSLPQIIGLTASLGTGDKNDCLQVRNYIAGLCASMDVKDLSIVKDNLEELRGYSPIVPDKVLLCERSTDGPIGMFTNRLTLMMQEVEGLIRTALRNEHIGIERPDSSFLDPPADKEHAGYQNWVCNQMNLVSGTSFRETGTRTIINEALDVLKECFCTLSYNINFHPEVALNYLKDEMEYRTPNFTVNMIRIWERYHNQLVGTGSAENPMISKTVQYIVEQNLQRADSRTIIFVRTRYEATILNKVLNSNEELLMLGIKSEWMSGLNKSKQKQMEKLKMFADGEIRILVSTSVAEEGLDVPECSLVIKYNYATNEIAHVQRRGRGRSECVLITNSIALRDQESNNRDKESLMSETISLIQNSPAEFRKCVDEESNKIWPRILRREDTDKAQKIEEQINRNIVYKIICKKCEAILCTSKDIRSRNTQYLVCDPGFWSLVRKTRLTDEQQALIKYNATGSINCRRRENCGLKLGQLIEVNTVDLPCLSALSIVLLVEGTDKRIIVKKWKNILDKYFTPTEIRQLDVQTMRDAD

InterPro domains:
  IPR001650 Helicase, C-terminal domain-like [PF00271] (695-806)
  IPR001650 Helicase, C-terminal domain-like [PS51194] (682-855)
  IPR001650 Helicase, C-terminal domain-like [SM00490] (716-810)
  IPR011545 DEAD/DEAH-box helicase domain [PF00270] (295-473)
  IPR014001 Helicase superfamily 1/2, ATP-binding domain [PS51192] (301-491)
  IPR014001 Helicase superfamily 1/2, ATP-binding domain [SM00487] (289-510)
  IPR021673 RIG-I-like receptor, C-terminal regulatory domain [PF11648] (887-994)
  IPR021673 RIG-I-like receptor, C-terminal regulatory domain [PS51789] (877-1006)
  IPR027417 P-loop containing nucleoside triphosphate hydrolase [G3DSA:3.40.50.300] (295-854)
  IPR027417 P-loop containing nucleoside triphosphate hydrolase [G3DSA:3.40.50.300] (505-819)
  IPR027417 P-loop containing nucleoside triphosphate hydrolase [SSF52540] (341-818)
  IPR038557 RIG-I-like receptor, C-terminal domain superfamily [G3DSA:2.170.150.30] (878-1010)
  IPR051363 RIG-I-like Receptor (RLR) Helicase [PTHR14074] (227-1011)

Nearest PDB structures (foldseek):
  8t5s-assembly1_A  TM=8.600E-01  e=2.973E-98  Caenorhabditis elegans
  6kyv-assembly6_L  TM=8.659E-01  e=7.711E-46  Homo sapiens
  8dvu-assembly1_A  TM=8.263E-01  e=1.053E-42  Homo sapiens
  7bkp-assembly1_A  TM=7.556E-01  e=3.486E-45  Mus musculus
  6gkm-assembly1_A  TM=7.701E-01  e=2.208E-43  Mus musculus

Solvent-accessible surface area: 35360 Å² total; per-residue (Å²): 101,59,127,34,79,98,0,6,93,40,1,0,95,29,3,69,130,47,105,29,0,0,0,18,3,50,52,53,1,21,19,29,29,0,0,0,13,3,0,66,76,21,0,75,55,64,57,100,113,73,113,83,47,33,0,0,0,0,0,60,58,34,55,25,0,100,109,12,5,66,33,0,41,79,64,11,82,172,102,29,95,37,52,32,1,32,31,51,57,148,88,80,20,53,89,34,4,143,88,54,28,0,0,0,0,20,10,82,33,0,24,80,4,4,58,67,29,105,84,22,25,31,104,156,49,146,83,123,52,24,35,4,0,34,0,11,0,1,0,0,4,37,0,15,55,5,57,198,114,24,52,4,23,44,1,4,58,19,4,8,36,7,94,59,101,69,54,51,47,180,67,49,74,58,4,17,1,0,0,0,0,14,14,4,1,0,26,93,87,131,60,19,108,75,0,22,73,70,0,0,22,14,0,2,34,0,32,1,97,42,25,5,37,9,123,116,39,82,142,49,22,137,64,112,24,90,146,23,77,31,125,47,50,78,17,131,97,36,90,118,49,51,26,12,77,4,23,95,80,0,30,95,0,0,88,56,0,21,28,22,14,98,70,10,2,146,89,8,166,51,68,43,156,188,33,53,70,43,20,47,66,32,46,92,83,12,47,109,65,26,0,67,87,13,0,47,44,8,48,79,26,0,22,23,32,75,30,209,108,141,34,9,70,85,58,0,38,24,0,3,38,1,0,54,23,0,21,32,0,3,26,23,10,40,15,5,26,10,126,25,0,13,74,18,0,62,79,47,1,103,182,51,53,114,131,19,37,106,84,0,69,164,9,25,120,121,17,68,106,81,1,52,19,126,55,41,77,86,12,39,0,0,50,59,0,8,89,42,4,25,106,29,17,140,135,146,72,107,6,76,3,7,0,2,3,146,38,115,91,10,0,57,15,0,16,147,25,1,46,78,21,147,90,0,118,182,57,44,9,124,3,47,90,1,12,26,60,135,240,102,96,158,138,20,105,103,40,20,140,42,1,40,104,32,105,13,66,0,1,0,0,13,54,35,1,15,82,18,11,113,13,28,106,17,25,0,4,0,1,7,18,19,14,57,66,19,31,13,0,34,11,0,34,26,64,8,162,74,50,4,2,2,0,0,16,35,113,70,32,98,61,68,4,35,76,5,97,86,38,52,69,29,13,72,107,0,31,49,46,8,52,110,34,86,80,95,7,94,153,19,2,70,102,31,44,116,82,14,56,76,91,10,80,140,72,53,67,75,142,61,98,76,53,102,105,17,121,114,103,108,64,20,5,53,0,2,0,87,119,29,71,13,96,5,6,34,11,137,36,2,56,26,72,102,115,56,21,0,0,13,45,62,41,0,17,75,64,2,169,56,72,183,48,78,120,144,86,57,72,142,54,119,122,63,7,14,1,26,0,38,7,128,133,160,149,14,40,52,95,0,3,40,0,2,74,2,90,114,22,33,0,0,9,6,41,10,113,11,3,2,0,27,32,95,65,55,117,133,37,32,54,10,142,108,24,135,50,0,45,64,118,50,19,39,13,92,56,1,102,39,125,20,4,72,48,0,122,103,46,89

Organism: Caenorhabditis elegans (NCBI:txid6239)

GO terms:
  GO:0005515 protein binding (F, IPI)
  GO:0035194 regulatory ncRNA-mediated post-transcriptional gene silencing (P, IMP)

Foldseek 3Di:
DQPDDDLLVLLLVCVLVVAAAEEAAAPQPCVLSSVLVSLQSQVVVCVVVVADAAEEEEDADCLCQCVSQVVSVVSHDPVAAEDEDELLDDDQPCPRCVPHRYYYYYLVSVLCLQCVQVEDQDPVRGDDGDQPLSHQAYEAEQLLQCDDPDSNLSSLVSLVCCVPVVPDDPRGDRHHYYYYHNFNFQPPDDALVSSLLVVLLSCLSRVHQDYRDRDPPPVVSCVSAPDFDEAEDADAFDCDALQVQLVVLLLVLLVVLVVLLVVLCVVQVFDEDQQLPGHYDADSPLLDPVRVSNLVSVLNVLLQPDGDDPCSSVSSNVSSVLSVLSNVLSVVCRLWNNVVSLVSSVVVCVVCVVPDDDVVVVSCVVCNVVSPSPDDDTGRLLVVVVVVVVVVCVVPVLAAAEEEEADQVVLVVSQVVQQPDPVCVVVQAHEDEEEDPVVPPVVVVVVQVCSVVVNHRYYYYYCPVLDDDPHPAGQDYEYRADDDALSSVSSVSSSHSHYYYYYHNDVVSVVRNVVSVVSVVSSVVNVVVCVVCVVVSSVSSVVSSVVPPVVSVVVVVVLVVQQVVLVVVVWKKFKAFSFPRHGQDILQQWAADPNFIFGLDLCNVVQWDWAFDDPVVCSVDSHFFGTWIFGPDPPGRHTQATWGADPNATTGTGDLQGIWIDTPPDRRTHHDDHVVVCSRPHHDHHHNHPVSRVSNRVSD